Protein AF-0000000077424013 (afdb_homodimer)

Sequence (1216 aa):
MANDSNNHSKIPQSEYENTKRIRLAESENFCLRTKDLLSDVSKIRDLSDSYKSSGPYNHCVLENLFEDRILRNARSEIKSSLSFSLKETDIYKVFQTGDLANLDGLSVRESESLINLKRVRDNLYSQEFRDFLNAVTSCGPLSGKQTDMSINNYRVGCHLLNHDDVIGTRRVSYILYLPDPDSPWTPNDGGSLELYPVDPESNHPLTKPSKKITPKWNQIVFFVVQPGRSFHSVEEVFNPKKSRLSISGWFHLPHVDEDGYEEGQRIKLESEKKLKSLGASLDQLVRKGNQDYFFKPIEDSDQLSSTEEISKEDLAHLKKFIDPSFLAPKNISKLREQFVNESQISLTEFLDHEYSCRLKQSIILQEARDLINLKEMSLKDDEEQLYSKGFLGPRFEFGLYDGNKSWEVVGPPHKQRYLTPNLWFENQDHRQSSVTLLLELQRFFSSRAFLNWLRIVTTVEATGHDIKPRRFRPGLDYTLACSNKDRLLELNLSLTPSSGWSDGEIGGWDCYMVSGEEDQSDPAVYKSSSSKKQNGSGDIDVENGDEEEEEDSTLLTIYPSFNTMEIVLRDCEVLNFTKYVSFRNNYSSKWDIKGVYQIKESDEEGGLMANDSNNHSKIPQSEYENTKRIRLAESENFCLRTKDLLSDVSKIRDLSDSYKSSGPYNHCVLENLFEDRILRNARSEIKSSLSFSLKETDIYKVFQTGDLANLDGLSVRESESLINLKRVRDNLYSQEFRDFLNAVTSCGPLSGKQTDMSINNYRVGCHLLNHDDVIGTRRVSYILYLPDPDSPWTPNDGGSLELYPVDPESNHPLTKPSKKITPKWNQIVFFVVQPGRSFHSVEEVFNPKKSRLSISGWFHLPHVDEDGYEEGQRIKLESEKKLKSLGASLDQLVRKGNQDYFFKPIEDSDQLSSTEEISKEDLAHLKKFIDPSFLAPKNISKLREQFVNESQISLTEFLDHEYSCRLKQSIILQEARDLINLKEMSLKDDEEQLYSKGFLGPRFEFGLYDGNKSWEVVGPPHKQRYLTPNLWFENQDHRQSSVTLLLELQRFFSSRAFLNWLRIVTTVEATGHDIKPRRFRPGLDYTLACSNKDRLLELNLSLTPSSGWSDGEIGGWDCYMVSGEEDQSDPAVYKSSSSKKQNGSGDIDVENGDEEEEEDSTLLTIYPSFNTMEIVLRDCEVLNFTKYVSFRNNYSSKWDIKGVYQIKESDEEGGL

Nearest PDB structures (foldseek):
  3kt4-assembly1_A  TM=8.031E-01  e=1.708E-54  Saccharomyces cerevisiae
  4nhm-assembly1_A  TM=8.011E-01  e=2.151E-53  Saccharomyces cerevisiae S288C
  3kt1-assembly1_A  TM=7.959E-01  e=1.633E-53  Saccharomyces cerevisiae
  3mgu-assembly1_A-2  TM=8.286E-01  e=7.372E-51  Saccharomyces cerevisiae
  6e0t-assembly1_X  TM=8.980E-01  e=5.529E-20  Schizosaccharomyces pombe 972h-

Foldseek 3Di:
DDDDDDDPPPPDPDDPPPPPQPPPPPPPLQFFPCVVVLRPLVNLVVLLVQQVPDDPHGKGKDARGGDPVLLVLQVVLCVPQFAWDWFDALFWTWTKGPWCPVVVPDDPVSCVSRVSVVSVVCNCLDPSNQVSCCSRAVQFGFASPDKTKMKIKAAAQTKGFKAQPQDAFFWKKKKFWAWPQVDWFDVQQFFWKFWFHADPVPLFTDQHGQATHTGGHGMMMMDTRDQSGRIIMTFGGHDRVIITIIMIITIGHYDPPDPRDDPPVSCCSVVVSVVSVCPGHCCLLPVLPAPDFDWDFAPPLVVLLPDLAQDPVLVVLLVQWFDCCCRDPVNLVVLLVVCVVQLKDKDFQTTDDVLLVLLLVQVVVLLVLLVVVVVVVLVVCCPRNHDDPPHQFDDPCRSQPPVQRQWDWDDDRSFWTWIFGDPVPCDDDDCRHNSNSQVVVQVVCSDSSNQSSVCSNNVWGFGIKGKTKTKAWASRTKGHKHFHPAKKKKKKAFAFADDDFVVCSQFFKKWKFADDPPPCPPSSRNPDLPPPDDPDDDDDCPPPPDPPNPPPRTDDIGTHDRGMMMIHTDGRRIIIMGRHGHCVVPGGITIIMMMITDTDPPPPPPDD/DPPDDDPPDDPPDDPVPPPPQPPPPPPPLQFFPCVVVLRPLVNLVVLLVQQVPDDPHGKGKDARGGDPVLLVLQVVLCVPQFAWDWFDALFWTWTKGPWCPVVVPDPPVSCVSRVSVVSVVCNCLDPSNQVSCCSRAVQFGWASPDKTKMKIKAAAQTKGFKAQPLDAFFWKKKKFWAWPQVDWFDVQQFFWKFWFHADPVPLFTDQHGQATHTGGHGMMMMDTRDQSGRIIMTFGGHDRVTITIIMIITIGHYDPPDPRDDPVVSCCSVVVSVVSVCPGHCCLLPVLPAPDFDWDFAPPLVVLLPDLAQDPVLVVLLVQWFDCCCRDPVNLVVLLVVCVVQLKDKDFQTTDDVLLVLLLVQVVVLLVLLVVVVVVVLVVCCPRNHDDPPHQFDDPCRSQPPVQRQWDWDDDRSFWTWIFGDPVPCDDDDCRHNSNSQVVVQVVCSDSSNQSSVCSNNVWRFGIKGKTKTKAWASRTKGHKHFHPAKKKKKKFFAFADDDFVVCSQFFKKWKFADDPPPCPPSSRDPDLPPPDDDPDDDDCPPPPDPPNPPPRTDDIGTHDRGMMMIHTDGRRIIIMGRHGHCVVPGGITIIMMMITDTDPPPPPDDD

pLDDT: mean 80.52, std 23.28, range [17.98, 98.75]

Secondary structure (DSSP, 8-state):
--------------GGG----------TT--BTTHHHHH-HHHHHHHHHHHHH-SSS--EEEE--B-HHHHHHHHHHHHHH---EEEE-SSEEEEE---GGGGGGS-HHHHHTTHHHHHHHHHHTSHHHHHHHHHHH------SS-EEEEEEEE-BT-EEEEE---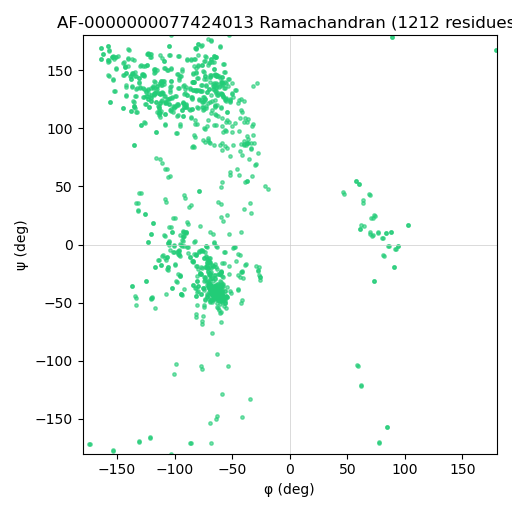-TTEEEEEEEE---TTS---GGGB--EEE--B-TTT-PBPSS-SEEE---TTEEEEEE--TTT--EEEPPB--TT--EEEEEEEEEPPPTTSTT--HHHHHHHHHHHHHHTTTSSHHHHTS--B----PEEPTTHHHHTT-SS--HHHHHHHHTTB-GGGTSHHHHHHHHHHHHHHSEEEEET-B-HHHHHHHHHHHHHHHHHHHHHHHHHHHH-TT-TTS-TT--S--TTTTT-SSS--EEEE--TTTEEEEEE-GGGG-SS-TT-HHHHHHHHHHHHTSHHHHHHHHHHH-PPEEEEEEEEEEE-TTT-EEEEEB-SS-EEEEEEEE--S---TTSTTB--EEEEE---S----TT----S------------------------EEEEE---EEEEEEEEE-TTEEEEEPPBPGGGTTPPEEEEEEEEEE---------/---------------TT----------TT--BTTHHHHH-HHHHHHHHHHHHH-SSS--EEEE--B-HHHHHHHHHHHHHH---EEEE-SSEEEEE---GGGGGGS-HHHHHTTHHHHHHHHHHTSHHHHHHHHHHH------SS-EEEEEEEE-BT-EEEEE----TTEEEEEEEE---TTS---GGGB--EEE--B-TTT-PBPSS-SEEE---TTEEEEEE--TTT--EEEPPB--TT--EEEEEEEEEPPPTTSTT--HHHHHHHHHHHHHHTTTSSHHHHTS--B----PEEPTTHHHHTT-SS--HHHHHHHHTTB-GGGTSHHHHHHHHHHHHHHSEEEEET-B-HHHHHHHHHHHHHHHHHHHHHHHHHHHH-TT-TTS-TT--S--TTTTT-SSS--EEEE--TTTEEEEEE-GGGG-SS-TT-HHHHHHHHHHHHTSHHHHHHHHHHH---EEEEEEEEEEE-TTT-EEEEEB-SS-EEEEEEEE--S---TTSTTB--EEEEE---S---STT----S-TTS--------------------EEEEE---EEEEEEEEE-TTEEEEEPPBPGGGTT--EEEEEEEEEE---------

Organism: Phakopsora pachyrhizi (NCBI:txid170000)

Solvent-accessible surface area (backbone atoms only — not comparable to full-atom values): 65818 Å² total; per-residue (Å²): 135,90,71,89,87,84,84,78,79,74,75,80,88,66,77,81,68,71,66,68,74,76,73,72,73,85,52,91,70,66,57,44,57,32,59,61,48,76,67,29,63,67,56,39,50,52,48,19,52,49,18,72,70,33,68,70,48,52,37,43,80,44,69,56,47,44,34,67,67,53,51,53,50,21,52,51,28,48,71,72,69,54,71,68,44,69,23,48,58,67,54,32,32,38,26,33,40,66,71,52,64,56,54,79,75,44,52,71,67,57,39,64,56,34,52,47,42,49,43,52,52,51,49,62,61,27,71,66,41,44,50,45,50,22,66,36,68,65,74,53,61,56,29,78,79,53,63,47,35,32,41,38,40,33,34,52,67,13,30,32,53,44,42,26,76,53,50,86,54,48,39,33,40,40,39,37,26,51,34,54,80,88,52,76,65,48,73,65,37,36,43,24,42,31,31,22,33,54,36,85,85,76,50,38,47,44,80,56,61,70,35,60,46,66,57,41,58,42,21,37,38,37,33,61,49,31,80,65,44,42,33,30,28,35,39,47,18,61,34,77,89,48,53,51,28,30,43,34,37,39,38,18,53,31,46,86,92,36,76,75,45,50,81,65,56,55,47,48,51,39,48,49,42,50,62,48,20,71,62,50,40,46,28,44,72,66,37,50,45,61,68,86,73,70,65,45,72,48,84,62,49,72,70,55,74,75,57,96,62,83,48,72,68,36,46,57,58,45,56,71,48,33,26,65,70,70,69,36,66,71,47,34,52,52,48,22,54,44,23,70,74,62,42,40,49,76,40,73,62,39,41,18,66,69,57,45,50,52,48,47,52,21,44,56,50,49,47,26,51,28,51,53,42,44,54,56,46,55,68,69,49,78,70,48,86,62,57,61,91,84,61,74,66,74,56,92,60,61,65,44,61,71,89,67,53,49,35,40,78,46,63,43,45,66,51,23,29,34,32,30,67,39,76,84,60,71,64,78,92,53,86,68,35,39,63,52,53,48,52,51,48,48,51,44,70,69,28,69,50,43,47,44,52,48,23,67,33,59,71,50,53,58,50,23,37,33,69,42,54,40,37,31,42,24,54,72,14,33,30,39,59,26,22,38,88,55,57,31,42,33,36,39,35,24,53,13,73,70,58,48,31,83,82,48,81,38,31,47,26,35,39,33,28,51,72,69,85,64,82,78,54,65,80,79,60,34,82,47,68,72,69,68,72,83,70,79,85,82,76,82,81,67,81,70,65,81,73,70,71,64,70,78,46,64,74,44,74,48,58,60,31,59,40,30,35,36,43,35,60,42,52,34,65,38,27,39,28,27,31,48,20,34,45,81,51,51,81,54,49,48,30,34,35,41,32,41,24,39,53,65,78,72,79,70,78,76,78,129,130,89,71,80,76,88,76,78,77,80,76,76,81,80,74,77,71,71,70,69,75,77,76,72,74,85,52,91,71,66,57,45,57,32,58,62,46,77,66,28,64,67,59,39,50,50,48,20,52,48,18,72,70,33,66,69,48,52,36,43,81,45,70,57,47,45,34,67,66,53,50,53,49,20,52,50,28,48,70,74,68,55,69,68,44,73,22,43,53,66,55,31,31,38,27,32,40,66,71,52,62,56,54,80,75,45,52,71,70,57,38,66,56,34,52,46,43,50,44,53,52,51,50,63,60,27,70,67,41,43,51,46,47,22,66,36,69,65,73,52,61,56,28,79,81,53,61,46,35,33,40,38,40,30,34,52,69,14,32,32,52,43,43,26,75,52,51,85,54,48,37,33,41,39,40,37,27,51,35,56,78,91,53,78,65,47,72,64,35,37,43,23,41,32,31,22,32,53,37,85,87,78,49,38,46,44,80,56,60,71,34,60,47,65,59,40,59,42,23,36,38,38,32,62,48,31,82,66,45,40,32,31,30,34,38,47,18,59,34,79,89,48,52,50,28,30,42,34,36,35,37,18,53,31,46,86,92,35,77,75,43,51,78,64,56,53,48,48,50,40,48,49,44,50,60,47,19,73,62,50,41,45,27,46,72,64,36,47,46,60,68,84,72,69,65,46,71,48,83,63,47,73,69,59,73,74,59,95,62,82,48,71,67,35,48,58,61,44,55,70,48,33,27,65,70,72,68,36,68,71,47,34,54,51,48,21,54,44,22,72,73,61,43,40,48,76,39,72,62,38,42,18,65,70,58,45,51,52,49,47,52,19,44,55,50,49,46,28,51,26,52,54,41,44,54,57,46,55,69,68,48,77,72,48,84,60,57,62,90,84,60,73,66,74,59,93,60,60,65,45,62,72,90,68,54,48,36,42,79,47,63,42,46,67,50,22,27,35,32,30,68,38,77,83,59,72,67,74,91,52,85,67,35,39,62,54,51,48,51,50,48,48,50,45,70,68,28,69,50,44,47,45,52,48,23,65,33,60,72,50,54,56,48,22,38,35,67,43,52,38,37,31,42,24,56,72,13,32,30,40,60,25,22,38,86,55,59,32,42,36,36,40,37,25,54,13,74,72,60,47,32,84,82,48,80,37,31,46,26,34,40,32,28,50,70,70,84,64,82,72,56,68,80,77,58,32,84,51,71,71,73,70,78,75,88,72,83,78,77,80,79,66,84,71,64,81,73,69,72,67,71,77,46,64,75,45,76,46,58,60,31,59,41,32,35,35,42,37,61,42,53,35,64,38,28,39,28,27,32,48,20,34,44,81,51,51,79,55,48,46,31,35,35,42,32,40,24,38,52,66,78,70,80,70,79,74,79,126

Radius of gyration: 37.4 Å; Cα contacts (8 Å, |Δi|>4): 2355; chains: 2; bounding box: 92×163×112 Å

Structure (mmCIF, N/CA/C/O backbone):
data_AF-0000000077424013-model_v1
#
loop_
_entity.id
_entity.type
_entity.pdbx_description
1 polymer 'uS12 prolyl 3,4-dihydroxylase'
#
loop_
_atom_site.group_PDB
_atom_site.id
_atom_site.type_symbol
_atom_site.label_atom_id
_atom_site.label_alt_id
_atom_site.label_comp_id
_atom_site.label_asym_id
_atom_site.label_entity_id
_atom_site.label_seq_id
_atom_site.pdbx_PDB_ins_code
_atom_site.Cartn_x
_atom_site.Cartn_y
_atom_site.Cartn_z
_atom_site.occupancy
_atom_site.B_iso_or_equiv
_atom_site.auth_seq_id
_atom_site.auth_comp_id
_atom_site.auth_asym_id
_atom_site.auth_atom_id
_atom_site.pdbx_PDB_model_num
ATOM 1 N N . MET A 1 1 ? -15.312 -98 3.529 1 20.16 1 MET A N 1
ATOM 2 C CA . MET A 1 1 ? -14.656 -98.562 2.377 1 20.16 1 MET A CA 1
ATOM 3 C C . MET A 1 1 ? -14.445 -97.562 1.265 1 20.16 1 MET A C 1
ATOM 5 O O . MET A 1 1 ? -14.195 -97.938 0.117 1 20.16 1 MET A O 1
ATOM 9 N N . ALA A 1 2 ? -14.914 -96.312 1.56 1 19.14 2 ALA A N 1
ATOM 10 C CA . ALA A 1 2 ? -15.5 -95.125 0.939 1 19.14 2 ALA A CA 1
ATOM 11 C C . ALA A 1 2 ? -14.516 -94.438 -0.005 1 19.14 2 ALA A C 1
ATOM 13 O O . ALA A 1 2 ? -13.523 -93.875 0.439 1 19.14 2 ALA A O 1
ATOM 14 N N . ASN A 1 3 ? -14.367 -94.812 -1.278 1 18.53 3 ASN A N 1
ATOM 15 C CA . ASN A 1 3 ? -13.352 -94.938 -2.316 1 18.53 3 ASN A CA 1
ATOM 16 C C . ASN A 1 3 ? -13.062 -93.625 -2.98 1 18.53 3 ASN A C 1
ATOM 18 O O . ASN A 1 3 ? -11.945 -93.375 -3.416 1 18.53 3 ASN A O 1
ATOM 22 N N . ASP A 1 4 ? -14.156 -92.875 -3.5 1 20.55 4 ASP A N 1
ATOM 23 C CA . ASP A 1 4 ? -14.016 -92.562 -4.914 1 20.55 4 ASP A CA 1
ATOM 24 C C . ASP A 1 4 ? -12.898 -91.5 -5.129 1 20.55 4 ASP A C 1
ATOM 26 O O . ASP A 1 4 ? -12.531 -90.75 -4.207 1 20.55 4 ASP A O 1
ATOM 30 N N . SER A 1 5 ? -12.516 -91.062 -6.438 1 22.31 5 SER A N 1
ATOM 31 C CA . SER A 1 5 ? -11.469 -90.875 -7.43 1 22.31 5 SER A CA 1
ATOM 32 C C . SER A 1 5 ? -11.016 -89.438 -7.461 1 22.31 5 SER A C 1
ATOM 34 O O . SER A 1 5 ? -9.828 -89.125 -7.305 1 22.31 5 SER A O 1
ATOM 36 N N . ASN A 1 6 ? -11.305 -88.625 -8.625 1 21.22 6 ASN A N 1
ATOM 37 C CA . ASN A 1 6 ? -10.43 -88.188 -9.695 1 21.22 6 ASN A CA 1
ATOM 38 C C . ASN A 1 6 ? -9.953 -86.75 -9.453 1 21.22 6 ASN A C 1
ATOM 40 O O . ASN A 1 6 ? -8.75 -86.5 -9.438 1 21.22 6 ASN A O 1
ATOM 44 N N . ASN A 1 7 ? -10.523 -85.625 -10.172 1 22.34 7 ASN A N 1
ATOM 45 C CA . ASN A 1 7 ? -10.086 -84.875 -11.32 1 22.34 7 ASN A CA 1
ATOM 46 C C . ASN A 1 7 ? -9.672 -83.438 -10.914 1 22.34 7 ASN A C 1
ATOM 48 O O . ASN A 1 7 ? -10.516 -82.625 -10.562 1 22.34 7 ASN A O 1
ATOM 52 N N . HIS A 1 8 ? -8.586 -83.25 -10.219 1 24.36 8 HIS A N 1
ATOM 53 C CA . HIS A 1 8 ? -8.102 -81.938 -9.766 1 24.36 8 HIS A CA 1
ATOM 54 C C . HIS A 1 8 ? -7.863 -81 -10.953 1 24.36 8 HIS A C 1
ATOM 56 O O . HIS A 1 8 ? -7.023 -81.312 -11.805 1 24.36 8 HIS A O 1
ATOM 62 N N . SER A 1 9 ? -8.898 -80.312 -11.539 1 22.69 9 SER A N 1
ATOM 63 C CA . SER A 1 9 ? -8.828 -79.438 -12.703 1 22.69 9 SER A CA 1
ATOM 64 C C . SER A 1 9 ? -7.73 -78.438 -12.539 1 22.69 9 SER A C 1
ATOM 66 O O . SER A 1 9 ? -7.727 -77.688 -11.57 1 22.69 9 SER A O 1
ATOM 68 N N . LYS A 1 10 ? -6.477 -78.625 -13.094 1 24.72 10 LYS A N 1
ATOM 69 C CA . LYS A 1 10 ? -5.285 -77.812 -13.234 1 24.72 10 LYS A CA 1
ATOM 70 C C . LYS A 1 10 ? -5.637 -76.438 -13.805 1 24.72 10 LYS A C 1
ATOM 72 O O . LYS A 1 10 ? -6.18 -76.312 -14.914 1 24.72 10 LYS A O 1
ATOM 77 N N . ILE A 1 11 ? -6.016 -75.5 -13.008 1 25.09 11 ILE A N 1
ATOM 78 C CA . ILE A 1 11 ? -6.336 -74.188 -13.477 1 25.09 11 ILE A CA 1
ATOM 79 C C . ILE A 1 11 ? -5.215 -73.625 -14.375 1 25.09 11 ILE A C 1
ATOM 81 O O . ILE A 1 11 ? -4.047 -73.625 -13.984 1 25.09 11 ILE A O 1
ATOM 85 N N . PRO A 1 12 ? -5.363 -73.625 -15.797 1 24.95 12 PRO A N 1
ATOM 86 C CA . PRO A 1 12 ? -4.297 -73.312 -16.734 1 24.95 12 PRO A CA 1
ATOM 87 C C . PRO A 1 12 ? -3.621 -71.938 -16.375 1 24.95 12 PRO A C 1
ATOM 89 O O . PRO A 1 12 ? -4.262 -71.062 -15.82 1 24.95 12 PRO A O 1
ATOM 92 N N . GLN A 1 13 ? -2.326 -71.938 -16.141 1 26.5 13 GLN A N 1
ATOM 93 C CA . GLN A 1 13 ? -1.265 -70.938 -15.961 1 26.5 13 GLN A CA 1
ATOM 94 C C . GLN A 1 13 ? -1.231 -69.938 -17.125 1 26.5 13 GLN A C 1
ATOM 96 O O . GLN A 1 13 ? -0.172 -69.688 -17.719 1 26.5 13 GLN A O 1
ATOM 101 N N . SER A 1 14 ? -2.334 -70 -18.078 1 23.36 14 SER A N 1
ATOM 102 C CA . SER A 1 14 ? -2.09 -69.5 -19.438 1 23.36 14 SER A CA 1
ATOM 103 C C . SER A 1 14 ? -1.534 -68.062 -19.422 1 23.36 14 SER A C 1
ATOM 105 O O . SER A 1 14 ? -0.497 -67.812 -20.031 1 23.36 14 SER A O 1
ATOM 107 N N . GLU A 1 15 ? -2.4 -67 -19.766 1 25.91 15 GLU A N 1
ATOM 108 C CA . GLU A 1 15 ? -2.326 -66 -20.828 1 25.91 15 GLU A CA 1
ATOM 109 C C . GLU A 1 15 ? -1.541 -64.75 -20.391 1 25.91 15 GLU A C 1
ATOM 111 O O . GLU A 1 15 ? -1.453 -63.75 -21.109 1 25.91 15 GLU A O 1
ATOM 116 N N . TYR A 1 16 ? -1.146 -64.562 -19.203 1 25.05 16 TYR A N 1
ATOM 117 C CA . TYR A 1 16 ? -0.671 -63.219 -18.828 1 25.05 16 TYR A CA 1
ATOM 118 C C . TYR A 1 16 ? 0.683 -62.938 -19.469 1 25.05 16 TYR A C 1
ATOM 120 O O . TYR A 1 16 ? 1.301 -61.906 -19.188 1 25.05 16 TYR A O 1
ATOM 128 N N . GLU A 1 17 ? 1.289 -64.062 -20.016 1 27.58 17 GLU A N 1
ATOM 129 C CA . GLU A 1 17 ? 2.668 -63.75 -20.406 1 27.58 17 GLU A CA 1
ATOM 130 C C . GLU A 1 17 ? 2.727 -62.812 -21.609 1 27.58 17 GLU A C 1
ATOM 132 O O . GLU A 1 17 ? 3.787 -62.625 -22.203 1 27.58 17 GLU A O 1
ATOM 137 N N . ASN A 1 18 ? 1.617 -62.688 -22.281 1 25.78 18 ASN A N 1
ATOM 138 C CA . ASN A 1 18 ? 1.879 -61.969 -23.531 1 25.78 18 ASN A CA 1
ATOM 139 C C . ASN A 1 18 ? 2.43 -60.594 -23.281 1 25.78 18 ASN A C 1
ATOM 141 O O . ASN A 1 18 ? 1.679 -59.594 -23.266 1 25.78 18 ASN A O 1
ATOM 145 N N . THR A 1 19 ? 3.213 -60.406 -22.281 1 26.09 19 THR A N 1
ATOM 146 C CA . THR A 1 19 ? 3.861 -59.094 -22.266 1 26.09 19 THR A CA 1
ATOM 147 C C . THR A 1 19 ? 4.543 -58.812 -23.594 1 26.09 19 THR A C 1
ATOM 149 O O . THR A 1 19 ? 5.59 -59.406 -23.906 1 26.09 19 THR A O 1
ATOM 152 N N . LYS A 1 20 ? 3.791 -58.75 -24.688 1 30.33 20 LYS A N 1
ATOM 153 C CA . LYS A 1 20 ? 4.352 -58.344 -25.969 1 30.33 20 LYS A CA 1
ATOM 154 C C . LYS A 1 20 ? 5.426 -57.25 -25.781 1 30.33 20 LYS A C 1
ATOM 156 O O . LYS A 1 20 ? 5.199 -56.25 -25.109 1 30.33 20 LYS A O 1
ATOM 161 N N . ARG A 1 21 ? 6.691 -57.656 -25.984 1 30.78 21 ARG A N 1
ATOM 162 C CA . ARG A 1 21 ? 7.789 -56.719 -26.219 1 30.78 21 ARG A CA 1
ATOM 163 C C . ARG A 1 21 ? 7.32 -55.531 -27.062 1 30.78 21 ARG A C 1
ATOM 165 O O . ARG A 1 21 ? 6.82 -55.719 -28.188 1 30.78 21 ARG A O 1
ATOM 172 N N . ILE A 1 22 ? 6.82 -54.562 -26.438 1 32.47 22 ILE A N 1
ATOM 173 C CA . ILE A 1 22 ? 6.594 -53.312 -27.188 1 32.47 22 ILE A CA 1
ATOM 174 C C . ILE A 1 22 ? 7.785 -53.031 -28.109 1 32.47 22 ILE A C 1
ATOM 176 O O . ILE A 1 22 ? 8.914 -52.875 -27.641 1 32.47 22 ILE A O 1
ATOM 180 N N . ARG A 1 23 ? 7.883 -53.75 -29.266 1 31.94 23 ARG A N 1
ATOM 181 C CA . ARG A 1 23 ? 8.844 -53.406 -30.312 1 31.94 23 ARG A CA 1
ATOM 182 C C . ARG A 1 23 ? 8.945 -51.906 -30.5 1 31.94 23 ARG A C 1
ATOM 184 O O . ARG A 1 23 ? 8 -51.281 -30.984 1 31.94 23 ARG A O 1
ATOM 191 N N . LEU A 1 24 ? 9.758 -51.281 -29.734 1 34.44 24 LEU A N 1
ATOM 192 C CA . LEU A 1 24 ? 10.133 -49.906 -30 1 34.44 24 LEU A CA 1
ATOM 193 C C . LEU A 1 24 ? 10.68 -49.719 -31.406 1 34.44 24 LEU A C 1
ATOM 195 O O . LEU A 1 24 ? 11.672 -50.375 -31.766 1 34.44 24 LEU A O 1
ATOM 199 N N . ALA A 1 25 ? 9.891 -49.562 -32.375 1 34.03 25 ALA A N 1
ATOM 200 C CA . ALA A 1 25 ? 10.398 -49.156 -33.688 1 34.03 25 ALA A CA 1
ATOM 201 C C . ALA A 1 25 ? 11.531 -48.156 -33.562 1 34.03 25 ALA A C 1
ATOM 203 O O . ALA A 1 25 ? 11.43 -47.188 -32.781 1 34.03 25 ALA A O 1
ATOM 204 N N . GLU A 1 26 ? 12.828 -48.469 -33.781 1 36.28 26 GLU A N 1
ATOM 205 C CA . GLU A 1 26 ? 14.008 -47.625 -34 1 36.28 26 GLU A CA 1
ATOM 206 C C . GLU A 1 26 ? 13.672 -46.375 -34.75 1 36.28 26 GLU A C 1
ATOM 208 O O . GLU A 1 26 ? 13.898 -46.281 -35.969 1 36.28 26 GLU A O 1
ATOM 213 N N . SER A 1 27 ? 12.492 -45.812 -34.719 1 35.88 27 SER A N 1
ATOM 214 C CA . SER A 1 27 ? 12.32 -44.625 -35.531 1 35.88 27 SER A CA 1
ATOM 215 C C . SER A 1 27 ? 13.211 -43.5 -35.031 1 35.88 27 SER A C 1
ATOM 217 O O . SER A 1 27 ? 13.336 -43.281 -33.812 1 35.88 27 SER A O 1
ATOM 219 N N . GLU A 1 28 ? 14.195 -43.062 -35.719 1 43.12 28 GLU A N 1
ATOM 220 C CA . GLU A 1 28 ? 15.086 -41.906 -35.562 1 43.12 28 GLU A CA 1
ATOM 221 C C . GLU A 1 28 ? 14.391 -40.781 -34.812 1 43.12 28 GLU A C 1
ATOM 223 O O . GLU A 1 28 ? 15.047 -39.906 -34.281 1 43.12 28 GLU A O 1
ATOM 228 N N . ASN A 1 29 ? 13.156 -40.75 -34.812 1 44.38 29 ASN A N 1
ATOM 229 C CA . ASN A 1 29 ? 12.422 -39.594 -34.312 1 44.38 29 ASN A CA 1
ATOM 230 C C . ASN A 1 29 ? 12.078 -39.719 -32.844 1 44.38 29 ASN A C 1
ATOM 232 O O . ASN A 1 29 ? 11.344 -38.906 -32.312 1 44.38 29 ASN A O 1
ATOM 236 N N . PHE A 1 30 ? 12.461 -40.844 -32.25 1 45.12 30 PHE A N 1
ATOM 237 C CA . PHE A 1 30 ? 12.062 -41 -30.859 1 45.12 30 PHE A CA 1
ATOM 238 C C . PHE A 1 30 ? 13.023 -40.281 -29.938 1 45.12 30 PHE A C 1
ATOM 240 O O . PHE A 1 30 ? 14.195 -40.656 -29.844 1 45.12 30 PHE A O 1
ATOM 247 N N . CYS A 1 31 ? 12.828 -39.125 -29.531 1 50.62 31 CYS A N 1
ATOM 248 C CA . CYS A 1 31 ? 13.648 -38.156 -28.797 1 50.62 31 CYS A CA 1
ATOM 249 C C . CYS A 1 31 ? 13.414 -38.281 -27.297 1 50.62 31 CYS A C 1
ATOM 251 O O . CYS A 1 31 ? 13.805 -37.375 -26.531 1 50.62 31 CYS A O 1
ATOM 253 N N . LEU A 1 32 ? 12.695 -39.375 -26.812 1 56.06 32 LEU A N 1
ATOM 254 C CA . LEU A 1 32 ? 12.57 -39.5 -25.359 1 56.06 32 LEU A CA 1
ATOM 255 C C . LEU A 1 32 ? 13.812 -40.156 -24.781 1 56.06 32 LEU A C 1
ATOM 257 O O . LEU A 1 32 ? 14.305 -41.156 -25.312 1 56.06 32 LEU A O 1
ATOM 261 N N . ARG A 1 33 ? 14.656 -39.5 -24.125 1 55.31 33 ARG A N 1
ATOM 262 C CA . ARG A 1 33 ? 15.75 -40.188 -23.438 1 55.31 33 ARG A CA 1
ATOM 263 C C . ARG A 1 33 ? 15.273 -41.5 -22.812 1 55.31 33 ARG A C 1
ATOM 265 O O . ARG A 1 33 ? 16.078 -42.344 -22.469 1 55.31 33 ARG A O 1
ATOM 272 N N . THR A 1 34 ? 14.016 -41.594 -22.672 1 54.06 34 THR A N 1
ATOM 273 C CA . THR A 1 34 ? 13.391 -42.688 -21.922 1 54.06 34 THR A CA 1
ATOM 274 C C . THR A 1 34 ? 13.25 -43.938 -22.781 1 54.06 34 THR A C 1
ATOM 276 O O . THR A 1 34 ? 12.492 -44.844 -22.438 1 54.06 34 THR A O 1
ATOM 279 N N . LYS A 1 35 ? 13.719 -43.906 -23.969 1 52.72 35 LYS A N 1
ATOM 280 C CA . LYS A 1 35 ? 13.641 -45.219 -24.641 1 52.72 35 LYS A CA 1
ATOM 281 C C . LYS A 1 35 ? 14.094 -46.344 -23.719 1 52.72 35 LYS A C 1
ATOM 283 O O . LYS A 1 35 ? 13.469 -47.406 -23.656 1 52.72 35 LYS A O 1
ATOM 288 N N . ASP A 1 36 ? 15.141 -45.906 -23 1 61.75 36 ASP A N 1
ATOM 289 C CA . ASP A 1 36 ? 15.602 -46.875 -22.016 1 61.75 36 ASP A CA 1
ATOM 290 C C . ASP A 1 36 ? 14.578 -47.031 -20.891 1 61.75 36 ASP A C 1
ATOM 292 O O . ASP A 1 36 ? 14.375 -48.156 -20.391 1 61.75 36 ASP A O 1
ATOM 296 N N . LEU A 1 37 ? 13.844 -46 -20.703 1 66.75 37 LEU A N 1
ATOM 297 C CA . LEU A 1 37 ? 12.859 -46.062 -19.609 1 66.75 37 LEU A CA 1
ATOM 298 C C . LEU A 1 37 ? 11.625 -46.844 -20.047 1 66.75 37 LEU A C 1
ATOM 300 O O . LEU A 1 37 ? 11.109 -47.688 -19.297 1 66.75 37 LEU A O 1
ATOM 304 N N . LEU A 1 38 ? 11.273 -46.688 -21.312 1 67.88 38 LEU A N 1
ATOM 305 C CA . LEU A 1 38 ? 10.039 -47.312 -21.781 1 67.88 38 LEU A CA 1
ATOM 306 C C . LEU A 1 38 ? 10.234 -48.812 -22 1 67.88 38 LEU A C 1
ATOM 308 O O . LEU A 1 38 ? 9.258 -49.562 -21.984 1 67.88 38 LEU A O 1
ATOM 312 N N . SER A 1 39 ? 11.523 -49 -22.109 1 69.44 39 SER A N 1
ATOM 313 C CA . SER A 1 39 ? 11.812 -50.406 -22.391 1 69.44 39 SER A CA 1
ATOM 314 C C . SER A 1 39 ? 12.266 -51.156 -21.141 1 69.44 39 SER A C 1
ATOM 316 O O . SER A 1 39 ? 12.312 -52.375 -21.109 1 69.44 39 SER A O 1
ATOM 318 N N . ASP A 1 40 ? 12.438 -50.344 -20.109 1 80.88 40 ASP A N 1
ATOM 319 C CA . ASP A 1 40 ? 12.922 -50.969 -18.875 1 80.88 40 ASP A CA 1
ATOM 320 C C . ASP A 1 40 ? 11.766 -51.312 -17.938 1 80.88 40 ASP A C 1
ATOM 322 O O . ASP A 1 40 ? 11.297 -50.469 -17.188 1 80.88 40 ASP A O 1
ATOM 326 N N . VAL A 1 41 ? 11.414 -52.5 -17.875 1 82.19 41 VAL A N 1
ATOM 327 C CA . VAL A 1 41 ? 10.258 -53 -17.141 1 82.19 41 VAL A CA 1
ATOM 328 C C . VAL A 1 41 ? 10.461 -52.75 -15.648 1 82.19 41 VAL A C 1
ATOM 330 O O . VAL A 1 41 ? 9.508 -52.438 -14.93 1 82.19 41 VAL A O 1
ATOM 333 N N . SER A 1 42 ? 11.664 -52.875 -15.258 1 86.69 42 SER A N 1
ATOM 334 C CA . SER A 1 42 ? 11.945 -52.656 -13.844 1 86.69 42 SER A CA 1
ATOM 335 C C . SER A 1 42 ? 11.711 -51.188 -13.438 1 86.69 42 SER A C 1
ATOM 337 O O . SER A 1 42 ? 11.148 -50.938 -12.375 1 86.69 42 SER A O 1
ATOM 339 N N . LYS A 1 43 ? 12.117 -50.375 -14.242 1 87.5 43 LYS A N 1
ATOM 340 C CA . LYS A 1 43 ? 11.93 -48.938 -13.953 1 87.5 43 LYS A CA 1
ATOM 341 C C . LYS A 1 43 ? 10.453 -48.562 -13.977 1 87.5 43 LYS A C 1
ATOM 343 O O . LYS A 1 43 ? 10 -47.75 -13.164 1 87.5 43 LYS A O 1
ATOM 348 N N . ILE A 1 44 ? 9.766 -49.156 -14.836 1 91.44 44 ILE A N 1
ATOM 349 C CA . ILE A 1 44 ? 8.328 -48.906 -14.938 1 91.44 44 ILE A CA 1
ATOM 350 C C . ILE A 1 44 ? 7.621 -49.406 -13.688 1 91.44 44 ILE A C 1
ATOM 352 O O . ILE A 1 44 ? 6.719 -48.719 -13.164 1 91.44 44 ILE A O 1
ATOM 356 N N . ARG A 1 45 ? 8.016 -50.531 -13.281 1 91.12 45 ARG A N 1
ATOM 357 C CA . ARG A 1 45 ? 7.434 -51.094 -12.055 1 91.12 45 ARG A CA 1
ATOM 358 C C . ARG A 1 45 ? 7.715 -50.188 -10.859 1 91.12 45 ARG A C 1
ATOM 360 O O . ARG A 1 45 ? 6.836 -49.969 -10.031 1 91.12 45 ARG A O 1
ATOM 367 N N . ASP A 1 46 ? 8.906 -49.75 -10.828 1 92.38 46 ASP A N 1
ATOM 368 C CA . ASP A 1 46 ? 9.266 -48.812 -9.75 1 92.38 46 ASP A CA 1
ATOM 369 C C . ASP A 1 46 ? 8.422 -47.562 -9.805 1 92.38 46 ASP A C 1
ATOM 371 O O . ASP A 1 46 ? 7.988 -47.031 -8.766 1 92.38 46 ASP A O 1
ATOM 375 N N . LEU A 1 47 ? 8.281 -47.062 -10.969 1 93.94 47 LEU A N 1
ATOM 376 C CA . LEU A 1 47 ? 7.473 -45.875 -11.156 1 93.94 47 LEU A CA 1
ATOM 377 C C . LEU A 1 47 ? 6.016 -46.125 -10.781 1 93.94 47 LEU A C 1
ATOM 379 O O . LEU A 1 47 ? 5.355 -45.281 -10.188 1 93.94 47 LEU A O 1
ATOM 383 N N . SER A 1 48 ? 5.539 -47.25 -11.18 1 95 48 SER A N 1
ATOM 384 C CA . SER A 1 48 ? 4.172 -47.625 -10.844 1 95 48 SER A CA 1
ATOM 385 C C . SER A 1 48 ? 3.982 -47.719 -9.328 1 95 48 SER A C 1
ATOM 387 O O . SER A 1 48 ? 2.965 -47.25 -8.805 1 95 48 SER A O 1
ATOM 389 N N . ASP A 1 49 ? 4.957 -48.312 -8.664 1 95.25 49 ASP A N 1
ATOM 390 C CA . ASP A 1 49 ? 4.902 -48.406 -7.211 1 95.25 49 ASP A CA 1
ATOM 391 C C . ASP A 1 49 ? 4.938 -47 -6.57 1 95.25 49 ASP A C 1
ATOM 393 O O . ASP A 1 49 ? 4.199 -46.75 -5.617 1 95.25 49 ASP A O 1
ATOM 397 N N . SER A 1 50 ? 5.781 -46.219 -7.117 1 95.31 50 SER A N 1
ATOM 398 C CA . SER A 1 50 ? 5.859 -44.844 -6.625 1 95.31 50 SER A CA 1
ATOM 399 C C . SER A 1 50 ? 4.551 -44.094 -6.859 1 95.31 50 SER A C 1
ATOM 401 O O . SER A 1 50 ? 4.105 -43.344 -6.004 1 95.31 50 SER A O 1
ATOM 403 N N . TYR A 1 51 ? 4.016 -44.281 -7.988 1 96.75 51 TYR A N 1
ATOM 404 C CA . TYR A 1 51 ? 2.734 -43.656 -8.328 1 96.75 51 TYR A CA 1
ATOM 405 C C . TYR A 1 51 ? 1.651 -44.094 -7.344 1 96.75 51 TYR A C 1
ATOM 407 O O . TYR A 1 51 ? 0.914 -43.25 -6.828 1 96.75 51 TYR A O 1
ATOM 415 N N . LYS A 1 52 ? 1.566 -45.344 -7.035 1 95.75 52 LYS A N 1
ATOM 416 C CA . LYS A 1 52 ? 0.527 -45.906 -6.176 1 95.75 52 LYS A CA 1
ATOM 417 C C . LYS A 1 52 ? 0.71 -45.438 -4.73 1 95.75 52 LYS A C 1
ATOM 419 O O . LYS A 1 52 ? -0.256 -45.375 -3.967 1 95.75 52 LYS A O 1
ATOM 424 N N . SER A 1 53 ? 1.922 -45.094 -4.398 1 96.19 53 SER A N 1
ATOM 425 C CA . SER A 1 53 ? 2.203 -44.688 -3.021 1 96.19 53 SER A CA 1
ATOM 426 C C . SER A 1 53 ? 2.164 -43.188 -2.859 1 96.19 53 SER A C 1
ATOM 428 O O . SER A 1 53 ? 2.277 -42.656 -1.745 1 96.19 53 SER A O 1
ATOM 430 N N . SER A 1 54 ? 1.993 -42.5 -3.916 1 96.12 54 SER A N 1
ATOM 431 C CA . SER A 1 54 ? 2.025 -41.062 -3.865 1 96.12 54 SER A CA 1
ATOM 432 C C . SER A 1 54 ? 0.7 -40.5 -3.365 1 96.12 54 SER A C 1
ATOM 434 O O . SER A 1 54 ? -0.334 -41.156 -3.445 1 96.12 54 SER A O 1
ATOM 436 N N . GLY A 1 55 ? 0.782 -39.219 -2.738 1 94.88 55 GLY A N 1
ATOM 437 C CA . GLY A 1 55 ? -0.378 -38.5 -2.264 1 94.88 55 GLY A CA 1
ATOM 438 C C . GLY A 1 55 ? -0.286 -37 -2.529 1 94.88 55 GLY A C 1
ATOM 439 O O . GLY A 1 55 ? 0.782 -36.5 -2.879 1 94.88 55 GLY A O 1
ATOM 440 N N . PRO A 1 56 ? -1.438 -36.375 -2.326 1 96.62 56 PRO A N 1
ATOM 441 C CA . PRO A 1 56 ? -2.727 -36.719 -1.71 1 96.62 56 PRO A CA 1
ATOM 442 C C . PRO A 1 56 ? -3.602 -37.594 -2.604 1 96.62 56 PRO A C 1
ATOM 444 O O . PRO A 1 56 ? -4.559 -38.188 -2.125 1 96.62 56 PRO A O 1
ATOM 447 N N . TYR A 1 57 ? -3.498 -37.594 -3.865 1 96.19 57 TYR A N 1
ATOM 448 C CA . TYR A 1 57 ? -3.945 -38.562 -4.836 1 96.19 57 TYR A CA 1
ATOM 449 C C . TYR A 1 57 ? -2.787 -39.062 -5.703 1 96.19 57 TYR A C 1
ATOM 451 O O . TYR A 1 57 ? -1.712 -38.438 -5.703 1 96.19 57 TYR A O 1
ATOM 459 N N . ASN A 1 58 ? -2.98 -40.125 -6.375 1 97.56 58 ASN A N 1
ATOM 460 C CA . ASN A 1 58 ? -1.868 -40.719 -7.094 1 97.56 58 ASN A CA 1
ATOM 461 C C . ASN A 1 58 ? -1.34 -39.812 -8.195 1 97.56 58 ASN A C 1
ATOM 463 O O . ASN A 1 58 ? -2.115 -39.281 -8.984 1 97.56 58 ASN A O 1
ATOM 467 N N . HIS A 1 59 ? -0.023 -39.625 -8.195 1 98.12 59 HIS A N 1
ATOM 468 C CA . HIS A 1 59 ? 0.645 -38.812 -9.203 1 98.12 59 HIS A CA 1
ATOM 469 C C . HIS A 1 59 ? 2.086 -39.281 -9.414 1 98.12 59 HIS A C 1
ATOM 471 O O . HIS A 1 59 ? 2.641 -40 -8.578 1 98.12 59 HIS A O 1
ATOM 477 N N . CYS A 1 60 ? 2.631 -38.906 -10.508 1 97.5 60 CYS A N 1
ATOM 478 C CA . CYS A 1 60 ? 4.012 -39.25 -10.836 1 97.5 60 CYS A CA 1
ATOM 479 C C . CYS A 1 60 ? 4.805 -38 -11.211 1 97.5 60 CYS A C 1
ATOM 481 O O . CYS A 1 60 ? 4.297 -37.125 -11.914 1 97.5 60 CYS A O 1
ATOM 483 N N . VAL A 1 61 ? 5.988 -37.906 -10.664 1 96.81 61 VAL A N 1
ATOM 484 C CA . VAL A 1 61 ? 6.953 -36.875 -11.023 1 96.81 61 VAL A CA 1
ATOM 485 C C . VAL A 1 61 ? 8.188 -37.5 -11.656 1 96.81 61 VAL A C 1
ATOM 487 O O . VAL A 1 61 ? 8.922 -38.25 -11 1 96.81 61 VAL A O 1
ATOM 490 N N . LEU A 1 62 ? 8.398 -37.219 -12.891 1 94.94 62 LEU A N 1
ATOM 491 C CA . LEU A 1 62 ? 9.5 -37.812 -13.633 1 94.94 62 LEU A CA 1
ATOM 492 C C . LEU A 1 62 ? 10.445 -36.75 -14.164 1 94.94 62 LEU A C 1
ATOM 494 O O . LEU A 1 62 ? 9.992 -35.781 -14.773 1 94.94 62 LEU A O 1
ATOM 498 N N . GLU A 1 63 ? 11.727 -36.938 -14.016 1 93.38 63 GLU A N 1
ATOM 499 C CA . GLU A 1 63 ? 12.719 -35.969 -14.477 1 93.38 63 GLU A CA 1
ATOM 500 C C . GLU A 1 63 ? 13.43 -36.469 -15.734 1 93.38 63 GLU A C 1
ATOM 502 O O . GLU A 1 63 ? 13.516 -37.688 -15.961 1 93.38 63 GLU A O 1
ATOM 507 N N . ASN A 1 64 ? 13.836 -35.594 -16.531 1 92.38 64 ASN A N 1
ATOM 508 C CA . ASN A 1 64 ? 14.656 -35.875 -17.703 1 92.38 64 ASN A CA 1
ATOM 509 C C . ASN A 1 64 ? 13.953 -36.812 -18.672 1 92.38 64 ASN A C 1
ATOM 511 O O . ASN A 1 64 ? 14.516 -37.844 -19.078 1 92.38 64 ASN A O 1
ATOM 515 N N . LEU A 1 65 ? 12.797 -36.438 -18.984 1 92.38 65 LEU A N 1
ATOM 516 C CA . LEU A 1 65 ? 11.992 -37.25 -19.906 1 92.38 65 LEU A CA 1
ATOM 517 C C . LEU A 1 65 ? 12.562 -37.219 -21.312 1 92.38 65 LEU A C 1
ATOM 519 O O . LEU A 1 65 ? 12.609 -38.219 -22 1 92.38 65 LEU A O 1
ATOM 523 N N . PHE A 1 66 ? 13.031 -36.031 -21.766 1 93.75 66 PHE A N 1
ATOM 524 C CA . PHE A 1 66 ? 13.492 -35.844 -23.141 1 93.75 66 PHE A CA 1
ATOM 525 C C . PHE A 1 66 ? 15 -35.625 -23.188 1 93.75 66 PHE A C 1
ATOM 527 O O . PHE A 1 66 ? 15.609 -35.281 -22.172 1 93.75 66 PHE A O 1
ATOM 534 N N . GLU A 1 67 ? 15.539 -35.844 -24.359 1 92.31 67 GLU A N 1
ATOM 535 C CA . GLU A 1 67 ? 16.906 -35.406 -24.594 1 92.31 67 GLU A CA 1
ATOM 536 C C . GLU A 1 67 ? 17.047 -33.906 -24.5 1 92.31 67 GLU A C 1
ATOM 538 O O . GLU A 1 67 ? 16.234 -33.156 -25.062 1 92.31 67 GLU A O 1
ATOM 543 N N . ASP A 1 68 ? 18.125 -33.562 -23.859 1 93.94 68 ASP A N 1
ATOM 544 C CA . ASP A 1 68 ? 18.297 -32.156 -23.484 1 93.94 68 ASP A CA 1
ATOM 545 C C . ASP A 1 68 ? 18.312 -31.266 -24.719 1 93.94 68 ASP A C 1
ATOM 547 O O . ASP A 1 68 ? 17.672 -30.219 -24.734 1 93.94 68 ASP A O 1
ATOM 551 N N . ARG A 1 69 ? 18.984 -31.625 -25.734 1 93.75 69 ARG A N 1
ATOM 552 C CA . ARG A 1 69 ? 19.156 -30.797 -26.922 1 93.75 69 ARG A CA 1
ATOM 553 C C . ARG A 1 69 ? 17.828 -30.578 -27.625 1 93.75 69 ARG A C 1
ATOM 555 O O . ARG A 1 69 ? 17.516 -29.453 -28.062 1 93.75 69 ARG A O 1
ATOM 562 N N . ILE A 1 70 ? 17.062 -31.609 -27.734 1 93.06 70 ILE A N 1
ATOM 563 C CA . ILE A 1 70 ? 15.773 -31.547 -28.422 1 93.06 70 ILE A CA 1
ATOM 564 C C . ILE A 1 70 ? 14.836 -30.594 -27.672 1 93.06 70 ILE A C 1
ATOM 566 O O . ILE A 1 70 ? 14.164 -29.766 -28.281 1 93.06 70 ILE A O 1
ATOM 570 N N . LEU A 1 71 ? 14.852 -30.766 -26.406 1 95.94 71 LEU A N 1
ATOM 571 C CA . LEU A 1 71 ? 13.945 -29.953 -25.609 1 95.94 71 LEU A CA 1
ATOM 572 C C . LEU A 1 71 ? 14.383 -28.5 -25.594 1 95.94 71 LEU A C 1
ATOM 574 O O . LEU A 1 71 ? 13.547 -27.594 -25.594 1 95.94 71 LEU A O 1
ATOM 578 N N . ARG A 1 72 ? 15.664 -28.188 -25.547 1 96.69 72 ARG A N 1
ATOM 579 C CA . ARG A 1 72 ? 16.188 -26.828 -25.641 1 96.69 72 ARG A CA 1
ATOM 580 C C . ARG A 1 72 ? 15.766 -26.172 -26.953 1 96.69 72 ARG A C 1
ATOM 582 O O . ARG A 1 72 ? 15.391 -25 -26.984 1 96.69 72 ARG A O 1
ATOM 589 N N . ASN A 1 73 ? 15.891 -26.953 -28 1 96 73 ASN A N 1
ATOM 590 C CA . ASN A 1 73 ? 15.484 -26.438 -29.297 1 96 73 ASN A CA 1
ATOM 591 C C . ASN A 1 73 ? 13.984 -26.156 -29.359 1 96 73 ASN A C 1
ATOM 593 O O . ASN A 1 73 ? 13.555 -25.156 -29.922 1 96 73 ASN A O 1
ATOM 597 N N . ALA A 1 74 ? 13.227 -27.094 -28.812 1 95.5 74 ALA A N 1
ATOM 598 C CA . ALA A 1 74 ? 11.781 -26.875 -28.75 1 95.5 74 ALA A CA 1
ATOM 599 C C . ALA A 1 74 ? 11.453 -25.594 -27.984 1 95.5 74 ALA A C 1
ATOM 601 O O . ALA A 1 74 ? 10.602 -24.812 -28.422 1 95.5 74 ALA A O 1
ATOM 602 N N . ARG A 1 75 ? 12.102 -25.391 -26.844 1 96.5 75 ARG A N 1
ATOM 603 C CA . ARG A 1 75 ? 11.891 -24.172 -26.062 1 96.5 75 ARG A CA 1
ATOM 604 C C . ARG A 1 75 ? 12.219 -22.922 -26.875 1 96.5 75 ARG A C 1
ATOM 606 O O . ARG A 1 75 ? 11.492 -21.938 -26.812 1 96.5 75 ARG A O 1
ATOM 613 N N . SER A 1 76 ? 13.289 -22.953 -27.562 1 95.62 76 SER A N 1
ATOM 614 C CA . SER A 1 76 ? 13.695 -21.812 -28.391 1 95.62 76 SER A CA 1
ATOM 615 C C . SER A 1 76 ? 12.648 -21.516 -29.469 1 95.62 76 SER A C 1
ATOM 617 O O . SER A 1 76 ? 12.352 -20.359 -29.75 1 95.62 76 SER A O 1
ATOM 619 N N . GLU A 1 77 ? 12.125 -22.594 -30.062 1 94.75 77 GLU A N 1
ATOM 620 C CA . GLU A 1 77 ? 11.086 -22.438 -31.078 1 94.75 77 GLU A CA 1
ATOM 621 C C . GLU A 1 77 ? 9.836 -21.797 -30.484 1 94.75 77 GLU A C 1
ATOM 623 O O . GLU A 1 77 ? 9.219 -20.938 -31.109 1 94.75 77 GLU A O 1
ATOM 628 N N . ILE A 1 78 ? 9.5 -22.234 -29.312 1 94.5 78 ILE A N 1
ATOM 629 C CA . ILE A 1 78 ? 8.328 -21.703 -28.641 1 94.5 78 ILE A CA 1
ATOM 630 C C . ILE A 1 78 ? 8.5 -20.203 -28.406 1 94.5 78 ILE A C 1
ATOM 632 O O . ILE A 1 78 ? 7.605 -19.406 -28.719 1 94.5 78 ILE A O 1
ATOM 636 N N . LYS A 1 79 ? 9.617 -19.797 -27.938 1 92.94 79 LYS A N 1
ATOM 637 C CA . LYS A 1 79 ? 9.883 -18.406 -27.562 1 92.94 79 LYS A CA 1
ATOM 638 C C . LYS A 1 79 ? 9.961 -17.516 -28.797 1 92.94 79 LYS A C 1
ATOM 640 O O . LYS A 1 79 ? 9.539 -16.359 -28.766 1 92.94 79 LYS A O 1
ATOM 645 N N . SER A 1 80 ? 10.422 -18.047 -29.859 1 91.44 80 SER A N 1
ATOM 646 C CA . SER A 1 80 ? 10.703 -17.219 -31.031 1 91.44 80 SER A CA 1
ATOM 647 C C . SER A 1 80 ? 9.531 -17.219 -32 1 91.44 80 SER A C 1
ATOM 649 O O . SER A 1 80 ? 9.32 -16.25 -32.75 1 91.44 80 SER A O 1
ATOM 651 N N . SER A 1 81 ? 8.758 -18.281 -31.984 1 88.38 81 SER A N 1
ATOM 652 C CA . SER A 1 81 ? 7.844 -18.438 -33.125 1 88.38 81 SER A CA 1
ATOM 653 C C . SER A 1 81 ? 6.391 -18.391 -32.656 1 88.38 81 SER A C 1
ATOM 655 O O . SER A 1 81 ? 5.48 -18.234 -33.469 1 88.38 81 SER A O 1
ATOM 657 N N . LEU A 1 82 ? 6.148 -18.594 -31.469 1 88.75 82 LEU A N 1
ATOM 658 C CA . LEU A 1 82 ? 4.762 -18.641 -31.016 1 88.75 82 LEU A CA 1
ATOM 659 C C . LEU A 1 82 ? 4.367 -17.359 -30.312 1 88.75 82 LEU A C 1
ATOM 661 O O . LEU A 1 82 ? 5.211 -16.688 -29.703 1 88.75 82 LEU A O 1
ATOM 665 N N . SER A 1 83 ? 3.09 -17.062 -30.406 1 88.38 83 SER A N 1
ATOM 666 C CA . SER A 1 83 ? 2.52 -15.922 -29.703 1 88.38 83 SER A CA 1
ATOM 667 C C . SER A 1 83 ? 1.622 -16.359 -28.547 1 88.38 83 SER A C 1
ATOM 669 O O . SER A 1 83 ? 0.892 -17.344 -28.672 1 88.38 83 SER A O 1
ATOM 671 N N . PHE A 1 84 ? 1.723 -15.617 -27.469 1 92.25 84 PHE A N 1
ATOM 672 C CA . PHE A 1 84 ? 0.932 -15.898 -26.281 1 92.25 84 PHE A CA 1
ATOM 673 C C . PHE A 1 84 ? -0.107 -14.805 -26.047 1 92.25 84 PHE A C 1
ATOM 675 O O . PHE A 1 84 ? 0.176 -13.617 -26.25 1 92.25 84 PHE A O 1
ATOM 682 N N . SER A 1 85 ? -1.267 -15.203 -25.703 1 90.75 85 SER A N 1
ATOM 683 C CA . SER A 1 85 ? -2.316 -14.266 -25.328 1 90.75 85 SER A CA 1
ATOM 684 C C . SER A 1 85 ? -2.658 -14.375 -23.844 1 90.75 85 SER A C 1
ATOM 686 O O . SER A 1 85 ? -2.723 -15.477 -23.297 1 90.75 85 SER A O 1
ATOM 688 N N . LEU A 1 86 ? -2.885 -13.242 -23.266 1 92.06 86 LEU A N 1
ATOM 689 C CA . LEU A 1 86 ? -3.271 -13.219 -21.859 1 92.06 86 LEU A CA 1
ATOM 690 C C . LEU A 1 86 ? -4.723 -13.656 -21.688 1 92.06 86 LEU A C 1
ATOM 692 O O . LEU A 1 86 ? -5.621 -13.094 -22.328 1 92.06 86 LEU A O 1
ATOM 696 N N . LYS A 1 87 ? -4.926 -14.625 -20.938 1 88.94 87 LYS A N 1
ATOM 697 C CA . LYS A 1 87 ? -6.246 -15.07 -20.484 1 88.94 87 LYS A CA 1
ATOM 698 C C . LYS A 1 87 ? -6.422 -14.852 -18.984 1 88.94 87 LYS A C 1
ATOM 700 O O . LYS A 1 87 ? -5.625 -15.344 -18.188 1 88.94 87 LYS A O 1
ATOM 705 N N . GLU A 1 88 ? -7.441 -14.086 -18.641 1 90.12 88 GLU A N 1
ATOM 706 C CA . GLU A 1 88 ? -7.68 -13.773 -17.234 1 90.12 88 GLU A CA 1
ATOM 707 C C . GLU A 1 88 ? -9.164 -13.891 -16.891 1 90.12 88 GLU A C 1
ATOM 709 O O . GLU A 1 88 ? -10.008 -13.305 -17.562 1 90.12 88 GLU A O 1
ATOM 714 N N . THR A 1 89 ? -9.516 -14.703 -15.93 1 88.31 89 THR A N 1
ATOM 715 C CA . THR A 1 89 ? -10.844 -14.867 -15.352 1 88.31 89 THR A CA 1
ATOM 716 C C . THR A 1 89 ? -10.773 -14.812 -13.828 1 88.31 89 THR A C 1
ATOM 718 O O . THR A 1 89 ? -9.781 -14.359 -13.258 1 88.31 89 THR A O 1
ATOM 721 N N . ASP A 1 90 ? -11.852 -15.156 -13.156 1 89.69 90 ASP A N 1
ATOM 722 C CA . ASP A 1 90 ? -11.828 -15.234 -11.703 1 89.69 90 ASP A CA 1
ATOM 723 C C . ASP A 1 90 ? -10.961 -16.391 -11.227 1 89.69 90 ASP A C 1
ATOM 725 O O . ASP A 1 90 ? -10.438 -16.375 -10.117 1 89.69 90 ASP A O 1
ATOM 729 N N . ILE A 1 91 ? -10.711 -17.359 -12.102 1 90.31 91 ILE A N 1
ATOM 730 C CA . ILE A 1 91 ? -10.055 -18.594 -11.688 1 90.31 91 ILE A CA 1
ATOM 731 C C . ILE A 1 91 ? -8.562 -18.516 -12 1 90.31 91 ILE A C 1
ATOM 733 O O . ILE A 1 91 ? -7.75 -19.156 -11.32 1 90.31 91 ILE A O 1
ATOM 737 N N . TYR A 1 92 ? -8.227 -17.781 -13.109 1 92.06 92 TYR A N 1
ATOM 738 C CA . TYR A 1 92 ? -6.812 -17.844 -13.477 1 92.06 92 TYR A CA 1
ATOM 739 C C . TYR A 1 92 ? -6.355 -16.562 -14.141 1 92.06 92 TYR A C 1
ATOM 741 O O . TYR A 1 92 ? -7.18 -15.719 -14.516 1 92.06 92 TYR A O 1
ATOM 749 N N . LYS A 1 93 ? -5.109 -16.359 -14.188 1 94.69 93 LYS A N 1
ATOM 750 C CA . LYS A 1 93 ? -4.332 -15.414 -14.992 1 94.69 93 LYS A CA 1
ATOM 751 C C . LYS A 1 93 ? -3.133 -16.094 -15.633 1 94.69 93 LYS A C 1
ATOM 753 O O . LYS A 1 93 ? -2.246 -16.594 -14.938 1 94.69 93 LYS A O 1
ATOM 758 N N . VAL A 1 94 ? -3.105 -16.203 -17 1 95 94 VAL A N 1
ATOM 759 C CA . VAL A 1 94 ? -2.055 -16.969 -17.672 1 95 94 VAL A CA 1
ATOM 760 C C . VAL A 1 94 ? -1.906 -16.5 -19.109 1 95 94 VAL A C 1
ATOM 762 O O . VAL A 1 94 ? -2.871 -16.047 -19.719 1 95 94 VAL A O 1
ATOM 765 N N . PHE A 1 95 ? -0.68 -16.516 -19.594 1 93.75 95 PHE A N 1
ATOM 766 C CA . PHE A 1 95 ? -0.419 -16.375 -21.031 1 93.75 95 PHE A CA 1
ATOM 767 C C . PHE A 1 95 ? -0.406 -17.734 -21.719 1 93.75 95 PHE A C 1
ATOM 769 O O . PHE A 1 95 ? 0.369 -18.609 -21.344 1 93.75 95 PHE A O 1
ATOM 776 N N . GLN A 1 96 ? -1.243 -17.938 -22.672 1 90.31 96 GLN A N 1
ATOM 777 C CA . GLN A 1 96 ? -1.403 -19.266 -23.266 1 90.31 96 GLN A CA 1
ATOM 778 C C . GLN A 1 96 ? -1.438 -19.188 -24.781 1 90.31 96 GLN A C 1
ATOM 780 O O . GLN A 1 96 ? -1.856 -18.172 -25.359 1 90.31 96 GLN A O 1
ATOM 785 N N . THR A 1 97 ? -0.883 -20.203 -25.406 1 86.06 97 THR A N 1
ATOM 786 C CA . THR A 1 97 ? -1.061 -20.359 -26.844 1 86.06 97 THR A CA 1
ATOM 787 C C . THR A 1 97 ? -2.402 -21.031 -27.156 1 86.06 97 THR A C 1
ATOM 789 O O . THR A 1 97 ? -3.105 -21.469 -26.25 1 86.06 97 THR A O 1
ATOM 792 N N . GLY A 1 98 ? -2.756 -21.016 -28.453 1 76 98 GLY A N 1
ATOM 793 C CA . GLY A 1 98 ? -3.865 -21.859 -28.844 1 76 98 GLY A CA 1
ATOM 794 C C . GLY A 1 98 ? -3.541 -23.344 -28.75 1 76 98 GLY A C 1
ATOM 795 O O . GLY A 1 98 ? -2.441 -23.719 -28.344 1 76 98 GLY A O 1
ATOM 796 N N . ASP A 1 99 ? -4.547 -24.203 -29.016 1 74.38 99 ASP A N 1
ATOM 797 C CA . ASP A 1 99 ? -4.336 -25.656 -29.016 1 74.38 99 ASP A CA 1
ATOM 798 C C . ASP A 1 99 ? -3.379 -26.078 -30.125 1 74.38 99 ASP A C 1
ATOM 800 O O . ASP A 1 99 ? -3.57 -25.703 -31.297 1 74.38 99 ASP A O 1
ATOM 804 N N . LEU A 1 100 ? -2.393 -26.625 -29.688 1 75 100 LEU A N 1
ATOM 805 C CA . LEU A 1 100 ? -1.349 -27 -30.641 1 75 100 LEU A CA 1
ATOM 806 C C . LEU A 1 100 ? -1.55 -28.422 -31.141 1 75 100 LEU A C 1
ATOM 808 O O . LEU A 1 100 ? -0.687 -28.953 -31.844 1 75 100 LEU A O 1
ATOM 812 N N . ALA A 1 101 ? -2.641 -28.906 -30.75 1 65.19 101 ALA A N 1
ATOM 813 C CA . ALA A 1 101 ? -2.928 -30.234 -31.25 1 65.19 101 ALA A CA 1
ATOM 814 C C . ALA A 1 101 ? -2.982 -30.25 -32.781 1 65.19 101 ALA A C 1
ATOM 816 O O . ALA A 1 101 ? -2.666 -31.25 -33.406 1 65.19 101 ALA A O 1
ATOM 817 N N . ASN A 1 102 ? -3.258 -29.031 -33.312 1 66.12 102 ASN A N 1
ATOM 818 C CA . ASN A 1 102 ? -3.381 -29.016 -34.781 1 66.12 102 ASN A CA 1
ATOM 819 C C . ASN A 1 102 ? -2.186 -28.344 -35.438 1 66.12 102 ASN A C 1
ATOM 821 O O . ASN A 1 102 ? -2.357 -27.484 -36.312 1 66.12 102 ASN A O 1
ATOM 825 N N . LEU A 1 103 ? -1.127 -28.531 -34.938 1 67.06 103 LEU A N 1
ATOM 826 C CA . LEU A 1 103 ? 0.082 -28 -35.562 1 67.06 103 LEU A CA 1
ATOM 827 C C . LEU A 1 103 ? 0.23 -28.5 -37 1 67.06 103 LEU A C 1
ATOM 829 O O . LEU A 1 103 ? 0.956 -27.906 -37.812 1 67.06 103 LEU A O 1
ATOM 833 N N . ASP A 1 104 ? -0.494 -29.5 -37.312 1 60.81 104 ASP A N 1
ATOM 834 C CA . ASP A 1 104 ? -0.405 -30.125 -38.625 1 60.81 104 ASP A CA 1
ATOM 835 C C . ASP A 1 104 ? -1.048 -29.234 -39.719 1 60.81 104 ASP A C 1
ATOM 837 O O . ASP A 1 104 ? -0.757 -29.375 -40.906 1 60.81 104 ASP A O 1
ATOM 841 N N . GLY A 1 105 ? -1.835 -28.391 -39.156 1 61.91 105 GLY A N 1
ATOM 842 C CA . GLY A 1 105 ? -2.502 -27.547 -40.125 1 61.91 105 GLY A CA 1
ATOM 843 C C . GLY A 1 105 ? -1.738 -26.266 -40.438 1 61.91 105 GLY A C 1
ATOM 844 O O . GLY A 1 105 ? -2.232 -25.391 -41.156 1 61.91 105 GLY A O 1
ATOM 845 N N . LEU A 1 106 ? -0.548 -26.25 -39.938 1 68.06 106 LEU A N 1
ATOM 846 C CA . LEU A 1 106 ? 0.233 -25.047 -40.156 1 68.06 106 LEU A CA 1
ATOM 847 C C . LEU A 1 106 ? 0.875 -25.047 -41.531 1 68.06 106 LEU A C 1
ATOM 849 O O . LEU A 1 106 ? 1.029 -26.094 -42.156 1 68.06 106 LEU A O 1
ATOM 853 N N . SER A 1 107 ? 1.094 -23.844 -42.031 1 69.06 107 SER A N 1
ATOM 854 C CA . SER A 1 107 ? 1.821 -23.734 -43.281 1 69.06 107 SER A CA 1
ATOM 855 C C . SER A 1 107 ? 3.191 -24.391 -43.188 1 69.06 107 SER A C 1
ATOM 857 O O . SER A 1 107 ? 3.689 -24.656 -42.094 1 69.06 107 SER A O 1
ATOM 859 N N . VAL A 1 108 ? 3.668 -24.766 -44.281 1 66.81 108 VAL A N 1
ATOM 860 C CA . VAL A 1 108 ? 4.973 -25.422 -44.375 1 66.81 108 VAL A CA 1
ATOM 861 C C . VAL A 1 108 ? 6.02 -24.578 -43.656 1 66.81 108 VAL A C 1
ATOM 863 O O . VAL A 1 108 ? 6.848 -25.109 -42.906 1 66.81 108 VAL A O 1
ATOM 866 N N . ARG A 1 109 ? 5.93 -23.312 -43.812 1 69.19 109 ARG A N 1
ATOM 867 C CA . ARG A 1 109 ? 6.906 -22.422 -43.219 1 69.19 109 ARG A CA 1
ATOM 868 C C . ARG A 1 109 ? 6.773 -22.438 -41.688 1 69.19 109 ARG A C 1
ATOM 870 O O . ARG A 1 109 ? 7.777 -22.5 -40.969 1 69.19 109 ARG A O 1
ATOM 877 N N . GLU A 1 110 ? 5.586 -22.438 -41.25 1 72.75 110 GLU A N 1
ATOM 878 C CA . GLU A 1 110 ? 5.344 -22.453 -39.812 1 72.75 110 GLU A CA 1
ATOM 879 C C . GLU A 1 110 ? 5.73 -23.781 -39.188 1 72.75 110 GLU A C 1
ATOM 881 O O . GLU A 1 110 ? 6.277 -23.828 -38.094 1 72.75 110 GLU A O 1
ATOM 886 N N . SER A 1 111 ? 5.496 -24.719 -40.031 1 75.94 111 SER A N 1
ATOM 887 C CA . SER A 1 111 ? 5.816 -26.062 -39.562 1 75.94 111 SER A CA 1
ATOM 888 C C . SER A 1 111 ? 7.324 -26.266 -39.438 1 75.94 111 SER A C 1
ATOM 890 O O . SER A 1 111 ? 7.793 -26.953 -38.531 1 75.94 111 SER A O 1
ATOM 892 N N . GLU A 1 112 ? 8 -25.625 -40.344 1 78.56 112 GLU A N 1
ATOM 893 C CA . GLU A 1 112 ? 9.453 -25.75 -40.312 1 78.56 112 GLU A CA 1
ATOM 894 C C . GLU A 1 112 ? 10.062 -25 -39.125 1 78.56 112 GLU A C 1
ATOM 896 O O . GLU A 1 112 ? 11.148 -25.344 -38.656 1 78.56 112 GLU A O 1
ATOM 901 N N . SER A 1 113 ? 9.312 -24.156 -38.688 1 84.69 113 SER A N 1
ATOM 902 C CA . SER A 1 113 ? 9.82 -23.359 -37.562 1 84.69 113 SER A CA 1
ATOM 903 C C . SER A 1 113 ? 9.516 -24.031 -36.219 1 84.69 113 SER A C 1
ATOM 905 O O . SER A 1 113 ? 9.969 -23.562 -35.188 1 84.69 113 SER A O 1
ATOM 907 N N . LEU A 1 114 ? 8.812 -25.172 -36.281 1 90.94 114 LEU A N 1
ATOM 908 C CA . LEU A 1 114 ? 8.406 -25.828 -35.062 1 90.94 114 LEU A CA 1
ATOM 909 C C . LEU A 1 114 ? 8.719 -27.328 -35.094 1 90.94 114 LEU A C 1
ATOM 911 O O . LEU A 1 114 ? 7.941 -28.141 -34.594 1 90.94 114 LEU A O 1
ATOM 915 N N . ILE A 1 115 ? 9.781 -27.641 -35.688 1 90.12 115 ILE A N 1
ATOM 916 C CA . ILE A 1 115 ? 10.133 -29.031 -35.969 1 90.12 115 ILE A CA 1
ATOM 917 C C . ILE A 1 115 ? 10.359 -29.766 -34.625 1 90.12 115 ILE A C 1
ATOM 919 O O . ILE A 1 115 ? 9.875 -30.891 -34.469 1 90.12 115 ILE A O 1
ATOM 923 N N . ASN A 1 116 ? 11.109 -29.156 -33.75 1 92.62 116 ASN A N 1
ATOM 924 C CA . ASN A 1 116 ? 11.414 -29.812 -32.5 1 92.62 116 ASN A CA 1
ATOM 925 C C . ASN A 1 116 ? 10.188 -29.875 -31.578 1 92.62 116 ASN A C 1
ATOM 927 O O . ASN A 1 116 ? 10 -30.844 -30.844 1 92.62 116 ASN A O 1
ATOM 931 N N . LEU A 1 117 ? 9.391 -28.922 -31.609 1 93.12 117 LEU A N 1
ATOM 932 C CA . LEU A 1 117 ? 8.148 -28.938 -30.844 1 93.12 117 LEU A CA 1
ATOM 933 C C . LEU A 1 117 ? 7.215 -30.031 -31.328 1 93.12 117 LEU A C 1
ATOM 935 O O . LEU A 1 117 ? 6.57 -30.719 -30.531 1 93.12 117 LEU A O 1
ATOM 939 N N . LYS A 1 118 ? 7.113 -30.141 -32.594 1 91 118 LYS A N 1
ATOM 940 C CA . LYS A 1 118 ? 6.301 -31.203 -33.188 1 91 118 LYS A CA 1
ATOM 941 C C . LYS A 1 118 ? 6.809 -32.562 -32.75 1 91 118 LYS A C 1
ATOM 943 O O . LYS A 1 118 ? 6.016 -33.469 -32.5 1 91 118 LYS A O 1
ATOM 948 N N . ARG A 1 119 ? 8.094 -32.656 -32.719 1 90.69 119 ARG A N 1
ATOM 949 C CA . ARG A 1 119 ? 8.688 -33.938 -32.25 1 90.69 119 ARG A CA 1
ATOM 950 C C . ARG A 1 119 ? 8.297 -34.219 -30.828 1 90.69 119 ARG A C 1
ATOM 952 O O . ARG A 1 119 ? 8 -35.375 -30.484 1 90.69 119 ARG A O 1
ATOM 959 N N . VAL A 1 120 ? 8.367 -33.25 -30 1 93.31 120 VAL A N 1
ATOM 960 C CA . VAL A 1 120 ? 7.988 -33.438 -28.594 1 93.31 120 VAL A CA 1
ATOM 961 C C . VAL A 1 120 ? 6.527 -33.875 -28.516 1 93.31 120 VAL A C 1
ATOM 963 O O . VAL A 1 120 ? 6.199 -34.812 -27.812 1 93.31 120 VAL A O 1
ATOM 966 N N . ARG A 1 121 ? 5.625 -33.188 -29.219 1 92.38 121 ARG A N 1
ATOM 967 C CA . ARG A 1 121 ? 4.203 -33.531 -29.234 1 92.38 121 ARG A CA 1
ATOM 968 C C . ARG A 1 121 ? 3.979 -34.969 -29.672 1 92.38 121 ARG A C 1
ATOM 970 O O . ARG A 1 121 ? 3.254 -35.719 -29.031 1 92.38 121 ARG A O 1
ATOM 977 N N . ASP A 1 122 ? 4.645 -35.281 -30.766 1 90.31 122 ASP A N 1
ATOM 978 C CA . ASP A 1 122 ? 4.438 -36.594 -31.359 1 90.31 122 ASP A CA 1
ATOM 979 C C . ASP A 1 122 ? 4.926 -37.719 -30.422 1 90.31 122 ASP A C 1
ATOM 981 O O . ASP A 1 122 ? 4.355 -38.812 -30.391 1 90.31 122 ASP A O 1
ATOM 985 N N . ASN A 1 123 ? 5.98 -37.438 -29.75 1 91.44 123 ASN A N 1
ATOM 986 C CA . ASN A 1 123 ? 6.477 -38.406 -28.797 1 91.44 123 ASN A CA 1
ATOM 987 C C . ASN A 1 123 ? 5.539 -38.562 -27.609 1 91.44 123 ASN A C 1
ATOM 989 O O . ASN A 1 123 ? 5.289 -39.656 -27.125 1 91.44 123 ASN A O 1
ATOM 993 N N . LEU A 1 124 ? 5.02 -37.5 -27.094 1 93 124 LEU A N 1
ATOM 994 C CA . LEU A 1 124 ? 4.113 -37.531 -25.953 1 93 124 LEU A CA 1
ATOM 995 C C . LEU A 1 124 ? 2.838 -38.281 -26.297 1 93 124 LEU A C 1
ATOM 997 O O . LEU A 1 124 ? 2.307 -39.031 -25.453 1 93 124 LEU A O 1
ATOM 1001 N N . TYR A 1 125 ? 2.381 -38.125 -27.5 1 92.5 125 TYR A N 1
ATOM 1002 C CA . TYR A 1 125 ? 1.098 -38.719 -27.844 1 92.5 125 TYR A CA 1
ATOM 1003 C C . TYR A 1 125 ? 1.294 -40 -28.656 1 92.5 125 TYR A C 1
ATOM 1005 O O . TYR A 1 125 ? 0.343 -40.531 -29.25 1 92.5 125 TYR A O 1
ATOM 1013 N N . SER A 1 126 ? 2.496 -40.469 -28.734 1 91.56 126 SER A N 1
ATOM 1014 C CA . SER A 1 126 ? 2.791 -41.719 -29.422 1 91.56 126 SER A CA 1
ATOM 1015 C C . SER A 1 126 ? 2.129 -42.906 -28.719 1 91.56 126 SER A C 1
ATOM 1017 O O . SER A 1 126 ? 1.757 -42.812 -27.547 1 91.56 126 SER A O 1
ATOM 1019 N N . GLN A 1 127 ? 1.996 -43.969 -29.406 1 91.31 127 GLN A N 1
ATOM 1020 C CA . GLN A 1 127 ? 1.462 -45.188 -28.812 1 91.31 127 GLN A CA 1
ATOM 1021 C C . GLN A 1 127 ? 2.348 -45.688 -27.672 1 91.31 127 GLN A C 1
ATOM 1023 O O . GLN A 1 127 ? 1.845 -46.156 -26.656 1 91.31 127 GLN A O 1
ATOM 1028 N N . GLU A 1 128 ? 3.574 -45.531 -27.844 1 89.25 128 GLU A N 1
ATOM 1029 C CA . GLU A 1 128 ? 4.531 -45.969 -26.828 1 89.25 128 GLU A CA 1
ATOM 1030 C C . GLU A 1 128 ? 4.32 -45.219 -25.516 1 89.25 128 GLU A C 1
ATOM 1032 O O . GLU A 1 128 ? 4.336 -45.844 -24.438 1 89.25 128 GLU A O 1
ATOM 1037 N N . PHE A 1 129 ? 4.199 -44 -25.578 1 93.56 129 PHE A N 1
ATOM 1038 C CA . PHE A 1 129 ? 4.031 -43.219 -24.359 1 93.56 129 PHE A CA 1
ATOM 1039 C C . PHE A 1 129 ? 2.672 -43.469 -23.734 1 93.56 129 PHE A C 1
ATOM 1041 O O . PHE A 1 129 ? 2.551 -43.531 -22.5 1 93.56 129 PHE A O 1
ATOM 1048 N N . ARG A 1 130 ? 1.65 -43.625 -24.516 1 94.44 130 ARG A N 1
ATOM 1049 C CA . ARG A 1 130 ? 0.337 -44 -24 1 94.44 130 ARG A CA 1
ATOM 1050 C C . ARG A 1 130 ? 0.394 -45.344 -23.266 1 94.44 130 ARG A C 1
ATOM 1052 O O . ARG A 1 130 ? -0.206 -45.5 -22.203 1 94.44 130 ARG A O 1
ATOM 1059 N N . ASP A 1 131 ? 1.087 -46.219 -23.859 1 92.12 131 ASP A N 1
ATOM 1060 C CA . ASP A 1 131 ? 1.272 -47.531 -23.203 1 92.12 131 ASP A CA 1
ATOM 1061 C C . ASP A 1 131 ? 2.053 -47.375 -21.906 1 92.12 131 ASP A C 1
ATOM 1063 O O . ASP A 1 131 ? 1.757 -48.031 -20.922 1 92.12 131 ASP A O 1
ATOM 1067 N N . PHE A 1 132 ? 2.996 -46.562 -21.969 1 92.69 132 PHE A N 1
ATOM 1068 C CA . PHE A 1 132 ? 3.793 -46.281 -20.781 1 92.69 132 PHE A CA 1
ATOM 1069 C C . PHE A 1 132 ? 2.922 -45.719 -19.672 1 92.69 132 PHE A C 1
ATOM 1071 O O . PHE A 1 132 ? 3.006 -46.156 -18.531 1 92.69 132 PHE A O 1
ATOM 1078 N N . LEU A 1 133 ? 2.107 -44.75 -19.984 1 95.69 133 LEU A N 1
ATOM 1079 C CA . LEU A 1 133 ? 1.21 -44.156 -19 1 95.69 133 LEU A CA 1
ATOM 1080 C C . LEU A 1 133 ? 0.289 -45.188 -18.391 1 95.69 133 LEU A C 1
ATOM 1082 O O . LEU A 1 133 ? 0.074 -45.219 -17.172 1 95.69 133 LEU A O 1
ATOM 1086 N N . ASN A 1 134 ? -0.228 -46 -19.219 1 94.06 134 ASN A N 1
ATOM 1087 C CA . ASN A 1 134 ? -1.094 -47.062 -18.734 1 94.06 134 ASN A CA 1
ATOM 1088 C C . ASN A 1 134 ? -0.346 -48 -17.812 1 94.06 134 ASN A C 1
ATOM 1090 O O . ASN A 1 134 ? -0.893 -48.469 -16.797 1 94.06 134 ASN A O 1
ATOM 1094 N N . ALA A 1 135 ? 0.82 -48.312 -18.188 1 93.62 135 ALA A N 1
ATOM 1095 C CA . ALA A 1 135 ? 1.621 -49.219 -17.359 1 93.62 135 ALA A CA 1
ATOM 1096 C C . ALA A 1 135 ? 1.895 -48.625 -15.984 1 93.62 135 ALA A C 1
ATOM 1098 O O . ALA A 1 135 ? 1.891 -49.344 -14.984 1 93.62 135 ALA A O 1
ATOM 1099 N N . VAL A 1 136 ? 2.127 -47.375 -15.945 1 95.06 136 VAL A N 1
ATOM 1100 C CA . VAL A 1 136 ? 2.492 -46.719 -14.695 1 95.06 136 VAL A CA 1
ATOM 1101 C C . VAL A 1 136 ? 1.238 -46.469 -13.859 1 95.06 136 VAL A C 1
ATOM 1103 O O . VAL A 1 136 ? 1.235 -46.688 -12.648 1 95.06 136 VAL A O 1
ATOM 1106 N N . THR A 1 137 ? 0.133 -46.062 -14.477 1 96.44 137 THR A N 1
ATOM 1107 C CA . THR A 1 137 ? -1.006 -45.531 -13.734 1 96.44 137 THR A CA 1
ATOM 1108 C C . THR A 1 137 ? -2.146 -46.562 -13.695 1 96.44 137 THR A C 1
ATOM 1110 O O . THR A 1 137 ? -3.088 -46.406 -12.914 1 96.44 137 THR A O 1
ATOM 1113 N N . SER A 1 138 ? -2.123 -47.469 -14.625 1 94.12 138 SER A N 1
ATOM 1114 C CA . SER A 1 138 ? -3.219 -48.406 -14.82 1 94.12 138 SER A CA 1
ATOM 1115 C C . SER A 1 138 ? -4.504 -47.688 -15.211 1 94.12 138 SER A C 1
ATOM 1117 O O . SER A 1 138 ? -5.594 -48.094 -14.781 1 94.12 138 SER A O 1
ATOM 1119 N N . CYS A 1 139 ? -4.391 -46.688 -16 1 92.81 139 CYS A N 1
ATOM 1120 C CA . CYS A 1 139 ? -5.523 -45.812 -16.344 1 92.81 139 CYS A CA 1
ATOM 1121 C C . CYS A 1 139 ? -6.332 -46.438 -17.484 1 92.81 139 CYS A C 1
ATOM 1123 O O . CYS A 1 139 ? -7.43 -45.969 -17.797 1 92.81 139 CYS A O 1
ATOM 1125 N N . GLY A 1 140 ? -5.879 -47.469 -18.078 1 91.19 140 GLY A N 1
ATOM 1126 C CA . GLY A 1 140 ? -6.527 -48.031 -19.25 1 91.19 140 GLY A CA 1
ATOM 1127 C C . GLY A 1 140 ? -6.047 -47.438 -20.562 1 91.19 140 GLY A C 1
ATOM 1128 O O . GLY A 1 140 ? -5.203 -46.531 -20.562 1 91.19 140 GLY A O 1
ATOM 1129 N N . PRO A 1 141 ? -6.574 -47.938 -21.656 1 92.31 141 PRO A N 1
ATOM 1130 C CA . PRO A 1 141 ? -6.148 -47.406 -22.953 1 92.31 141 PRO A CA 1
ATOM 1131 C C . PRO A 1 141 ? -6.535 -45.969 -23.172 1 92.31 141 PRO A C 1
ATOM 1133 O O . PRO A 1 141 ? -7.598 -45.531 -22.719 1 92.31 141 PRO A O 1
ATOM 1136 N N . LEU A 1 142 ? -5.703 -45.281 -23.859 1 94.25 142 LEU A N 1
ATOM 1137 C CA . LEU A 1 142 ? -5.887 -43.844 -24.125 1 94.25 142 LEU A CA 1
ATOM 1138 C C . LEU A 1 142 ? -6.043 -43.594 -25.625 1 94.25 142 LEU A C 1
ATOM 1140 O O . LEU A 1 142 ? -5.453 -44.281 -26.438 1 94.25 142 LEU A O 1
ATOM 1144 N N . SER A 1 143 ? -6.824 -42.562 -25.953 1 93.06 143 SER A N 1
ATOM 1145 C CA . SER A 1 143 ? -7.098 -42.25 -27.344 1 93.06 143 SER A CA 1
ATOM 1146 C C . SER A 1 143 ? -5.848 -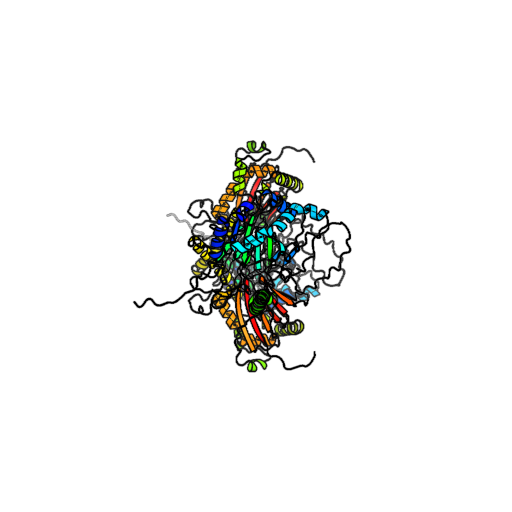41.719 -28.047 1 93.06 143 SER A C 1
ATOM 1148 O O . SER A 1 143 ? -5.078 -40.969 -27.469 1 93.06 143 SER A O 1
ATOM 1150 N N . GLY A 1 144 ? -5.648 -42.125 -29.234 1 89.56 144 GLY A N 1
ATOM 1151 C CA . GLY A 1 144 ? -4.609 -41.562 -30.078 1 89.56 144 GLY A CA 1
ATOM 1152 C C . GLY A 1 144 ? -5.125 -40.469 -31 1 89.56 144 GLY A C 1
ATOM 1153 O O . GLY A 1 144 ? -4.34 -39.719 -31.578 1 89.56 144 GLY A O 1
ATOM 1154 N N . LYS A 1 145 ? -6.441 -40.344 -31.031 1 87.38 145 LYS A N 1
ATOM 1155 C CA . LYS A 1 145 ? -7.078 -39.406 -31.938 1 87.38 145 LYS A CA 1
ATOM 1156 C C . LYS A 1 145 ? -7.352 -38.062 -31.25 1 87.38 145 LYS A C 1
ATOM 1158 O O . LYS A 1 145 ? -7.176 -37 -31.844 1 87.38 145 LYS A O 1
ATOM 1163 N N . GLN A 1 146 ? -7.805 -38.188 -30.094 1 87.75 146 GLN A N 1
ATOM 1164 C CA . GLN A 1 146 ? -8.117 -36.969 -29.344 1 87.75 146 GLN A CA 1
ATOM 1165 C C . GLN A 1 146 ? -6.98 -36.594 -28.406 1 87.75 146 GLN A C 1
ATOM 1167 O O . GLN A 1 146 ? -6.68 -37.312 -27.469 1 87.75 146 GLN A O 1
ATOM 1172 N N . THR A 1 147 ? -6.355 -35.5 -28.75 1 84.25 147 THR A N 1
ATOM 1173 C CA . THR A 1 147 ? -5.23 -35.031 -27.953 1 84.25 147 THR A CA 1
ATOM 1174 C C . THR A 1 147 ? -5.359 -33.531 -27.688 1 84.25 147 THR A C 1
ATOM 1176 O O . THR A 1 147 ? -5.82 -32.781 -28.547 1 84.25 147 THR A O 1
ATOM 1179 N N . ASP A 1 148 ? -5.152 -33.125 -26.484 1 88.38 148 ASP A N 1
ATOM 1180 C CA . ASP A 1 148 ? -5.137 -31.719 -26.109 1 88.38 148 ASP A CA 1
ATOM 1181 C C . ASP A 1 148 ? -3.754 -31.297 -25.609 1 88.38 148 ASP A C 1
ATOM 1183 O O . ASP A 1 148 ? -3.168 -31.953 -24.75 1 88.38 148 ASP A O 1
ATOM 1187 N N . MET A 1 149 ? -3.217 -30.328 -26.234 1 91.19 149 MET A N 1
ATOM 1188 C CA . MET A 1 149 ? -1.912 -29.812 -25.844 1 91.19 149 MET A CA 1
ATOM 1189 C C . MET A 1 149 ? -1.859 -28.297 -25.984 1 91.19 149 MET A C 1
ATOM 1191 O O . MET A 1 149 ? -2.256 -27.75 -27.016 1 91.19 149 MET A O 1
ATOM 1195 N N . SER A 1 150 ? -1.486 -27.562 -25.016 1 91.75 150 SER A N 1
ATOM 1196 C CA . SER A 1 150 ? -1.266 -26.125 -25.047 1 91.75 150 SER A CA 1
ATOM 1197 C C . SER A 1 150 ? 0.028 -25.75 -24.328 1 91.75 150 SER A C 1
ATOM 1199 O O . SER A 1 150 ? 0.601 -26.562 -23.609 1 91.75 150 SER A O 1
ATOM 1201 N N . ILE A 1 151 ? 0.5 -24.609 -24.672 1 95.38 151 ILE A N 1
ATOM 1202 C CA . ILE A 1 151 ? 1.67 -24.078 -23.984 1 95.38 151 ILE A CA 1
ATOM 1203 C C . ILE A 1 151 ? 1.254 -22.906 -23.078 1 95.38 151 ILE A C 1
ATOM 1205 O O . ILE A 1 151 ? 0.54 -22.016 -23.531 1 95.38 151 ILE A O 1
ATOM 1209 N N . ASN A 1 152 ? 1.659 -23.031 -21.844 1 96.06 152 ASN A N 1
ATOM 1210 C CA . ASN A 1 152 ? 1.334 -22 -20.859 1 96.06 152 ASN A CA 1
ATOM 1211 C C . ASN A 1 152 ? 2.584 -21.281 -20.375 1 96.06 152 ASN A C 1
ATOM 1213 O O . ASN A 1 152 ? 3.6 -21.906 -20.078 1 96.06 152 ASN A O 1
ATOM 1217 N N . ASN A 1 153 ? 2.484 -20 -20.422 1 97.25 153 ASN A N 1
ATOM 1218 C CA . ASN A 1 153 ? 3.547 -19.141 -19.906 1 97.25 153 ASN A CA 1
ATOM 1219 C C . ASN A 1 153 ? 3.07 -18.312 -18.719 1 97.25 153 ASN A C 1
ATOM 1221 O O . ASN A 1 153 ? 2.5 -17.234 -18.891 1 97.25 153 ASN A O 1
ATOM 1225 N N . TYR A 1 154 ? 3.365 -18.828 -17.484 1 98.12 154 TYR A N 1
ATOM 1226 C CA . TYR A 1 154 ? 3.02 -18.094 -16.266 1 98.12 154 TYR A CA 1
ATOM 1227 C C . TYR A 1 154 ? 4.094 -17.078 -15.914 1 98.12 154 TYR A C 1
ATOM 1229 O O . TYR A 1 154 ? 5.234 -17.438 -15.609 1 98.12 154 TYR A O 1
ATOM 1237 N N . ARG A 1 155 ? 3.688 -15.828 -15.953 1 97.06 155 ARG A N 1
ATOM 1238 C CA . ARG A 1 155 ? 4.555 -14.727 -15.555 1 97.06 155 ARG A CA 1
ATOM 1239 C C . ARG A 1 155 ? 4.184 -14.219 -14.164 1 97.06 155 ARG A C 1
ATOM 1241 O O . ARG A 1 155 ? 3.336 -14.805 -13.492 1 97.06 155 ARG A O 1
ATOM 1248 N N . VAL A 1 156 ? 4.918 -13.227 -13.734 1 96.19 156 VAL A N 1
ATOM 1249 C CA . VAL A 1 156 ? 4.668 -12.688 -12.398 1 96.19 156 VAL A CA 1
ATOM 1250 C C . VAL A 1 156 ? 3.178 -12.398 -12.227 1 96.19 156 VAL A C 1
ATOM 1252 O O . VAL A 1 156 ? 2.549 -11.805 -13.109 1 96.19 156 VAL A O 1
ATOM 1255 N N . GLY A 1 157 ? 2.654 -12.883 -11.133 1 96.44 157 GLY A N 1
ATOM 1256 C CA . GLY A 1 157 ? 1.249 -12.641 -10.852 1 96.44 157 GLY A CA 1
ATOM 1257 C C . GLY A 1 157 ? 0.33 -13.703 -11.406 1 96.44 157 GLY A C 1
ATOM 1258 O O . GLY A 1 157 ? -0.828 -13.812 -11 1 96.44 157 GLY A O 1
ATOM 1259 N N . CYS A 1 158 ? 0.777 -14.5 -12.398 1 97.81 158 CYS A N 1
ATOM 1260 C CA . CYS A 1 158 ? -0.034 -15.547 -13.008 1 97.81 158 CYS A CA 1
ATOM 1261 C C . CYS A 1 158 ? -0.276 -16.688 -12.023 1 97.81 158 CYS A C 1
ATOM 1263 O O . CYS A 1 158 ? 0.574 -16.969 -11.18 1 97.81 158 CYS A O 1
ATOM 1265 N N . HIS A 1 159 ? -1.413 -17.297 -12.094 1 98.12 159 HIS A N 1
ATOM 1266 C CA . HIS A 1 159 ? -1.838 -18.359 -11.211 1 98.12 159 HIS A CA 1
ATOM 1267 C C . HIS A 1 159 ? -3.012 -19.141 -11.805 1 98.12 159 HIS A C 1
ATOM 1269 O O . HIS A 1 159 ? -3.617 -18.703 -12.781 1 98.12 159 HIS A O 1
ATOM 1275 N N . LEU A 1 160 ? -3.287 -20.281 -11.305 1 97.75 160 LEU A N 1
ATOM 1276 C CA . LEU A 1 160 ? -4.469 -21.094 -11.586 1 97.75 160 LEU A CA 1
ATOM 1277 C C . LEU A 1 160 ? -5.059 -21.656 -10.297 1 97.75 160 LEU A C 1
ATOM 1279 O O . LEU A 1 160 ? -4.406 -22.438 -9.602 1 97.75 160 LEU A O 1
ATOM 1283 N N . LEU A 1 161 ? -6.273 -21.281 -10.062 1 97.62 161 LEU A N 1
ATOM 1284 C CA . LEU A 1 161 ? -6.887 -21.609 -8.781 1 97.62 161 LEU A CA 1
ATOM 1285 C C . LEU A 1 161 ? -7.383 -23.062 -8.789 1 97.62 161 LEU A C 1
ATOM 1287 O O . LEU A 1 161 ? -7.297 -23.75 -9.812 1 97.62 161 LEU A O 1
ATOM 1291 N N . ASN A 1 162 ? -7.805 -23.516 -7.664 1 97.06 162 ASN A N 1
ATOM 1292 C CA . ASN A 1 162 ? -8.078 -24.922 -7.379 1 97.06 162 ASN A CA 1
ATOM 1293 C C . ASN A 1 162 ? -9.141 -25.484 -8.32 1 97.06 162 ASN A C 1
ATOM 1295 O O . ASN A 1 162 ? -10.18 -24.875 -8.531 1 97.06 162 ASN A O 1
ATOM 1299 N N . HIS A 1 163 ? -8.891 -26.578 -8.914 1 93.31 163 HIS A N 1
ATOM 1300 C CA . HIS A 1 163 ? -9.789 -27.312 -9.805 1 93.31 163 HIS A CA 1
ATOM 1301 C C . HIS A 1 163 ? -9.398 -28.781 -9.906 1 93.31 163 HIS A C 1
ATOM 1303 O O . HIS A 1 163 ? -8.336 -29.172 -9.406 1 93.31 163 HIS A O 1
ATOM 1309 N N . ASP A 1 164 ? -10.164 -29.641 -10.508 1 91.62 164 ASP A N 1
ATOM 1310 C CA . ASP A 1 164 ? -9.859 -31.062 -10.5 1 91.62 164 ASP A CA 1
ATOM 1311 C C . ASP A 1 164 ? -9.734 -31.609 -11.922 1 91.62 164 ASP A C 1
ATOM 1313 O O . ASP A 1 164 ? -9.562 -32.812 -12.117 1 91.62 164 ASP A O 1
ATOM 1317 N N . ASP A 1 165 ? -9.867 -30.781 -13.016 1 87.94 165 ASP A N 1
ATOM 1318 C CA . ASP A 1 165 ? -9.633 -31.062 -14.43 1 87.94 165 ASP A CA 1
ATOM 1319 C C . ASP A 1 165 ? -10.727 -31.969 -14.992 1 87.94 165 ASP A C 1
ATOM 1321 O O . ASP A 1 165 ? -10.602 -32.5 -16.094 1 87.94 165 ASP A O 1
ATOM 1325 N N . VAL A 1 166 ? -11.727 -32.219 -14.258 1 84 166 VAL A N 1
ATOM 1326 C CA . VAL A 1 166 ? -12.766 -33.125 -14.734 1 84 166 VAL A CA 1
ATOM 1327 C C . VAL A 1 166 ? -13.625 -32.438 -15.789 1 84 166 VAL A C 1
ATOM 1329 O O . VAL A 1 166 ? -14.57 -31.719 -15.461 1 84 166 VAL A O 1
ATOM 1332 N N . ILE A 1 167 ? -13.297 -32.781 -17 1 75.19 167 ILE A N 1
ATOM 1333 C CA . ILE A 1 167 ? -14 -32.25 -18.156 1 75.19 167 ILE A CA 1
ATOM 1334 C C . ILE A 1 167 ? -14.094 -33.281 -19.25 1 75.19 167 ILE A C 1
ATOM 1336 O O . ILE A 1 167 ? -13.07 -33.781 -19.734 1 75.19 167 ILE A O 1
ATOM 1340 N N . GLY A 1 168 ? -15.195 -33.656 -19.594 1 80.62 168 GLY A N 1
ATOM 1341 C CA . GLY A 1 168 ? -15.414 -34.531 -20.719 1 80.62 168 GLY A CA 1
ATOM 1342 C C . GLY A 1 168 ? -14.758 -35.875 -20.562 1 80.62 168 GLY A C 1
ATOM 1343 O O . GLY A 1 168 ? -15.016 -36.594 -19.594 1 80.62 168 GLY A O 1
ATOM 1344 N N . THR A 1 169 ? -13.844 -36.094 -21.609 1 84.75 169 THR A N 1
ATOM 1345 C CA . THR A 1 169 ? -13.242 -37.438 -21.672 1 84.75 169 THR A CA 1
ATOM 1346 C C . THR A 1 169 ? -11.805 -37.406 -21.172 1 84.75 169 THR A C 1
ATOM 1348 O O . THR A 1 169 ? -11.039 -38.344 -21.406 1 84.75 169 THR A O 1
ATOM 1351 N N . ARG A 1 170 ? -11.492 -36.375 -20.547 1 89.81 170 ARG A N 1
ATOM 1352 C CA . ARG A 1 170 ? -10.133 -36.281 -20.016 1 89.81 170 ARG A CA 1
ATOM 1353 C C . ARG A 1 170 ? -9.828 -37.406 -19.062 1 89.81 170 ARG A C 1
ATOM 1355 O O . ARG A 1 170 ? -10.609 -37.688 -18.141 1 89.81 170 ARG A O 1
ATOM 1362 N N . ARG A 1 171 ? -8.711 -38.062 -19.281 1 93.06 171 ARG A N 1
ATOM 1363 C CA . ARG A 1 171 ? -8.391 -39.25 -18.484 1 93.06 171 ARG A CA 1
ATOM 1364 C C . ARG A 1 171 ? -7.074 -39.062 -17.734 1 93.06 171 ARG A C 1
ATOM 1366 O O . ARG A 1 171 ? -6.949 -39.469 -16.578 1 93.06 171 ARG A O 1
ATOM 1373 N N . VAL A 1 172 ? -6.102 -38.594 -18.359 1 96.5 172 VAL A N 1
ATOM 1374 C CA . VAL A 1 172 ? -4.812 -38.312 -17.734 1 96.5 172 VAL A CA 1
ATOM 1375 C C . VAL A 1 172 ? -4.391 -36.875 -18.031 1 96.5 172 VAL A C 1
ATOM 1377 O O . VAL A 1 172 ? -4.426 -36.438 -19.188 1 96.5 172 VAL A O 1
ATOM 1380 N N . SER A 1 173 ? -4.074 -36.125 -16.953 1 96.94 173 SER A N 1
ATOM 1381 C CA . SER A 1 173 ? -3.506 -34.812 -17.078 1 96.94 173 SER A CA 1
ATOM 1382 C C . SER A 1 173 ? -1.984 -34.844 -16.969 1 96.94 173 SER A C 1
ATOM 1384 O O . SER A 1 173 ? -1.429 -35.656 -16.234 1 96.94 173 SER A O 1
ATOM 1386 N N . TYR A 1 174 ? -1.327 -34 -17.734 1 97.56 174 TYR A N 1
ATOM 1387 C CA . TYR A 1 174 ? 0.124 -33.938 -17.609 1 97.56 174 TYR A CA 1
ATOM 1388 C C . TYR A 1 174 ? 0.61 -32.5 -17.766 1 97.56 174 TYR A C 1
ATOM 1390 O O . TYR A 1 174 ? -0.064 -31.672 -18.375 1 97.56 174 TYR A O 1
ATOM 1398 N N . ILE A 1 175 ? 1.74 -32.188 -17.188 1 98.38 175 ILE A N 1
ATOM 1399 C CA . ILE A 1 175 ? 2.465 -30.922 -17.312 1 98.38 175 ILE A CA 1
ATOM 1400 C C . ILE A 1 175 ? 3.951 -31.203 -17.531 1 98.38 175 ILE A C 1
ATOM 1402 O O . ILE A 1 175 ? 4.594 -31.844 -16.703 1 98.38 175 ILE A O 1
ATOM 1406 N N . LEU A 1 176 ? 4.492 -30.797 -18.609 1 98.19 176 LEU A N 1
ATOM 1407 C CA . LEU A 1 176 ? 5.926 -30.828 -18.891 1 98.19 176 LEU A CA 1
ATOM 1408 C C . LEU A 1 176 ? 6.535 -29.438 -18.703 1 98.19 176 LEU A C 1
ATOM 1410 O O . LEU A 1 176 ? 6.223 -28.516 -19.453 1 98.19 176 LEU A O 1
ATOM 1414 N N . TYR A 1 177 ? 7.477 -29.344 -17.781 1 98.5 177 TYR A N 1
ATOM 1415 C CA . TYR A 1 177 ? 8 -28.047 -17.406 1 98.5 177 TYR A CA 1
ATOM 1416 C C . TYR A 1 177 ? 9.203 -27.672 -18.266 1 98.5 177 TYR A C 1
ATOM 1418 O O . TYR A 1 177 ? 10.094 -28.484 -18.484 1 98.5 177 TYR A O 1
ATOM 1426 N N . LEU A 1 178 ? 9.195 -26.391 -18.719 1 98.19 178 LEU A N 1
ATOM 1427 C CA . LEU A 1 178 ? 10.258 -25.875 -19.578 1 98.19 178 LEU A CA 1
ATOM 1428 C C . LEU A 1 178 ? 10.773 -24.547 -19.047 1 98.19 178 LEU A C 1
ATOM 1430 O O . LEU A 1 178 ? 10.898 -23.578 -19.812 1 98.19 178 LEU A O 1
ATOM 1434 N N . PRO A 1 179 ? 11 -24.438 -17.703 1 97.31 179 PRO A N 1
ATOM 1435 C CA . PRO A 1 179 ? 11.664 -23.203 -17.281 1 97.31 179 PRO A CA 1
ATOM 1436 C C . PRO A 1 179 ? 13.039 -23.031 -17.906 1 97.31 179 PRO A C 1
ATOM 1438 O O . PRO A 1 179 ? 13.516 -23.906 -18.625 1 97.31 179 PRO A O 1
ATOM 1441 N N . ASP A 1 180 ? 13.633 -21.875 -17.734 1 95.31 180 ASP A N 1
ATOM 1442 C CA . ASP A 1 180 ? 14.969 -21.641 -18.297 1 95.31 180 ASP A CA 1
ATOM 1443 C C . ASP A 1 180 ? 15.969 -22.641 -17.734 1 95.31 180 ASP A C 1
ATOM 1445 O O . ASP A 1 180 ? 16.203 -22.688 -16.531 1 95.31 180 ASP A O 1
ATOM 1449 N N . PRO A 1 181 ? 16.547 -23.469 -18.625 1 95 181 PRO A N 1
ATOM 1450 C CA . PRO A 1 181 ? 17.484 -24.5 -18.156 1 95 181 PRO A CA 1
ATOM 1451 C C . PRO A 1 181 ? 18.734 -23.922 -17.531 1 95 181 PRO A C 1
ATOM 1453 O O . PRO A 1 181 ? 19.422 -24.594 -16.734 1 95 181 PRO A O 1
ATOM 1456 N N . ASP A 1 182 ? 19.062 -22.703 -17.781 1 90.56 182 ASP A N 1
ATOM 1457 C CA . ASP A 1 182 ? 20.297 -22.094 -17.297 1 90.56 182 ASP A CA 1
ATOM 1458 C C . ASP A 1 182 ? 20.031 -21.219 -16.062 1 90.56 182 ASP A C 1
ATOM 1460 O O . ASP A 1 182 ? 20.969 -20.609 -15.539 1 90.56 182 ASP A O 1
ATOM 1464 N N . SER A 1 183 ? 18.906 -21.141 -15.68 1 91 183 SER A N 1
ATOM 1465 C CA . SER A 1 183 ? 18.484 -20.453 -14.461 1 91 183 SER A CA 1
ATOM 1466 C C . SER A 1 183 ? 17.484 -21.297 -13.672 1 91 183 SER A C 1
ATOM 1468 O O . SER A 1 183 ? 16.266 -21.078 -13.773 1 91 183 SER A O 1
ATOM 1470 N N . PRO A 1 184 ? 17.984 -22.125 -12.898 1 93.06 184 PRO A N 1
ATOM 1471 C CA . PRO A 1 184 ? 17.109 -23.094 -12.234 1 93.06 184 PRO A CA 1
ATOM 1472 C C . PRO A 1 184 ? 15.984 -22.422 -11.445 1 93.06 184 PRO A C 1
ATOM 1474 O O . PRO A 1 184 ? 16.203 -21.391 -10.812 1 93.06 184 PRO A O 1
ATOM 1477 N N . TRP A 1 185 ? 14.836 -23.031 -11.555 1 96.19 185 TRP A N 1
ATOM 1478 C CA . TRP A 1 185 ? 13.648 -22.562 -10.844 1 96.19 185 TRP A CA 1
ATOM 1479 C C . TRP A 1 185 ? 13.703 -22.938 -9.375 1 96.19 185 TRP A C 1
ATOM 1481 O O . TRP A 1 185 ? 14.125 -24.047 -9.023 1 96.19 185 TRP A O 1
ATOM 1491 N N . THR A 1 186 ? 13.344 -22.047 -8.484 1 94.75 186 THR A N 1
ATOM 1492 C CA . THR A 1 186 ? 13.344 -22.312 -7.047 1 94.75 186 THR A CA 1
ATOM 1493 C C . THR A 1 186 ? 11.961 -22.062 -6.449 1 94.75 186 THR A C 1
ATOM 1495 O O . THR A 1 186 ? 11.125 -21.406 -7.07 1 94.75 186 THR A O 1
ATOM 1498 N N . PRO A 1 187 ? 11.758 -22.578 -5.23 1 94.94 187 PRO A N 1
ATOM 1499 C CA . PRO A 1 187 ? 10.469 -22.328 -4.586 1 94.94 187 PRO A CA 1
ATOM 1500 C C . PRO A 1 187 ? 10.156 -20.844 -4.43 1 94.94 187 PRO A C 1
ATOM 1502 O O . PRO A 1 187 ? 8.992 -20.453 -4.465 1 94.94 187 PRO A O 1
ATOM 1505 N N . ASN A 1 188 ? 11.125 -20 -4.332 1 94.69 188 ASN A N 1
ATOM 1506 C CA . ASN A 1 188 ? 10.922 -18.578 -4.125 1 94.69 188 ASN A CA 1
ATOM 1507 C C . ASN A 1 188 ? 10.531 -17.875 -5.418 1 94.69 188 ASN A C 1
ATOM 1509 O O . ASN A 1 188 ? 10.18 -16.688 -5.406 1 94.69 188 ASN A O 1
ATOM 1513 N N . ASP A 1 189 ? 10.57 -18.641 -6.555 1 96.69 189 ASP A N 1
ATOM 1514 C CA . ASP A 1 189 ? 10.07 -18.109 -7.82 1 96.69 189 ASP A CA 1
ATOM 1515 C C . ASP A 1 189 ? 8.555 -18.281 -7.926 1 96.69 189 ASP A C 1
ATOM 1517 O O . ASP A 1 189 ? 7.914 -17.672 -8.789 1 96.69 189 ASP A O 1
ATOM 1521 N N . GLY A 1 190 ? 7.977 -19.078 -7.094 1 97.25 190 GLY A N 1
ATOM 1522 C CA . GLY A 1 190 ? 6.555 -19.375 -7.148 1 97.25 190 GLY A CA 1
ATOM 1523 C C . GLY A 1 190 ? 6.195 -20.359 -8.242 1 97.25 190 GLY A C 1
ATOM 1524 O O . GLY A 1 190 ? 7.047 -21.125 -8.711 1 97.25 190 GLY A O 1
ATOM 1525 N N . GLY A 1 191 ? 4.926 -20.531 -8.492 1 98.19 191 GLY A N 1
ATOM 1526 C CA . GLY A 1 191 ? 4.457 -21.328 -9.617 1 98.19 191 GLY A CA 1
ATOM 1527 C C . GLY A 1 191 ? 4.414 -22.812 -9.328 1 98.19 191 GLY A C 1
ATOM 1528 O O . GLY A 1 191 ? 4.195 -23.625 -10.234 1 98.19 191 GLY A O 1
ATOM 1529 N N . SER A 1 192 ? 4.586 -23.234 -8.172 1 98.31 192 SER A N 1
ATOM 1530 C CA . SER A 1 192 ? 4.551 -24.656 -7.844 1 98.31 192 SER A CA 1
ATOM 1531 C C . SER A 1 192 ? 3.168 -25.25 -8.094 1 98.31 192 SER A C 1
ATOM 1533 O O . SER A 1 192 ? 2.156 -24.547 -7.977 1 98.31 192 SER A O 1
ATOM 1535 N N . LEU A 1 193 ? 3.164 -26.516 -8.523 1 98.5 193 LEU A N 1
ATOM 1536 C CA . LEU A 1 193 ? 1.919 -27.281 -8.539 1 98.5 193 LEU A CA 1
ATOM 1537 C C . LEU A 1 193 ? 1.504 -27.672 -7.125 1 98.5 193 LEU A C 1
ATOM 1539 O O . LEU A 1 193 ? 2.301 -28.234 -6.375 1 98.5 193 LEU A O 1
ATOM 1543 N N . GLU A 1 194 ? 0.344 -27.328 -6.777 1 98.31 194 GLU A N 1
ATOM 1544 C CA . GLU A 1 194 ? -0.176 -27.625 -5.449 1 98.31 194 GLU A CA 1
ATOM 1545 C C . GLU A 1 194 ? -1.241 -28.719 -5.508 1 98.31 194 GLU A C 1
ATOM 1547 O O . GLU A 1 194 ? -2.244 -28.578 -6.211 1 98.31 194 GLU A O 1
ATOM 1552 N N . LEU A 1 195 ? -1.02 -29.797 -4.801 1 98.25 195 LEU A N 1
ATOM 1553 C CA . LEU A 1 195 ? -1.981 -30.891 -4.746 1 98.25 195 LEU A CA 1
ATOM 1554 C C . LEU A 1 195 ? -2.744 -30.875 -3.428 1 98.25 195 LEU A C 1
ATOM 1556 O O . LEU A 1 195 ? -2.141 -30.75 -2.357 1 98.25 195 LEU A O 1
ATOM 1560 N N . TYR A 1 196 ? -4.043 -31 -3.514 1 97.81 196 TYR A N 1
ATOM 1561 C CA . TYR A 1 196 ? -4.898 -30.828 -2.344 1 97.81 196 TYR A CA 1
ATOM 1562 C C . TYR A 1 196 ? -5.539 -32.156 -1.943 1 97.81 196 TYR A C 1
ATOM 1564 O O . TYR A 1 196 ? -6.09 -32.875 -2.787 1 97.81 196 TYR A O 1
ATOM 1572 N N . PRO A 1 197 ? -5.43 -32.469 -0.64 1 97.25 197 PRO A N 1
ATOM 1573 C CA . PRO A 1 197 ? -6.234 -33.594 -0.155 1 97.25 197 PRO A CA 1
ATOM 1574 C C . PRO A 1 197 ? -7.719 -33.25 -0.055 1 97.25 197 PRO A C 1
ATOM 1576 O O . PRO A 1 197 ? -8.094 -32.062 -0.102 1 97.25 197 PRO A O 1
ATOM 1579 N N . VAL A 1 198 ? -8.508 -34.281 -0.001 1 95.06 198 VAL A N 1
ATOM 1580 C CA . VAL A 1 198 ? -9.961 -34.125 0.076 1 95.06 198 VAL A CA 1
ATOM 1581 C C . VAL A 1 198 ? -10.453 -34.531 1.456 1 95.06 198 VAL A C 1
ATOM 1583 O O . VAL A 1 198 ? -9.938 -35.5 2.041 1 95.06 198 VAL A O 1
ATOM 1586 N N . ASP A 1 199 ? -11.359 -33.75 1.955 1 92.31 199 ASP A N 1
ATOM 1587 C CA . ASP A 1 199 ? -12.055 -34.156 3.176 1 92.31 199 ASP A CA 1
ATOM 1588 C C . ASP A 1 199 ? -12.945 -35.375 2.932 1 92.31 199 ASP A C 1
ATOM 1590 O O . ASP A 1 199 ? -13.875 -35.312 2.127 1 92.31 199 ASP A O 1
ATOM 1594 N N . PRO A 1 200 ? -12.727 -36.406 3.666 1 87.5 200 PRO A N 1
ATOM 1595 C CA . PRO A 1 200 ? -13.484 -37.625 3.408 1 87.5 200 PRO A CA 1
ATOM 1596 C C . PRO A 1 200 ? -14.977 -37.469 3.684 1 87.5 200 PRO A C 1
ATOM 1598 O O . PRO A 1 200 ? -15.797 -38.188 3.078 1 87.5 200 PRO A O 1
ATOM 1601 N N . GLU A 1 201 ? -15.312 -36.594 4.52 1 85.94 201 GLU A N 1
ATOM 1602 C CA . GLU A 1 201 ? -16.703 -36.406 4.883 1 85.94 201 GLU A CA 1
ATOM 1603 C C . GLU A 1 201 ? -17.438 -35.562 3.848 1 85.94 201 GLU A C 1
ATOM 1605 O O . GLU A 1 201 ? -18.516 -35.938 3.377 1 85.94 201 GLU A O 1
ATOM 1610 N N . SER A 1 202 ? -16.891 -34.5 3.379 1 83.12 202 SER A N 1
ATOM 1611 C CA . SER A 1 202 ? -17.562 -33.562 2.496 1 83.12 202 SER A CA 1
ATOM 1612 C C . SER A 1 202 ? -17.172 -33.781 1.04 1 83.12 202 SER A C 1
ATOM 1614 O O . SER A 1 202 ? -17.844 -33.281 0.129 1 83.12 202 SER A O 1
ATOM 1616 N N . ASN A 1 203 ? -16.109 -34.469 0.774 1 85.19 203 ASN A N 1
ATOM 1617 C CA . ASN A 1 203 ? -15.555 -34.719 -0.552 1 85.19 203 ASN A CA 1
ATOM 1618 C C . ASN A 1 203 ? -15.094 -33.406 -1.197 1 85.19 203 ASN A C 1
ATOM 1620 O O . ASN A 1 203 ? -15.008 -33.312 -2.422 1 85.19 203 ASN A O 1
ATOM 1624 N N . HIS A 1 204 ? -14.969 -32.406 -0.367 1 90.75 204 HIS A N 1
ATOM 1625 C CA . HIS A 1 204 ? -14.383 -31.125 -0.814 1 90.75 204 HIS A CA 1
ATOM 1626 C C . HIS A 1 204 ? -12.891 -31.078 -0.506 1 90.75 204 HIS A C 1
ATOM 1628 O O . HIS A 1 204 ? -12.43 -31.672 0.464 1 90.75 204 HIS A O 1
ATOM 1634 N N . PRO A 1 205 ? -12.18 -30.438 -1.421 1 95.56 205 PRO A N 1
ATOM 1635 C CA . PRO A 1 205 ? -10.766 -30.266 -1.085 1 95.56 205 PRO A CA 1
ATOM 1636 C C . PRO A 1 205 ? -10.547 -29.469 0.197 1 95.56 205 PRO A C 1
ATOM 1638 O O . PRO A 1 205 ? -11.297 -28.531 0.472 1 95.56 205 PRO A O 1
ATOM 1641 N N . LEU A 1 206 ? -9.523 -29.875 0.947 1 96.19 206 LEU A N 1
ATOM 1642 C CA . LEU A 1 206 ? -9.117 -29.062 2.088 1 96.19 206 LEU A CA 1
ATOM 1643 C C . LEU A 1 206 ? -8.57 -27.703 1.63 1 96.19 206 LEU A C 1
ATOM 1645 O O . LEU A 1 206 ? -8.219 -27.547 0.46 1 96.19 206 LEU A O 1
ATOM 1649 N N . THR A 1 207 ? -8.516 -26.797 2.533 1 96.06 207 THR A N 1
ATOM 1650 C CA . THR A 1 207 ? -8.164 -25.422 2.184 1 96.06 207 THR A CA 1
ATOM 1651 C C . THR A 1 207 ? -6.648 -25.266 2.068 1 96.06 207 THR A C 1
ATOM 1653 O O . THR A 1 207 ? -6.16 -24.234 1.611 1 96.06 207 THR A O 1
ATOM 1656 N N . LYS A 1 208 ? -5.91 -26.25 2.457 1 95.56 208 LYS A N 1
ATOM 1657 C CA . LYS A 1 208 ? -4.449 -26.25 2.396 1 95.56 208 LYS A CA 1
ATOM 1658 C C . LYS A 1 208 ? -3.939 -27.469 1.623 1 95.56 208 LYS A C 1
ATOM 1660 O O . LYS A 1 208 ? -4.367 -28.594 1.872 1 95.56 208 LYS A O 1
ATOM 1665 N N . PRO A 1 209 ? -3.088 -27.219 0.626 1 97.25 209 PRO A N 1
ATOM 1666 C CA . PRO A 1 209 ? -2.48 -28.375 -0.044 1 97.25 209 PRO A CA 1
ATOM 1667 C C . PRO A 1 209 ? -1.55 -29.172 0.871 1 97.25 209 PRO A C 1
ATOM 1669 O O . PRO A 1 209 ? -1.042 -28.625 1.858 1 97.25 209 PRO A O 1
ATOM 1672 N N . SER A 1 210 ? -1.329 -30.422 0.564 1 96.12 210 SER A N 1
ATOM 1673 C CA . SER A 1 210 ? -0.413 -31.25 1.347 1 96.12 210 SER A CA 1
ATOM 1674 C C . SER A 1 210 ? 0.881 -31.5 0.585 1 96.12 210 SER A C 1
ATOM 1676 O O . SER A 1 210 ? 1.844 -32.031 1.148 1 96.12 210 SER A O 1
ATOM 1678 N N . LYS A 1 211 ? 0.89 -31.141 -0.708 1 96.25 211 LYS A N 1
ATOM 1679 C CA . LYS A 1 211 ? 2.098 -31.328 -1.507 1 96.25 211 LYS A CA 1
ATOM 1680 C C . LYS A 1 211 ? 2.295 -30.172 -2.486 1 96.25 211 LYS A C 1
ATOM 1682 O O . LYS A 1 211 ? 1.335 -29.703 -3.1 1 96.25 211 LYS A O 1
ATOM 1687 N N . LYS A 1 212 ? 3.535 -29.719 -2.594 1 96.81 212 LYS A N 1
ATOM 1688 C CA . LYS A 1 212 ? 3.957 -28.734 -3.588 1 96.81 212 LYS A CA 1
ATOM 1689 C C . LYS A 1 212 ? 5.086 -29.281 -4.457 1 96.81 212 LYS A C 1
ATOM 1691 O O . LYS A 1 212 ? 6.043 -29.859 -3.945 1 96.81 212 LYS A O 1
ATOM 1696 N N . ILE A 1 213 ? 4.941 -29.188 -5.723 1 97.56 213 ILE A N 1
ATOM 1697 C CA . ILE A 1 213 ? 5.965 -29.641 -6.66 1 97.56 213 ILE A CA 1
ATOM 1698 C C . ILE A 1 213 ? 6.539 -28.422 -7.402 1 97.56 213 ILE A C 1
ATOM 1700 O O . ILE A 1 213 ? 5.859 -27.812 -8.227 1 97.56 213 ILE A O 1
ATOM 1704 N N . THR A 1 214 ? 7.785 -28.141 -7.148 1 97.19 214 THR A N 1
ATOM 1705 C CA . THR A 1 214 ? 8.469 -27.016 -7.785 1 97.19 214 THR A CA 1
ATOM 1706 C C . THR A 1 214 ? 8.844 -27.344 -9.227 1 97.19 214 THR A C 1
ATOM 1708 O O . THR A 1 214 ? 9.398 -28.422 -9.492 1 97.19 214 THR A O 1
ATOM 1711 N N . PRO A 1 215 ? 8.547 -26.453 -10.18 1 97.94 215 PRO A N 1
ATOM 1712 C CA . PRO A 1 215 ? 8.914 -26.719 -11.57 1 97.94 215 PRO A CA 1
ATOM 1713 C C . PRO A 1 215 ? 10.422 -26.922 -11.75 1 97.94 215 PRO A C 1
ATOM 1715 O O . PRO A 1 215 ? 11.219 -26.219 -11.125 1 97.94 215 PRO A O 1
ATOM 1718 N N . LYS A 1 216 ? 10.773 -27.891 -12.586 1 97.62 216 LYS A N 1
ATOM 1719 C CA . LYS A 1 216 ? 12.156 -28.125 -13 1 97.62 216 LYS A CA 1
ATOM 1720 C C . LYS A 1 216 ? 12.25 -28.391 -14.5 1 97.62 216 LYS A C 1
ATOM 1722 O O . LYS A 1 216 ? 11.344 -28.969 -15.094 1 97.62 216 LYS A O 1
ATOM 1727 N N . TRP A 1 217 ? 13.367 -27.969 -15.07 1 97.62 217 TRP A N 1
ATOM 1728 C CA . TRP A 1 217 ? 13.609 -28.203 -16.484 1 97.62 217 TRP A CA 1
ATOM 1729 C C . TRP A 1 217 ? 13.492 -29.688 -16.812 1 97.62 217 TRP A C 1
ATOM 1731 O O . TRP A 1 217 ? 14.094 -30.531 -16.141 1 97.62 217 TRP A O 1
ATOM 1741 N N . ASN A 1 218 ? 12.617 -30.047 -17.844 1 97.38 218 ASN A N 1
ATOM 1742 C CA . ASN A 1 218 ? 12.508 -31.391 -18.391 1 97.38 218 ASN A CA 1
ATOM 1743 C C . ASN A 1 218 ? 11.852 -32.344 -17.406 1 97.38 218 ASN A C 1
ATOM 1745 O O . ASN A 1 218 ? 12.117 -33.562 -17.453 1 97.38 218 ASN A O 1
ATOM 1749 N N . GLN A 1 219 ? 11.117 -31.781 -16.516 1 97.25 219 GLN A N 1
ATOM 1750 C CA . GLN A 1 219 ? 10.312 -32.531 -15.562 1 97.25 219 GLN A CA 1
ATOM 1751 C C . GLN A 1 219 ? 8.867 -32.656 -16.047 1 97.25 219 GLN A C 1
ATOM 1753 O O . GLN A 1 219 ? 8.289 -31.703 -16.547 1 97.25 219 GLN A O 1
ATOM 1758 N N . ILE A 1 220 ? 8.297 -33.875 -15.953 1 97.62 220 ILE A N 1
ATOM 1759 C CA . ILE A 1 220 ? 6.891 -34.062 -16.297 1 97.62 220 ILE A CA 1
ATOM 1760 C C . ILE A 1 220 ? 6.133 -34.562 -15.07 1 97.62 220 ILE A C 1
ATOM 1762 O O . ILE A 1 220 ? 6.652 -35.406 -14.32 1 97.62 220 ILE A O 1
ATOM 1766 N N . VAL A 1 221 ? 5.016 -34.031 -14.812 1 98.38 221 VAL A N 1
ATOM 1767 C CA . VAL A 1 221 ? 4.09 -34.5 -13.789 1 98.38 221 VAL A CA 1
ATOM 1768 C C . VAL A 1 221 ? 2.793 -35 -14.445 1 98.38 221 VAL A C 1
ATOM 1770 O O . VAL A 1 221 ? 2.27 -34.312 -15.352 1 98.38 221 VAL A O 1
ATOM 1773 N N . PHE A 1 222 ? 2.287 -36.125 -14.078 1 98.12 222 PHE A N 1
ATOM 1774 C CA . PHE A 1 222 ? 1.005 -36.594 -14.602 1 98.12 222 PHE A CA 1
ATOM 1775 C C . PHE A 1 222 ? 0.219 -37.344 -13.547 1 98.12 222 PHE A C 1
ATOM 1777 O O . PHE A 1 222 ? 0.796 -37.844 -12.578 1 98.12 222 PHE A O 1
ATOM 1784 N N . PHE A 1 223 ? -1.013 -37.406 -13.711 1 98 223 PHE A N 1
ATOM 1785 C CA . PHE A 1 223 ? -1.941 -38.094 -12.828 1 98 223 PHE A CA 1
ATOM 1786 C C . PHE A 1 223 ? -3.238 -38.438 -13.562 1 98 223 PHE A C 1
ATOM 1788 O O . PHE A 1 223 ? -3.584 -37.75 -14.539 1 98 223 PHE A O 1
ATOM 1795 N N . VAL A 1 224 ? -3.918 -39.406 -13.062 1 96.81 224 VAL A N 1
ATOM 1796 C CA . VAL A 1 224 ? -5.234 -39.719 -13.594 1 96.81 224 VAL A CA 1
ATOM 1797 C C . VAL A 1 224 ? -6.273 -38.75 -13.062 1 96.81 224 VAL A C 1
ATOM 1799 O O . VAL A 1 224 ? -6.297 -38.438 -11.867 1 96.81 224 VAL A O 1
ATOM 1802 N N . VAL A 1 225 ? -7.078 -38.25 -14 1 94.5 225 VAL A N 1
ATOM 1803 C CA . VAL A 1 225 ? -8.133 -37.281 -13.641 1 94.5 225 VAL A CA 1
ATOM 1804 C C . VAL A 1 225 ? -9.25 -38.031 -12.898 1 94.5 225 VAL A C 1
ATOM 1806 O O . VAL A 1 225 ? -9.844 -38.969 -13.43 1 94.5 225 VAL A O 1
ATOM 1809 N N . GLN A 1 226 ? -9.453 -37.594 -11.68 1 89.81 226 GLN A N 1
ATOM 1810 C CA . GLN A 1 226 ? -10.484 -38.219 -10.852 1 89.81 226 GLN A CA 1
ATOM 1811 C C . GLN A 1 226 ? -11.453 -37.188 -10.32 1 89.81 226 GLN A C 1
ATOM 1813 O O . GLN A 1 226 ? -11.062 -36.281 -9.586 1 89.81 226 GLN A O 1
ATOM 1818 N N . PRO A 1 227 ? -12.703 -37.344 -10.633 1 86.38 227 PRO A N 1
ATOM 1819 C CA . PRO A 1 227 ? -13.688 -36.406 -10.133 1 86.38 227 PRO A CA 1
ATOM 1820 C C . PRO A 1 227 ? -13.695 -36.281 -8.609 1 86.38 227 PRO A C 1
ATOM 1822 O O . PRO A 1 227 ? -13.789 -37.312 -7.918 1 86.38 227 PRO A O 1
ATOM 1825 N N . GLY A 1 228 ? -13.555 -35.062 -8.164 1 87.06 228 GLY A N 1
ATOM 1826 C CA . GLY A 1 228 ? -13.641 -34.812 -6.734 1 87.06 228 GLY A CA 1
ATOM 1827 C C . GLY A 1 228 ? -12.398 -35.219 -5.977 1 87.06 228 GLY A C 1
ATOM 1828 O O . GLY A 1 228 ? -12.414 -35.312 -4.746 1 87.06 228 GLY A O 1
ATOM 1829 N N . ARG A 1 229 ? -11.391 -35.531 -6.648 1 91.38 229 ARG A N 1
ATOM 1830 C CA . ARG A 1 229 ? -10.211 -36 -5.949 1 91.38 229 ARG A CA 1
ATOM 1831 C C . ARG A 1 229 ? -8.945 -35.344 -6.465 1 91.38 229 ARG A C 1
ATOM 1833 O O . ARG A 1 229 ? -8.102 -34.906 -5.68 1 91.38 229 ARG A O 1
ATOM 1840 N N . SER A 1 230 ? -8.805 -35.25 -7.707 1 95.69 230 SER A N 1
ATOM 1841 C CA . SER A 1 230 ? -7.559 -34.75 -8.297 1 95.69 230 SER A CA 1
ATOM 1842 C C . SER A 1 230 ? -7.461 -33.25 -8.234 1 95.69 230 SER A C 1
ATOM 1844 O O . SER A 1 230 ? -7.098 -32.594 -9.219 1 95.69 230 SER A O 1
ATOM 1846 N N . PHE A 1 231 ? -7.773 -32.625 -7.07 1 96.5 231 PHE A N 1
ATOM 1847 C CA . PHE A 1 231 ? -7.758 -31.188 -6.906 1 96.5 231 PHE A CA 1
ATOM 1848 C C . PHE A 1 231 ? -6.328 -30.656 -6.883 1 96.5 231 PHE A C 1
ATOM 1850 O O . PHE A 1 231 ? -5.48 -31.172 -6.148 1 96.5 231 PHE A O 1
ATOM 1857 N N . HIS A 1 232 ? -6.082 -29.625 -7.68 1 97.75 232 HIS A N 1
ATOM 1858 C CA . HIS A 1 232 ? -4.762 -29.016 -7.73 1 97.75 232 HIS A CA 1
ATOM 1859 C C . HIS A 1 232 ? -4.855 -27.547 -8.156 1 97.75 232 HIS A C 1
ATOM 1861 O O . HIS A 1 232 ? -5.898 -27.109 -8.641 1 97.75 232 HIS A O 1
ATOM 1867 N N . SER A 1 233 ? -3.869 -26.797 -7.914 1 98.12 233 SER A N 1
ATOM 1868 C CA . SER A 1 233 ? -3.723 -25.406 -8.328 1 98.12 233 SER A CA 1
ATOM 1869 C C . SER A 1 233 ? -2.293 -25.109 -8.758 1 98.12 233 SER A C 1
ATOM 1871 O O . SER A 1 233 ? -1.393 -25.922 -8.555 1 98.12 233 SER A O 1
ATOM 1873 N N . VAL A 1 234 ? -2.145 -24.047 -9.508 1 98.5 234 VAL A N 1
ATOM 1874 C CA . VAL A 1 234 ? -0.823 -23.5 -9.797 1 98.5 234 VAL A CA 1
ATOM 1875 C C . VAL A 1 234 ? -0.584 -22.25 -8.953 1 98.5 234 VAL A C 1
ATOM 1877 O O . VAL A 1 234 ? -1.294 -21.25 -9.094 1 98.5 234 VAL A O 1
ATOM 1880 N N . GLU A 1 235 ? 0.377 -22.359 -8.102 1 98.25 235 GLU A N 1
ATOM 1881 C CA . GLU A 1 235 ? 0.792 -21.25 -7.254 1 98.25 235 GLU A CA 1
ATOM 1882 C C . GLU A 1 235 ? 1.164 -20.031 -8.086 1 98.25 235 GLU A C 1
ATOM 1884 O O . GLU A 1 235 ? 1.692 -20.156 -9.195 1 98.25 235 GLU A O 1
ATOM 1889 N N . GLU A 1 236 ? 0.926 -18.859 -7.539 1 98.38 236 GLU A N 1
ATOM 1890 C CA . GLU A 1 236 ? 1.318 -17.625 -8.203 1 98.38 236 GLU A CA 1
ATOM 1891 C C . GLU A 1 236 ? 2.824 -17.578 -8.445 1 98.38 236 GLU A C 1
ATOM 1893 O O . GLU A 1 236 ? 3.609 -18 -7.59 1 98.38 236 GLU A O 1
ATOM 1898 N N . VAL A 1 237 ? 3.178 -17.078 -9.625 1 98.19 237 VAL A N 1
ATOM 1899 C CA . VAL A 1 237 ? 4.59 -16.812 -9.891 1 98.19 237 VAL A CA 1
ATOM 1900 C C . VAL A 1 237 ? 4.992 -15.477 -9.266 1 98.19 237 VAL A C 1
ATOM 1902 O O . VAL A 1 237 ? 4.305 -14.469 -9.445 1 98.19 237 VAL A O 1
ATOM 1905 N N . PHE A 1 238 ? 6.137 -15.492 -8.555 1 96.06 238 PHE A N 1
ATOM 1906 C CA . PHE A 1 238 ? 6.539 -14.328 -7.77 1 96.06 238 PHE A CA 1
ATOM 1907 C C . PHE A 1 238 ? 7.621 -13.539 -8.5 1 96.06 238 PHE A C 1
ATOM 1909 O O . PHE A 1 238 ? 7.656 -12.305 -8.414 1 96.06 238 PHE A O 1
ATOM 1916 N N . ASN A 1 239 ? 8.5 -14.203 -9.148 1 94.81 239 ASN A N 1
ATOM 1917 C CA . ASN A 1 239 ? 9.695 -13.594 -9.727 1 94.81 239 ASN A CA 1
ATOM 1918 C C . ASN A 1 239 ? 9.383 -12.898 -11.047 1 94.81 239 ASN A C 1
ATOM 1920 O O . ASN A 1 239 ? 9.008 -13.555 -12.023 1 94.81 239 ASN A O 1
ATOM 1924 N N . PRO A 1 240 ? 9.57 -11.586 -11.141 1 92.81 240 PRO A N 1
ATOM 1925 C CA . PRO A 1 240 ? 9.234 -10.875 -12.367 1 92.81 240 PRO A CA 1
ATOM 1926 C C . PRO A 1 240 ? 10.242 -11.125 -13.492 1 92.81 240 PRO A C 1
ATOM 1928 O O . PRO A 1 240 ? 9.977 -10.781 -14.648 1 92.81 240 PRO A O 1
ATOM 1931 N N . LYS A 1 241 ? 11.344 -11.711 -13.188 1 92.12 241 LYS A N 1
ATOM 1932 C CA . LYS A 1 241 ? 12.391 -11.898 -14.195 1 92.12 241 LYS A CA 1
ATOM 1933 C C . LYS A 1 241 ? 12.328 -13.297 -14.805 1 92.12 241 LYS A C 1
ATOM 1935 O O . LYS A 1 241 ? 13.078 -13.609 -15.734 1 92.12 241 LYS A O 1
ATOM 1940 N N . LYS A 1 242 ? 11.461 -14.102 -14.258 1 94.5 242 LYS A N 1
ATOM 1941 C CA . LYS A 1 242 ? 11.352 -15.477 -14.742 1 94.5 242 LYS A CA 1
ATOM 1942 C C . LYS A 1 242 ? 9.93 -15.797 -15.172 1 94.5 242 LYS A C 1
ATOM 1944 O O . LYS A 1 242 ? 8.984 -15.125 -14.75 1 94.5 242 LYS A O 1
ATOM 1949 N N . SER A 1 243 ? 9.844 -16.766 -16.078 1 95.31 243 SER A N 1
ATOM 1950 C CA . SER A 1 243 ? 8.539 -17.234 -16.516 1 95.31 243 SER A CA 1
ATOM 1951 C C . SER A 1 243 ? 8.445 -18.766 -16.453 1 95.31 243 SER A C 1
ATOM 1953 O O . SER A 1 243 ? 9.406 -19.453 -16.781 1 95.31 243 SER A O 1
ATOM 1955 N N . ARG A 1 244 ? 7.383 -19.219 -15.961 1 97.88 244 ARG A N 1
ATOM 1956 C CA . ARG A 1 244 ? 7.098 -20.641 -15.859 1 97.88 244 ARG A CA 1
ATOM 1957 C C . ARG A 1 244 ? 6.496 -21.172 -17.156 1 97.88 244 ARG A C 1
ATOM 1959 O O . ARG A 1 244 ? 5.281 -21.344 -17.25 1 97.88 244 ARG A O 1
ATOM 1966 N N . LEU A 1 245 ? 7.375 -21.5 -18.078 1 97.88 245 LEU A N 1
ATOM 1967 C CA . LEU A 1 245 ? 6.949 -22.078 -19.344 1 97.88 245 LEU A CA 1
ATOM 1968 C C . LEU A 1 245 ? 6.68 -23.578 -19.219 1 97.88 245 LEU A C 1
ATOM 1970 O O . LEU A 1 245 ? 7.449 -24.281 -18.562 1 97.88 245 LEU A O 1
ATOM 1974 N N . SER A 1 246 ? 5.547 -24.031 -19.734 1 97.94 246 SER A N 1
ATOM 1975 C CA . SER A 1 246 ? 5.227 -25.453 -19.672 1 97.94 246 SER A CA 1
ATOM 1976 C C . SER A 1 246 ? 4.352 -25.891 -20.828 1 97.94 246 SER A C 1
ATOM 1978 O O . SER A 1 246 ? 3.68 -25.062 -21.453 1 97.94 246 SER A O 1
ATOM 1980 N N . ILE A 1 247 ? 4.457 -27.109 -21.219 1 96.5 247 ILE A N 1
ATOM 1981 C CA . ILE A 1 247 ? 3.504 -27.797 -22.094 1 96.5 247 ILE A CA 1
ATOM 1982 C C . ILE A 1 247 ? 2.533 -28.625 -21.266 1 96.5 247 ILE A C 1
ATOM 1984 O O . ILE A 1 247 ? 2.953 -29.453 -20.453 1 96.5 247 ILE A O 1
ATOM 1988 N N . SER A 1 248 ? 1.335 -28.359 -21.359 1 95.5 248 SER A N 1
ATOM 1989 C CA . SER A 1 248 ? 0.333 -29.109 -20.609 1 95.5 248 SER A CA 1
ATOM 1990 C C . SER A 1 248 ? -0.765 -29.625 -21.531 1 95.5 248 SER A C 1
ATOM 1992 O O . SER A 1 248 ? -1.01 -29.078 -22.594 1 95.5 248 SER A O 1
ATOM 1994 N N . GLY A 1 249 ? -1.377 -30.734 -21.078 1 94.38 249 GLY A N 1
ATOM 1995 C CA . GLY A 1 249 ? -2.445 -31.328 -21.875 1 94.38 249 GLY A CA 1
ATOM 1996 C C . GLY A 1 249 ? -3.127 -32.5 -21.172 1 94.38 249 GLY A C 1
ATOM 1997 O O . GLY A 1 249 ? -2.938 -32.688 -19.969 1 94.38 249 GLY A O 1
ATOM 1998 N N . TRP A 1 250 ? -3.98 -33.125 -22.047 1 94.69 250 TRP A N 1
ATOM 1999 C CA . TRP A 1 250 ? -4.754 -34.25 -21.516 1 94.69 250 TRP A CA 1
ATOM 2000 C C . TRP A 1 250 ? -4.793 -35.406 -22.516 1 94.69 250 TRP A C 1
ATOM 2002 O O . TRP A 1 250 ? -4.777 -35.156 -23.734 1 94.69 250 TRP A O 1
ATOM 2012 N N . PHE A 1 251 ? -4.727 -36.562 -21.953 1 95.38 251 PHE A N 1
ATOM 2013 C CA . PHE A 1 251 ? -5.102 -37.75 -22.703 1 95.38 251 PHE A CA 1
ATOM 2014 C C . PHE A 1 251 ? -6.566 -38.094 -22.453 1 95.38 251 PHE A C 1
ATOM 2016 O O . PHE A 1 251 ? -7.102 -37.844 -21.375 1 95.38 251 PHE A O 1
ATOM 2023 N N . HIS A 1 252 ? -7.156 -38.688 -23.422 1 92.75 252 HIS A N 1
ATOM 2024 C CA . HIS A 1 252 ? -8.594 -38.906 -23.359 1 92.75 252 HIS A CA 1
ATOM 2025 C C . HIS A 1 252 ? -8.898 -40.406 -23.453 1 92.75 252 HIS A C 1
ATOM 2027 O O . HIS A 1 252 ? -8.078 -41.188 -23.922 1 92.75 252 HIS A O 1
ATOM 2033 N N . LEU A 1 253 ? -10.078 -40.688 -23.078 1 90.69 253 LEU A N 1
ATOM 2034 C CA . LEU A 1 253 ? -10.602 -42.031 -23.281 1 90.69 253 LEU A CA 1
ATOM 2035 C C . LEU A 1 253 ? -10.742 -42.344 -24.781 1 90.69 253 LEU A C 1
ATOM 2037 O O . LEU A 1 253 ? -11 -41.438 -25.578 1 90.69 253 LEU A O 1
ATOM 2041 N N . PRO A 1 254 ? -10.602 -43.656 -25.031 1 90.56 254 PRO A N 1
ATOM 2042 C CA . PRO A 1 254 ? -10.703 -44.031 -26.438 1 90.56 254 PRO A CA 1
ATOM 2043 C C . PRO A 1 254 ? -12.078 -43.75 -27.031 1 90.56 254 PRO A C 1
ATOM 2045 O O . PRO A 1 254 ? -13.094 -43.906 -26.359 1 90.56 254 PRO A O 1
ATOM 2048 N N . HIS A 1 255 ? -12.008 -43.375 -28.281 1 87.06 255 HIS A N 1
ATOM 2049 C CA . HIS A 1 255 ? -13.242 -43.219 -29.047 1 87.06 255 HIS A CA 1
ATOM 2050 C C . HIS A 1 255 ? -13.812 -44.594 -29.453 1 87.06 255 HIS A C 1
ATOM 2052 O O . HIS A 1 255 ? -13.148 -45.594 -29.328 1 87.06 255 HIS A O 1
ATOM 2058 N N . VAL A 1 256 ? -15.023 -44.562 -30 1 82.88 256 VAL A N 1
ATOM 2059 C CA . VAL A 1 256 ? -15.781 -45.75 -30.328 1 82.88 256 VAL A CA 1
ATOM 2060 C C . VAL A 1 256 ? -14.992 -46.594 -31.328 1 82.88 256 VAL A C 1
ATOM 2062 O O . VAL A 1 256 ? -15.016 -47.844 -31.25 1 82.88 256 VAL A O 1
ATOM 2065 N N . ASP A 1 257 ? -14.281 -46.062 -32.188 1 87.06 257 ASP A N 1
ATOM 2066 C CA . ASP A 1 257 ? -13.57 -46.75 -33.25 1 87.06 257 ASP A CA 1
ATOM 2067 C C . ASP A 1 257 ? -12.133 -47.094 -32.844 1 87.06 257 ASP A C 1
ATOM 2069 O O . ASP A 1 257 ? -11.336 -47.531 -33.656 1 87.06 257 ASP A O 1
ATOM 2073 N N . GLU A 1 258 ? -11.812 -46.844 -31.594 1 89.31 258 GLU A N 1
ATOM 2074 C CA . GLU A 1 258 ? -10.453 -47.062 -31.125 1 89.31 258 GLU A CA 1
ATOM 2075 C C . GLU A 1 258 ? -10.383 -48.281 -30.203 1 89.31 258 GLU A C 1
ATOM 2077 O O . GLU A 1 258 ? -11.375 -48.656 -29.578 1 89.31 258 GLU A O 1
ATOM 2082 N N . ASP A 1 259 ? -9.258 -48.844 -30.219 1 82.62 259 ASP A N 1
ATOM 2083 C CA . ASP A 1 259 ? -9.047 -50 -29.344 1 82.62 259 ASP A CA 1
ATOM 2084 C C . ASP A 1 259 ? -9.211 -49.625 -27.875 1 82.62 259 ASP A C 1
ATOM 2086 O O . ASP A 1 259 ? -8.734 -48.562 -27.453 1 82.62 259 ASP A O 1
ATOM 2090 N N . GLY A 1 260 ? -9.898 -50.469 -27.203 1 79.94 260 GLY A N 1
ATOM 2091 C CA . GLY A 1 260 ? -10.055 -50.281 -25.766 1 79.94 260 GLY A CA 1
ATOM 2092 C C . GLY A 1 260 ? -11.328 -49.531 -25.406 1 79.94 260 GLY A C 1
ATOM 2093 O O . GLY A 1 260 ? -11.602 -49.281 -24.234 1 79.94 260 GLY A O 1
ATOM 2094 N N . TYR A 1 261 ? -12.07 -49.156 -26.516 1 82.06 261 TYR A N 1
ATOM 2095 C CA . TYR A 1 261 ? -13.336 -48.469 -26.234 1 82.06 261 TYR A CA 1
ATOM 2096 C C . TYR A 1 261 ? -14.305 -49.406 -25.5 1 82.06 261 TYR A C 1
ATOM 2098 O O . TYR A 1 261 ? -14.492 -50.562 -25.906 1 82.06 261 TYR A O 1
ATOM 2106 N N . GLU A 1 262 ? -14.703 -49.094 -24.375 1 69.5 262 GLU A N 1
ATOM 2107 C CA . GLU A 1 262 ? -15.773 -49.781 -23.672 1 69.5 262 GLU A CA 1
ATOM 2108 C C . GLU A 1 262 ? -17 -48.906 -23.516 1 69.5 262 GLU A C 1
ATOM 2110 O O . GLU A 1 262 ? -16.922 -47.812 -22.938 1 69.5 262 GLU A O 1
ATOM 2115 N N . GLU A 1 263 ? -18.094 -49.188 -24.203 1 59.03 263 GLU A N 1
ATOM 2116 C CA . GLU A 1 263 ? -19.312 -48.406 -24.172 1 59.03 263 GLU A CA 1
ATOM 2117 C C . GLU A 1 263 ? -19.656 -47.938 -22.75 1 59.03 263 GLU A C 1
ATOM 2119 O O . GLU A 1 263 ? -20.078 -46.812 -22.531 1 59.03 263 GLU A O 1
ATOM 2124 N N . GLY A 1 264 ? -19.656 -48.688 -21.75 1 50.5 264 GLY A N 1
ATOM 2125 C CA . GLY A 1 264 ? -20.047 -48.438 -20.375 1 50.5 264 GLY A CA 1
ATOM 2126 C C . GLY A 1 264 ? -19.094 -47.5 -19.656 1 50.5 264 GLY A C 1
ATOM 2127 O O . GLY A 1 264 ? -19.469 -46.812 -18.688 1 50.5 264 GLY A O 1
ATOM 2128 N N . GLN A 1 265 ? -18 -47.469 -19.953 1 54.72 265 GLN A N 1
ATOM 2129 C CA . GLN A 1 265 ? -17.016 -46.688 -19.203 1 54.72 265 GLN A CA 1
ATOM 2130 C C . GLN A 1 265 ? -17.156 -45.219 -19.484 1 54.72 265 GLN A C 1
ATOM 2132 O O . GLN A 1 265 ? -17.031 -44.375 -18.594 1 54.72 265 GLN A O 1
ATOM 2137 N N . ARG A 1 266 ? -17.422 -44.875 -20.703 1 52.16 266 ARG A N 1
ATOM 2138 C CA . ARG A 1 266 ? -17.625 -43.469 -21.016 1 52.16 266 ARG A CA 1
ATOM 2139 C C . ARG A 1 266 ? -18.859 -42.906 -20.312 1 52.16 266 ARG A C 1
ATOM 2141 O O . ARG A 1 266 ? -18.859 -41.781 -19.828 1 52.16 266 ARG A O 1
ATOM 2148 N N . ILE A 1 267 ? -19.891 -43.75 -20.375 1 46.81 267 ILE A N 1
ATOM 2149 C CA . ILE A 1 267 ? -21.141 -43.312 -19.766 1 46.81 267 ILE A CA 1
ATOM 2150 C C . ILE A 1 267 ? -20.938 -43.125 -18.266 1 46.81 267 ILE A C 1
ATOM 2152 O O . ILE A 1 267 ? -21.406 -42.125 -17.703 1 46.81 267 ILE A O 1
ATOM 2156 N N . LYS A 1 268 ? -20.422 -44.031 -17.625 1 48.88 268 LYS A N 1
ATOM 2157 C CA . LYS A 1 268 ? -20.25 -43.938 -16.172 1 48.88 268 LYS A CA 1
ATOM 2158 C C . LYS A 1 268 ? -19.375 -42.781 -15.789 1 48.88 268 LYS A C 1
ATOM 2160 O O . LYS A 1 268 ? -19.672 -42.031 -14.836 1 48.88 268 LYS A O 1
ATOM 2165 N N . LEU A 1 269 ? -18.359 -42.688 -16.547 1 52.25 269 LEU A N 1
ATOM 2166 C CA . LEU A 1 269 ? -17.453 -41.594 -16.25 1 52.25 269 LEU A CA 1
ATOM 2167 C C . LEU A 1 269 ? -18.125 -40.25 -16.547 1 52.25 269 LEU A C 1
ATOM 2169 O O . LEU A 1 269 ? -17.969 -39.281 -15.781 1 52.25 269 LEU A O 1
ATOM 2173 N N . GLU A 1 270 ? -18.906 -40.344 -17.688 1 50.84 270 GLU A N 1
ATOM 2174 C CA . GLU A 1 270 ? -19.641 -39.125 -18.016 1 50.84 270 GLU A CA 1
ATOM 2175 C C . GLU A 1 270 ? -20.75 -38.875 -17 1 50.84 270 GLU A C 1
ATOM 2177 O O . GLU A 1 270 ? -21 -37.719 -16.641 1 50.84 270 GLU A O 1
ATOM 2182 N N . SER A 1 271 ? -21.5 -39.938 -16.703 1 47.62 271 SER A N 1
ATOM 2183 C CA . SER A 1 271 ? -22.562 -39.812 -15.711 1 47.62 271 SER A CA 1
ATOM 2184 C C . SER A 1 271 ? -21.984 -39.438 -14.344 1 47.62 271 SER A C 1
ATOM 2186 O O . SER A 1 271 ? -22.578 -38.625 -13.617 1 47.62 271 SER A O 1
ATOM 2188 N N . GLU A 1 272 ? -20.984 -40.094 -13.977 1 50.41 272 GLU A N 1
ATOM 2189 C CA . GLU A 1 272 ? -20.297 -39.719 -12.734 1 50.41 272 GLU A CA 1
ATOM 2190 C C . GLU A 1 272 ? -19.734 -38.312 -12.781 1 50.41 272 GLU A C 1
ATOM 2192 O O . GLU A 1 272 ? -19.797 -37.594 -11.797 1 50.41 272 GLU A O 1
ATOM 2197 N N . LYS A 1 273 ? -19.203 -38.062 -13.898 1 50.56 273 LYS A N 1
ATOM 2198 C CA . LYS A 1 273 ? -18.797 -36.656 -14.164 1 50.56 273 LYS A CA 1
ATOM 2199 C C . LYS A 1 273 ? -19.984 -35.719 -14.086 1 50.56 273 LYS A C 1
ATOM 2201 O O . LYS A 1 273 ? -19.875 -34.625 -13.57 1 50.56 273 LYS A O 1
ATOM 2206 N N . LYS A 1 274 ? -21.156 -36.188 -14.766 1 46.38 274 LYS A N 1
ATOM 2207 C CA . LYS A 1 274 ? -22.359 -35.406 -14.703 1 46.38 274 LYS A CA 1
ATOM 2208 C C . LYS A 1 274 ? -22.859 -35.219 -13.266 1 46.38 274 LYS A C 1
ATOM 2210 O O . LYS A 1 274 ? -23.297 -34.156 -12.875 1 46.38 274 LYS A O 1
ATOM 2215 N N . LEU A 1 275 ? -23.109 -36.281 -12.609 1 42.94 275 LEU A N 1
ATOM 2216 C CA . LEU A 1 275 ? -23.594 -36.219 -11.242 1 42.94 275 LEU A CA 1
ATOM 2217 C C . LEU A 1 275 ? -22.656 -35.406 -10.367 1 42.94 275 LEU A C 1
ATOM 2219 O O . LEU A 1 275 ? -23.094 -34.594 -9.555 1 42.94 275 LEU A O 1
ATOM 2223 N N . LYS A 1 276 ? -21.406 -35.781 -10.352 1 44.56 276 LYS A N 1
ATOM 2224 C CA . LYS A 1 276 ? -20.375 -35.188 -9.523 1 44.56 276 LYS A CA 1
ATOM 2225 C C . LYS A 1 276 ? -20.031 -33.781 -10.008 1 44.56 276 LYS A C 1
ATOM 2227 O O . LYS A 1 276 ? -19.469 -32.969 -9.258 1 44.56 276 LYS A O 1
ATOM 2232 N N . SER A 1 277 ? -20.062 -33.594 -11.297 1 39.75 277 SER A N 1
ATOM 2233 C CA . SER A 1 277 ? -19.922 -32.219 -11.766 1 39.75 277 SER A CA 1
ATOM 2234 C C . SER A 1 277 ? -21 -31.312 -11.188 1 39.75 277 SER A C 1
ATOM 2236 O O . SER A 1 277 ? -21 -30.094 -11.414 1 39.75 277 SER A O 1
ATOM 2238 N N . LEU A 1 278 ? -22.156 -31.812 -11.023 1 35.66 278 LEU A N 1
ATOM 2239 C CA . LEU A 1 278 ? -23.234 -31.078 -10.375 1 35.66 278 LEU A CA 1
ATOM 2240 C C . LEU A 1 278 ? -22.75 -30.422 -9.078 1 35.66 278 LEU A C 1
ATOM 2242 O O . LEU A 1 278 ? -23.359 -29.484 -8.586 1 35.66 278 LEU A O 1
ATOM 2246 N N . GLY A 1 279 ? -21.531 -30.859 -8.57 1 35.88 279 GLY A N 1
ATOM 2247 C CA . GLY A 1 279 ? -20.859 -30.094 -7.531 1 35.88 279 GLY A CA 1
ATOM 2248 C C . GLY A 1 279 ? -19.516 -29.547 -7.965 1 35.88 279 GLY A C 1
ATOM 2249 O O . GLY A 1 279 ? -19.078 -28.531 -7.445 1 35.88 279 GLY A O 1
ATOM 2250 N N . ALA A 1 280 ? -18.531 -30.344 -8.461 1 36.56 280 ALA A N 1
ATOM 2251 C CA . ALA A 1 280 ? -17.125 -29.953 -8.609 1 36.56 280 ALA A CA 1
ATOM 2252 C C . ALA A 1 280 ? -16.938 -29.031 -9.812 1 36.56 280 ALA A C 1
ATOM 2254 O O . ALA A 1 280 ? -16.797 -27.812 -9.656 1 36.56 280 ALA A O 1
ATOM 2255 N N . SER A 1 281 ? -16.281 -29.531 -11.07 1 38.06 281 SER A N 1
ATOM 2256 C CA . SER A 1 281 ? -15.531 -28.672 -11.977 1 38.06 281 SER A CA 1
ATOM 2257 C C . SER A 1 281 ? -16.469 -27.812 -12.82 1 38.06 281 SER A C 1
ATOM 2259 O O . SER A 1 281 ? -16.266 -26.594 -12.938 1 38.06 281 SER A O 1
ATOM 2261 N N . LEU A 1 282 ? -17.266 -28.5 -13.797 1 33.81 282 LEU A N 1
ATOM 2262 C CA . LEU A 1 282 ? -17.969 -27.719 -14.812 1 33.81 282 LEU A CA 1
ATOM 2263 C C . LEU A 1 282 ? -19.078 -26.891 -14.188 1 33.81 282 LEU A C 1
ATOM 2265 O O . LEU A 1 282 ? -19.266 -25.719 -14.555 1 33.81 282 LEU A O 1
ATOM 2269 N N . ASP A 1 283 ? -19.875 -27.453 -13.422 1 34.41 283 ASP A N 1
ATOM 2270 C CA . ASP A 1 283 ? -20.891 -26.656 -12.734 1 34.41 283 ASP A CA 1
ATOM 2271 C C . ASP A 1 283 ? -20.234 -25.594 -11.836 1 34.41 283 ASP A C 1
ATOM 2273 O O . ASP A 1 283 ? -20.797 -24.531 -11.633 1 34.41 283 ASP A O 1
ATOM 2277 N N . GLN A 1 284 ? -19.188 -25.891 -11.25 1 37.19 284 GLN A N 1
ATOM 2278 C CA . GLN A 1 284 ? -18.359 -24.953 -10.492 1 37.19 284 GLN A CA 1
ATOM 2279 C C . GLN A 1 284 ? -17.766 -23.875 -11.398 1 37.19 284 GLN A C 1
ATOM 2281 O O . GLN A 1 284 ? -17.594 -22.734 -10.977 1 37.19 284 GLN A O 1
ATOM 2286 N N . LEU A 1 285 ? -17.266 -24.312 -12.609 1 37.19 285 LEU A N 1
ATOM 2287 C CA . LEU A 1 285 ? -16.828 -23.375 -13.648 1 37.19 285 LEU A CA 1
ATOM 2288 C C . LEU A 1 285 ? -18.016 -22.734 -14.336 1 37.19 285 LEU A C 1
ATOM 2290 O O . LEU A 1 285 ? -17.953 -21.562 -14.742 1 37.19 285 LEU A O 1
ATOM 2294 N N . VAL A 1 286 ? -18.984 -23.688 -14.828 1 35.28 286 VAL A N 1
ATOM 2295 C CA . VAL A 1 286 ? -20.172 -23.156 -15.477 1 35.28 286 VAL A CA 1
ATOM 2296 C C . VAL A 1 286 ? -21.188 -22.734 -14.414 1 35.28 286 VAL A C 1
ATOM 2298 O O . VAL A 1 286 ? -21.875 -21.703 -14.57 1 35.28 286 VAL A O 1
ATOM 2301 N N . ARG A 1 287 ? -21.656 -23.797 -13.602 1 36.94 287 ARG A N 1
ATOM 2302 C CA . ARG A 1 287 ? -22.844 -23.469 -12.82 1 36.94 287 ARG A CA 1
ATOM 2303 C C . ARG A 1 287 ? -22.5 -22.484 -11.695 1 36.94 287 ARG A C 1
ATOM 2305 O O . ARG A 1 287 ? -21.609 -22.734 -10.891 1 36.94 287 ARG A O 1
ATOM 2312 N N . LYS A 1 288 ? -22.875 -21.297 -11.812 1 44.91 288 LYS A N 1
ATOM 2313 C CA . LYS A 1 288 ? -23.281 -20.234 -10.914 1 44.91 288 LYS A CA 1
ATOM 2314 C C . LYS A 1 288 ? -23.75 -20.781 -9.57 1 44.91 288 LYS A C 1
ATOM 2316 O O . LYS A 1 288 ? -24.891 -21.188 -9.422 1 44.91 288 LYS A O 1
ATOM 2321 N N . GLY A 1 289 ? -22.828 -21.656 -9.047 1 45.03 289 GLY A N 1
ATOM 2322 C CA . GLY A 1 289 ? -23.312 -22.188 -7.777 1 45.03 289 GLY A CA 1
ATOM 2323 C C . GLY A 1 289 ? -23.953 -21.125 -6.898 1 45.03 289 GLY A C 1
ATOM 2324 O O . GLY A 1 289 ? -23.641 -19.938 -7.027 1 45.03 289 GLY A O 1
ATOM 2325 N N . ASN A 1 290 ? -25.109 -21.406 -6.531 1 47.31 290 ASN A N 1
ATOM 2326 C CA . ASN A 1 290 ? -25.797 -20.547 -5.578 1 47.31 290 ASN A CA 1
ATOM 2327 C C . ASN A 1 290 ? -24.984 -20.344 -4.309 1 47.31 290 ASN A C 1
ATOM 2329 O O . ASN A 1 290 ? -24.375 -21.281 -3.799 1 47.31 290 ASN A O 1
ATOM 2333 N N . GLN A 1 291 ? -24.453 -19.234 -4.148 1 57.72 291 GLN A N 1
ATOM 2334 C CA . GLN A 1 291 ? -23.828 -18.906 -2.879 1 57.72 291 GLN A CA 1
ATOM 2335 C C . GLN A 1 291 ? -24.672 -19.375 -1.7 1 57.72 291 GLN A C 1
ATOM 2337 O O . GLN A 1 291 ? -25.891 -19.172 -1.684 1 57.72 291 GLN A O 1
ATOM 2342 N N . ASP A 1 292 ? -24.109 -20.328 -0.918 1 66.81 292 ASP A N 1
ATOM 2343 C CA . ASP A 1 292 ? -24.844 -20.797 0.264 1 66.81 292 ASP A CA 1
ATOM 2344 C C . ASP A 1 292 ? -24.781 -19.766 1.388 1 66.81 292 ASP A C 1
ATOM 2346 O O . ASP A 1 292 ? -23.734 -19.609 2.047 1 66.81 292 ASP A O 1
ATOM 2350 N N . TYR A 1 293 ? -25.781 -18.906 1.317 1 72.88 293 TYR A N 1
ATOM 2351 C CA . TYR A 1 293 ? -25.875 -17.984 2.443 1 72.88 293 TYR A CA 1
ATOM 2352 C C . TYR A 1 293 ? -26.641 -18.609 3.6 1 72.88 293 TYR A C 1
ATOM 2354 O O . TYR A 1 293 ? -27.562 -19.391 3.383 1 72.88 293 TYR A O 1
ATOM 2362 N N . PHE A 1 294 ? -26.141 -18.344 4.746 1 79 294 PHE A N 1
ATOM 2363 C CA . PHE A 1 294 ? -26.906 -18.672 5.945 1 79 294 PHE A CA 1
ATOM 2364 C C . PHE A 1 294 ? -27.641 -17.453 6.484 1 79 294 PHE A C 1
ATOM 2366 O O . PHE A 1 294 ? -27.094 -16.703 7.293 1 79 294 PHE A O 1
ATOM 2373 N N . PHE A 1 295 ? -28.891 -17.344 6.094 1 86.81 295 PHE A N 1
ATOM 2374 C CA . PHE A 1 295 ? -29.656 -16.156 6.441 1 86.81 295 PHE A CA 1
ATOM 2375 C C . PHE A 1 295 ? -30.281 -16.281 7.828 1 86.81 295 PHE A C 1
ATOM 2377 O O . PHE A 1 295 ? -30.953 -17.281 8.117 1 86.81 295 PHE A O 1
ATOM 2384 N N . LYS A 1 296 ? -30.016 -15.359 8.633 1 89.31 296 LYS A N 1
ATOM 2385 C CA . LYS A 1 296 ? -30.734 -15.195 9.883 1 89.31 296 LYS A CA 1
ATOM 2386 C C . LYS A 1 296 ? -31.969 -14.312 9.695 1 89.31 296 LYS A C 1
ATOM 2388 O O . LYS A 1 296 ? -31.859 -13.203 9.164 1 89.31 296 LYS A O 1
ATOM 2393 N N . PRO A 1 297 ? -33.062 -14.781 10.125 1 90.31 297 PRO A N 1
ATOM 2394 C CA . PRO A 1 297 ? -34.281 -13.992 9.914 1 90.31 297 PRO A CA 1
ATOM 2395 C C . PRO A 1 297 ? -34.312 -12.719 10.758 1 90.31 297 PRO A C 1
ATOM 2397 O O . PRO A 1 297 ? -33.781 -12.695 11.867 1 90.31 297 PRO A O 1
ATOM 2400 N N . ILE A 1 298 ? -34.844 -11.703 10.234 1 87.44 298 ILE A N 1
ATOM 2401 C CA . ILE A 1 298 ? -35.062 -10.453 10.953 1 87.44 298 ILE A CA 1
ATOM 2402 C C . ILE A 1 298 ? -36.469 -10.453 11.586 1 87.44 298 ILE A C 1
ATOM 2404 O O . ILE A 1 298 ? -37.469 -10.57 10.883 1 87.44 298 ILE A O 1
ATOM 2408 N N . GLU A 1 299 ? -36.344 -10.359 12.961 1 74.94 299 GLU A N 1
ATOM 2409 C CA . GLU A 1 299 ? -37.594 -10.359 13.688 1 74.94 299 GLU A CA 1
ATOM 2410 C C . GLU A 1 299 ? -38.344 -9.031 13.508 1 74.94 299 GLU A C 1
ATOM 2412 O O . GLU A 1 299 ? -37.719 -7.973 13.43 1 74.94 299 GLU A O 1
ATOM 2417 N N . ASP A 1 300 ? -39.625 -9.047 13.297 1 65.5 300 ASP A N 1
ATOM 2418 C CA . ASP A 1 300 ? -40.531 -7.898 13.305 1 65.5 300 ASP A CA 1
ATOM 2419 C C . ASP A 1 300 ? -40.344 -7.039 12.055 1 65.5 300 ASP A C 1
ATOM 2421 O O . ASP A 1 300 ? -40.438 -5.812 12.117 1 65.5 300 ASP A O 1
ATOM 2425 N N . SER A 1 301 ? -39.906 -7.531 11.047 1 59 301 SER A N 1
ATOM 2426 C CA . SER A 1 301 ? -39.719 -6.82 9.789 1 59 301 SER A CA 1
ATOM 2427 C C . SER A 1 301 ? -40.938 -5.957 9.453 1 59 301 SER A C 1
ATOM 2429 O O . SER A 1 301 ? -40.781 -4.859 8.906 1 59 301 SER A O 1
ATOM 2431 N N . ASP A 1 302 ? -42 -6.344 9.93 1 56.31 302 ASP A N 1
ATOM 2432 C CA . ASP A 1 302 ? -43.25 -5.629 9.648 1 56.31 302 ASP A CA 1
ATOM 2433 C C . ASP A 1 302 ? -43.312 -4.324 10.438 1 56.31 302 ASP A C 1
ATOM 2435 O O . ASP A 1 302 ? -43.938 -3.352 9.977 1 56.31 302 ASP A O 1
ATOM 2439 N N . GLN A 1 303 ? -42.781 -4.254 11.523 1 54.53 303 GLN A N 1
ATOM 2440 C CA . GLN A 1 303 ? -42.844 -3.055 12.344 1 54.53 303 GLN A CA 1
ATOM 2441 C C . GLN A 1 303 ? -41.875 -1.977 11.828 1 54.53 303 GLN A C 1
ATOM 2443 O O . GLN A 1 303 ? -42.125 -0.784 12.031 1 54.53 303 GLN A O 1
ATOM 2448 N N . LEU A 1 304 ? -40.812 -2.318 11.148 1 57.72 304 LEU A N 1
ATOM 2449 C CA . LEU A 1 304 ? -39.875 -1.369 10.594 1 57.72 304 LEU A CA 1
ATOM 2450 C C . LEU A 1 304 ? -40.469 -0.592 9.43 1 57.72 304 LEU A C 1
ATOM 2452 O O . LEU A 1 304 ? -40.094 0.554 9.18 1 57.72 304 LEU A O 1
ATOM 2456 N N . SER A 1 305 ? -41.531 -1.159 8.672 1 55.59 305 SER A N 1
ATOM 2457 C CA . SER A 1 305 ? -42.062 -0.687 7.395 1 55.59 305 SER A CA 1
ATOM 2458 C C . SER A 1 305 ? -42.844 0.617 7.562 1 55.59 305 SER A C 1
ATOM 2460 O O . SER A 1 305 ? -42.969 1.393 6.613 1 55.59 305 SER A O 1
ATOM 2462 N N . SER A 1 306 ? -43.188 1.013 8.82 1 57.38 306 SER A N 1
ATOM 2463 C CA . SER A 1 306 ? -44.188 2.078 8.867 1 57.38 306 SER A CA 1
ATOM 2464 C C . SER A 1 306 ? -43.562 3.422 9.195 1 57.38 306 SER A C 1
ATOM 2466 O O . SER A 1 306 ? -44.188 4.469 9.047 1 57.38 306 SER A O 1
ATOM 2468 N N . THR A 1 307 ? -42.25 3.451 9.484 1 62.06 307 THR A N 1
ATOM 2469 C CA . THR A 1 307 ? -41.75 4.73 9.992 1 62.06 307 THR A CA 1
ATOM 2470 C C . THR A 1 307 ? -40.812 5.395 8.992 1 62.06 307 THR A C 1
ATOM 2472 O O . THR A 1 307 ? -39.875 4.766 8.516 1 62.06 307 THR A O 1
ATOM 2475 N N . GLU A 1 308 ? -41.156 6.555 8.422 1 69.81 308 GLU A N 1
ATOM 2476 C CA . GLU A 1 308 ? -40.375 7.324 7.461 1 69.81 308 GLU A CA 1
ATOM 2477 C C . GLU A 1 308 ? -39.25 8.094 8.156 1 69.81 308 GLU A C 1
ATOM 2479 O O . GLU A 1 308 ? -38.375 8.648 7.492 1 69.81 308 GLU A O 1
ATOM 2484 N N . GLU A 1 309 ? -39.281 7.988 9.461 1 79.69 309 GLU A N 1
ATOM 2485 C CA . GLU A 1 309 ? -38.281 8.797 10.172 1 79.69 309 GLU A CA 1
ATOM 2486 C C . GLU A 1 309 ? -37.469 7.941 11.141 1 79.69 309 GLU A C 1
ATOM 2488 O O . GLU A 1 309 ? -37.938 6.91 11.617 1 79.69 309 GLU A O 1
ATOM 2493 N N . ILE A 1 310 ? -36.25 8.273 11.305 1 88.38 310 ILE A N 1
ATOM 2494 C CA . ILE A 1 310 ? -35.344 7.609 12.25 1 88.38 310 ILE A CA 1
ATOM 2495 C C . ILE A 1 310 ? -35.656 8.078 13.672 1 88.38 310 ILE A C 1
ATOM 2497 O O . ILE A 1 310 ? -35.688 9.273 13.945 1 88.38 310 ILE A O 1
ATOM 2501 N N . SER A 1 311 ? -35.969 7.172 14.57 1 89.31 311 SER A N 1
ATOM 2502 C CA . SER A 1 311 ? -36.25 7.52 15.961 1 89.31 311 SER A CA 1
ATOM 2503 C C . SER A 1 311 ? -35.031 8.102 16.641 1 89.31 311 SER A C 1
ATOM 2505 O O . SER A 1 311 ? -33.906 7.926 16.172 1 89.31 311 SER A O 1
ATOM 2507 N N . LYS A 1 312 ? -35.25 8.789 17.75 1 90.81 312 LYS A N 1
ATOM 2508 C CA . LYS A 1 312 ? -34.156 9.375 18.531 1 90.81 312 LYS A CA 1
ATOM 2509 C C . LYS A 1 312 ? -33.219 8.297 19.062 1 90.81 312 LYS A C 1
ATOM 2511 O O . LYS A 1 312 ? -32 8.477 19.109 1 90.81 312 LYS A O 1
ATOM 2516 N N . GLU A 1 313 ? -33.844 7.258 19.438 1 91.5 313 GLU A N 1
ATOM 2517 C CA . GLU A 1 313 ? -33.062 6.141 19.953 1 91.5 313 GLU A CA 1
ATOM 2518 C C . GLU A 1 313 ? -32.188 5.516 18.875 1 91.5 313 GLU A C 1
ATOM 2520 O O . GLU A 1 313 ? -31.031 5.207 19.094 1 91.5 313 GLU A O 1
ATOM 2525 N N . ASP A 1 314 ? -32.812 5.328 17.734 1 92.75 314 ASP A N 1
ATOM 2526 C CA . ASP A 1 314 ? -32.062 4.777 16.594 1 92.75 314 ASP A CA 1
ATOM 2527 C C . ASP A 1 314 ? -30.938 5.711 16.172 1 92.75 314 ASP A C 1
ATOM 2529 O O . ASP A 1 314 ? -29.844 5.254 15.828 1 92.75 314 ASP A O 1
ATOM 2533 N N . LEU A 1 315 ? -31.234 6.949 16.234 1 94.5 315 LEU A N 1
ATOM 2534 C CA . LEU A 1 315 ? -30.25 7.941 15.828 1 94.5 315 LEU A CA 1
ATOM 2535 C C . LEU A 1 315 ? -29.047 7.91 16.75 1 94.5 315 LEU A C 1
ATOM 2537 O O . LEU A 1 315 ? -27.906 8.023 16.297 1 94.5 315 LEU A O 1
ATOM 2541 N N . ALA A 1 316 ? -29.297 7.773 18 1 94.56 316 ALA A N 1
ATOM 2542 C CA . ALA A 1 316 ? -28.219 7.699 18.984 1 94.56 316 ALA A CA 1
ATOM 2543 C C . ALA A 1 316 ? -27.344 6.469 18.75 1 94.56 316 ALA A C 1
ATOM 2545 O O . ALA A 1 316 ? -26.125 6.535 18.875 1 94.56 316 ALA A O 1
ATOM 2546 N N . HIS A 1 317 ? -27.984 5.395 18.438 1 95.62 317 HIS A N 1
ATOM 2547 C CA . HIS A 1 317 ? -27.266 4.16 18.156 1 95.62 317 HIS A CA 1
ATOM 2548 C C . HIS A 1 317 ? -26.453 4.273 16.875 1 95.62 317 HIS A C 1
ATOM 2550 O O . HIS A 1 317 ? -25.312 3.824 16.812 1 95.62 317 HIS A O 1
ATOM 2556 N N . LEU A 1 318 ? -27.047 4.848 15.852 1 97.38 318 LEU A N 1
ATOM 2557 C CA . LEU A 1 318 ? -26.391 5.004 14.555 1 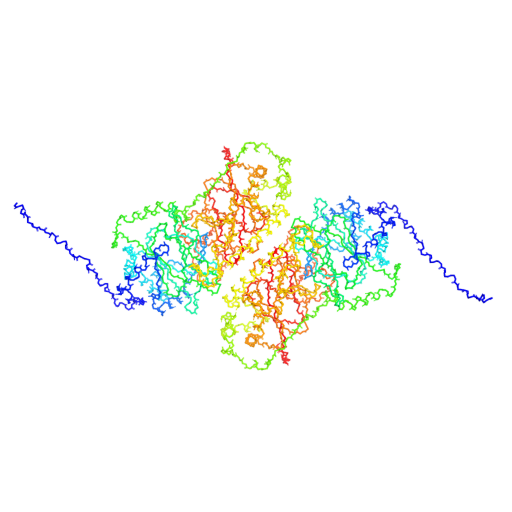97.38 318 LEU A CA 1
ATOM 2558 C C . LEU A 1 318 ? -25.188 5.926 14.664 1 97.38 318 LEU A C 1
ATOM 2560 O O . LEU A 1 318 ? -24.156 5.676 14.039 1 97.38 318 LEU A O 1
ATOM 2564 N N . LYS A 1 319 ? -25.25 6.938 15.469 1 95.19 319 LYS A N 1
ATOM 2565 C CA . LYS A 1 319 ? -24.219 7.957 15.602 1 95.19 319 LYS A CA 1
ATOM 2566 C C . LYS A 1 319 ? -22.938 7.367 16.203 1 95.19 319 LYS A C 1
ATOM 2568 O O . LYS A 1 319 ? -21.859 7.934 16.062 1 95.19 319 LYS A O 1
ATOM 2573 N N . LYS A 1 320 ? -23.078 6.258 16.812 1 95.19 320 LYS A N 1
ATOM 2574 C CA . LYS A 1 320 ? -21.906 5.598 17.406 1 95.19 320 LYS A CA 1
ATOM 2575 C C . LYS A 1 320 ? -20.984 5.043 16.328 1 95.19 320 LYS A C 1
ATOM 2577 O O . LYS A 1 320 ? -19.781 4.863 16.562 1 95.19 320 LYS A O 1
ATOM 2582 N N . PHE A 1 321 ? -21.578 4.797 15.133 1 97.44 321 PHE A N 1
ATOM 2583 C CA . PHE A 1 321 ? -20.797 4.074 14.141 1 97.44 321 PHE A CA 1
ATOM 2584 C C . PHE A 1 321 ? -20.719 4.855 12.836 1 97.44 321 PHE A C 1
ATOM 2586 O O . PHE A 1 321 ? -19.719 4.793 12.125 1 97.44 321 PHE A O 1
ATOM 2593 N N . ILE A 1 322 ? -21.75 5.59 12.547 1 97.44 322 ILE A N 1
ATOM 2594 C CA . ILE A 1 322 ? -21.875 6.199 11.227 1 97.44 322 ILE A CA 1
ATOM 2595 C C . ILE A 1 322 ? -21.531 7.684 11.312 1 97.44 322 ILE A C 1
ATOM 2597 O O . ILE A 1 322 ? -21.875 8.359 12.281 1 97.44 322 ILE A O 1
ATOM 2601 N N . ASP A 1 323 ? -20.844 8.117 10.281 1 95.25 323 ASP A N 1
ATOM 2602 C CA . ASP A 1 323 ? -20.594 9.555 10.18 1 95.25 323 ASP A CA 1
ATOM 2603 C C . ASP A 1 323 ? -21.906 10.336 10.141 1 95.25 323 ASP A C 1
ATOM 2605 O O . ASP A 1 323 ? -22.828 9.984 9.406 1 95.25 323 ASP A O 1
ATOM 2609 N N . PRO A 1 324 ? -22.016 11.414 10.828 1 92.12 324 PRO A N 1
ATOM 2610 C CA . PRO A 1 324 ? -23.266 12.164 10.953 1 92.12 324 PRO A CA 1
ATOM 2611 C C . PRO A 1 324 ? -23.766 12.688 9.609 1 92.12 324 PRO A C 1
ATOM 2613 O O . PRO A 1 324 ? -24.969 12.922 9.445 1 92.12 324 PRO A O 1
ATOM 2616 N N . SER A 1 325 ? -22.922 12.875 8.68 1 92.38 325 SER A N 1
ATOM 2617 C CA . SER A 1 325 ? -23.328 13.383 7.379 1 92.38 325 SER A CA 1
ATOM 2618 C C . SER A 1 325 ? -24.328 12.445 6.703 1 92.38 325 SER A C 1
ATOM 2620 O O . SER A 1 325 ? -25.172 12.883 5.914 1 92.38 325 SER A O 1
ATOM 2622 N N . PHE A 1 326 ? -24.312 11.18 7.035 1 96.25 326 PHE A N 1
ATOM 2623 C CA . PHE A 1 326 ? -25.188 10.203 6.398 1 96.25 326 PHE A CA 1
ATOM 2624 C C . PHE A 1 326 ? -26.469 10.023 7.191 1 96.25 326 PHE A C 1
ATOM 2626 O O . PHE A 1 326 ? -27.312 9.203 6.836 1 96.25 326 PHE A O 1
ATOM 2633 N N . LEU A 1 327 ? -26.609 10.805 8.242 1 95.12 327 LEU A N 1
ATOM 2634 C CA . LEU A 1 327 ? -27.797 10.727 9.094 1 95.12 327 LEU A CA 1
ATOM 2635 C C . LEU A 1 327 ? -28.656 11.977 8.938 1 95.12 327 LEU A C 1
ATOM 2637 O O . LEU A 1 327 ? -29.781 12.023 9.445 1 95.12 327 LEU A O 1
ATOM 2641 N N . ALA A 1 328 ? -28.109 12.961 8.258 1 92.5 328 ALA A N 1
ATOM 2642 C CA . ALA A 1 328 ? -28.859 14.188 7.984 1 92.5 328 ALA A CA 1
ATOM 2643 C C . ALA A 1 328 ? -29.984 13.93 6.984 1 92.5 328 ALA A C 1
ATOM 2645 O O . ALA A 1 328 ? -29.75 13.32 5.938 1 92.5 328 ALA A O 1
ATOM 2646 N N . PRO A 1 329 ? -31.156 14.414 7.246 1 93 329 PRO A N 1
ATOM 2647 C CA . PRO A 1 329 ? -32.312 14.148 6.383 1 93 329 PRO A CA 1
ATOM 2648 C C . PRO A 1 329 ? -32.062 14.555 4.934 1 93 329 PRO A C 1
ATOM 2650 O O . PRO A 1 329 ? -32.438 13.828 4.012 1 93 329 PRO A O 1
ATOM 2653 N N . LYS A 1 330 ? -31.422 15.664 4.758 1 93.56 330 LYS A N 1
ATOM 2654 C CA . LYS A 1 330 ? -31.172 16.141 3.404 1 93.56 330 LYS A CA 1
ATOM 2655 C C . LYS A 1 330 ? -30.297 15.164 2.631 1 93.56 330 LYS A C 1
ATOM 2657 O O . LYS A 1 330 ? -30.562 14.867 1.465 1 93.56 330 LYS A O 1
ATOM 2662 N N . ASN A 1 331 ? -29.312 14.695 3.246 1 94.75 331 ASN A N 1
ATOM 2663 C CA . ASN A 1 331 ? -28.391 13.758 2.605 1 94.75 331 ASN A CA 1
ATOM 2664 C C . ASN A 1 331 ? -29.047 12.398 2.379 1 94.75 331 ASN A C 1
ATOM 2666 O O . ASN A 1 331 ? -28.797 11.75 1.362 1 94.75 331 ASN A O 1
ATOM 2670 N N . ILE A 1 332 ? -29.891 11.977 3.256 1 95.31 332 ILE A N 1
ATOM 2671 C CA . ILE A 1 332 ? -30.594 10.711 3.139 1 95.31 332 ILE A CA 1
ATOM 2672 C C . ILE A 1 332 ? -31.5 10.734 1.91 1 95.31 332 ILE A C 1
ATOM 2674 O O . ILE A 1 332 ? -31.562 9.758 1.153 1 95.31 332 ILE A O 1
ATOM 2678 N N . SER A 1 333 ? -32.156 11.844 1.76 1 95 333 SER A N 1
ATOM 2679 C CA . SER A 1 333 ? -33.031 11.984 0.607 1 95 333 SER A CA 1
ATOM 2680 C C . SER A 1 333 ? -32.25 11.891 -0.701 1 95 333 SER A C 1
ATOM 2682 O O . SER A 1 333 ? -32.719 11.266 -1.657 1 95 333 SER A O 1
ATOM 2684 N N . LYS A 1 334 ? -31.172 12.516 -0.706 1 96.69 334 LYS A N 1
ATOM 2685 C CA . LYS A 1 334 ? -30.328 12.469 -1.897 1 96.69 334 LYS A CA 1
ATOM 2686 C C . LYS A 1 334 ? -29.844 11.055 -2.18 1 96.69 334 LYS A C 1
ATOM 2688 O O . LYS A 1 334 ? -29.828 10.617 -3.33 1 96.69 334 LYS A O 1
ATOM 2693 N N . LEU A 1 335 ? -29.438 10.375 -1.195 1 96.88 335 LEU A N 1
ATOM 2694 C CA . LEU A 1 335 ? -28.969 9 -1.323 1 96.88 335 LEU A CA 1
ATOM 2695 C C . LEU A 1 335 ? -30.078 8.094 -1.83 1 96.88 335 LEU A C 1
ATOM 2697 O O . LEU A 1 335 ? -29.844 7.238 -2.688 1 96.88 335 LEU A O 1
ATOM 2701 N N . ARG A 1 336 ? -31.219 8.281 -1.272 1 95.94 336 ARG A N 1
ATOM 2702 C CA . ARG A 1 336 ? -32.375 7.496 -1.688 1 95.94 336 ARG A CA 1
ATOM 2703 C C . ARG A 1 336 ? -32.656 7.68 -3.174 1 95.94 336 ARG A C 1
ATOM 2705 O O . ARG A 1 336 ? -32.875 6.707 -3.895 1 95.94 336 ARG A O 1
ATOM 2712 N N . GLU A 1 337 ? -32.656 8.914 -3.555 1 96.81 337 GLU A N 1
ATOM 2713 C CA . GLU A 1 337 ? -32.875 9.219 -4.961 1 96.81 337 GLU A CA 1
ATOM 2714 C C . GLU A 1 337 ? -31.844 8.555 -5.859 1 96.81 337 GLU A C 1
ATOM 2716 O O . GLU A 1 337 ? -32.188 7.984 -6.895 1 96.81 337 GLU A O 1
ATOM 2721 N N . GLN A 1 338 ? -30.688 8.656 -5.438 1 97 338 GLN A N 1
ATOM 2722 C CA . GLN A 1 338 ? -29.609 8.047 -6.207 1 97 338 GLN A CA 1
ATOM 2723 C C . GLN A 1 338 ? -29.766 6.531 -6.27 1 97 338 GLN A C 1
ATOM 2725 O O . GLN A 1 338 ? -29.578 5.926 -7.332 1 97 338 GLN A O 1
ATOM 2730 N N . PHE A 1 339 ? -30.109 5.926 -5.203 1 96.88 339 PHE A N 1
ATOM 2731 C CA . PHE A 1 339 ? -30.219 4.473 -5.152 1 96.88 339 PHE A CA 1
ATOM 2732 C C . PHE A 1 339 ? -31.375 3.99 -6.016 1 96.88 339 PHE A C 1
ATOM 2734 O O . PHE A 1 339 ? -31.266 2.979 -6.711 1 96.88 339 PHE A O 1
ATOM 2741 N N . VAL A 1 340 ? -32.438 4.668 -5.949 1 95 340 VAL A N 1
ATOM 2742 C CA . VAL A 1 340 ? -33.625 4.289 -6.727 1 95 340 VAL A CA 1
ATOM 2743 C C . VAL A 1 340 ? -33.281 4.359 -8.219 1 95 340 VAL A C 1
ATOM 2745 O O . VAL A 1 340 ? -33.719 3.512 -9 1 95 340 VAL A O 1
ATOM 2748 N N . ASN A 1 341 ? -32.438 5.301 -8.547 1 95.44 341 ASN A N 1
ATOM 2749 C CA . ASN A 1 341 ? -32.125 5.512 -9.953 1 95.44 341 ASN A CA 1
ATOM 2750 C C . ASN A 1 341 ? -31.031 4.562 -10.43 1 95.44 341 ASN A C 1
ATOM 2752 O O . ASN A 1 341 ? -31.062 4.086 -11.562 1 95.44 341 ASN A O 1
ATOM 2756 N N . GLU A 1 342 ? -30.062 4.254 -9.547 1 95.06 342 GLU A N 1
ATOM 2757 C CA . GLU A 1 342 ? -28.859 3.578 -10.008 1 95.06 342 GLU A CA 1
ATOM 2758 C C . GLU A 1 342 ? -28.766 2.17 -9.43 1 95.06 342 GLU A C 1
ATOM 2760 O O . GLU A 1 342 ? -27.953 1.361 -9.883 1 95.06 342 GLU A O 1
ATOM 2765 N N . SER A 1 343 ? -29.547 1.846 -8.453 1 94.69 343 SER A N 1
ATOM 2766 C CA . SER A 1 343 ? -29.531 0.56 -7.762 1 94.69 343 SER A CA 1
ATOM 2767 C C . SER A 1 343 ? -28.188 0.294 -7.098 1 94.69 343 SER A C 1
ATOM 2769 O O . SER A 1 343 ? -27.828 -0.859 -6.844 1 94.69 343 SER A O 1
ATOM 2771 N N . GLN A 1 344 ? -27.406 1.298 -7.016 1 96.38 344 GLN A N 1
ATOM 2772 C CA . GLN A 1 344 ? -26.109 1.233 -6.371 1 96.38 344 GLN A CA 1
ATOM 2773 C C . GLN A 1 344 ? -25.688 2.6 -5.836 1 96.38 344 GLN A C 1
ATOM 2775 O O . GLN A 1 344 ? -25.938 3.625 -6.473 1 96.38 344 GLN A O 1
ATOM 2780 N N . ILE A 1 345 ? -25.062 2.623 -4.707 1 97.44 345 ILE A N 1
ATOM 2781 C CA . ILE A 1 345 ? -24.5 3.859 -4.16 1 97.44 345 ILE A CA 1
ATOM 2782 C C . ILE A 1 345 ? -23.203 3.561 -3.43 1 97.44 345 ILE A C 1
ATOM 2784 O O . ILE A 1 345 ? -23 2.455 -2.916 1 97.44 345 ILE A O 1
ATOM 2788 N N . SER A 1 346 ? -22.281 4.445 -3.475 1 97.56 346 SER A N 1
ATOM 2789 C CA . SER A 1 346 ? -21 4.395 -2.791 1 97.56 346 SER A CA 1
ATOM 2790 C C . SER A 1 346 ? -20.891 5.48 -1.728 1 97.56 346 SER A C 1
ATOM 2792 O O . SER A 1 346 ? -21.031 6.668 -2.031 1 97.56 346 SER A O 1
ATOM 2794 N N . LEU A 1 347 ? -20.719 5.098 -0.53 1 98 347 LEU A N 1
ATOM 2795 C CA . LEU A 1 347 ? -20.609 6.031 0.583 1 98 347 LEU A CA 1
ATOM 2796 C C . LEU A 1 347 ? -19.172 6.074 1.109 1 98 347 LEU A C 1
ATOM 2798 O O . LEU A 1 347 ? -18.766 5.207 1.892 1 98 347 LEU A O 1
ATOM 2802 N N . THR A 1 348 ? -18.406 7.094 0.804 1 96.94 348 THR A N 1
ATOM 2803 C CA . THR A 1 348 ? -17.031 7.254 1.263 1 96.94 348 THR A CA 1
ATOM 2804 C C . THR A 1 348 ? -16.984 7.879 2.656 1 96.94 348 THR A C 1
ATOM 2806 O O . THR A 1 348 ? -17.766 8.781 2.957 1 96.94 348 THR A O 1
ATOM 2809 N N . GLU A 1 349 ? -16.109 7.391 3.463 1 96.25 349 GLU A N 1
ATOM 2810 C CA . GLU A 1 349 ? -16 7.836 4.852 1 96.25 349 GLU A CA 1
ATOM 2811 C C . GLU A 1 349 ? -17.328 7.629 5.594 1 96.25 349 GLU A C 1
ATOM 2813 O O . GLU A 1 349 ? -17.859 8.57 6.184 1 96.25 349 GLU A O 1
ATOM 2818 N N . PHE A 1 350 ? -17.766 6.453 5.547 1 98.06 350 PHE A N 1
ATOM 2819 C CA . PHE A 1 350 ? -19.062 6.082 6.078 1 98.06 350 PHE A CA 1
ATOM 2820 C C . PHE A 1 350 ? -19.047 6.062 7.602 1 98.06 350 PHE A C 1
ATOM 2822 O O . PHE A 1 350 ? -19.969 6.566 8.25 1 98.06 350 PHE A O 1
ATOM 2829 N N . LEU A 1 351 ? -18.047 5.438 8.156 1 98.12 351 LEU A N 1
ATOM 2830 C CA . LEU A 1 351 ? -17.953 5.297 9.602 1 98.12 351 LEU A CA 1
ATOM 2831 C C . LEU A 1 351 ? -17.516 6.605 10.25 1 98.12 351 LEU A C 1
ATOM 2833 O O . LEU A 1 351 ? -16.844 7.422 9.609 1 98.12 351 LEU A O 1
ATOM 2837 N N . ASP A 1 352 ? -17.906 6.676 11.445 1 95.56 352 ASP A N 1
ATOM 2838 C CA . ASP A 1 352 ? -17.391 7.766 12.273 1 95.56 352 ASP A CA 1
ATOM 2839 C C . ASP A 1 352 ? -15.867 7.809 12.25 1 95.56 352 ASP A C 1
ATOM 2841 O O . ASP A 1 352 ? -15.219 6.766 12.273 1 95.56 352 ASP A O 1
ATOM 2845 N N . HIS A 1 353 ? -15.344 9.016 12.242 1 93 353 HIS A N 1
ATOM 2846 C CA . HIS A 1 353 ? -13.914 9.188 12.023 1 93 353 HIS A CA 1
ATOM 2847 C C . HIS A 1 353 ? -13.102 8.523 13.141 1 93 353 HIS A C 1
ATOM 2849 O O . HIS A 1 353 ? -12.172 7.766 12.867 1 93 353 HIS A O 1
ATOM 2855 N N . GLU A 1 354 ? -13.359 8.859 14.344 1 91.81 354 GLU A N 1
ATOM 2856 C CA . GLU A 1 354 ? -12.594 8.297 15.445 1 91.81 354 GLU A CA 1
ATOM 2857 C C . GLU A 1 354 ? -12.727 6.781 15.508 1 91.81 354 GLU A C 1
ATOM 2859 O O . GLU A 1 354 ? -11.742 6.074 15.742 1 91.81 354 GLU A O 1
ATOM 2864 N N . TYR A 1 355 ? -14 6.297 15.336 1 94.69 355 TYR A N 1
ATOM 2865 C CA . TYR A 1 355 ? -14.227 4.855 15.289 1 94.69 355 TYR A CA 1
ATOM 2866 C C . TYR A 1 355 ? -13.406 4.207 14.18 1 94.69 355 TYR A C 1
ATOM 2868 O O . TYR A 1 355 ? -12.781 3.168 14.391 1 94.69 355 TYR A O 1
ATOM 2876 N N . SER A 1 356 ? -13.438 4.852 13.008 1 96.06 356 SER A N 1
ATOM 2877 C CA . SER A 1 356 ? -12.711 4.312 11.867 1 96.06 356 SER A CA 1
ATOM 2878 C C . SER A 1 356 ? -11.211 4.289 12.125 1 96.06 356 SER A C 1
ATOM 2880 O O . SER A 1 356 ? -10.516 3.371 11.68 1 96.06 356 SER A O 1
ATOM 2882 N N . CYS A 1 357 ? -10.633 5.273 12.82 1 93.75 357 CYS A N 1
ATOM 2883 C CA . CYS A 1 357 ? -9.211 5.312 13.148 1 93.75 357 CYS A CA 1
ATOM 2884 C C . CYS A 1 357 ? -8.836 4.156 14.07 1 93.75 357 CYS A C 1
ATOM 2886 O O . CYS A 1 357 ? -7.809 3.512 13.875 1 93.75 357 CYS A O 1
ATOM 2888 N N . ARG A 1 358 ? -9.656 3.93 15.039 1 94.06 358 ARG A N 1
ATOM 2889 C CA . ARG A 1 358 ? -9.422 2.828 15.969 1 94.06 358 ARG A CA 1
ATOM 2890 C C . ARG A 1 358 ? -9.453 1.486 15.242 1 94.06 358 ARG A C 1
ATOM 2892 O O . ARG A 1 358 ? -8.594 0.63 15.469 1 94.06 358 ARG A O 1
ATOM 2899 N N . LEU A 1 359 ? -10.453 1.332 14.43 1 96.56 359 LEU A N 1
ATOM 2900 C CA . LEU A 1 359 ? -10.586 0.105 13.648 1 96.56 359 LEU A CA 1
ATOM 2901 C C . LEU A 1 359 ? -9.383 -0.092 12.734 1 96.56 359 LEU A C 1
ATOM 2903 O O . LEU A 1 359 ? -8.812 -1.185 12.68 1 96.56 359 LEU A O 1
ATOM 2907 N N . LYS A 1 360 ? -9 0.922 12.031 1 96.56 360 LYS A N 1
ATOM 2908 C CA . LYS A 1 360 ? -7.859 0.878 11.117 1 96.56 360 LYS A CA 1
ATOM 2909 C C . LYS A 1 360 ? -6.59 0.448 11.844 1 96.56 360 LYS A C 1
ATOM 2911 O O . LYS A 1 360 ? -5.875 -0.443 11.383 1 96.56 360 LYS A O 1
ATOM 2916 N N . GLN A 1 361 ? -6.305 1.085 12.953 1 94.12 361 GLN A N 1
ATOM 2917 C CA . GLN A 1 361 ? -5.105 0.766 13.719 1 94.12 361 GLN A CA 1
ATOM 2918 C C . GLN A 1 361 ? -5.145 -0.674 14.227 1 94.12 361 GLN A C 1
ATOM 2920 O O . GLN A 1 361 ? -4.125 -1.365 14.219 1 94.12 361 GLN A O 1
ATOM 2925 N N . SER A 1 362 ? -6.309 -1.122 14.664 1 94.69 362 SER A N 1
ATOM 2926 C CA . SER A 1 362 ? -6.434 -2.482 15.172 1 94.69 362 SER A CA 1
ATOM 2927 C C . SER A 1 362 ? -6.145 -3.512 14.086 1 94.69 362 SER A C 1
ATOM 2929 O O . SER A 1 362 ? -5.559 -4.562 14.352 1 94.69 362 SER A O 1
ATOM 2931 N N . ILE A 1 363 ? -6.559 -3.221 12.875 1 96.44 363 ILE A N 1
ATOM 2932 C CA . ILE A 1 363 ? -6.328 -4.121 11.75 1 96.44 363 ILE A CA 1
ATOM 2933 C C . ILE A 1 363 ? -4.836 -4.172 11.43 1 96.44 363 ILE A C 1
ATOM 2935 O O . ILE A 1 363 ? -4.266 -5.254 11.266 1 96.44 363 ILE A O 1
ATOM 2939 N N . ILE A 1 364 ? -4.207 -3.023 11.344 1 96.19 364 ILE A N 1
ATOM 2940 C CA . ILE A 1 364 ? -2.783 -2.945 11.031 1 96.19 364 ILE A CA 1
ATOM 2941 C C . ILE A 1 364 ? -1.977 -3.676 12.102 1 96.19 364 ILE A C 1
ATOM 2943 O O . ILE A 1 364 ? -1.029 -4.402 11.789 1 96.19 364 ILE A O 1
ATOM 2947 N N . LEU A 1 365 ? -2.381 -3.527 13.344 1 93.94 365 LEU A N 1
ATOM 2948 C CA . LEU A 1 365 ? -1.704 -4.195 14.453 1 93.94 365 LEU A CA 1
ATOM 2949 C C . LEU A 1 365 ? -1.883 -5.707 14.359 1 93.94 365 LEU A C 1
ATOM 2951 O O . LEU A 1 365 ? -0.95 -6.465 14.641 1 93.94 365 LEU A O 1
ATOM 2955 N N . GLN A 1 366 ? -3.059 -6.105 14.023 1 93.75 366 GLN A N 1
ATOM 2956 C CA . GLN A 1 366 ? -3.312 -7.531 13.859 1 93.75 366 GLN A CA 1
ATOM 2957 C C . GLN A 1 366 ? -2.42 -8.125 12.773 1 93.75 366 GLN A C 1
ATOM 2959 O O . GLN A 1 366 ? -1.86 -9.211 12.945 1 93.75 366 GLN A O 1
ATOM 2964 N N . GLU A 1 367 ? -2.295 -7.484 11.672 1 95 367 GLU A N 1
ATOM 2965 C CA . GLU A 1 367 ? -1.436 -7.953 10.586 1 95 367 GLU A CA 1
ATOM 2966 C C . GLU A 1 367 ? 0.02 -8.047 11.039 1 95 367 GLU A C 1
ATOM 2968 O O . GLU A 1 367 ? 0.721 -9 10.695 1 95 367 GLU A O 1
ATOM 2973 N N . ALA A 1 368 ? 0.459 -7.039 11.789 1 94.38 368 ALA A N 1
ATOM 2974 C CA . ALA A 1 368 ? 1.821 -7.047 12.312 1 94.38 368 ALA A CA 1
ATOM 2975 C C . ALA A 1 368 ? 2.049 -8.25 13.227 1 94.38 368 ALA A C 1
ATOM 2977 O O . ALA A 1 368 ? 3.061 -8.945 13.109 1 94.38 368 ALA A O 1
ATOM 2978 N N . ARG A 1 369 ? 1.134 -8.5 14.102 1 93.5 369 ARG A N 1
ATOM 2979 C CA . ARG A 1 369 ? 1.248 -9.625 15.023 1 93.5 369 ARG A CA 1
ATOM 2980 C C . ARG A 1 369 ? 1.258 -10.953 14.266 1 93.5 369 ARG A C 1
ATOM 2982 O O . ARG A 1 369 ? 2.035 -11.852 14.586 1 93.5 369 ARG A O 1
ATOM 2989 N N . ASP A 1 370 ? 0.395 -11.031 13.328 1 94.06 370 ASP A N 1
ATOM 2990 C CA . ASP A 1 370 ? 0.315 -12.258 12.531 1 94.06 370 ASP A CA 1
ATOM 2991 C C . ASP A 1 370 ? 1.629 -12.523 11.797 1 94.06 370 ASP A C 1
ATOM 2993 O O . ASP A 1 370 ? 2.055 -13.672 11.68 1 94.06 370 ASP A O 1
ATOM 2997 N N . LEU A 1 371 ? 2.223 -11.508 11.258 1 93.69 371 LEU A N 1
ATOM 2998 C CA . LEU A 1 371 ? 3.484 -11.656 10.539 1 93.69 371 LEU A CA 1
ATOM 2999 C C . LEU A 1 371 ? 4.59 -12.133 11.477 1 93.69 371 LEU A C 1
ATOM 3001 O O . LEU A 1 371 ? 5.367 -13.023 11.125 1 93.69 371 LEU A O 1
ATOM 3005 N N . ILE A 1 372 ? 4.664 -11.555 12.641 1 91.94 372 ILE A N 1
ATOM 3006 C CA . ILE A 1 372 ? 5.68 -11.938 13.617 1 91.94 372 ILE A CA 1
ATOM 3007 C C . ILE A 1 372 ? 5.453 -13.383 14.055 1 91.94 372 ILE A C 1
ATOM 3009 O O . ILE A 1 372 ? 6.402 -14.164 14.141 1 91.94 372 ILE A O 1
ATOM 3013 N N . ASN A 1 373 ? 4.188 -13.68 14.281 1 90.44 373 ASN A N 1
ATOM 3014 C CA . ASN A 1 373 ? 3.852 -15.055 14.656 1 90.44 373 ASN A CA 1
ATOM 3015 C C . ASN A 1 373 ? 4.246 -16.047 13.562 1 90.44 373 ASN A C 1
ATOM 3017 O O . ASN A 1 373 ? 4.75 -17.125 13.852 1 90.44 373 ASN A O 1
ATOM 3021 N N . LEU A 1 374 ? 3.988 -15.664 12.367 1 89.81 374 LEU A N 1
ATOM 3022 C CA . LEU A 1 374 ? 4.328 -16.516 11.234 1 89.81 374 LEU A CA 1
ATOM 3023 C C . LEU A 1 374 ? 5.832 -16.766 11.18 1 89.81 374 LEU A C 1
ATOM 3025 O O . LEU A 1 374 ? 6.27 -17.891 10.945 1 89.81 374 LEU A O 1
ATOM 3029 N N . LYS A 1 375 ? 6.598 -15.742 11.336 1 87.31 375 LYS A N 1
ATOM 3030 C CA . LYS A 1 375 ? 8.055 -15.859 11.289 1 87.31 375 LYS A CA 1
ATOM 3031 C C . LYS A 1 375 ? 8.57 -16.734 12.43 1 87.31 375 LYS A C 1
ATOM 3033 O O . LYS A 1 375 ? 9.492 -17.531 12.234 1 87.31 375 LYS A O 1
ATOM 3038 N N . GLU A 1 376 ? 8.016 -16.594 13.539 1 84.38 376 GLU A N 1
ATOM 3039 C CA . GLU A 1 376 ? 8.422 -17.391 14.695 1 84.38 376 GLU A CA 1
ATOM 3040 C C . GLU A 1 376 ? 8.07 -18.859 14.5 1 84.38 376 GLU A C 1
ATOM 3042 O O . GLU A 1 376 ? 8.836 -19.734 14.898 1 84.38 376 GLU A O 1
ATOM 3047 N N . MET A 1 377 ? 7.008 -19.094 13.891 1 79.62 377 MET A N 1
ATOM 3048 C CA . MET A 1 377 ? 6.59 -20.453 13.617 1 79.62 377 MET A CA 1
ATOM 3049 C C . MET A 1 377 ? 7.469 -21.094 12.555 1 79.62 377 MET A C 1
ATOM 3051 O O . MET A 1 377 ? 7.809 -22.281 12.648 1 79.62 377 MET A O 1
ATOM 3055 N N . SER A 1 378 ? 7.723 -20.344 11.57 1 74.19 378 SER A N 1
ATOM 3056 C CA . SER A 1 378 ? 8.539 -20.844 10.469 1 74.19 378 SER A CA 1
ATOM 3057 C C . SER A 1 378 ? 9.922 -21.266 10.953 1 74.19 378 SER A C 1
ATOM 3059 O O . SER A 1 378 ? 10.539 -22.172 10.383 1 74.19 378 SER A O 1
ATOM 3061 N N . LEU A 1 379 ? 10.422 -20.625 11.914 1 63.97 379 LEU A N 1
ATOM 3062 C CA . LEU A 1 379 ? 11.727 -20.969 12.469 1 63.97 379 LEU A CA 1
ATOM 3063 C C . LEU A 1 379 ? 11.664 -22.266 13.258 1 63.97 379 LEU A C 1
ATOM 3065 O O . LEU A 1 379 ? 12.664 -22.984 13.352 1 63.97 379 LEU A O 1
ATOM 3069 N N . LYS A 1 380 ? 10.516 -22.469 13.844 1 63.5 380 LYS A N 1
ATOM 3070 C CA . LYS A 1 380 ? 10.375 -23.672 14.656 1 63.5 380 LYS A CA 1
ATOM 3071 C C . LYS A 1 380 ? 10.078 -24.891 13.789 1 63.5 380 LYS A C 1
ATOM 3073 O O . LYS A 1 380 ? 10.492 -26.016 14.109 1 63.5 380 LYS A O 1
ATOM 3078 N N . ASP A 1 381 ? 9.305 -24.703 12.789 1 57.5 381 ASP A N 1
ATOM 3079 C CA . ASP A 1 381 ? 8.789 -25.844 12.047 1 57.5 381 ASP A CA 1
ATOM 3080 C C . ASP A 1 381 ? 9.695 -26.203 10.875 1 57.5 381 ASP A C 1
ATOM 3082 O O . ASP A 1 381 ? 9.484 -25.734 9.75 1 57.5 381 ASP A O 1
ATOM 3086 N N . ASP A 1 382 ? 11.086 -26.188 11.086 1 51.97 382 ASP A N 1
ATOM 3087 C CA . ASP A 1 382 ? 12.016 -26.734 10.102 1 51.97 382 ASP A CA 1
ATOM 3088 C C . ASP A 1 382 ? 11.352 -27.812 9.25 1 51.97 382 ASP A C 1
ATOM 3090 O O . ASP A 1 382 ? 11.742 -28.031 8.102 1 51.97 382 ASP A O 1
ATOM 3094 N N . GLU A 1 383 ? 10.328 -28.516 9.797 1 49.12 383 GLU A N 1
ATOM 3095 C CA . GLU A 1 383 ? 9.984 -29.828 9.266 1 49.12 383 GLU A CA 1
ATOM 3096 C C . GLU A 1 383 ? 8.719 -29.766 8.422 1 49.12 383 GLU A C 1
ATOM 3098 O O . GLU A 1 383 ? 8.188 -30.812 8.023 1 49.12 383 GLU A O 1
ATOM 3103 N N . GLU A 1 384 ? 8.148 -28.484 8.258 1 57.47 384 GLU A N 1
ATOM 3104 C CA . GLU A 1 384 ? 6.895 -28.734 7.555 1 57.47 384 GLU A CA 1
ATOM 3105 C C . GLU A 1 384 ? 7.148 -29.047 6.078 1 57.47 384 GLU A C 1
ATOM 3107 O O . GLU A 1 384 ? 7.867 -28.297 5.402 1 57.47 384 GLU A O 1
ATOM 3112 N N . GLN A 1 385 ? 6.789 -30.203 5.656 1 72.06 385 GLN A N 1
ATOM 3113 C CA . GLN A 1 385 ? 6.98 -30.938 4.406 1 72.06 385 GLN A CA 1
ATOM 3114 C C . GLN A 1 385 ? 6.438 -30.141 3.221 1 72.06 385 GLN A C 1
ATOM 3116 O O . GLN A 1 385 ? 6.816 -30.391 2.074 1 72.06 385 GLN A O 1
ATOM 3121 N N . LEU A 1 386 ? 5.719 -28.922 3.545 1 88.88 386 LEU A N 1
ATOM 3122 C CA . LEU A 1 386 ? 5.086 -28.266 2.406 1 88.88 386 LEU A CA 1
ATOM 3123 C C . LEU A 1 386 ? 5.988 -27.172 1.837 1 88.88 386 LEU A C 1
ATOM 3125 O O . LEU A 1 386 ? 5.973 -26.906 0.631 1 88.88 386 LEU A O 1
ATOM 3129 N N . TYR A 1 387 ? 6.855 -26.609 2.703 1 90.69 387 TYR A N 1
ATOM 3130 C CA . TYR A 1 387 ? 7.699 -25.5 2.281 1 90.69 387 TYR A CA 1
ATOM 3131 C C . TYR A 1 387 ? 9.172 -25.906 2.305 1 90.69 387 TYR A C 1
ATOM 3133 O O . TYR A 1 387 ? 9.625 -26.578 3.232 1 90.69 387 TYR A O 1
ATOM 3141 N N . SER A 1 388 ? 9.875 -25.5 1.244 1 87.5 388 SER A N 1
ATOM 3142 C CA . SER A 1 388 ? 11.32 -25.688 1.243 1 87.5 388 SER A CA 1
ATOM 3143 C C . SER A 1 388 ? 12.008 -24.766 2.244 1 87.5 388 SER A C 1
ATOM 3145 O O . SER A 1 388 ? 11.438 -23.75 2.645 1 87.5 388 SER A O 1
ATOM 3147 N N . LYS A 1 389 ? 13.203 -25.188 2.662 1 83.81 389 LYS A N 1
ATOM 3148 C CA . LYS A 1 389 ? 13.992 -24.328 3.543 1 83.81 389 LYS A CA 1
ATOM 3149 C C . LYS A 1 389 ? 14.266 -22.969 2.893 1 83.81 389 LYS A C 1
ATOM 3151 O O . LYS A 1 389 ? 14.648 -22.906 1.723 1 83.81 389 LYS A O 1
ATOM 3156 N N . GLY A 1 390 ? 13.945 -21.953 3.635 1 84.06 390 GLY A N 1
ATOM 3157 C CA . GLY A 1 390 ? 14.227 -20.625 3.125 1 84.06 390 GLY A CA 1
ATOM 3158 C C . GLY A 1 390 ? 13.102 -20.062 2.271 1 84.06 390 GLY A C 1
ATOM 3159 O O . GLY A 1 390 ? 13.266 -19.031 1.618 1 84.06 390 GLY A O 1
ATOM 3160 N N . PHE A 1 391 ? 11.977 -20.75 2.305 1 91.62 391 PHE A N 1
ATOM 3161 C CA . PHE A 1 391 ? 10.844 -20.297 1.518 1 91.62 391 PHE A CA 1
ATOM 3162 C C . PHE A 1 391 ? 10.352 -18.938 2.02 1 91.62 391 PHE A C 1
ATOM 3164 O O . PHE A 1 391 ? 10.141 -18.75 3.219 1 91.62 391 PHE A O 1
ATOM 3171 N N . LEU A 1 392 ? 10.156 -18.031 1.087 1 90.88 392 LEU A N 1
ATOM 3172 C CA . LEU A 1 392 ? 9.812 -16.672 1.456 1 90.88 392 LEU A CA 1
ATOM 3173 C C . LEU A 1 392 ? 8.469 -16.266 0.854 1 90.88 392 LEU A C 1
ATOM 3175 O O . LEU A 1 392 ? 8.094 -15.086 0.888 1 90.88 392 LEU A O 1
ATOM 3179 N N . GLY A 1 393 ? 7.746 -17.188 0.271 1 93 393 GLY A N 1
ATOM 3180 C CA . GLY A 1 393 ? 6.449 -16.922 -0.332 1 93 393 GLY A CA 1
ATOM 3181 C C . GLY A 1 393 ? 5.305 -17 0.657 1 93 393 GLY A C 1
ATOM 3182 O O . GLY A 1 393 ? 5.523 -17.016 1.87 1 93 393 GLY A O 1
ATOM 3183 N N . PRO A 1 394 ? 4.066 -16.969 0.2 1 95.31 394 PRO A N 1
ATOM 3184 C CA . PRO A 1 394 ? 2.887 -17.016 1.068 1 95.31 394 PRO A CA 1
ATOM 3185 C C . PRO A 1 394 ? 2.754 -18.359 1.795 1 95.31 394 PRO A C 1
ATOM 3187 O O . PRO A 1 394 ? 2.979 -19.406 1.198 1 95.31 394 PRO A O 1
ATOM 3190 N N . ARG A 1 395 ? 2.441 -18.266 3.006 1 93.56 395 ARG A N 1
ATOM 3191 C CA . ARG A 1 395 ? 2.215 -19.453 3.811 1 93.56 395 ARG A CA 1
ATOM 3192 C C . ARG A 1 395 ? 0.751 -19.562 4.227 1 93.56 395 ARG A C 1
ATOM 3194 O O . ARG A 1 395 ? 0.133 -18.562 4.613 1 93.56 395 ARG A O 1
ATOM 3201 N N . PHE A 1 396 ? 0.234 -20.75 4.18 1 94.75 396 PHE A N 1
ATOM 3202 C CA . PHE A 1 396 ? -1.188 -20.969 4.414 1 94.75 396 PHE A CA 1
ATOM 3203 C C . PHE A 1 396 ? -1.542 -20.734 5.875 1 94.75 396 PHE A C 1
ATOM 3205 O O . PHE A 1 396 ? -2.713 -20.547 6.215 1 94.75 396 PHE A O 1
ATOM 3212 N N . GLU A 1 397 ? -0.563 -20.656 6.773 1 91.69 397 GLU A N 1
ATOM 3213 C CA . GLU A 1 397 ? -0.757 -20.484 8.211 1 91.69 397 GLU A CA 1
ATOM 3214 C C . GLU A 1 397 ? -0.927 -19.016 8.57 1 91.69 397 GLU A C 1
ATOM 3216 O O . GLU A 1 397 ? -1.335 -18.688 9.688 1 91.69 397 GLU A O 1
ATOM 3221 N N . PHE A 1 398 ? -0.605 -18.141 7.648 1 93.88 398 PHE A N 1
ATOM 3222 C CA . PHE A 1 398 ? -0.65 -16.719 7.91 1 93.88 398 PHE A CA 1
ATOM 3223 C C . PHE A 1 398 ? -2.037 -16.297 8.375 1 93.88 398 PHE A C 1
ATOM 3225 O O . PHE A 1 398 ? -3.037 -16.578 7.711 1 93.88 398 PHE A O 1
ATOM 3232 N N . GLY A 1 399 ? -2.143 -15.672 9.508 1 93.06 399 GLY A N 1
ATOM 3233 C CA . GLY A 1 399 ? -3.385 -15.141 10.047 1 93.06 399 GLY A CA 1
ATOM 3234 C C . GLY A 1 399 ? -4.121 -16.125 10.938 1 93.06 399 GLY A C 1
ATOM 3235 O O . GLY A 1 399 ? -5.16 -15.805 11.508 1 93.06 399 GLY A O 1
ATOM 3236 N N . LEU A 1 400 ? -3.637 -17.344 11.086 1 90.88 400 LEU A N 1
ATOM 3237 C CA . LEU A 1 400 ? -4.383 -18.375 11.797 1 90.88 400 LEU A CA 1
ATOM 3238 C C . LEU A 1 400 ? -3.74 -18.688 13.141 1 90.88 400 LEU A C 1
ATOM 3240 O O . LEU A 1 400 ? -4.332 -19.375 13.977 1 90.88 400 LEU A O 1
ATOM 3244 N N . TYR A 1 401 ? -2.535 -18.219 13.414 1 74.75 401 TYR A N 1
ATOM 3245 C CA . TYR A 1 401 ? -1.851 -18.641 14.633 1 74.75 401 TYR A CA 1
ATOM 3246 C C . TYR A 1 401 ? -1.812 -17.5 15.641 1 74.75 401 TYR A C 1
ATOM 3248 O O . TYR A 1 401 ? -0.806 -16.797 15.758 1 74.75 401 TYR A O 1
ATOM 3256 N N . ASP A 1 402 ? -2.881 -17.078 16.125 1 64.31 402 ASP A N 1
ATOM 3257 C CA . ASP A 1 402 ? -2.838 -16.031 17.141 1 64.31 402 ASP A CA 1
ATOM 3258 C C . ASP A 1 402 ? -2.996 -16.609 18.547 1 64.31 402 ASP A C 1
ATOM 3260 O O . ASP A 1 402 ? -3.217 -15.867 19.5 1 64.31 402 ASP A O 1
ATOM 3264 N N . GLY A 1 403 ? -2.662 -17.922 18.656 1 59.75 403 GLY A N 1
ATOM 3265 C CA . GLY A 1 403 ? -2.793 -18.547 19.953 1 59.75 403 GLY A CA 1
ATOM 3266 C C . GLY A 1 403 ? -4.234 -18.812 20.359 1 59.75 403 GLY A C 1
ATOM 3267 O O . GLY A 1 403 ? -4.523 -19.766 21.078 1 59.75 403 GLY A O 1
ATOM 3268 N N . ASN A 1 404 ? -5.137 -17.984 19.922 1 65.31 404 ASN A N 1
ATOM 3269 C CA . ASN A 1 404 ? -6.527 -18.031 20.375 1 65.31 404 ASN A CA 1
ATOM 3270 C C . ASN A 1 404 ? -7.453 -18.547 19.266 1 65.31 404 ASN A C 1
ATOM 3272 O O . ASN A 1 404 ? -8.664 -18.656 19.469 1 65.31 404 ASN A O 1
ATOM 3276 N N . LYS A 1 405 ? -7 -19.016 18.188 1 76.94 405 LYS A N 1
ATOM 3277 C CA . LYS A 1 405 ? -7.82 -19.469 17.062 1 76.94 405 LYS A CA 1
ATOM 3278 C C . LYS A 1 405 ? -8.906 -18.453 16.75 1 76.94 405 LYS A C 1
ATOM 3280 O O . LYS A 1 405 ? -10.078 -18.812 16.609 1 76.94 405 LYS A O 1
ATOM 3285 N N . SER A 1 406 ? -8.586 -17.266 16.719 1 86.69 406 SER A N 1
ATOM 3286 C CA . SER A 1 406 ? -9.523 -16.156 16.531 1 86.69 406 SER A CA 1
ATOM 3287 C C . SER A 1 406 ? -10.039 -16.109 15.086 1 86.69 406 SER A C 1
ATOM 3289 O O . SER A 1 406 ? -11.062 -15.484 14.812 1 86.69 406 SER A O 1
ATOM 3291 N N . TRP A 1 407 ? -9.375 -16.797 14.211 1 92.38 407 TRP A N 1
ATOM 3292 C CA . TRP A 1 407 ? -9.75 -16.766 12.797 1 92.38 407 TRP A CA 1
ATOM 3293 C C . TRP A 1 407 ? -9.906 -18.188 12.25 1 92.38 407 TRP A C 1
ATOM 3295 O O . TRP A 1 407 ? -9.234 -19.109 12.703 1 92.38 407 TRP A O 1
ATOM 3305 N N . GLU A 1 408 ? -10.758 -18.344 11.391 1 92.69 408 GLU A N 1
ATOM 3306 C CA . GLU A 1 408 ? -10.938 -19.625 10.695 1 92.69 408 GLU A CA 1
ATOM 3307 C C . GLU A 1 408 ? -10.969 -19.422 9.18 1 92.69 408 GLU A C 1
ATOM 3309 O O . GLU A 1 408 ? -11.305 -18.344 8.703 1 92.69 408 GLU A O 1
ATOM 3314 N N . VAL A 1 409 ? -10.594 -20.453 8.469 1 95.12 409 VAL A N 1
ATOM 3315 C CA . VAL A 1 409 ? -10.586 -20.406 7.012 1 95.12 409 VAL A CA 1
ATOM 3316 C C . VAL A 1 409 ? -11.93 -20.891 6.473 1 95.12 409 VAL A C 1
ATOM 3318 O O . VAL A 1 409 ? -12.43 -21.938 6.891 1 95.12 409 VAL A O 1
ATOM 3321 N N . VAL A 1 410 ? -12.461 -20.109 5.613 1 94.88 410 VAL A N 1
ATOM 3322 C CA . VAL A 1 410 ? -13.688 -20.5 4.926 1 94.88 410 VAL A CA 1
ATOM 3323 C C . VAL A 1 410 ? -13.352 -21.078 3.555 1 94.88 410 VAL A C 1
ATOM 3325 O O . VAL A 1 410 ? -12.633 -20.453 2.77 1 94.88 410 VAL A O 1
ATOM 3328 N N . GLY A 1 411 ? -13.711 -22.297 3.238 1 93.56 411 GLY A N 1
ATOM 3329 C CA . GLY A 1 411 ? -13.586 -22.984 1.96 1 93.56 411 GLY A CA 1
ATOM 3330 C C . GLY A 1 411 ? -14.922 -23.453 1.403 1 93.56 411 GLY A C 1
ATOM 3331 O O . GLY A 1 411 ? -15.977 -22.984 1.832 1 93.56 411 GLY A O 1
ATOM 3332 N N . PRO A 1 412 ? -14.93 -24.297 0.439 1 93.88 412 PRO A N 1
ATOM 3333 C CA . PRO A 1 412 ? -13.781 -25 -0.146 1 93.88 412 PRO A CA 1
ATOM 3334 C C . PRO A 1 412 ? -13.039 -24.141 -1.175 1 93.88 412 PRO A C 1
ATOM 3336 O O . PRO A 1 412 ? -13.609 -23.203 -1.729 1 93.88 412 PRO A O 1
ATOM 3339 N N . PRO A 1 413 ? -11.797 -24.469 -1.465 1 96.06 413 PRO A N 1
ATOM 3340 C CA . PRO A 1 413 ? -10.969 -23.609 -2.299 1 96.06 413 PRO A CA 1
ATOM 3341 C C . PRO A 1 413 ? -11.383 -23.625 -3.77 1 96.06 413 PRO A C 1
ATOM 3343 O O . PRO A 1 413 ? -10.992 -22.734 -4.539 1 96.06 413 PRO A O 1
ATOM 3346 N N . HIS A 1 414 ? -12.125 -24.578 -4.25 1 92.94 414 HIS A N 1
ATOM 3347 C CA . HIS A 1 414 ? -12.586 -24.547 -5.637 1 92.94 414 HIS A CA 1
ATOM 3348 C C . HIS A 1 414 ? -13.742 -23.562 -5.805 1 92.94 414 HIS A C 1
ATOM 3350 O O . HIS A 1 414 ? -14.18 -23.312 -6.93 1 92.94 414 HIS A O 1
ATOM 3356 N N . LYS A 1 415 ? -14.227 -22.984 -4.684 1 92.44 415 LYS A N 1
ATOM 3357 C CA . LYS A 1 415 ? -15.258 -21.938 -4.723 1 92.44 415 LYS A CA 1
ATOM 3358 C C . LYS A 1 415 ? -14.75 -20.641 -4.109 1 92.44 415 LYS A C 1
ATOM 3360 O O . LYS A 1 415 ? -15.047 -19.562 -4.617 1 92.44 415 LYS A O 1
ATOM 3365 N N . GLN A 1 416 ? -14.133 -20.828 -3.008 1 95.44 416 GLN A N 1
ATOM 3366 C CA . GLN A 1 416 ? -13.703 -19.656 -2.252 1 95.44 416 GLN A CA 1
ATOM 3367 C C . GLN A 1 416 ? -12.664 -20.031 -1.196 1 95.44 416 GLN A C 1
ATOM 3369 O O . GLN A 1 416 ? -12.57 -21.203 -0.805 1 95.44 416 GLN A O 1
ATOM 3374 N N . ARG A 1 417 ? -11.945 -19.078 -0.765 1 97.81 417 ARG A N 1
ATOM 3375 C CA . ARG A 1 417 ? -11.047 -19.172 0.379 1 97.81 417 ARG A CA 1
ATOM 3376 C C . ARG A 1 417 ? -10.797 -17.797 0.992 1 97.81 417 ARG A C 1
ATOM 3378 O O . ARG A 1 417 ? -10.383 -16.875 0.296 1 97.81 417 ARG A O 1
ATOM 3385 N N . TYR A 1 418 ? -11.07 -17.594 2.203 1 98.06 418 TYR A N 1
ATOM 3386 C CA . TYR A 1 418 ? -10.781 -16.375 2.959 1 98.06 418 TYR A CA 1
ATOM 3387 C C . TYR A 1 418 ? -10.891 -16.625 4.457 1 98.06 418 TYR A C 1
ATOM 3389 O O . TYR A 1 418 ? -11.312 -17.703 4.883 1 98.06 418 TYR A O 1
ATOM 3397 N N . LEU A 1 419 ? -10.477 -15.758 5.281 1 97.12 419 LEU A N 1
ATOM 3398 C CA . LEU A 1 419 ? -10.586 -15.875 6.73 1 97.12 419 LEU A CA 1
ATOM 3399 C C . LEU A 1 419 ? -11.805 -15.117 7.25 1 97.12 419 LEU A C 1
ATOM 3401 O O . LEU A 1 419 ? -12.188 -14.086 6.684 1 97.12 419 LEU A O 1
ATOM 3405 N N . THR A 1 420 ? -12.422 -15.594 8.266 1 95.94 420 THR A N 1
ATOM 3406 C CA . THR A 1 420 ? -13.461 -14.922 9.031 1 95.94 420 THR A CA 1
ATOM 3407 C C . THR A 1 420 ? -13.266 -15.156 10.531 1 95.94 420 THR A C 1
ATOM 3409 O O . THR A 1 420 ? -12.68 -16.156 10.938 1 95.94 420 THR A O 1
ATOM 3412 N N . PRO A 1 421 ? -13.602 -14.125 11.367 1 92.12 421 PRO A N 1
ATOM 3413 C CA . PRO A 1 421 ? -13.461 -14.352 12.805 1 92.12 421 PRO A CA 1
ATOM 3414 C C . PRO A 1 421 ? -14.297 -15.523 13.305 1 92.12 421 PRO A C 1
ATOM 3416 O O . PRO A 1 421 ? -15.414 -15.734 12.828 1 92.12 421 PRO A O 1
ATOM 3419 N N . ASN A 1 422 ? -13.633 -16.188 14.289 1 86 422 ASN A N 1
ATOM 3420 C CA . ASN A 1 422 ? -14.391 -17.234 14.969 1 86 422 ASN A CA 1
ATOM 3421 C C . ASN A 1 422 ? -15.344 -16.641 16 1 86 422 ASN A C 1
ATOM 3423 O O . ASN A 1 422 ? -14.938 -15.828 16.844 1 86 422 ASN A O 1
ATOM 3427 N N . LEU A 1 423 ? -16.609 -16.891 16 1 71.38 423 LEU A N 1
ATOM 3428 C CA . LEU A 1 423 ? -17.656 -16.297 16.828 1 71.38 423 LEU A CA 1
ATOM 3429 C C . LEU A 1 423 ? -17.453 -16.641 18.297 1 71.38 423 LEU A C 1
ATOM 3431 O O . LEU A 1 423 ? -17.922 -15.898 19.172 1 71.38 423 LEU A O 1
ATOM 3435 N N . TRP A 1 424 ? -16.891 -17.719 18.547 1 61.72 424 TRP A N 1
ATOM 3436 C CA . TRP A 1 424 ? -16.766 -18.156 19.938 1 61.72 424 TRP A CA 1
ATOM 3437 C C . TRP A 1 424 ? -15.781 -17.266 20.688 1 61.72 424 TRP A C 1
ATOM 3439 O O . TRP A 1 424 ? -15.703 -17.312 21.922 1 61.72 424 TRP A O 1
ATOM 3449 N N . PHE A 1 425 ? -15.094 -16.5 20 1 57.84 425 PHE A N 1
ATOM 3450 C CA . PHE A 1 425 ? -14.023 -15.734 20.625 1 57.84 425 PHE A CA 1
ATOM 3451 C C . PHE A 1 425 ? -14.547 -14.406 21.172 1 57.84 425 PHE A C 1
ATOM 3453 O O . PHE A 1 425 ? -13.773 -13.5 21.469 1 57.84 425 PHE A O 1
ATOM 3460 N N . GLU A 1 426 ? -15.875 -14.312 21.344 1 52.47 426 GLU A N 1
ATOM 3461 C CA . GLU A 1 426 ? -16.328 -13.047 21.922 1 52.47 426 GLU A CA 1
ATOM 3462 C C . GLU A 1 426 ? -15.578 -12.75 23.219 1 52.47 426 GLU A C 1
ATOM 3464 O O . GLU A 1 426 ? -15.758 -11.68 23.812 1 52.47 426 GLU A O 1
ATOM 3469 N N . ASN A 1 427 ? -14.992 -13.742 23.766 1 47.44 427 ASN A N 1
ATOM 3470 C CA . ASN A 1 427 ? -14.773 -13.547 25.188 1 47.44 427 ASN A CA 1
ATOM 3471 C C . ASN A 1 427 ? -13.844 -12.375 25.469 1 47.44 427 ASN A C 1
ATOM 3473 O O . ASN A 1 427 ? -14.141 -11.523 26.297 1 47.44 427 ASN A O 1
ATOM 3477 N N . GLN A 1 428 ? -12.445 -12.773 25.625 1 46.88 428 GLN A N 1
ATOM 3478 C CA . GLN A 1 428 ? -11.688 -12.18 26.719 1 46.88 428 GLN A CA 1
ATOM 3479 C C . GLN A 1 428 ? -11.438 -10.695 26.469 1 46.88 428 GLN A C 1
ATOM 3481 O O . GLN A 1 428 ? -11.812 -10.164 25.422 1 46.88 428 GLN A O 1
ATOM 3486 N N . ASP A 1 429 ? -10.242 -10.164 27.125 1 46.94 429 ASP A N 1
ATOM 3487 C CA . ASP A 1 429 ? -9.711 -8.93 27.688 1 46.94 429 ASP A CA 1
ATOM 3488 C C . ASP A 1 429 ? -9.375 -7.918 26.594 1 46.94 429 ASP A C 1
ATOM 3490 O O . ASP A 1 429 ? -8.844 -6.84 26.875 1 46.94 429 ASP A O 1
ATOM 3494 N N . HIS A 1 430 ? -9.547 -8.25 25.203 1 58.78 430 HIS A N 1
ATOM 3495 C CA . HIS A 1 430 ? -8.852 -7.176 24.5 1 58.78 430 HIS A CA 1
ATOM 3496 C C . HIS A 1 430 ? -9.82 -6.344 23.656 1 58.78 430 HIS A C 1
ATOM 3498 O O . HIS A 1 430 ? -9.883 -6.492 22.438 1 58.78 430 HIS A O 1
ATOM 3504 N N . ARG A 1 431 ? -10.609 -5.52 24.359 1 58.28 431 ARG A N 1
ATOM 3505 C CA . ARG A 1 431 ? -11.664 -4.625 23.891 1 58.28 431 ARG A CA 1
ATOM 3506 C C . ARG A 1 431 ? -11.227 -3.846 22.656 1 58.28 431 ARG A C 1
ATOM 3508 O O . ARG A 1 431 ? -12.062 -3.299 21.938 1 58.28 431 ARG A O 1
ATOM 3515 N N . GLN A 1 432 ? -10.016 -3.947 22.312 1 69.06 432 GLN A N 1
ATOM 3516 C CA . GLN A 1 432 ? -9.617 -3.074 21.203 1 69.06 432 GLN A CA 1
ATOM 3517 C C . GLN A 1 432 ? -8.969 -3.871 20.078 1 69.06 432 GLN A C 1
ATOM 3519 O O . GLN A 1 432 ? -8.297 -3.303 19.219 1 69.06 432 GLN A O 1
ATOM 3524 N N . SER A 1 433 ? -9.391 -5.168 20.062 1 85.56 433 SER A N 1
ATOM 3525 C CA . SER A 1 433 ? -8.82 -5.969 18.984 1 85.56 433 SER A CA 1
ATOM 3526 C C . SER A 1 433 ? -9.633 -5.816 17.703 1 85.56 433 SER A C 1
ATOM 3528 O O . SER A 1 433 ? -10.781 -5.375 17.734 1 85.56 433 SER A O 1
ATOM 3530 N N . SER A 1 434 ? -8.969 -6.141 16.547 1 91.44 434 SER A N 1
ATOM 3531 C CA . SER A 1 434 ? -9.641 -6.074 15.25 1 91.44 434 SER A CA 1
ATOM 3532 C C . SER A 1 434 ? -10.844 -7.004 15.203 1 91.44 434 SER A C 1
ATOM 3534 O O . SER A 1 434 ? -11.906 -6.637 14.688 1 91.44 434 SER A O 1
ATOM 3536 N N . VAL A 1 435 ? -10.742 -8.203 15.789 1 91.69 435 VAL A N 1
ATOM 3537 C CA . VAL A 1 435 ? -11.828 -9.18 15.805 1 91.69 435 VAL A CA 1
ATOM 3538 C C . VAL A 1 435 ? -13.023 -8.609 16.562 1 91.69 435 VAL A C 1
ATOM 3540 O O . VAL A 1 435 ? -14.156 -8.68 16.078 1 91.69 435 VAL A O 1
ATOM 3543 N N . THR A 1 436 ? -12.75 -8.031 17.703 1 91.44 436 THR A N 1
ATOM 3544 C CA . THR A 1 436 ? -13.82 -7.465 18.516 1 91.44 436 THR A CA 1
ATOM 3545 C C . THR A 1 436 ? -14.547 -6.355 17.766 1 91.44 436 THR A C 1
ATOM 3547 O O . THR A 1 436 ? -15.781 -6.309 17.75 1 91.44 436 THR A O 1
ATOM 3550 N N . LEU A 1 437 ? -13.812 -5.488 17.203 1 94.56 437 LEU A N 1
ATOM 3551 C CA . LEU A 1 437 ? -14.406 -4.367 16.484 1 94.56 437 LEU A CA 1
ATOM 3552 C C . LEU A 1 437 ? -15.172 -4.848 15.25 1 94.56 437 LEU A C 1
ATOM 3554 O O . LEU A 1 437 ? -16.234 -4.316 14.93 1 94.56 437 LEU A O 1
ATOM 3558 N N . LEU A 1 438 ? -14.672 -5.859 14.539 1 95.94 438 LEU A N 1
ATOM 3559 C CA . LEU A 1 438 ? -15.352 -6.418 13.375 1 95.94 438 LEU A CA 1
ATOM 3560 C C . LEU A 1 438 ? -16.672 -7.078 13.773 1 95.94 438 LEU A C 1
ATOM 3562 O O . LEU A 1 438 ? -17.672 -6.926 13.086 1 95.94 438 LEU A O 1
ATOM 3566 N N . LEU A 1 439 ? -16.641 -7.781 14.859 1 93.62 439 LEU A N 1
ATOM 3567 C CA . LEU A 1 439 ? -17.859 -8.43 15.336 1 93.62 439 LEU A CA 1
ATOM 3568 C C . LEU A 1 439 ? -18.875 -7.391 15.82 1 93.62 439 LEU A C 1
ATOM 3570 O O . LEU A 1 439 ? -20.078 -7.586 15.688 1 93.62 439 LEU A O 1
ATOM 3574 N N . GLU A 1 440 ? -18.328 -6.324 16.422 1 94.25 440 GLU A N 1
ATOM 3575 C CA . GLU A 1 440 ? -19.203 -5.219 16.797 1 94.25 440 GLU A CA 1
ATOM 3576 C C . GLU A 1 440 ? -19.922 -4.641 15.578 1 94.25 440 GLU A C 1
ATOM 3578 O O . GLU A 1 440 ? -21.125 -4.363 15.617 1 94.25 440 GLU A O 1
ATOM 3583 N N . LEU A 1 441 ? -19.234 -4.477 14.508 1 96.81 441 LEU A N 1
ATOM 3584 C CA . LEU A 1 441 ? -19.828 -3.969 13.273 1 96.81 441 LEU A CA 1
ATOM 3585 C C . LEU A 1 441 ? -20.812 -4.977 12.688 1 96.81 441 LEU A C 1
ATOM 3587 O O . LEU A 1 441 ? -21.859 -4.594 12.156 1 96.81 441 LEU A O 1
ATOM 3591 N N . GLN A 1 442 ? -20.438 -6.215 12.742 1 95.69 442 GLN A N 1
ATOM 3592 C CA . GLN A 1 442 ? -21.359 -7.258 12.289 1 95.69 442 GLN A CA 1
ATOM 3593 C C . GLN A 1 442 ? -22.703 -7.156 13 1 95.69 442 GLN A C 1
ATOM 3595 O O . GLN A 1 442 ? -23.75 -7.219 12.367 1 95.69 442 GLN A O 1
ATOM 3600 N N . ARG A 1 443 ? -22.656 -6.973 14.312 1 94.44 443 ARG A N 1
ATOM 3601 C CA . ARG A 1 443 ? -23.875 -6.805 15.102 1 94.44 443 ARG A CA 1
ATOM 3602 C C . ARG A 1 443 ? -24.594 -5.512 14.734 1 94.44 443 ARG A C 1
ATOM 3604 O O . ARG A 1 443 ? -25.828 -5.48 14.648 1 94.44 443 ARG A O 1
ATOM 3611 N N . PHE A 1 444 ? -23.859 -4.586 14.539 1 97.12 444 PHE A N 1
ATOM 3612 C CA . PHE A 1 444 ? -24.438 -3.293 14.18 1 97.12 444 PHE A CA 1
ATOM 3613 C C . PHE A 1 444 ? -25.219 -3.395 12.875 1 97.12 444 PHE A C 1
ATOM 3615 O O . PHE A 1 444 ? -26.344 -2.885 12.781 1 97.12 444 PHE A O 1
ATOM 3622 N N . PHE A 1 445 ? -24.688 -4.078 11.844 1 97.31 445 PHE A N 1
ATOM 3623 C CA . PHE A 1 445 ? -25.297 -4.152 10.523 1 97.31 445 PHE A CA 1
ATOM 3624 C C . PHE A 1 445 ? -26.531 -5.059 10.547 1 97.31 445 PHE A C 1
ATOM 3626 O O . PHE A 1 445 ? -27.312 -5.082 9.594 1 97.31 445 PHE A O 1
ATOM 3633 N N . SER A 1 446 ? -26.672 -5.754 11.648 1 94.38 446 SER A N 1
ATOM 3634 C CA . SER A 1 446 ? -27.875 -6.562 11.812 1 94.38 446 SER A CA 1
ATOM 3635 C C . SER A 1 446 ? -28.844 -5.922 12.812 1 94.38 446 SER A C 1
ATOM 3637 O O . SER A 1 446 ? -29.906 -6.477 13.109 1 94.38 446 SER A O 1
ATOM 3639 N N . SER A 1 447 ? -28.516 -4.812 13.328 1 94.69 447 SER A N 1
ATOM 3640 C CA . SER A 1 447 ? -29.328 -4.148 14.344 1 94.69 447 SER A CA 1
ATOM 3641 C C . SER A 1 447 ? -30.578 -3.529 13.734 1 94.69 447 SER A C 1
ATOM 3643 O O . SER A 1 447 ? -30.609 -3.223 12.539 1 94.69 447 SER A O 1
ATOM 3645 N N . ARG A 1 448 ? -31.547 -3.322 14.57 1 92.25 448 ARG A N 1
ATOM 3646 C CA . ARG A 1 448 ? -32.812 -2.717 14.141 1 92.25 448 ARG A CA 1
ATOM 3647 C C . ARG A 1 448 ? -32.594 -1.301 13.617 1 92.25 448 ARG A C 1
ATOM 3649 O O . ARG A 1 448 ? -33.156 -0.916 12.586 1 92.25 448 ARG A O 1
ATOM 3656 N N . ALA A 1 449 ? -31.766 -0.573 14.336 1 94.62 449 ALA A N 1
ATOM 3657 C CA . ALA A 1 449 ? -31.516 0.815 13.961 1 94.62 449 ALA A CA 1
ATOM 3658 C C . ALA A 1 449 ? -30.906 0.901 12.562 1 94.62 449 ALA A C 1
ATOM 3660 O O . ALA A 1 449 ? -31.328 1.715 11.742 1 94.62 449 ALA A O 1
ATOM 3661 N N . PHE A 1 450 ? -30 0.073 12.258 1 96.88 450 PHE A N 1
ATOM 3662 C CA . PHE A 1 450 ? -29.344 0.109 10.953 1 96.88 450 PHE A CA 1
ATOM 3663 C C . PHE A 1 450 ? -30.297 -0.368 9.852 1 96.88 450 PHE A C 1
ATOM 3665 O O . PHE A 1 450 ? -30.328 0.206 8.766 1 96.88 450 PHE A O 1
ATOM 3672 N N . LEU A 1 451 ? -30.969 -1.41 10.109 1 94.75 451 LEU A N 1
ATOM 3673 C CA . LEU A 1 451 ? -31.906 -1.949 9.125 1 94.75 451 LEU A CA 1
ATOM 3674 C C . LEU A 1 451 ? -32.969 -0.917 8.758 1 94.75 451 LEU A C 1
ATOM 3676 O O . LEU A 1 451 ? -33.375 -0.837 7.605 1 94.75 451 LEU A O 1
ATOM 3680 N N . ASN A 1 452 ? -33.344 -0.185 9.734 1 93.5 452 ASN A N 1
ATOM 3681 C CA . ASN A 1 452 ? -34.281 0.897 9.453 1 93.5 452 ASN A CA 1
ATOM 3682 C C . ASN A 1 452 ? -33.656 1.974 8.578 1 93.5 452 ASN A C 1
ATOM 3684 O O . ASN A 1 452 ? -34.281 2.443 7.617 1 93.5 452 ASN A O 1
ATOM 3688 N N . TRP A 1 453 ? -32.469 2.367 8.953 1 95.94 453 TRP A N 1
ATOM 3689 C CA . TRP A 1 453 ? -31.734 3.328 8.133 1 95.94 453 TRP A CA 1
ATOM 3690 C C . TRP A 1 453 ? -31.594 2.82 6.703 1 95.94 453 TRP A C 1
ATOM 3692 O O . TRP A 1 453 ? -31.812 3.564 5.746 1 95.94 453 TRP A O 1
ATOM 3702 N N . LEU A 1 454 ? -31.25 1.533 6.551 1 95.94 454 LEU A N 1
ATOM 3703 C CA . LEU A 1 454 ? -31.062 0.898 5.254 1 95.94 454 LEU A CA 1
ATOM 3704 C C . LEU A 1 454 ? -32.344 0.917 4.441 1 95.94 454 LEU A C 1
ATOM 3706 O O . LEU A 1 454 ? -32.344 1.213 3.246 1 95.94 454 LEU A O 1
ATOM 3710 N N . ARG A 1 455 ? -33.406 0.674 5.055 1 93.94 455 ARG A N 1
ATOM 3711 C CA . ARG A 1 455 ? -34.719 0.693 4.402 1 93.94 455 ARG A CA 1
ATOM 3712 C C . ARG A 1 455 ? -35.031 2.09 3.891 1 93.94 455 ARG A C 1
ATOM 3714 O O . ARG A 1 455 ? -35.562 2.244 2.777 1 93.94 455 ARG A O 1
ATOM 3721 N N . ILE A 1 456 ? -34.781 3.021 4.719 1 94.06 456 ILE A N 1
ATOM 3722 C CA . ILE A 1 456 ? -35.094 4.402 4.367 1 94.06 456 ILE A CA 1
ATOM 3723 C C . ILE A 1 456 ? -34.25 4.844 3.176 1 94.06 456 ILE A C 1
ATOM 3725 O O . ILE A 1 456 ? -34.75 5.492 2.256 1 94.06 456 ILE A O 1
ATOM 3729 N N . VAL A 1 457 ? -33.031 4.473 3.148 1 95.56 457 VAL A N 1
ATOM 3730 C CA . VAL A 1 457 ? -32.062 4.902 2.119 1 95.56 457 VAL A CA 1
ATOM 3731 C C . VAL A 1 457 ? -32.344 4.145 0.821 1 95.56 457 VAL A C 1
ATOM 3733 O O . VAL A 1 457 ? -32.281 4.719 -0.268 1 95.56 457 VAL A O 1
ATOM 3736 N N . THR A 1 458 ? -32.719 2.848 0.896 1 95.44 458 THR A N 1
ATOM 3737 C CA . THR A 1 458 ? -32.781 2.02 -0.301 1 95.44 458 THR A CA 1
ATOM 3738 C C . THR A 1 458 ? -34.25 1.785 -0.701 1 95.44 458 THR A C 1
ATOM 3740 O O . THR A 1 458 ? -34.531 1.342 -1.816 1 95.44 458 THR A O 1
ATOM 3743 N N . THR A 1 459 ? -35.188 1.968 0.201 1 91.94 459 THR A N 1
ATOM 3744 C CA . THR A 1 459 ? -36.594 1.696 0.036 1 91.94 459 THR A CA 1
ATOM 3745 C C . THR A 1 459 ? -36.875 0.194 -0.034 1 91.94 459 THR A C 1
ATOM 3747 O O . THR A 1 459 ? -37.969 -0.236 -0.373 1 91.94 459 THR A O 1
ATOM 3750 N N . VAL A 1 460 ? -35.875 -0.605 0.251 1 91.88 460 VAL A N 1
ATOM 3751 C CA . VAL A 1 460 ? -35.969 -2.061 0.199 1 91.88 460 VAL A CA 1
ATOM 3752 C C . VAL A 1 460 ? -36.094 -2.621 1.613 1 91.88 460 VAL A C 1
ATOM 3754 O O . VAL A 1 460 ? -35.375 -2.205 2.523 1 91.88 460 VAL A O 1
ATOM 3757 N N . GLU A 1 461 ? -36.969 -3.541 1.74 1 90.25 461 GLU A N 1
ATOM 3758 C CA . GLU A 1 461 ? -37.156 -4.164 3.045 1 90.25 461 GLU A CA 1
ATOM 3759 C C . GLU A 1 461 ? -36.438 -5.5 3.135 1 90.25 461 GLU A C 1
ATOM 3761 O O . GLU A 1 461 ? -36.688 -6.414 2.35 1 90.25 461 GLU A O 1
ATOM 3766 N N . ALA A 1 462 ? -35.656 -5.629 4.168 1 92.12 462 ALA A N 1
ATOM 3767 C CA . ALA A 1 462 ? -34.875 -6.844 4.383 1 92.12 462 ALA A CA 1
ATOM 3768 C C . ALA A 1 462 ? -35.625 -7.836 5.258 1 92.12 462 ALA A C 1
ATOM 3770 O O . ALA A 1 462 ? -36.25 -7.449 6.25 1 92.12 462 ALA A O 1
ATOM 3771 N N . THR A 1 463 ? -35.594 -9.125 4.883 1 92.12 463 THR A N 1
ATOM 3772 C CA . THR A 1 463 ? -36.312 -10.164 5.637 1 92.12 463 THR A CA 1
ATOM 3773 C C . THR A 1 463 ? -35.312 -11.102 6.312 1 92.12 463 THR A C 1
ATOM 3775 O O . THR A 1 463 ? -35.656 -11.844 7.227 1 92.12 463 THR A O 1
ATOM 3778 N N . GLY A 1 464 ? -34.125 -11.109 5.895 1 93.62 464 GLY A N 1
ATOM 3779 C CA . GLY A 1 464 ? -33.031 -11.906 6.438 1 93.62 464 GLY A CA 1
ATOM 3780 C C . GLY A 1 464 ? -31.672 -11.336 6.113 1 93.62 464 GLY A C 1
ATOM 3781 O O . GLY A 1 464 ? -31.531 -10.484 5.238 1 93.62 464 GLY A O 1
ATOM 3782 N N . HIS A 1 465 ? -30.703 -11.742 6.922 1 94.56 465 HIS A N 1
ATOM 3783 C CA . HIS A 1 465 ? -29.375 -11.195 6.66 1 94.56 465 HIS A CA 1
ATOM 3784 C C . HIS A 1 465 ? -28.297 -12.242 6.887 1 94.56 465 HIS A C 1
ATOM 3786 O O . HIS A 1 465 ? -28.5 -13.203 7.633 1 94.56 465 HIS A O 1
ATOM 3792 N N . ASP A 1 466 ? -27.25 -12.219 6.184 1 95 466 ASP A N 1
ATOM 3793 C CA . ASP A 1 466 ? -25.969 -12.922 6.359 1 95 466 ASP A CA 1
ATOM 3794 C C . ASP A 1 466 ? -24.797 -11.953 6.262 1 95 466 ASP A C 1
ATOM 3796 O O . ASP A 1 466 ? -24.453 -11.5 5.168 1 95 466 ASP A O 1
ATOM 3800 N N . ILE A 1 467 ? -24.25 -11.617 7.422 1 96.06 467 ILE A N 1
ATOM 3801 C CA . ILE A 1 467 ? -23.172 -10.633 7.48 1 96.06 467 ILE A CA 1
ATOM 3802 C C . ILE A 1 467 ? -21.875 -11.305 7.906 1 96.06 467 ILE A C 1
ATOM 3804 O O . ILE A 1 467 ? -21.812 -11.969 8.945 1 96.06 467 ILE A O 1
ATOM 3808 N N . LYS A 1 468 ? -20.781 -11.07 7.121 1 95 468 LYS A N 1
ATOM 3809 C CA . LYS A 1 468 ? -19.531 -11.766 7.383 1 95 468 LYS A CA 1
ATOM 3810 C C . LYS A 1 468 ? -18.328 -10.828 7.25 1 95 468 LYS A C 1
ATOM 3812 O O . LYS A 1 468 ? -18.109 -10.25 6.184 1 95 468 LYS A O 1
ATOM 3817 N N . PRO A 1 469 ? -17.609 -10.586 8.383 1 97.12 469 PRO A N 1
ATOM 3818 C CA . PRO A 1 469 ? -16.281 -10.008 8.195 1 97.12 469 PRO A CA 1
ATOM 3819 C C . PRO A 1 469 ? -15.328 -10.945 7.449 1 97.12 469 PRO A C 1
ATOM 3821 O O . PRO A 1 469 ? -15.305 -12.148 7.715 1 97.12 469 PRO A O 1
ATOM 3824 N N . ARG A 1 470 ? -14.594 -10.391 6.492 1 98.19 470 ARG A N 1
ATOM 3825 C CA . ARG A 1 470 ? -13.711 -11.234 5.688 1 98.19 470 ARG A CA 1
ATOM 3826 C C . ARG A 1 470 ? -12.305 -10.641 5.617 1 98.19 470 ARG A C 1
ATOM 3828 O O . ARG A 1 470 ? -12.141 -9.422 5.547 1 98.19 470 ARG A O 1
ATOM 3835 N N . ARG A 1 471 ? -11.336 -11.492 5.703 1 98.38 471 ARG A N 1
ATOM 3836 C CA . ARG A 1 471 ? -9.93 -11.164 5.465 1 98.38 471 ARG A CA 1
ATOM 3837 C C . ARG A 1 471 ? -9.352 -12.031 4.352 1 98.38 471 ARG A C 1
ATOM 3839 O O . ARG A 1 471 ? -9.375 -13.258 4.434 1 98.38 471 ARG A O 1
ATOM 3846 N N . PHE A 1 472 ? -8.891 -11.414 3.238 1 98.69 472 PHE A N 1
ATOM 3847 C CA . PHE A 1 472 ? -8.289 -12.125 2.115 1 98.69 472 PHE A CA 1
ATOM 3848 C C . PHE A 1 472 ? -6.77 -11.977 2.145 1 98.69 472 PHE A C 1
ATOM 3850 O O . PHE A 1 472 ? -6.238 -10.883 1.94 1 98.69 472 PHE A O 1
ATOM 3857 N N . ARG A 1 473 ? -6.102 -13.047 2.342 1 98 473 ARG A N 1
ATOM 3858 C CA . ARG A 1 473 ? -4.648 -13.047 2.479 1 98 473 ARG A CA 1
ATOM 3859 C C . ARG A 1 473 ? -3.971 -12.984 1.115 1 98 473 ARG A C 1
ATOM 3861 O O . ARG A 1 473 ? -4.422 -13.617 0.16 1 98 473 ARG A O 1
ATOM 3868 N N . PRO A 1 474 ? -2.83 -12.242 1.035 1 97.75 474 PRO A N 1
ATOM 3869 C CA . PRO A 1 474 ? -2.105 -12.156 -0.235 1 97.75 474 PRO A CA 1
ATOM 3870 C C . PRO A 1 474 ? -1.501 -13.5 -0.657 1 97.75 474 PRO A C 1
ATOM 3872 O O . PRO A 1 474 ? -0.858 -14.172 0.152 1 97.75 474 PRO A O 1
ATOM 3875 N N . GLY A 1 475 ? -1.699 -13.82 -1.942 1 97.88 475 GLY A N 1
ATOM 3876 C CA . GLY A 1 475 ? -1.132 -15.047 -2.49 1 97.88 475 GLY A CA 1
ATOM 3877 C C . GLY A 1 475 ? -1.948 -16.281 -2.164 1 97.88 475 GLY A C 1
ATOM 3878 O O . GLY A 1 475 ? -1.516 -17.406 -2.428 1 97.88 475 GLY A O 1
ATOM 3879 N N . LEU A 1 476 ? -3.154 -16.125 -1.516 1 98.19 476 LEU A N 1
ATOM 3880 C CA . LEU A 1 476 ? -3.838 -17.312 -1.024 1 98.19 476 LEU A CA 1
ATOM 3881 C C . LEU A 1 476 ? -5.332 -17.234 -1.314 1 98.19 476 LEU A C 1
ATOM 3883 O O . LEU A 1 476 ? -5.961 -18.25 -1.611 1 98.19 476 LEU A O 1
ATOM 3887 N N . ASP A 1 477 ? -5.934 -16.031 -1.253 1 98.56 477 ASP A N 1
ATOM 3888 C CA . ASP A 1 477 ? -7.375 -16.047 -1.008 1 98.56 477 ASP A CA 1
ATOM 3889 C C . ASP A 1 477 ? -8.133 -15.359 -2.143 1 98.56 477 ASP A C 1
ATOM 3891 O O . ASP A 1 477 ? -7.551 -14.586 -2.904 1 98.56 477 ASP A O 1
ATOM 3895 N N . TYR A 1 478 ? -9.5 -15.633 -2.256 1 98.19 478 TYR A N 1
ATOM 3896 C CA . TYR A 1 478 ? -10.383 -15.234 -3.352 1 98.19 478 TYR A CA 1
ATOM 3897 C C . TYR A 1 478 ? -11.797 -15.742 -3.127 1 98.19 478 TYR A C 1
ATOM 3899 O O . TYR A 1 478 ? -12.055 -16.5 -2.186 1 98.19 478 TYR A O 1
ATOM 3907 N N . THR A 1 479 ? -12.719 -15.281 -3.84 1 96.62 479 THR A N 1
ATOM 3908 C CA . THR A 1 479 ? -13.984 -15.945 -4.109 1 96.62 479 THR A CA 1
ATOM 3909 C C . THR A 1 479 ? -14.234 -16.047 -5.609 1 96.62 479 THR A C 1
ATOM 3911 O O . THR A 1 479 ? -13.867 -15.148 -6.371 1 96.62 479 THR A O 1
ATOM 3914 N N . LEU A 1 480 ? -14.836 -17.078 -5.977 1 94 480 LEU A N 1
ATOM 3915 C CA . LEU A 1 480 ? -15.117 -17.266 -7.395 1 94 480 LEU A CA 1
ATOM 3916 C C . LEU A 1 480 ? -16.531 -16.828 -7.73 1 94 480 LEU A C 1
ATOM 3918 O O . LEU A 1 480 ? -17.359 -16.625 -6.832 1 94 480 LEU A O 1
ATOM 3922 N N . ALA A 1 481 ? -16.734 -16.625 -8.984 1 89.56 481 ALA A N 1
ATOM 3923 C CA . ALA A 1 481 ? -18 -16.062 -9.461 1 89.56 481 ALA A CA 1
ATOM 3924 C C . ALA A 1 481 ? -19.156 -16.984 -9.133 1 89.56 481 ALA A C 1
ATOM 3926 O O . ALA A 1 481 ? -19.094 -18.188 -9.406 1 89.56 481 ALA A O 1
ATOM 3927 N N . CYS A 1 482 ? -20.125 -16.391 -8.531 1 85.69 482 CYS A N 1
ATOM 3928 C CA . CYS A 1 482 ? -21.344 -17.109 -8.195 1 85.69 482 CYS A CA 1
ATOM 3929 C C . CYS A 1 482 ? -22.578 -16.266 -8.5 1 85.69 482 CYS A C 1
ATOM 3931 O O . CYS A 1 482 ? -22.516 -15.039 -8.438 1 85.69 482 CYS A O 1
ATOM 3933 N N . SER A 1 483 ? -23.609 -16.953 -8.883 1 82.31 483 SER A N 1
ATOM 3934 C CA . SER A 1 483 ? -24.891 -16.297 -9.094 1 82.31 483 SER A CA 1
ATOM 3935 C C . SER A 1 483 ? -25.859 -16.578 -7.945 1 82.31 483 SER A C 1
ATOM 3937 O O . SER A 1 483 ? -25.531 -17.312 -7.016 1 82.31 483 SER A O 1
ATOM 3939 N N . ASN A 1 484 ? -26.875 -15.75 -7.906 1 81.81 484 ASN A N 1
ATOM 3940 C CA . ASN A 1 484 ? -27.922 -15.93 -6.902 1 81.81 484 ASN A CA 1
ATOM 3941 C C . ASN A 1 484 ? -29.281 -16.203 -7.543 1 81.81 484 ASN A C 1
ATOM 3943 O O . ASN A 1 484 ? -29.562 -15.719 -8.641 1 81.81 484 ASN A O 1
ATOM 3947 N N . LYS A 1 485 ? -30.094 -16.922 -6.855 1 80 485 LYS A N 1
ATOM 3948 C CA . LYS A 1 485 ? -31.422 -17.266 -7.359 1 80 485 LYS A CA 1
ATOM 3949 C C . LYS A 1 485 ? -32.375 -16.078 -7.223 1 80 485 LYS A C 1
ATOM 3951 O O . LYS A 1 485 ? -33.188 -15.805 -8.133 1 80 485 LYS A O 1
ATOM 3956 N N . ASP A 1 486 ? -32.281 -15.43 -6.07 1 86.69 486 ASP A N 1
ATOM 3957 C CA . ASP A 1 486 ? -33.156 -14.305 -5.785 1 86.69 486 ASP A CA 1
ATOM 3958 C C . ASP A 1 486 ? -32.406 -12.984 -5.797 1 86.69 486 ASP A C 1
ATOM 3960 O O . ASP A 1 486 ? -31.172 -12.977 -5.707 1 86.69 486 ASP A O 1
ATOM 3964 N N . ARG A 1 487 ? -33.25 -11.992 -6.012 1 91.75 487 ARG A N 1
ATOM 3965 C CA . ARG A 1 487 ? -32.656 -10.664 -5.887 1 91.75 487 ARG A CA 1
ATOM 3966 C C . ARG A 1 487 ? -32.219 -10.406 -4.457 1 91.75 487 ARG A C 1
ATOM 3968 O O . ARG A 1 487 ? -32.906 -10.758 -3.502 1 91.75 487 ARG A O 1
ATOM 3975 N N . LEU A 1 488 ? -31.031 -9.781 -4.344 1 94.38 488 LEU A N 1
ATOM 3976 C CA . LEU A 1 488 ? -30.438 -9.562 -3.029 1 94.38 488 LEU A CA 1
ATOM 3977 C C . LEU A 1 488 ? -29.984 -8.117 -2.875 1 94.38 488 LEU A C 1
ATOM 3979 O O . LEU A 1 488 ? -29.609 -7.473 -3.857 1 94.38 488 LEU A O 1
ATOM 3983 N N . LEU A 1 489 ? -30.141 -7.586 -1.681 1 96.38 489 LEU A N 1
ATOM 3984 C CA . LEU A 1 489 ? -29.469 -6.344 -1.309 1 96.38 489 LEU A CA 1
ATOM 3985 C C . LEU A 1 489 ? -28.125 -6.625 -0.639 1 96.38 489 LEU A C 1
ATOM 3987 O O . LEU A 1 489 ? -28.078 -7.328 0.374 1 96.38 489 LEU A O 1
ATOM 3991 N N . GLU A 1 490 ? -27.094 -6.113 -1.221 1 96.75 490 GLU A N 1
ATOM 3992 C CA . GLU A 1 490 ? -25.75 -6.438 -0.723 1 96.75 490 GLU A CA 1
ATOM 3993 C C . GLU A 1 490 ? -25.047 -5.188 -0.214 1 96.75 490 GLU A C 1
ATOM 3995 O O . GLU A 1 490 ? -25.188 -4.105 -0.79 1 96.75 490 GLU A O 1
ATOM 4000 N N . LEU A 1 491 ? -24.344 -5.398 0.903 1 97.25 491 LEU A N 1
ATOM 4001 C CA . LEU A 1 491 ? -23.484 -4.383 1.511 1 97.25 491 LEU A CA 1
ATOM 4002 C C . LEU A 1 491 ? -22.031 -4.836 1.525 1 97.25 491 LEU A C 1
ATOM 4004 O O . LEU A 1 491 ? -21.734 -5.992 1.827 1 97.25 491 LEU A O 1
ATOM 4008 N N . ASN A 1 492 ? -21.156 -3.988 1.065 1 98.06 492 ASN A N 1
ATOM 4009 C CA . ASN A 1 492 ? -19.719 -4.215 1.163 1 98.06 492 ASN A CA 1
ATOM 4010 C C . ASN A 1 492 ? -19 -3.035 1.818 1 98.06 492 ASN A C 1
ATOM 4012 O O . ASN A 1 492 ? -18.844 -1.981 1.201 1 98.06 492 ASN A O 1
ATOM 4016 N N . LEU A 1 493 ? -18.609 -3.201 3.039 1 98.75 493 LEU A N 1
ATOM 4017 C CA . LEU A 1 493 ? -17.797 -2.189 3.697 1 98.75 493 LEU A CA 1
ATOM 4018 C C . LEU A 1 493 ? -16.312 -2.498 3.535 1 98.75 493 LEU A C 1
ATOM 4020 O O . LEU A 1 493 ? -15.805 -3.457 4.121 1 98.75 493 LEU A O 1
ATOM 4024 N N . SER A 1 494 ? -15.617 -1.671 2.744 1 98.62 494 SER A N 1
ATOM 4025 C CA . SER A 1 494 ? -14.18 -1.831 2.539 1 98.62 494 SER A CA 1
ATOM 4026 C C . SER A 1 494 ? -13.391 -1.375 3.764 1 98.62 494 SER A C 1
ATOM 4028 O O . SER A 1 494 ? -13.57 -0.251 4.238 1 98.62 494 SER A O 1
ATOM 4030 N N . LEU A 1 495 ? -12.539 -2.221 4.254 1 98.62 495 LEU A N 1
ATOM 4031 C CA . LEU A 1 495 ? -11.797 -1.929 5.477 1 98.62 495 LEU A CA 1
ATOM 4032 C C . LEU A 1 495 ? -10.312 -2.213 5.289 1 98.62 495 LEU A C 1
ATOM 4034 O O . LEU A 1 495 ? -9.625 -2.613 6.234 1 98.62 495 LEU A O 1
ATOM 4038 N N . THR A 1 496 ? -9.805 -2.104 4.109 1 98.06 496 THR A N 1
ATOM 4039 C CA . THR A 1 496 ? -8.406 -2.383 3.799 1 98.06 496 THR A CA 1
ATOM 4040 C C . THR A 1 496 ? -7.547 -1.145 4.027 1 98.06 496 THR A C 1
ATOM 4042 O O . THR A 1 496 ? -7.641 -0.169 3.279 1 98.06 496 THR A O 1
ATOM 4045 N N . PRO A 1 497 ? -6.629 -1.201 4.957 1 96.12 497 PRO A N 1
ATOM 4046 C CA . PRO A 1 497 ? -5.871 0.01 5.281 1 96.12 497 PRO A CA 1
ATOM 4047 C C . PRO A 1 497 ? -4.742 0.284 4.293 1 96.12 497 PRO A C 1
ATOM 4049 O O . PRO A 1 497 ? -4.34 1.437 4.113 1 96.12 497 PRO A O 1
ATOM 4052 N N . SER A 1 498 ? -4.156 -0.738 3.732 1 94.44 498 SER A N 1
ATOM 4053 C CA . SER A 1 498 ? -3.006 -0.583 2.848 1 94.44 498 SER A CA 1
ATOM 4054 C C . SER A 1 498 ? -3.4 0.095 1.54 1 94.44 498 SER A C 1
ATOM 4056 O O . SER A 1 498 ? -4.566 0.054 1.141 1 94.44 498 SER A O 1
ATOM 4058 N N . SER A 1 499 ? -2.416 0.668 0.855 1 91.5 499 SER A N 1
ATOM 4059 C CA . SER A 1 499 ? -2.65 1.378 -0.398 1 91.5 499 SER A CA 1
ATOM 4060 C C . SER A 1 499 ? -2.184 0.556 -1.595 1 91.5 499 SER A C 1
ATOM 4062 O O . SER A 1 499 ? -1.646 -0.542 -1.429 1 91.5 499 SER A O 1
ATOM 4064 N N . GLY A 1 500 ? -2.521 1.026 -2.809 1 90.31 500 GLY A N 1
ATOM 4065 C CA . GLY A 1 500 ? -1.992 0.427 -4.023 1 90.31 500 GLY A CA 1
ATOM 4066 C C . GLY A 1 500 ? -2.988 -0.475 -4.727 1 90.31 500 GLY A C 1
ATOM 4067 O O . GLY A 1 500 ? -2.623 -1.221 -5.637 1 90.31 500 GLY A O 1
ATOM 4068 N N . TRP A 1 501 ? -4.203 -0.378 -4.43 1 93.88 501 TRP A N 1
ATOM 4069 C CA . TRP A 1 501 ? -5.199 -1.321 -4.93 1 93.88 501 TRP A CA 1
ATOM 4070 C C . TRP A 1 501 ? -5.895 -0.77 -6.168 1 93.88 501 TRP A C 1
ATOM 4072 O O . TRP A 1 501 ? -6.559 -1.513 -6.898 1 93.88 501 TRP A O 1
ATOM 4082 N N . SER A 1 502 ? -5.676 0.454 -6.531 1 88.31 502 SER A N 1
ATOM 4083 C CA . SER A 1 502 ? -6.559 1.172 -7.449 1 88.31 502 SER A CA 1
ATOM 4084 C C . SER A 1 502 ? -6.32 0.749 -8.891 1 88.31 502 SER A C 1
ATOM 4086 O O . SER A 1 502 ? -7.203 0.883 -9.742 1 88.31 502 SER A O 1
ATOM 4088 N N . ASP A 1 503 ? -5.188 0.261 -9.227 1 88.06 503 ASP A N 1
ATOM 4089 C CA . ASP A 1 503 ? -4.926 -0.12 -10.609 1 88.06 503 ASP A CA 1
ATOM 4090 C C . ASP A 1 503 ? -5.383 -1.552 -10.875 1 88.06 503 ASP A C 1
ATOM 4092 O O . ASP A 1 503 ? -5.328 -2.021 -12.016 1 88.06 503 ASP A O 1
ATOM 4096 N N . GLY A 1 504 ? -5.707 -2.246 -9.836 1 91.56 504 GLY A N 1
ATOM 4097 C CA . GLY A 1 504 ? -6.301 -3.564 -9.992 1 91.56 504 GLY A CA 1
ATOM 4098 C C . GLY A 1 504 ? -5.273 -4.668 -10.141 1 91.56 504 GLY A C 1
ATOM 4099 O O . GLY A 1 504 ? -5.621 -5.852 -10.164 1 91.56 504 GLY A O 1
ATOM 4100 N N . GLU A 1 505 ? -4.008 -4.387 -10.141 1 90 505 GLU A N 1
ATOM 4101 C CA . GLU A 1 505 ? -2.969 -5.367 -10.43 1 90 505 GLU A CA 1
ATOM 4102 C C . GLU A 1 505 ? -2.773 -6.328 -9.258 1 90 505 GLU A C 1
ATOM 4104 O O . GLU A 1 505 ? -2.422 -7.492 -9.461 1 90 505 GLU A O 1
ATOM 4109 N N . ILE A 1 506 ? -3.068 -5.84 -8.109 1 94.88 506 ILE A N 1
ATOM 4110 C CA . ILE A 1 506 ? -2.902 -6.648 -6.91 1 94.88 506 ILE A CA 1
ATOM 4111 C C . ILE A 1 506 ? -4.094 -7.586 -6.75 1 94.88 506 ILE A C 1
ATOM 4113 O O . ILE A 1 506 ? -4.02 -8.578 -6.016 1 94.88 506 ILE A O 1
ATOM 4117 N N . GLY A 1 507 ? -5.152 -7.289 -7.406 1 96.5 507 GLY A N 1
ATOM 4118 C CA . GLY A 1 507 ? -6.371 -8.07 -7.234 1 96.5 507 GLY A CA 1
ATOM 4119 C C . GLY A 1 507 ? -7.203 -7.621 -6.051 1 96.5 507 GLY A C 1
ATOM 4120 O O . GLY A 1 507 ? -7.254 -6.43 -5.734 1 96.5 507 GLY A O 1
ATOM 4121 N N . GLY A 1 508 ? -8.023 -8.477 -5.527 1 97.44 508 GLY A N 1
ATOM 4122 C CA . GLY A 1 508 ? -8.828 -8.211 -4.348 1 97.44 508 GLY A CA 1
ATOM 4123 C C . GLY A 1 508 ? -10.094 -7.434 -4.648 1 97.44 508 GLY A C 1
ATOM 4124 O O . GLY A 1 508 ? -10.93 -7.23 -3.768 1 97.44 508 GLY A O 1
ATOM 4125 N N . TRP A 1 509 ? -10.234 -6.934 -5.82 1 97.06 509 TRP A N 1
ATOM 4126 C CA . TRP A 1 509 ? -11.422 -6.152 -6.133 1 97.06 509 TRP A CA 1
ATOM 4127 C C . TRP A 1 509 ? -12.641 -7.059 -6.289 1 97.06 509 TRP A C 1
ATOM 4129 O O . TRP A 1 509 ? -12.516 -8.211 -6.703 1 97.06 509 TRP A O 1
ATOM 4139 N N . ASP A 1 510 ? -13.766 -6.559 -5.871 1 96.56 510 ASP A N 1
ATOM 4140 C CA . ASP A 1 510 ? -15.055 -7.215 -6.074 1 96.56 510 ASP A CA 1
ATOM 4141 C C . ASP A 1 510 ? -15.656 -6.84 -7.426 1 96.56 510 ASP A C 1
ATOM 4143 O O . ASP A 1 510 ? -15.703 -5.66 -7.781 1 96.56 510 ASP A O 1
ATOM 4147 N N . CYS A 1 511 ? -16.125 -7.852 -8.086 1 94.31 511 CYS A N 1
ATOM 4148 C CA . CYS A 1 511 ? -16.641 -7.617 -9.422 1 94.31 511 CYS A CA 1
ATOM 4149 C C . CYS A 1 511 ? -18.078 -8.125 -9.547 1 94.31 511 CYS A C 1
ATOM 4151 O O . CYS A 1 511 ? -18.406 -9.188 -9.023 1 94.31 511 CYS A O 1
ATOM 4153 N N . TYR A 1 512 ? -18.938 -7.23 -10.117 1 93.25 512 TYR A N 1
ATOM 4154 C CA . TYR A 1 512 ? -20.281 -7.602 -10.547 1 93.25 512 TYR A CA 1
ATOM 4155 C C . TYR A 1 512 ? -20.375 -7.648 -12.07 1 93.25 512 TYR A C 1
ATOM 4157 O O . TYR A 1 512 ? -20.109 -6.652 -12.742 1 93.25 512 TYR A O 1
ATOM 4165 N N . MET A 1 513 ? -20.75 -8.758 -12.578 1 89.88 513 MET A N 1
ATOM 4166 C CA . MET A 1 513 ? -20.766 -8.875 -14.031 1 89.88 513 MET A CA 1
ATOM 4167 C C . MET A 1 513 ? -21.938 -9.711 -14.508 1 89.88 513 MET A C 1
ATOM 4169 O O . MET A 1 513 ? -22.469 -10.531 -13.75 1 89.88 513 MET A O 1
ATOM 4173 N N . VAL A 1 514 ? -22.391 -9.398 -15.797 1 85.44 514 VAL A N 1
ATOM 4174 C CA . VAL A 1 514 ? -23.469 -10.18 -16.406 1 85.44 514 VAL A CA 1
ATOM 4175 C C . VAL A 1 514 ? -22.891 -11.438 -17.062 1 85.44 514 VAL A C 1
ATOM 4177 O O . VAL A 1 514 ? -21.797 -11.398 -17.641 1 85.44 514 VAL A O 1
ATOM 4180 N N . SER A 1 515 ? -23.641 -12.453 -16.859 1 69.88 515 SER A N 1
ATOM 4181 C CA . SER A 1 515 ? -23.188 -13.703 -17.469 1 69.88 515 SER A CA 1
ATOM 4182 C C . SER A 1 515 ? -23.297 -13.648 -18.984 1 69.88 515 SER A C 1
ATOM 4184 O O . SER A 1 515 ? -24.312 -13.219 -19.531 1 69.88 515 SER A O 1
ATOM 4186 N N . GLY A 1 516 ? -22.453 -13.211 -19.859 1 54.66 516 GLY A N 1
ATOM 4187 C CA . GLY A 1 516 ? -22.594 -13.266 -21.312 1 54.66 516 GLY A CA 1
ATOM 4188 C C . GLY A 1 516 ? -22.922 -14.648 -21.828 1 54.66 516 GLY A C 1
ATOM 4189 O O . GLY A 1 516 ? -22.625 -15.648 -21.172 1 54.66 516 GLY A O 1
ATOM 4190 N N . GLU A 1 517 ? -24.109 -14.758 -22.656 1 45.12 517 GLU A N 1
ATOM 4191 C CA . GLU A 1 517 ? -24.469 -15.969 -23.375 1 45.12 517 GLU A CA 1
ATOM 4192 C C . GLU A 1 517 ? -23.234 -16.609 -24.016 1 45.12 517 GLU A C 1
ATOM 4194 O O . GLU A 1 517 ? -23.359 -17.562 -24.797 1 45.12 517 GLU A O 1
ATOM 4199 N N . GLU A 1 518 ? -22.188 -15.883 -24.266 1 41.47 518 GLU A N 1
ATOM 4200 C CA . GLU A 1 518 ? -21.203 -16.469 -25.188 1 41.47 518 GLU A CA 1
ATOM 4201 C C . GLU A 1 518 ? -20.844 -17.891 -24.766 1 41.47 518 GLU A C 1
ATOM 4203 O O . GLU A 1 518 ? -20.906 -18.234 -23.594 1 41.47 518 GLU A O 1
ATOM 4208 N N . ASP A 1 519 ? -20.734 -18.75 -25.891 1 36.88 519 ASP A N 1
ATOM 4209 C CA . ASP A 1 519 ? -20.266 -20.125 -25.953 1 36.88 519 ASP A CA 1
ATOM 4210 C C . ASP A 1 519 ? -19.141 -20.359 -24.953 1 36.88 519 ASP A C 1
ATOM 4212 O O . ASP A 1 519 ? -18.062 -19.781 -25.062 1 36.88 519 ASP A O 1
ATOM 4216 N N . GLN A 1 520 ? -19.469 -20.422 -23.797 1 39.69 520 GLN A N 1
ATOM 4217 C CA . GLN A 1 520 ? -18.625 -20.859 -22.703 1 39.69 520 GLN A CA 1
ATOM 4218 C C . GLN A 1 520 ? -17.656 -21.953 -23.125 1 39.69 520 GLN A C 1
ATOM 4220 O O . GLN A 1 520 ? -17.859 -23.125 -22.828 1 39.69 520 GLN A O 1
ATOM 4225 N N . SER A 1 521 ? -17.125 -21.859 -24.438 1 35.31 521 SER A N 1
ATOM 4226 C CA . SER A 1 521 ? -16.078 -22.844 -24.688 1 35.31 521 SER A CA 1
ATOM 4227 C C . SER A 1 521 ? -15.156 -22.984 -23.5 1 35.31 521 SER A C 1
ATOM 4229 O O . SER A 1 521 ? -15.375 -22.375 -22.453 1 35.31 521 SER A O 1
ATOM 4231 N N . ASP A 1 522 ? -13.797 -23.312 -23.781 1 35.94 522 ASP A N 1
ATOM 4232 C CA . ASP A 1 522 ? -12.805 -23.766 -22.812 1 35.94 522 ASP A CA 1
ATOM 4233 C C . ASP A 1 522 ? -12.617 -22.75 -21.703 1 35.94 522 ASP A C 1
ATOM 4235 O O . ASP A 1 522 ? -12.195 -21.609 -21.953 1 35.94 522 ASP A O 1
ATOM 4239 N N . PRO A 1 523 ? -13.453 -22.844 -20.641 1 36.22 523 PRO A N 1
ATOM 4240 C CA . PRO A 1 523 ? -13.359 -22 -19.453 1 36.22 523 PRO A CA 1
ATOM 4241 C C . PRO A 1 523 ? -11.945 -21.469 -19.219 1 36.22 523 PRO A C 1
ATOM 4243 O O . PRO A 1 523 ? -11.734 -20.641 -18.328 1 36.22 523 PRO A O 1
ATOM 4246 N N . ALA A 1 524 ? -10.961 -22.219 -19.625 1 32.62 524 ALA A N 1
ATOM 4247 C CA . ALA A 1 524 ? -9.594 -21.719 -19.531 1 32.62 524 ALA A CA 1
ATOM 4248 C C . ALA A 1 524 ? -9.414 -20.484 -20.422 1 32.62 524 ALA A C 1
ATOM 4250 O O . ALA A 1 524 ? -8.367 -19.828 -20.359 1 32.62 524 ALA A O 1
ATOM 4251 N N . VAL A 1 525 ? -10.25 -20.281 -21.422 1 30.95 525 VAL A N 1
ATOM 4252 C CA . VAL A 1 525 ? -9.984 -19.188 -22.359 1 30.95 525 VAL A CA 1
ATOM 4253 C C . VAL A 1 525 ? -10.922 -18.016 -22.062 1 30.95 525 VAL A C 1
ATOM 4255 O O . VAL A 1 525 ? -12.117 -18.094 -22.359 1 30.95 525 VAL A O 1
ATOM 4258 N N . TYR A 1 526 ? -10.953 -17.422 -20.906 1 30.05 526 TYR A N 1
ATOM 4259 C CA . TYR A 1 526 ? -11.719 -16.172 -20.812 1 30.05 526 TYR A CA 1
ATOM 4260 C C . TYR A 1 526 ? -11.188 -15.133 -21.781 1 30.05 526 TYR A C 1
ATOM 4262 O O . TYR A 1 526 ? -9.977 -14.93 -21.891 1 30.05 526 TYR A O 1
ATOM 4270 N N . LYS A 1 527 ? -11.883 -14.766 -22.875 1 30.38 527 LYS A N 1
ATOM 4271 C CA . LYS A 1 527 ? -11.484 -13.688 -23.766 1 30.38 527 LYS A CA 1
ATOM 4272 C C . LYS A 1 527 ? -11.305 -12.375 -23 1 30.38 527 LYS A C 1
ATOM 4274 O O . LYS A 1 527 ? -12.219 -11.922 -22.312 1 30.38 527 LYS A O 1
ATOM 4279 N N . SER A 1 528 ? -10.07 -12.07 -22.672 1 28.55 528 SER A N 1
ATOM 4280 C CA . SER A 1 528 ? -9.68 -10.781 -22.109 1 28.55 528 SER A CA 1
ATOM 4281 C C . SER A 1 528 ? -10.102 -9.625 -23 1 28.55 528 SER A C 1
ATOM 4283 O O . SER A 1 528 ? -9.852 -9.648 -24.219 1 28.55 528 SER A O 1
ATOM 4285 N N . SER A 1 529 ? -11.156 -8.977 -22.766 1 26.97 529 SER A N 1
ATOM 4286 C CA . SER A 1 529 ? -11.562 -7.781 -23.484 1 26.97 529 SER A CA 1
ATOM 4287 C C . SER A 1 529 ? -10.414 -6.777 -23.578 1 26.97 529 SER A C 1
ATOM 4289 O O . SER A 1 529 ? -10.578 -5.684 -24.125 1 26.97 529 SER A O 1
ATOM 4291 N N . SER A 1 530 ? -9.312 -7.066 -23.016 1 27.86 530 SER A N 1
ATOM 4292 C CA . SER A 1 530 ? -8.469 -5.879 -23.016 1 27.86 530 SER A CA 1
ATOM 4293 C C . SER A 1 530 ? -7.691 -5.754 -24.328 1 27.86 530 SER A C 1
ATOM 4295 O O . SER A 1 530 ? -6.465 -5.598 -24.312 1 27.86 530 SER A O 1
ATOM 4297 N N . SER A 1 531 ? -8.219 -6.152 -25.516 1 27.22 531 SER A N 1
ATOM 4298 C CA . SER A 1 531 ? -7.309 -6.039 -26.656 1 27.22 531 SER A CA 1
ATOM 4299 C C . SER A 1 531 ? -6.977 -4.582 -26.969 1 27.22 531 SER A C 1
ATOM 4301 O O . SER A 1 531 ? -6.582 -4.25 -28.078 1 27.22 531 SER A O 1
ATOM 4303 N N . LYS A 1 532 ? -7.285 -3.559 -26.25 1 27.42 532 LYS A N 1
ATOM 4304 C CA . LYS A 1 532 ? -7.062 -2.357 -27.062 1 27.42 532 LYS A CA 1
ATOM 4305 C C . LYS A 1 532 ? -5.609 -2.252 -27.5 1 27.42 532 LYS A C 1
ATOM 4307 O O . LYS A 1 532 ? -5.32 -1.739 -28.578 1 27.42 532 LYS A O 1
ATOM 4312 N N . LYS A 1 533 ? -4.66 -2.053 -26.703 1 25.34 533 LYS A N 1
ATOM 4313 C CA . LYS A 1 533 ? -3.82 -0.935 -27.109 1 25.34 533 LYS A CA 1
ATOM 4314 C C . LYS A 1 533 ? -2.85 -1.357 -28.219 1 25.34 533 LYS A C 1
ATOM 4316 O O . LYS A 1 533 ? -1.984 -0.578 -28.625 1 25.34 533 LYS A O 1
ATOM 4321 N N . GLN A 1 534 ? -2.412 -2.682 -28.547 1 21.81 534 GLN A N 1
ATOM 4322 C CA . GLN A 1 534 ? -1.091 -2.512 -29.141 1 21.81 534 GLN A CA 1
ATOM 4323 C C . GLN A 1 534 ? -1.198 -2.154 -30.625 1 21.81 534 GLN A C 1
ATOM 4325 O O . GLN A 1 534 ? -1.639 -2.971 -31.438 1 21.81 534 GLN A O 1
ATOM 4330 N N . ASN A 1 535 ? -1.385 -0.88 -31.016 1 24.61 535 ASN A N 1
ATOM 4331 C CA . ASN A 1 535 ? -1.381 -0.393 -32.406 1 24.61 535 ASN A CA 1
ATOM 4332 C C . ASN A 1 535 ? -0.063 -0.709 -33.094 1 24.61 535 ASN A C 1
ATOM 4334 O O . ASN A 1 535 ? 0.301 -0.045 -34.062 1 24.61 535 ASN A O 1
ATOM 4338 N N . GLY A 1 536 ? 0.887 -1.656 -32.75 1 21.39 536 GLY A N 1
ATOM 4339 C CA . GLY A 1 536 ? 2.025 -1.32 -33.594 1 21.39 536 GLY A CA 1
ATOM 4340 C C . GLY A 1 536 ? 1.704 -1.354 -35.094 1 21.39 536 GLY A C 1
ATOM 4341 O O . GLY A 1 536 ? 1.398 -0.32 -35.688 1 21.39 536 GLY A O 1
ATOM 4342 N N . SER A 1 537 ? 2.543 -2.107 -35.938 1 22.56 537 SER A N 1
ATOM 4343 C CA . SER A 1 537 ? 3.146 -1.959 -37.25 1 22.56 537 SER A CA 1
ATOM 4344 C C . SER A 1 537 ? 2.146 -2.279 -38.375 1 22.56 537 SER A C 1
ATOM 4346 O O . SER A 1 537 ? 1.146 -2.959 -38.125 1 22.56 537 SER A O 1
ATOM 4348 N N . GLY A 1 538 ? 2.391 -1.879 -39.688 1 23.92 538 GLY A N 1
ATOM 4349 C CA . GLY A 1 538 ? 1.878 -1.684 -41.031 1 23.92 538 GLY A CA 1
ATOM 4350 C C . GLY A 1 538 ? 1.271 -2.939 -41.625 1 23.92 538 GLY 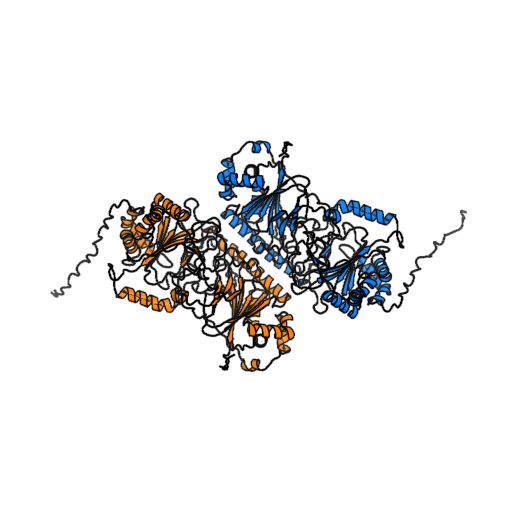A C 1
ATOM 4351 O O . GLY A 1 538 ? 0.707 -2.904 -42.719 1 23.92 538 GLY A O 1
ATOM 4352 N N . ASP A 1 539 ? 1.896 -4.133 -41.562 1 23.25 539 ASP A N 1
ATOM 4353 C CA . ASP A 1 539 ? 1.795 -4.93 -42.781 1 23.25 539 ASP A CA 1
ATOM 4354 C C . ASP A 1 539 ? 0.342 -5.293 -43.062 1 23.25 539 ASP A C 1
ATOM 4356 O O . ASP A 1 539 ? -0.534 -5.121 -42.219 1 23.25 539 ASP A O 1
ATOM 4360 N N . ILE A 1 540 ? 0.162 -6.531 -43.688 1 27.52 540 ILE A N 1
ATOM 4361 C CA . ILE A 1 540 ? -0.833 -7.043 -44.625 1 27.52 540 ILE A CA 1
ATOM 4362 C C . ILE A 1 540 ? -2.205 -7.07 -43.938 1 27.52 540 ILE A C 1
ATOM 4364 O O . ILE A 1 540 ? -2.332 -7.484 -42.781 1 27.52 540 ILE A O 1
ATOM 4368 N N . ASP A 1 541 ? -3.154 -6.395 -44.594 1 26.33 541 ASP A N 1
ATOM 4369 C CA . ASP A 1 541 ? -4.559 -6.074 -44.375 1 26.33 541 ASP A CA 1
ATOM 4370 C C . ASP A 1 541 ? -5.379 -7.34 -44.125 1 26.33 541 ASP A C 1
ATOM 4372 O O . ASP A 1 541 ? -5.867 -7.957 -45.094 1 26.33 541 ASP A O 1
ATOM 4376 N N . VAL A 1 542 ? -4.797 -8.469 -43.625 1 25.77 542 VAL A N 1
ATOM 4377 C CA . VAL A 1 542 ? -5.832 -9.492 -43.562 1 25.77 542 VAL A CA 1
ATOM 4378 C C . VAL A 1 542 ? -7.105 -8.898 -42.969 1 25.77 542 VAL A C 1
ATOM 4380 O O . VAL A 1 542 ? -7.047 -8.023 -42.094 1 25.77 542 VAL A O 1
ATOM 4383 N N . GLU A 1 543 ? -8.141 -9.023 -43.812 1 27.03 543 GLU A N 1
ATOM 4384 C CA . GLU A 1 543 ? -9.539 -8.711 -43.531 1 27.03 543 GLU A CA 1
ATOM 4385 C C . GLU A 1 543 ? -9.875 -8.961 -42.062 1 27.03 543 GLU A C 1
ATOM 4387 O O . GLU A 1 543 ? -9.641 -10.055 -41.562 1 27.03 543 GLU A O 1
ATOM 4392 N N . ASN A 1 544 ? -9.766 -7.902 -41.312 1 30.12 544 ASN A N 1
ATOM 4393 C CA . ASN A 1 544 ? -10.031 -7.582 -39.938 1 30.12 544 ASN A CA 1
ATOM 4394 C C . ASN A 1 544 ? -11.375 -8.141 -39.469 1 30.12 544 ASN A C 1
ATOM 4396 O O . ASN A 1 544 ? -12.43 -7.688 -39.906 1 30.12 544 ASN A O 1
ATOM 4400 N N . GLY A 1 545 ? -11.469 -9.562 -39.562 1 27.5 545 GLY A N 1
ATOM 4401 C CA . GLY A 1 545 ? -12.719 -10.031 -39 1 27.5 545 GLY A CA 1
ATOM 4402 C C . GLY A 1 545 ? -13.203 -9.164 -37.844 1 27.5 545 GLY A C 1
ATOM 4403 O O . GLY A 1 545 ? -12.422 -8.406 -37.25 1 27.5 545 GLY A O 1
ATOM 4404 N N . ASP A 1 546 ? -14.539 -8.93 -37.938 1 29.41 546 ASP A N 1
ATOM 4405 C CA . ASP A 1 546 ? -15.312 -8.133 -37 1 29.41 546 ASP A CA 1
ATOM 4406 C C . ASP A 1 546 ? -14.812 -8.328 -35.562 1 29.41 546 ASP A C 1
ATOM 4408 O O . ASP A 1 546 ? -14.727 -9.453 -35.094 1 29.41 546 ASP A O 1
ATOM 4412 N N . GLU A 1 547 ? -13.859 -7.574 -35.188 1 33.78 547 GLU A N 1
ATOM 4413 C CA . GLU A 1 547 ? -13.508 -7.316 -33.781 1 33.78 547 GLU A CA 1
ATOM 4414 C C . GLU A 1 547 ? -14.75 -7.234 -32.906 1 33.78 547 GLU A C 1
ATOM 4416 O O . GLU A 1 547 ? -15.453 -6.215 -32.906 1 33.78 547 GLU A O 1
ATOM 4421 N N . GLU A 1 548 ? -15.539 -8.273 -32.969 1 33.03 548 GLU A N 1
ATOM 4422 C CA . GLU A 1 548 ? -16.625 -8.211 -32 1 33.03 548 GLU A CA 1
ATOM 4423 C C . GLU A 1 548 ? -16.172 -7.57 -30.688 1 33.03 548 GLU A C 1
ATOM 4425 O O . GLU A 1 548 ? -15.188 -8.016 -30.078 1 33.03 548 GLU A O 1
ATOM 4430 N N . GLU A 1 549 ? -16.297 -6.312 -30.562 1 36.66 549 GLU A N 1
ATOM 4431 C CA . GLU A 1 549 ? -16.266 -5.555 -29.312 1 36.66 549 GLU A CA 1
ATOM 4432 C C . GLU A 1 549 ? -16.766 -6.395 -28.141 1 36.66 549 GLU A C 1
ATOM 4434 O O . GLU A 1 549 ? -17.953 -6.758 -28.094 1 36.66 549 GLU A O 1
ATOM 4439 N N . GLU A 1 550 ? -16.062 -7.375 -27.719 1 40.38 550 GLU A N 1
ATOM 4440 C CA . GLU A 1 550 ? -16.453 -8.023 -26.469 1 40.38 550 GLU A CA 1
ATOM 4441 C C . GLU A 1 550 ? -17.047 -7.023 -25.484 1 40.38 550 GLU A C 1
ATOM 4443 O O . GLU A 1 550 ? -16.406 -6.043 -25.125 1 40.38 550 GLU A O 1
ATOM 4448 N N . GLU A 1 551 ? -18.281 -6.656 -25.562 1 46.81 551 GLU A N 1
ATOM 4449 C CA . GLU A 1 551 ? -19.062 -5.848 -24.641 1 46.81 551 GLU A CA 1
ATOM 4450 C C . GLU A 1 551 ? -18.609 -6.055 -23.188 1 46.81 551 GLU A C 1
ATOM 4452 O O . GLU A 1 551 ? -18.5 -7.191 -22.734 1 46.81 551 GLU A O 1
ATOM 4457 N N . ASP A 1 552 ? -17.891 -5.195 -22.578 1 61 552 ASP A N 1
ATOM 4458 C CA . ASP A 1 552 ? -17.5 -5.109 -21.172 1 61 552 ASP A CA 1
ATOM 4459 C C . ASP A 1 552 ? -18.641 -5.5 -20.25 1 61 552 ASP A C 1
ATOM 4461 O O . ASP A 1 552 ? -19.641 -4.777 -20.156 1 61 552 ASP A O 1
ATOM 4465 N N . SER A 1 553 ? -18.812 -6.816 -19.953 1 79.38 553 SER A N 1
ATOM 4466 C CA . SER A 1 553 ? -19.859 -7.43 -19.141 1 79.38 553 SER A CA 1
ATOM 4467 C C . SER A 1 553 ? -19.75 -7 -17.672 1 79.38 553 SER A C 1
ATOM 4469 O O . SER A 1 553 ? -20.609 -7.324 -16.859 1 79.38 553 SER A O 1
ATOM 4471 N N . THR A 1 554 ? -18.812 -6.184 -17.438 1 85.31 554 THR A N 1
ATOM 4472 C CA . THR A 1 554 ? -18.641 -5.77 -16.047 1 85.31 554 THR A CA 1
ATOM 4473 C C . THR A 1 554 ? -19.562 -4.605 -15.711 1 85.31 554 THR A C 1
ATOM 4475 O O . THR A 1 554 ? -19.594 -3.604 -16.422 1 85.31 554 THR A O 1
ATOM 4478 N N . LEU A 1 555 ? -20.266 -4.805 -14.711 1 89.75 555 LEU A N 1
ATOM 4479 C CA . LEU A 1 555 ? -21.234 -3.793 -14.281 1 89.75 555 LEU A CA 1
ATOM 4480 C C . LEU A 1 555 ? -20.625 -2.877 -13.227 1 89.75 555 LEU A C 1
ATOM 4482 O O . LEU A 1 555 ? -20.859 -1.665 -13.242 1 89.75 555 LEU A O 1
ATOM 4486 N N . LEU A 1 556 ? -19.938 -3.516 -12.336 1 94.12 556 LEU A N 1
ATOM 4487 C CA . LEU A 1 556 ? -19.391 -2.77 -11.203 1 94.12 556 LEU A CA 1
ATOM 4488 C C . LEU A 1 556 ? -18.125 -3.432 -10.672 1 94.12 556 LEU A C 1
ATOM 4490 O O . LEU A 1 556 ? -18.062 -4.66 -10.562 1 94.12 556 LEU A O 1
ATOM 4494 N N . THR A 1 557 ? -17.094 -2.664 -10.469 1 95.31 557 THR A N 1
ATOM 4495 C CA . THR A 1 557 ? -15.883 -3.117 -9.812 1 95.31 557 THR A CA 1
ATOM 4496 C C . THR A 1 557 ? -15.602 -2.287 -8.562 1 95.31 557 THR A C 1
ATOM 4498 O O . THR A 1 557 ? -15.586 -1.056 -8.617 1 95.31 557 THR A O 1
ATOM 4501 N N . ILE A 1 558 ? -15.484 -2.912 -7.488 1 97 558 ILE A N 1
ATOM 4502 C CA . ILE A 1 558 ? -15.18 -2.264 -6.219 1 97 558 ILE A CA 1
ATOM 4503 C C . ILE A 1 558 ? -13.75 -2.604 -5.805 1 97 558 ILE A C 1
ATOM 4505 O O . ILE A 1 558 ? -13.453 -3.744 -5.441 1 97 558 ILE A O 1
ATOM 4509 N N . TYR A 1 559 ? -12.883 -1.613 -5.809 1 97.25 559 TYR A N 1
ATOM 4510 C CA . TYR A 1 559 ? -11.492 -1.824 -5.402 1 97.25 559 TYR A CA 1
ATOM 4511 C C . TYR A 1 559 ? -11.352 -1.731 -3.891 1 97.25 559 TYR A C 1
ATOM 4513 O O . TYR A 1 559 ? -12.062 -0.967 -3.236 1 97.25 559 TYR A O 1
ATOM 4521 N N . PRO A 1 560 ? -10.406 -2.52 -3.307 1 97.5 560 PRO A N 1
ATOM 4522 C CA . PRO A 1 560 ? -10.172 -2.408 -1.866 1 97.5 560 PRO A CA 1
ATOM 4523 C C . PRO A 1 560 ? -9.805 -0.989 -1.437 1 97.5 560 PRO A C 1
ATOM 4525 O O . PRO A 1 560 ? -9.078 -0.292 -2.152 1 97.5 560 PRO A O 1
ATOM 4528 N N . SER A 1 561 ? -10.367 -0.564 -0.453 1 96.75 561 SER A N 1
ATOM 4529 C CA . SER A 1 561 ? -10.148 0.738 0.172 1 96.75 561 SER A CA 1
ATOM 4530 C C . SER A 1 561 ? -10.477 0.698 1.66 1 96.75 561 SER A C 1
ATOM 4532 O O . SER A 1 561 ? -10.711 -0.375 2.223 1 96.75 561 SER A O 1
ATOM 4534 N N . PHE A 1 562 ? -10.367 1.812 2.246 1 97.06 562 PHE A N 1
ATOM 4535 C CA . PHE A 1 562 ? -10.719 1.856 3.662 1 97.06 562 PHE A CA 1
ATOM 4536 C C . PHE A 1 562 ? -11.891 2.795 3.902 1 97.06 562 PHE A C 1
ATOM 4538 O O . PHE A 1 562 ? -11.906 3.924 3.406 1 97.06 562 PHE A O 1
ATOM 4545 N N . ASN A 1 563 ? -12.883 2.307 4.598 1 97.81 563 ASN A N 1
ATOM 4546 C CA . ASN A 1 563 ? -14.023 3.064 5.109 1 97.81 563 ASN A CA 1
ATOM 4547 C C . ASN A 1 563 ? -14.93 3.547 3.982 1 97.81 563 ASN A C 1
ATOM 4549 O O . ASN A 1 563 ? -15.312 4.715 3.947 1 97.81 563 ASN A O 1
ATOM 4553 N N . THR A 1 564 ? -15.164 2.744 3.104 1 98 564 THR A N 1
ATOM 4554 C CA . THR A 1 564 ? -16.109 2.982 2.02 1 98 564 THR A CA 1
ATOM 4555 C C . THR A 1 564 ? -17.188 1.893 1.984 1 98 564 THR A C 1
ATOM 4557 O O . THR A 1 564 ? -16.859 0.703 1.947 1 98 564 THR A O 1
ATOM 4560 N N . MET A 1 565 ? -18.406 2.314 2.029 1 98.19 565 MET A N 1
ATOM 4561 C CA . MET A 1 565 ? -19.531 1.377 1.99 1 98.19 565 MET A CA 1
ATOM 4562 C C . MET A 1 565 ? -20.203 1.379 0.618 1 98.19 565 MET A C 1
ATOM 4564 O O . MET A 1 565 ? -20.562 2.438 0.1 1 98.19 565 MET A O 1
ATOM 4568 N N . GLU A 1 566 ? -20.328 0.221 0.027 1 98.19 566 GLU A N 1
ATOM 4569 C CA . GLU A 1 566 ? -21.078 0.025 -1.205 1 98.19 566 GLU A CA 1
ATOM 4570 C C . GLU A 1 566 ? -22.391 -0.703 -0.933 1 98.19 566 GLU A C 1
ATOM 4572 O O . GLU A 1 566 ? -22.406 -1.729 -0.25 1 98.19 566 GLU A O 1
ATOM 4577 N N . ILE A 1 567 ? -23.453 -0.134 -1.339 1 98.19 567 ILE A N 1
ATOM 4578 C CA . ILE A 1 567 ? -24.766 -0.783 -1.292 1 98.19 567 ILE A CA 1
ATOM 4579 C C . ILE A 1 567 ? -25.234 -1.082 -2.711 1 98.19 567 ILE A C 1
ATOM 4581 O O . ILE A 1 567 ? -25.312 -0.181 -3.549 1 98.19 567 ILE A O 1
ATOM 4585 N N . VAL A 1 568 ? -25.547 -2.344 -2.98 1 97.38 568 VAL A N 1
ATOM 4586 C CA . VAL A 1 568 ? -25.859 -2.773 -4.34 1 97.38 568 VAL A CA 1
ATOM 4587 C C . VAL A 1 568 ? -27.109 -3.658 -4.324 1 97.38 568 VAL A C 1
ATOM 4589 O O . VAL A 1 568 ? -27.203 -4.582 -3.512 1 97.38 568 VAL A O 1
ATOM 4592 N N . LEU A 1 569 ? -28.031 -3.311 -5.125 1 96.19 569 LEU A N 1
ATOM 4593 C CA . LEU A 1 569 ? -29.125 -4.227 -5.414 1 96.19 569 LEU A CA 1
ATOM 4594 C C . LEU A 1 569 ? -28.766 -5.18 -6.543 1 96.19 569 LEU A C 1
ATOM 4596 O O . LEU A 1 569 ? -28.703 -4.777 -7.707 1 96.19 569 LEU A O 1
ATOM 4600 N N . ARG A 1 570 ? -28.562 -6.445 -6.223 1 93.75 570 ARG A N 1
ATOM 4601 C CA . ARG A 1 570 ? -28.031 -7.406 -7.188 1 93.75 570 ARG A CA 1
ATOM 4602 C C . ARG A 1 570 ? -29.156 -8.289 -7.738 1 93.75 570 ARG A C 1
ATOM 4604 O O . ARG A 1 570 ? -29.812 -9 -6.988 1 93.75 570 ARG A O 1
ATOM 4611 N N . ASP A 1 571 ? -29.219 -8.297 -9.008 1 90.56 571 ASP A N 1
ATOM 4612 C CA . ASP A 1 571 ? -30.203 -9.141 -9.68 1 90.56 571 ASP A CA 1
ATOM 4613 C C . ASP A 1 571 ? -29.703 -10.586 -9.781 1 90.56 571 ASP A C 1
ATOM 4615 O O . ASP A 1 571 ? -28.516 -10.859 -9.562 1 90.56 571 ASP A O 1
ATOM 4619 N N . CYS A 1 572 ? -30.531 -11.547 -10.156 1 85.25 572 CYS A N 1
ATOM 4620 C CA . CYS A 1 572 ? -30.266 -12.984 -10.156 1 85.25 572 CYS A CA 1
ATOM 4621 C C . CYS A 1 572 ? -29.219 -13.336 -11.203 1 85.25 572 CYS A C 1
ATOM 4623 O O . CYS A 1 572 ? -28.438 -14.273 -11.016 1 85.25 572 CYS A O 1
ATOM 4625 N N . GLU A 1 573 ? -29.094 -12.656 -12.211 1 82.38 573 GLU A N 1
ATOM 4626 C CA . GLU A 1 573 ? -28.203 -13.039 -13.305 1 82.38 573 GLU A CA 1
ATOM 4627 C C . GLU A 1 573 ? -26.828 -12.375 -13.156 1 82.38 573 GLU A C 1
ATOM 4629 O O . GLU A 1 573 ? -25.922 -12.648 -13.938 1 82.38 573 GLU A O 1
ATOM 4634 N N . VAL A 1 574 ? -26.734 -11.633 -12.141 1 88.81 574 VAL A N 1
ATOM 4635 C CA . VAL A 1 574 ? -25.484 -10.898 -11.984 1 88.81 574 VAL A CA 1
ATOM 4636 C C . VAL A 1 574 ? -24.516 -11.711 -11.125 1 88.81 574 VAL A C 1
ATOM 4638 O O . VAL A 1 574 ? -24.844 -12.094 -10 1 88.81 574 VAL A O 1
ATOM 4641 N N . LEU A 1 575 ? -23.344 -12.016 -11.641 1 89.75 575 LEU A N 1
ATOM 4642 C CA . LEU A 1 575 ? -22.297 -12.75 -10.93 1 89.75 575 LEU A CA 1
ATOM 4643 C C . LEU A 1 575 ? -21.5 -11.82 -10.023 1 89.75 575 LEU A C 1
ATOM 4645 O O . LEU A 1 575 ? -21.359 -10.625 -10.312 1 89.75 575 LEU A O 1
ATOM 4649 N N . ASN A 1 576 ? -21.078 -12.391 -8.969 1 92.75 576 ASN A N 1
ATOM 4650 C CA . ASN A 1 576 ? -20.219 -11.648 -8.055 1 92.75 576 ASN A CA 1
ATOM 4651 C C . ASN A 1 576 ? -19.047 -12.492 -7.562 1 92.75 576 ASN A C 1
ATOM 4653 O O . ASN A 1 576 ? -19.203 -13.68 -7.285 1 92.75 576 ASN A O 1
ATOM 4657 N N . PHE A 1 577 ? -17.859 -11.938 -7.539 1 94.25 577 PHE A N 1
ATOM 4658 C CA . PHE A 1 577 ? -16.703 -12.609 -6.969 1 94.25 577 PHE A CA 1
ATOM 4659 C C . PHE A 1 577 ? -15.672 -11.602 -6.492 1 94.25 577 PHE A C 1
ATOM 4661 O O . PHE A 1 577 ? -15.773 -10.406 -6.789 1 94.25 577 PHE A O 1
ATOM 4668 N N . THR A 1 578 ? -14.789 -12.031 -5.652 1 97.56 578 THR A N 1
ATOM 4669 C CA . THR A 1 578 ? -13.594 -11.289 -5.246 1 97.56 578 THR A CA 1
ATOM 4670 C C . THR A 1 578 ? -12.352 -11.859 -5.918 1 97.56 578 THR A C 1
ATOM 4672 O O . THR A 1 578 ? -12.023 -13.031 -5.73 1 97.56 578 THR A O 1
ATOM 4675 N N . LYS A 1 579 ? -11.711 -11.031 -6.645 1 97.69 579 LYS A N 1
ATOM 4676 C CA . LYS A 1 579 ? -10.531 -11.469 -7.395 1 97.69 579 LYS A CA 1
ATOM 4677 C C . LYS A 1 579 ? -9.422 -11.922 -6.453 1 97.69 579 LYS A C 1
ATOM 4679 O O . LYS A 1 579 ? -9.258 -11.367 -5.363 1 97.69 579 LYS A O 1
ATOM 4684 N N . TYR A 1 580 ? -8.703 -12.898 -6.891 1 98.06 580 TYR A N 1
ATOM 4685 C CA . TYR A 1 580 ? -7.52 -13.398 -6.203 1 98.06 580 TYR A CA 1
ATOM 4686 C C . TYR A 1 580 ? -6.602 -12.258 -5.785 1 98.06 580 TYR A C 1
ATOM 4688 O O . TYR A 1 580 ? -6.328 -11.352 -6.578 1 98.06 580 TYR A O 1
ATOM 4696 N N . VAL A 1 581 ? -6.145 -12.305 -4.488 1 98.25 581 VAL A N 1
ATOM 4697 C CA . VAL A 1 581 ? -5.227 -11.297 -3.979 1 98.25 581 VAL A CA 1
ATOM 4698 C C . VAL A 1 581 ? -3.785 -11.734 -4.219 1 98.25 581 VAL A C 1
ATOM 4700 O O . VAL A 1 581 ? -3.311 -12.688 -3.604 1 98.25 581 VAL A O 1
ATOM 4703 N N . SER A 1 582 ? -3.084 -10.977 -4.977 1 97.44 582 SER A N 1
ATOM 4704 C CA . SER A 1 582 ? -1.724 -11.328 -5.371 1 97.44 582 SER A CA 1
ATOM 4705 C C . SER A 1 582 ? -0.745 -11.117 -4.219 1 97.44 582 SER A C 1
ATOM 4707 O O . SER A 1 582 ? -0.917 -10.211 -3.406 1 97.44 582 SER A O 1
ATOM 4709 N N . PHE A 1 583 ? 0.294 -11.906 -4.176 1 96.75 583 PHE A N 1
ATOM 4710 C CA . PHE A 1 583 ? 1.348 -11.789 -3.174 1 96.75 583 PHE A CA 1
ATOM 4711 C C . PHE A 1 583 ? 2.221 -10.57 -3.443 1 96.75 583 PHE A C 1
ATOM 4713 O O . PHE A 1 583 ? 3.082 -10.227 -2.633 1 96.75 583 PHE A O 1
ATOM 4720 N N . ARG A 1 584 ? 1.961 -9.852 -4.473 1 90.88 584 ARG A N 1
ATOM 4721 C CA . ARG A 1 584 ? 2.67 -8.617 -4.773 1 90.88 584 ARG A CA 1
ATOM 4722 C C . ARG A 1 584 ? 2.51 -7.602 -3.646 1 90.88 584 ARG A C 1
ATOM 4724 O O . ARG A 1 584 ? 3.33 -6.695 -3.498 1 90.88 584 ARG A O 1
ATOM 4731 N N . ASN A 1 585 ? 1.476 -7.777 -2.924 1 89.62 585 ASN A N 1
ATOM 4732 C CA . ASN A 1 585 ? 1.232 -6.883 -1.799 1 89.62 585 ASN A CA 1
ATOM 4733 C C . ASN A 1 585 ? 1.823 -7.43 -0.504 1 89.62 585 ASN A C 1
ATOM 4735 O O . ASN A 1 585 ? 1.484 -6.965 0.585 1 89.62 585 ASN A O 1
ATOM 4739 N N . ASN A 1 586 ? 2.615 -8.453 -0.654 1 90.56 586 ASN A N 1
ATOM 4740 C CA . ASN A 1 586 ? 3.355 -9.07 0.44 1 90.56 586 ASN A CA 1
ATOM 4741 C C . ASN A 1 586 ? 2.42 -9.586 1.532 1 90.56 586 ASN A C 1
ATOM 4743 O O . ASN A 1 586 ? 1.641 -10.508 1.306 1 90.56 586 ASN A O 1
ATOM 4747 N N . TYR A 1 587 ? 2.34 -8.836 2.689 1 89.88 587 TYR A N 1
ATOM 4748 C CA . TYR A 1 587 ? 1.59 -9.383 3.814 1 89.88 587 TYR A CA 1
ATOM 4749 C C . TYR A 1 587 ? 0.411 -8.484 4.172 1 89.88 587 TYR A C 1
ATOM 4751 O O . TYR A 1 587 ? -0.15 -8.594 5.266 1 89.88 587 TYR A O 1
ATOM 4759 N N . SER A 1 588 ? 0.055 -7.66 3.248 1 94.44 588 SER A N 1
ATOM 4760 C CA . SER A 1 588 ? -1.107 -6.797 3.434 1 94.44 588 SER A CA 1
ATOM 4761 C C . SER A 1 588 ? -2.367 -7.438 2.859 1 94.44 588 SER A C 1
ATOM 4763 O O . SER A 1 588 ? -2.498 -7.578 1.641 1 94.44 588 SER A O 1
ATOM 4765 N N . SER A 1 589 ? -3.266 -7.715 3.676 1 97.94 589 SER A N 1
ATOM 4766 C CA . SER A 1 589 ? -4.488 -8.406 3.287 1 97.94 589 SER A CA 1
ATOM 4767 C C . SER A 1 589 ? -5.574 -7.422 2.865 1 97.94 589 SER A C 1
ATOM 4769 O O . SER A 1 589 ? -5.469 -6.223 3.135 1 97.94 589 SER A O 1
ATOM 4771 N N . LYS A 1 590 ? -6.52 -7.926 2.113 1 98.44 590 LYS A N 1
ATOM 4772 C CA . LYS A 1 590 ? -7.785 -7.223 1.918 1 98.44 590 LYS A CA 1
ATOM 4773 C C . LYS A 1 590 ? -8.758 -7.512 3.059 1 98.44 590 LYS A C 1
ATOM 4775 O O . LYS A 1 590 ? -8.891 -8.656 3.494 1 98.44 590 LYS A O 1
ATOM 4780 N N . TRP A 1 591 ? -9.375 -6.469 3.578 1 98.69 591 TRP A N 1
ATOM 4781 C CA . TRP A 1 591 ? -10.352 -6.582 4.66 1 98.69 591 TRP A CA 1
ATOM 4782 C C . TRP A 1 591 ? -11.688 -5.973 4.258 1 98.69 591 TRP A C 1
ATOM 4784 O O . TRP A 1 591 ? -11.734 -4.875 3.695 1 98.69 591 TRP A O 1
ATOM 4794 N N . ASP A 1 592 ? -12.75 -6.699 4.527 1 98.69 592 ASP A N 1
ATOM 4795 C CA . ASP A 1 592 ? -14.062 -6.102 4.309 1 98.69 592 ASP A CA 1
ATOM 4796 C C . ASP A 1 592 ? -15.133 -6.793 5.156 1 98.69 592 ASP A C 1
ATOM 4798 O O . ASP A 1 592 ? -14.836 -7.75 5.871 1 98.69 592 ASP A O 1
ATOM 4802 N N . ILE A 1 593 ? -16.266 -6.23 5.277 1 98.44 593 ILE A N 1
ATOM 4803 C CA . ILE A 1 593 ? -17.484 -6.863 5.777 1 98.44 593 ILE A CA 1
ATOM 4804 C C . ILE A 1 593 ? -18.516 -6.969 4.656 1 98.44 593 ILE A C 1
ATOM 4806 O O . ILE A 1 593 ? -18.906 -5.957 4.07 1 98.44 593 ILE A O 1
ATOM 4810 N N . LYS A 1 594 ? -18.859 -8.141 4.336 1 97.5 594 LYS A N 1
ATOM 4811 C CA . LYS A 1 594 ? -19.891 -8.398 3.328 1 97.5 594 LYS A CA 1
ATOM 4812 C C . LYS A 1 594 ? -21.234 -8.742 3.98 1 97.5 594 LYS A C 1
ATOM 4814 O O . LYS A 1 594 ? -21.312 -9.664 4.793 1 97.5 594 LYS A O 1
ATOM 4819 N N . GLY A 1 595 ? -22.219 -7.938 3.744 1 96.94 595 GLY A N 1
ATOM 4820 C CA . GLY A 1 595 ? -23.578 -8.211 4.172 1 96.94 595 GLY A CA 1
ATOM 4821 C C . GLY A 1 595 ? -24.516 -8.516 3.018 1 96.94 595 GLY A C 1
ATOM 4822 O O . GLY A 1 595 ? -24.5 -7.832 1.996 1 96.94 595 GLY A O 1
ATOM 4823 N N . VAL A 1 596 ? -25.234 -9.586 3.152 1 95.81 596 VAL A N 1
ATOM 4824 C CA . VAL A 1 596 ? -26.234 -9.961 2.168 1 95.81 596 VAL A CA 1
ATOM 4825 C C . VAL A 1 596 ? -27.609 -10.031 2.834 1 95.81 596 VAL A C 1
ATOM 4827 O O . VAL A 1 596 ? -27.781 -10.688 3.863 1 95.81 596 VAL A O 1
ATOM 4830 N N . TYR A 1 597 ? -28.578 -9.297 2.232 1 95.44 597 TYR A N 1
ATOM 4831 C CA . TYR A 1 597 ? -29.922 -9.234 2.785 1 95.44 597 TYR A CA 1
ATOM 4832 C C . TYR A 1 597 ? -30.953 -9.805 1.805 1 95.44 597 TYR A C 1
ATOM 4834 O O . TYR A 1 597 ? -30.953 -9.445 0.624 1 95.44 597 TYR A O 1
ATOM 4842 N N . GLN A 1 598 ? -31.75 -10.664 2.295 1 93.56 598 GLN A N 1
ATOM 4843 C CA . GLN A 1 598 ? -32.906 -11.078 1.535 1 93.56 598 GLN A CA 1
ATOM 4844 C C . GLN A 1 598 ? -33.969 -9.977 1.506 1 93.56 598 GLN A C 1
ATOM 4846 O O . GLN A 1 598 ? -34.156 -9.266 2.494 1 93.56 598 GLN A O 1
ATOM 4851 N N . ILE A 1 599 ? -34.625 -9.867 0.348 1 92 599 ILE A N 1
ATOM 4852 C CA . ILE A 1 599 ? -35.562 -8.75 0.232 1 92 599 ILE A CA 1
ATOM 4853 C C . ILE A 1 599 ? -36.969 -9.281 0.054 1 92 599 ILE A C 1
ATOM 4855 O O . ILE A 1 599 ? -37.188 -10.367 -0.498 1 92 599 ILE A O 1
ATOM 4859 N N . LYS A 1 600 ? -37.969 -8.477 0.541 1 85.75 600 LYS A N 1
ATOM 4860 C CA . LYS A 1 600 ? -39.375 -8.789 0.367 1 85.75 600 LYS A CA 1
ATOM 4861 C C . LYS A 1 600 ? -39.844 -8.516 -1.065 1 85.75 600 LYS A C 1
ATOM 4863 O O . LYS A 1 600 ? -39.531 -7.453 -1.62 1 85.75 600 LYS A O 1
ATOM 4868 N N . GLU A 1 601 ? -40.25 -9.5 -1.832 1 74.44 601 GLU A N 1
ATOM 4869 C CA . GLU A 1 601 ? -40.719 -9.328 -3.199 1 74.44 601 GLU A CA 1
ATOM 4870 C C . GLU A 1 601 ? -42 -8.492 -3.23 1 74.44 601 GLU A C 1
ATOM 4872 O O . GLU A 1 601 ? -42.906 -8.672 -2.393 1 74.44 601 GLU A O 1
ATOM 4877 N N . SER A 1 602 ? -41.875 -7.242 -3.594 1 59.28 602 SER A N 1
ATOM 4878 C CA . SER A 1 602 ? -43.125 -6.484 -3.752 1 59.28 602 SER A CA 1
ATOM 4879 C C . SER A 1 602 ? -44.094 -7.184 -4.707 1 59.28 602 SER A C 1
ATOM 4881 O O . SER A 1 602 ? -43.656 -7.703 -5.746 1 59.28 602 SER A O 1
ATOM 4883 N N . ASP A 1 603 ? -45.125 -7.621 -4.297 1 48.03 603 ASP A N 1
ATOM 4884 C CA . ASP A 1 603 ? -46.25 -8.094 -5.129 1 48.03 603 ASP A CA 1
ATOM 4885 C C . ASP A 1 603 ? -46.469 -7.16 -6.312 1 48.03 603 ASP A C 1
ATOM 4887 O O . ASP A 1 603 ? -47.469 -7.285 -7.02 1 48.03 603 ASP A O 1
ATOM 4891 N N . GLU A 1 604 ? -46.062 -5.898 -6.281 1 41.28 604 GLU A N 1
ATOM 4892 C CA . GLU A 1 604 ? -46.656 -5.117 -7.363 1 41.28 604 GLU A CA 1
ATOM 4893 C C . GLU A 1 604 ? -46.062 -5.516 -8.711 1 41.28 604 GLU A C 1
ATOM 4895 O O . GLU A 1 604 ? -44.875 -5.355 -8.945 1 41.28 604 GLU A O 1
ATOM 4900 N N . GLU A 1 605 ? -46.531 -6.438 -9.477 1 36.56 605 GLU A N 1
ATOM 4901 C CA . GLU A 1 605 ? -46.625 -6.559 -10.922 1 36.56 605 GLU A CA 1
ATOM 4902 C C . GLU A 1 605 ? -46.75 -5.191 -11.586 1 36.56 605 GLU A C 1
ATOM 4904 O O . GLU A 1 605 ? -47 -5.098 -12.781 1 36.56 605 GLU A O 1
ATOM 4909 N N . GLY A 1 606 ? -47.125 -3.998 -10.977 1 32.03 606 GLY A N 1
ATOM 4910 C CA . GLY A 1 606 ? -47.375 -2.945 -11.953 1 32.03 606 GLY A CA 1
ATOM 4911 C C . GLY A 1 606 ? -46.125 -2.502 -12.688 1 32.03 606 GLY A C 1
ATOM 4912 O O . GLY A 1 606 ? -45.031 -2.418 -12.102 1 32.03 606 GLY A O 1
ATOM 4913 N N . GLY A 1 607 ? -45.969 -2.676 -14 1 27.48 607 GLY A N 1
ATOM 4914 C CA . GLY A 1 607 ? -45.219 -2.217 -15.156 1 27.48 607 GLY A CA 1
ATOM 4915 C C . GLY A 1 607 ? -44.812 -0.76 -15.062 1 27.48 607 GLY A C 1
ATOM 4916 O O . GLY A 1 607 ? -45.656 0.117 -14.883 1 27.48 607 GLY A O 1
ATOM 4917 N N . LEU A 1 608 ? -43.688 -0.225 -14.492 1 22.33 608 LEU A N 1
ATOM 4918 C CA . LEU A 1 608 ? -43.125 0.713 -15.469 1 22.33 608 LEU A CA 1
ATOM 4919 C C . LEU A 1 608 ? -42.531 -0.027 -16.672 1 22.33 608 LEU A C 1
ATOM 4921 O O . LEU A 1 608 ? -41.906 -1.076 -16.5 1 22.33 608 LEU A O 1
ATOM 4925 N N . MET B 1 1 ? 32.219 61.625 67.938 1 17.98 1 MET B N 1
ATOM 4926 C CA . MET B 1 1 ? 31.656 62.844 67.312 1 17.98 1 MET B CA 1
ATOM 4927 C C . MET B 1 1 ? 31.609 62.75 65.812 1 17.98 1 MET B C 1
ATOM 4929 O O . MET B 1 1 ? 31.422 63.75 65.125 1 17.98 1 MET B O 1
ATOM 4933 N N . ALA B 1 2 ? 32.156 61.625 65.375 1 18.45 2 ALA B N 1
ATOM 4934 C CA . ALA B 1 2 ? 32.625 61.25 64.062 1 18.45 2 ALA B CA 1
ATOM 4935 C C . ALA B 1 2 ? 31.484 61.312 63.031 1 18.45 2 ALA B C 1
ATOM 4937 O O . ALA B 1 2 ? 30.75 60.312 62.844 1 18.45 2 ALA B O 1
ATOM 4938 N N . ASN B 1 3 ? 30.703 62.438 62.969 1 20.72 3 ASN B N 1
ATOM 4939 C CA . ASN B 1 3 ? 29.375 62.781 62.469 1 20.72 3 ASN B CA 1
ATOM 4940 C C . ASN B 1 3 ? 29.375 62.938 60.938 1 20.72 3 ASN B C 1
ATOM 4942 O O . ASN B 1 3 ? 28.5 63.625 60.375 1 20.72 3 ASN B O 1
ATOM 4946 N N . ASP B 1 4 ? 30.516 62.375 60.344 1 22.05 4 ASP B N 1
ATOM 4947 C CA . ASP B 1 4 ? 30.734 62.938 59 1 22.05 4 ASP B CA 1
ATOM 4948 C C . ASP B 1 4 ? 29.453 62.812 58.156 1 22.05 4 ASP B C 1
ATOM 4950 O O . ASP B 1 4 ? 28.562 62.031 58.469 1 22.05 4 ASP B O 1
ATOM 4954 N N . SER B 1 5 ? 29.422 63.281 56.844 1 23.03 5 SER B N 1
ATOM 4955 C CA . SER B 1 5 ? 28.906 64.188 55.812 1 23.03 5 SER B CA 1
ATOM 4956 C C . SER B 1 5 ? 28 63.469 54.844 1 23.03 5 SER B C 1
ATOM 4958 O O . SER B 1 5 ? 27.156 64.062 54.188 1 23.03 5 SER B O 1
ATOM 4960 N N . ASN B 1 6 ? 28.312 62.188 54.344 1 24.12 6 ASN B N 1
ATOM 4961 C CA . ASN B 1 6 ? 28.234 62.125 52.906 1 24.12 6 ASN B CA 1
ATOM 4962 C C . ASN B 1 6 ? 26.781 62.188 52.406 1 24.12 6 ASN B C 1
ATOM 4964 O O . ASN B 1 6 ? 25.906 61.531 53.031 1 24.12 6 ASN B O 1
ATOM 4968 N N . ASN B 1 7 ? 26.312 63.125 51.562 1 24.36 7 ASN B N 1
ATOM 4969 C CA . ASN B 1 7 ? 25.156 63.688 50.875 1 24.36 7 ASN B CA 1
ATOM 4970 C C . ASN B 1 7 ? 24.531 62.656 49.906 1 24.36 7 ASN B C 1
ATOM 4972 O O . ASN B 1 7 ? 24.938 62.562 48.75 1 24.36 7 ASN B O 1
ATOM 4976 N N . HIS B 1 8 ? 24.453 61.375 50.156 1 23.72 8 HIS B N 1
ATOM 4977 C CA . HIS B 1 8 ? 24.062 60.531 49.031 1 23.72 8 HIS B CA 1
ATOM 4978 C C . HIS B 1 8 ? 22.734 61 48.438 1 23.72 8 HIS B C 1
ATOM 4980 O O . HIS B 1 8 ? 21.766 61.188 49.188 1 23.72 8 HIS B O 1
ATOM 4986 N N . SER B 1 9 ? 22.719 61.656 47.281 1 22.81 9 SER B N 1
ATOM 4987 C CA . SER B 1 9 ? 21.656 62.219 46.469 1 22.81 9 SER B CA 1
ATOM 4988 C C . SER B 1 9 ? 20.531 61.219 46.25 1 22.81 9 SER B C 1
ATOM 4990 O O . SER B 1 9 ? 20.766 60 46.156 1 22.81 9 SER B O 1
ATOM 4992 N N . LYS B 1 10 ? 19.297 61.625 46.562 1 24.95 10 LYS B N 1
ATOM 4993 C CA . LYS B 1 10 ? 17.922 61.125 46.5 1 24.95 10 LYS B CA 1
ATOM 4994 C C . LYS B 1 10 ? 17.578 60.625 45.094 1 24.95 10 LYS B C 1
ATOM 4996 O O . LYS B 1 10 ? 17.531 61.438 44.156 1 24.95 10 LYS B O 1
ATOM 5001 N N . ILE B 1 11 ? 18.031 59.469 44.656 1 24.3 11 ILE B N 1
ATOM 5002 C CA . ILE B 1 11 ? 17.656 58.938 43.344 1 24.3 11 ILE B CA 1
ATOM 5003 C C . ILE B 1 11 ? 16.141 59.031 43.156 1 24.3 11 ILE B C 1
ATOM 5005 O O . ILE B 1 11 ? 15.383 58.594 44 1 24.3 11 ILE B O 1
ATOM 5009 N N . PRO B 1 12 ? 15.633 60.031 42.312 1 26.67 12 PRO B N 1
ATOM 5010 C CA . PRO B 1 12 ? 14.195 60.25 42.125 1 26.67 12 PRO B CA 1
ATOM 5011 C C . PRO B 1 12 ? 13.461 58.938 41.75 1 26.67 12 PRO B C 1
ATOM 5013 O O . PRO B 1 12 ? 14.062 58.031 41.188 1 26.67 12 PRO B O 1
ATOM 5016 N N . GLN B 1 13 ? 12.445 58.562 42.5 1 24.3 13 GLN B N 1
ATOM 5017 C CA . GLN B 1 13 ? 11.438 57.531 42.344 1 24.3 13 GLN B CA 1
ATOM 5018 C C . GLN B 1 13 ? 10.906 57.5 40.906 1 24.3 13 GLN B C 1
ATOM 5020 O O . GLN B 1 13 ? 10.594 58.531 40.344 1 24.3 13 GLN B O 1
ATOM 5025 N N . SER B 1 14 ? 11.203 56.5 40.062 1 24.12 14 SER B N 1
ATOM 5026 C CA . SER B 1 14 ? 10.883 56.094 38.688 1 24.12 14 SER B CA 1
ATOM 5027 C C . SER B 1 14 ? 9.398 56.25 38.375 1 24.12 14 SER B C 1
ATOM 5029 O O . SER B 1 14 ? 8.547 55.812 39.156 1 24.12 14 SER B O 1
ATOM 5031 N N . GLU B 1 15 ? 8.906 57.406 37.688 1 27.03 15 GLU B N 1
ATOM 5032 C CA . GLU B 1 15 ? 7.637 57.812 37.094 1 27.03 15 GLU B CA 1
ATOM 5033 C C . GLU B 1 15 ? 7 56.656 36.312 1 27.03 15 GLU B C 1
ATOM 5035 O O . GLU B 1 15 ? 6.07 56.844 35.531 1 27.03 15 GLU B O 1
ATOM 5040 N N . TYR B 1 16 ? 7.414 55.469 36.375 1 24.84 16 TYR B N 1
ATOM 5041 C CA . TYR B 1 16 ? 6.855 54.469 35.5 1 24.84 16 TYR B CA 1
ATOM 5042 C C . TYR B 1 16 ? 5.371 54.25 35.781 1 24.84 16 TYR B C 1
ATOM 5044 O O . TYR B 1 16 ? 4.773 53.281 35.281 1 24.84 16 TYR B O 1
ATOM 5052 N N . GLU B 1 17 ? 4.805 54.969 36.781 1 26.69 17 GLU B N 1
ATOM 5053 C CA . GLU B 1 17 ? 3.434 54.531 37.031 1 26.69 17 GLU B CA 1
ATOM 5054 C C . GLU B 1 17 ? 2.494 55 35.938 1 26.69 17 GLU B C 1
ATOM 5056 O O . GLU B 1 17 ? 1.278 55.062 36.125 1 26.69 17 GLU B O 1
ATOM 5061 N N . ASN B 1 18 ? 2.938 55.812 35 1 25.45 18 ASN B N 1
ATOM 5062 C CA . ASN B 1 18 ? 1.883 56.312 34.125 1 25.45 18 ASN B CA 1
ATOM 5063 C C . ASN B 1 18 ? 1.149 55.156 33.438 1 25.45 18 ASN B C 1
ATOM 5065 O O . ASN B 1 18 ? 1.571 54.688 32.375 1 25.45 18 ASN B O 1
ATOM 5069 N N . THR B 1 19 ? 0.66 54.219 34.125 1 26.61 19 THR B N 1
ATOM 5070 C CA . THR B 1 19 ? -0.286 53.281 33.5 1 26.61 19 THR B CA 1
ATOM 5071 C C . THR B 1 19 ? -1.414 54.031 32.812 1 26.61 19 THR B C 1
ATOM 5073 O O . THR B 1 19 ? -2.33 54.531 33.469 1 26.61 19 THR B O 1
ATOM 5076 N N . LYS B 1 20 ? -1.144 54.875 31.859 1 30.06 20 LYS B N 1
ATOM 5077 C CA . LYS B 1 20 ? -2.225 55.5 31.078 1 30.06 20 LYS B CA 1
ATOM 5078 C C . LYS B 1 20 ? -3.324 54.469 30.781 1 30.06 20 LYS B C 1
ATOM 5080 O O . LYS B 1 20 ? -3.055 53.406 30.25 1 30.06 20 LYS B O 1
ATOM 5085 N N . ARG B 1 21 ? -4.438 54.594 31.484 1 31.34 21 ARG B N 1
ATOM 5086 C CA . ARG B 1 21 ? -5.707 53.969 31.125 1 31.34 21 ARG B CA 1
ATOM 5087 C C . ARG B 1 21 ? -5.949 54.031 29.625 1 31.34 21 ARG B C 1
ATOM 5089 O O . ARG B 1 21 ? -5.965 55.125 29.031 1 31.34 21 ARG B O 1
ATOM 5096 N N . ILE B 1 22 ? -5.512 53.094 28.953 1 32.53 22 ILE B N 1
ATOM 5097 C CA . ILE B 1 22 ? -5.895 52.938 27.547 1 32.53 22 ILE B CA 1
ATOM 5098 C C . ILE B 1 22 ? -7.395 53.188 27.406 1 32.53 22 ILE B C 1
ATOM 5100 O O . ILE B 1 22 ? -8.211 52.469 27.969 1 32.53 22 ILE B O 1
ATOM 5104 N N . ARG B 1 23 ? -7.855 54.438 27.359 1 31.73 23 ARG B N 1
ATOM 5105 C CA . ARG B 1 23 ? -9.219 54.812 26.969 1 31.73 23 ARG B CA 1
ATOM 5106 C C . ARG B 1 23 ? -9.688 54 25.766 1 31.73 23 ARG B C 1
ATOM 5108 O O . ARG B 1 23 ? -9.188 54.188 24.656 1 31.73 23 ARG B O 1
ATOM 5115 N N . LEU B 1 24 ? -10.227 52.844 26.016 1 34.09 24 LEU B N 1
ATOM 5116 C CA . LEU B 1 24 ? -10.93 52.094 24.984 1 34.09 24 LEU B CA 1
ATOM 5117 C C . LEU B 1 24 ? -12.055 52.906 24.375 1 34.09 24 LEU B C 1
ATOM 5119 O O . LEU B 1 24 ? -12.961 53.344 25.078 1 34.09 24 LEU B O 1
ATOM 5123 N N . ALA B 1 25 ? -11.867 53.719 23.422 1 32.94 25 ALA B N 1
ATOM 5124 C CA . ALA B 1 25 ? -12.977 54.312 22.672 1 32.94 25 ALA B CA 1
ATOM 5125 C C . ALA B 1 25 ? -14.094 53.281 22.453 1 32.94 25 ALA B C 1
ATOM 5127 O O . ALA B 1 25 ? -13.836 52.125 22.094 1 32.94 25 ALA B O 1
ATOM 5128 N N . GLU B 1 26 ? -15.266 53.375 23.094 1 35.88 26 GLU B N 1
ATOM 5129 C CA . GLU B 1 26 ? -16.531 52.688 22.875 1 35.88 26 GLU B CA 1
ATOM 5130 C C . GLU B 1 26 ? -16.828 52.531 21.375 1 35.88 26 GLU B C 1
ATOM 5132 O O . GLU B 1 26 ? -17.562 53.344 20.797 1 35.88 26 GLU B O 1
ATOM 5137 N N . SER B 1 27 ? -15.922 52.406 20.5 1 35.72 27 SER B N 1
ATOM 5138 C CA . SER B 1 27 ? -16.359 52.281 19.109 1 35.72 27 SER B CA 1
ATOM 5139 C C . SER B 1 27 ? -17.156 51 18.922 1 35.72 27 SER B C 1
ATOM 5141 O O . SER B 1 27 ? -16.797 49.938 19.438 1 35.72 27 SER B O 1
ATOM 5143 N N . GLU B 1 28 ? -18.422 51.031 18.672 1 42.88 28 GLU B N 1
ATOM 5144 C CA . GLU B 1 28 ? -19.391 50 18.281 1 42.88 28 GLU B CA 1
ATOM 5145 C C . GLU B 1 28 ? -18.703 48.875 17.516 1 42.88 28 GLU B C 1
ATOM 5147 O O . GLU B 1 28 ? -19.219 47.781 17.422 1 42.88 28 GLU B O 1
ATOM 5152 N N . ASN B 1 29 ? -17.625 49.094 16.969 1 44.22 29 ASN B N 1
ATOM 5153 C CA . ASN B 1 29 ? -17.016 48.156 16.031 1 44.22 29 ASN B CA 1
ATOM 5154 C C . ASN B 1 29 ? -16.047 47.219 16.734 1 44.22 29 ASN B C 1
ATOM 5156 O O . ASN B 1 29 ? -15.336 46.469 16.094 1 44.22 29 ASN B O 1
ATOM 5160 N N . PHE B 1 30 ? -15.906 47.438 18.031 1 45.03 30 PHE B N 1
ATOM 5161 C CA . PHE B 1 30 ? -14.914 46.594 18.719 1 45.03 30 PHE B CA 1
ATOM 5162 C C . PHE B 1 30 ? -15.508 45.25 19.078 1 45.03 30 PHE B C 1
ATOM 5164 O O . PHE B 1 30 ? -16.422 45.156 19.891 1 45.03 30 PHE B O 1
ATOM 5171 N N . CYS B 1 31 ? -15.422 44.25 18.328 1 50.44 31 CYS B N 1
ATOM 5172 C CA . CYS B 1 31 ? -16.016 42.906 18.359 1 50.44 31 CYS B CA 1
ATOM 5173 C C . CYS B 1 31 ? -15.141 41.938 19.125 1 50.44 31 CYS B C 1
ATOM 5175 O O . CYS B 1 31 ? -15.336 40.719 19.062 1 50.44 31 CYS B O 1
ATOM 5177 N N . LEU B 1 32 ? -14.086 42.438 19.859 1 56.22 32 LEU B N 1
ATOM 5178 C CA . LEU B 1 32 ? -13.312 41.531 20.688 1 56.22 32 LEU B CA 1
ATOM 5179 C C . LEU B 1 32 ? -14.016 41.25 22.016 1 56.22 32 LEU B C 1
ATOM 5181 O O . LEU B 1 32 ? -14.484 42.188 22.672 1 56.22 32 LEU B O 1
ATOM 5185 N N . ARG B 1 33 ? -14.617 40.156 22.219 1 55.53 33 ARG B N 1
ATOM 5186 C CA . ARG B 1 33 ? -15.133 39.875 23.562 1 55.53 33 ARG B CA 1
ATOM 5187 C C . ARG B 1 33 ? -14.172 40.375 24.625 1 55.53 33 ARG B C 1
ATOM 5189 O O . ARG B 1 33 ? -14.547 40.5 25.797 1 55.53 33 ARG B O 1
ATOM 5196 N N . THR B 1 34 ? -12.992 40.625 24.234 1 54.03 34 THR B N 1
ATOM 5197 C CA . THR B 1 34 ? -11.891 40.938 25.156 1 54.03 34 THR B CA 1
ATOM 5198 C C . THR B 1 34 ? -11.898 42.406 25.562 1 54.03 34 THR B C 1
ATOM 5200 O O . THR B 1 34 ? -10.906 42.906 26.078 1 54.03 34 THR B O 1
ATOM 5203 N N . LYS B 1 35 ? -12.828 43.156 25.125 1 52.53 35 LYS B N 1
ATOM 5204 C CA . LYS B 1 35 ? -12.789 44.5 25.703 1 52.53 35 LYS B CA 1
ATOM 5205 C C . LYS B 1 35 ? -12.562 44.438 27.203 1 52.53 35 LYS B C 1
ATOM 5207 O O . LYS B 1 35 ? -11.781 45.219 27.75 1 52.53 35 LYS B O 1
ATOM 5212 N N . ASP B 1 36 ? -13.25 43.406 27.703 1 61.75 36 ASP B N 1
ATOM 5213 C CA . ASP B 1 36 ? -13.023 43.219 29.141 1 61.75 36 ASP B CA 1
ATOM 5214 C C . ASP B 1 36 ? -11.609 42.719 29.406 1 61.75 36 ASP B C 1
ATOM 5216 O O . ASP B 1 36 ? -10.992 43.125 30.406 1 61.75 36 ASP B O 1
ATOM 5220 N N . LEU B 1 37 ? -11.086 42.062 28.422 1 66.81 37 LEU B N 1
ATOM 5221 C CA . LEU B 1 37 ? -9.742 41.531 28.625 1 66.81 37 LEU B CA 1
ATOM 5222 C C . LEU B 1 37 ? -8.695 42.625 28.438 1 66.81 37 LEU B C 1
ATOM 5224 O O . LEU B 1 37 ? -7.742 42.719 29.219 1 66.81 37 LEU B O 1
ATOM 5228 N N . LEU B 1 38 ? -8.961 43.5 27.516 1 68 38 LEU B N 1
ATOM 5229 C CA . LEU B 1 38 ? -7.965 44.5 27.188 1 68 38 LEU B CA 1
ATOM 5230 C C . LEU B 1 38 ? -7.918 45.594 28.25 1 68 38 LEU B C 1
ATOM 5232 O O . LEU B 1 38 ? -6.906 46.281 28.406 1 68 38 LEU B O 1
ATOM 5236 N N . SER B 1 39 ? -9.055 45.531 28.891 1 69.38 39 SER B N 1
ATOM 5237 C CA . SER B 1 39 ? -9.141 46.594 29.891 1 69.38 39 SER B CA 1
ATOM 5238 C C . SER B 1 39 ? -8.844 46.062 31.281 1 69.38 39 SER B C 1
ATOM 5240 O O . SER B 1 39 ? -8.625 46.844 32.219 1 69.38 39 SER B O 1
ATOM 5242 N N . ASP B 1 40 ? -8.711 44.781 31.312 1 80.94 40 ASP B N 1
ATOM 5243 C CA . ASP B 1 40 ? -8.477 44.156 32.625 1 80.94 40 ASP B CA 1
ATOM 5244 C C . ASP B 1 40 ? -6.984 43.938 32.875 1 80.94 40 ASP B C 1
ATOM 5246 O O . ASP B 1 40 ? -6.418 42.938 32.438 1 80.94 40 ASP B O 1
ATOM 5250 N N . VAL B 1 41 ? -6.41 44.75 33.625 1 82.31 41 VAL B N 1
ATOM 5251 C CA . VAL B 1 41 ? -4.973 44.781 33.875 1 82.31 41 VAL B CA 1
ATOM 5252 C C . VAL B 1 41 ? -4.555 43.5 34.562 1 82.31 41 VAL B C 1
ATOM 5254 O O . VAL B 1 41 ? -3.471 42.969 34.312 1 82.31 41 VAL B O 1
ATOM 5257 N N . SER B 1 42 ? -5.422 43.031 35.375 1 86.69 42 SER B N 1
ATOM 5258 C CA . SER B 1 42 ? -5.102 41.812 36.094 1 86.69 42 SER B CA 1
ATOM 5259 C C . SER B 1 42 ? -5.016 40.625 35.125 1 86.69 42 SER B C 1
ATOM 5261 O O . SER B 1 42 ? -4.117 39.781 35.25 1 86.69 42 SER B O 1
ATOM 5263 N N . LYS B 1 43 ? -5.902 40.562 34.281 1 87.69 43 LYS B N 1
ATOM 5264 C CA . LYS B 1 43 ? -5.902 39.469 33.312 1 87.69 43 LYS B CA 1
ATOM 5265 C C . LYS B 1 43 ? -4.688 39.562 32.375 1 87.69 43 LYS B C 1
ATOM 5267 O O . LYS B 1 43 ? -4.109 38.531 32.031 1 87.69 43 LYS B O 1
ATOM 5272 N N . ILE B 1 44 ? -4.324 40.688 32.062 1 91.56 44 ILE B N 1
ATOM 5273 C CA . ILE B 1 44 ? -3.166 40.906 31.203 1 91.56 44 ILE B CA 1
ATOM 5274 C C . ILE B 1 44 ? -1.896 40.469 31.938 1 91.56 44 ILE B C 1
ATOM 5276 O O . ILE B 1 44 ? -1.014 39.844 31.328 1 91.56 44 ILE B O 1
ATOM 5280 N N . ARG B 1 45 ? -1.827 40.844 33.156 1 91.19 45 ARG B N 1
ATOM 5281 C CA . ARG B 1 45 ? -0.676 40.438 33.938 1 91.19 45 ARG B CA 1
ATOM 5282 C C . ARG B 1 45 ? -0.589 38.906 34.031 1 91.19 45 ARG B C 1
ATOM 5284 O O . ARG B 1 45 ? 0.498 38.344 33.938 1 91.19 45 ARG B O 1
ATOM 5291 N N . ASP B 1 46 ? -1.71 38.344 34.25 1 92.44 46 ASP B N 1
ATOM 5292 C CA . ASP B 1 46 ? -1.748 36.906 34.281 1 92.44 46 ASP B CA 1
ATOM 5293 C C . ASP B 1 46 ? -1.289 36.281 32.969 1 92.44 46 ASP B C 1
ATOM 5295 O O . ASP B 1 46 ? -0.563 35.281 32.969 1 92.44 46 ASP B O 1
ATOM 5299 N N . LEU B 1 47 ? -1.768 36.844 31.938 1 94 47 LEU B N 1
ATOM 5300 C CA . LEU B 1 47 ? -1.378 36.344 30.625 1 94 47 LEU B CA 1
ATOM 5301 C C . LEU B 1 47 ? 0.115 36.562 30.375 1 94 47 LEU B C 1
ATOM 5303 O O . LEU B 1 47 ? 0.774 35.719 29.781 1 94 47 LEU B O 1
ATOM 5307 N N . SER B 1 48 ? 0.585 37.688 30.781 1 95.06 48 SER B N 1
ATOM 5308 C CA . SER B 1 48 ? 2.01 37.969 30.656 1 95.06 48 SER B CA 1
ATOM 5309 C C . SER B 1 48 ? 2.848 36.969 31.438 1 95.06 48 SER B C 1
ATOM 5311 O O . SER B 1 48 ? 3.879 36.5 30.938 1 95.06 48 SER B O 1
ATOM 5313 N N . ASP B 1 49 ? 2.398 36.656 32.625 1 95.25 49 ASP B N 1
ATOM 5314 C CA . ASP B 1 49 ? 3.1 35.656 33.438 1 95.25 49 ASP B CA 1
ATOM 5315 C C . ASP B 1 49 ? 3.064 34.281 32.781 1 95.25 49 ASP B C 1
ATOM 5317 O O . ASP B 1 49 ? 4.07 33.562 32.781 1 95.25 49 ASP B O 1
ATOM 5321 N N . SER B 1 50 ? 1.927 34 32.281 1 95.31 50 SER B N 1
ATOM 5322 C CA . SER B 1 50 ? 1.796 32.719 31.578 1 95.31 50 SER B CA 1
ATOM 5323 C C . SER B 1 50 ? 2.689 32.688 30.344 1 95.31 50 SER B C 1
ATOM 5325 O O . SER B 1 50 ? 3.285 31.641 30.031 1 95.31 50 SER B O 1
ATOM 5327 N N . TYR B 1 51 ? 2.705 33.719 29.656 1 96.75 51 TYR B N 1
ATOM 5328 C CA . TYR B 1 51 ? 3.557 33.844 28.469 1 96.75 51 TYR B CA 1
ATOM 5329 C C . TYR B 1 51 ? 5.02 33.625 28.828 1 96.75 51 TYR B C 1
ATOM 5331 O O . TYR B 1 51 ? 5.723 32.875 28.172 1 96.75 51 TYR B O 1
ATOM 5339 N N . LYS B 1 52 ? 5.484 34.25 29.859 1 95.69 52 LYS B N 1
ATOM 5340 C CA . LYS B 1 52 ? 6.883 34.188 30.281 1 95.69 52 LYS B CA 1
ATOM 5341 C C . LYS B 1 52 ? 7.258 32.812 30.797 1 95.69 52 LYS B C 1
ATOM 5343 O O . LYS B 1 52 ? 8.422 32.406 30.734 1 95.69 52 LYS B O 1
ATOM 5348 N N . SER B 1 53 ? 6.262 32.094 31.234 1 96.19 53 SER B N 1
ATOM 5349 C CA . SER B 1 53 ? 6.531 30.766 31.797 1 96.19 53 SER B CA 1
ATOM 5350 C C . SER B 1 53 ? 6.324 29.672 30.75 1 96.19 53 SER B C 1
ATOM 5352 O O . SER B 1 53 ? 6.613 28.5 31.016 1 96.19 53 SER B O 1
ATOM 5354 N N . SER B 1 54 ? 5.867 30.047 29.625 1 96.12 54 SER B N 1
ATOM 5355 C CA . SER B 1 54 ? 5.566 29.047 28.594 1 96.12 54 SER B CA 1
ATOM 5356 C C . SER B 1 54 ? 6.832 28.594 27.875 1 96.12 54 SER B C 1
ATOM 5358 O O . SER B 1 54 ? 7.84 29.312 27.875 1 96.12 54 SER B O 1
ATOM 5360 N N . GLY B 1 55 ? 6.781 27.312 27.328 1 94.88 55 GLY B N 1
ATOM 5361 C CA . GLY B 1 55 ? 7.852 26.719 26.547 1 94.88 55 GLY B CA 1
ATOM 5362 C C . GLY B 1 55 ? 7.348 25.922 25.359 1 94.88 55 GLY B C 1
ATOM 5363 O O . GLY B 1 55 ? 6.156 25.625 25.266 1 94.88 55 GLY B O 1
ATOM 5364 N N . PRO B 1 56 ? 8.32 25.609 24.5 1 96.69 56 PRO B N 1
ATOM 5365 C CA . PRO B 1 56 ? 9.781 25.641 24.516 1 96.69 56 PRO B CA 1
ATOM 5366 C C . PRO B 1 56 ? 10.352 27.047 24.297 1 96.69 56 PRO B C 1
ATOM 5368 O O . PRO B 1 56 ? 11.523 27.297 24.594 1 96.69 56 PRO B O 1
ATOM 5371 N N . TYR B 1 57 ? 9.703 27.938 23.672 1 96.12 57 TYR B N 1
ATOM 5372 C CA . TYR B 1 57 ? 9.883 29.391 23.688 1 96.12 57 TYR B CA 1
ATOM 5373 C C . TYR B 1 57 ? 8.586 30.094 24.078 1 96.12 57 TYR B C 1
ATOM 5375 O O . TYR B 1 57 ? 7.52 29.469 24.094 1 96.12 57 TYR B O 1
ATOM 5383 N N . ASN B 1 58 ? 8.695 31.312 24.438 1 97.5 58 ASN B N 1
ATOM 5384 C CA . ASN B 1 58 ? 7.531 32 24.984 1 97.5 58 ASN B CA 1
ATOM 5385 C C . ASN B 1 58 ? 6.402 32.094 23.953 1 97.5 58 ASN B C 1
ATOM 5387 O O . ASN B 1 58 ? 6.633 32.469 22.797 1 97.5 58 ASN B O 1
ATOM 5391 N N . HIS B 1 59 ? 5.199 31.703 24.375 1 98.12 59 HIS B N 1
ATOM 5392 C CA . HIS B 1 59 ? 4.008 31.766 23.547 1 98.12 59 HIS B CA 1
ATOM 5393 C C . HIS B 1 59 ? 2.748 31.922 24.391 1 98.12 59 HIS B C 1
ATOM 5395 O O . HIS B 1 59 ? 2.768 31.656 25.594 1 98.12 59 HIS B O 1
ATOM 5401 N N . CYS B 1 60 ? 1.726 32.375 23.797 1 97.56 60 CYS B N 1
ATOM 5402 C CA . CYS B 1 60 ? 0.442 32.562 24.469 1 97.56 60 CYS B CA 1
ATOM 5403 C C . CYS B 1 60 ? -0.669 31.844 23.703 1 97.56 60 CYS B C 1
ATOM 5405 O O . CYS B 1 60 ? -0.707 31.891 22.469 1 97.56 60 CYS B O 1
ATOM 5407 N N . VAL B 1 61 ? -1.505 31.109 24.406 1 96.75 61 VAL B N 1
ATOM 5408 C CA . VAL B 1 61 ? -2.719 30.5 23.891 1 96.75 61 VAL B CA 1
ATOM 5409 C C . VAL B 1 61 ? -3.945 31.125 24.547 1 96.75 61 VAL B C 1
ATOM 5411 O O . VAL B 1 61 ? -4.152 30.969 25.75 1 96.75 61 VAL B O 1
ATOM 5414 N N . LEU B 1 62 ? -4.703 31.812 23.797 1 94.94 62 LEU B N 1
ATOM 5415 C CA . LEU B 1 62 ? -5.871 32.5 24.312 1 94.94 62 LEU B CA 1
ATOM 5416 C C . LEU B 1 62 ? -7.148 32 23.656 1 94.94 62 LEU B C 1
ATOM 5418 O O . LEU B 1 62 ? -7.223 31.922 22.422 1 94.94 62 LEU B O 1
ATOM 5422 N N . GLU B 1 63 ? -8.18 31.75 24.438 1 93.44 63 GLU B N 1
ATOM 5423 C CA . GLU B 1 63 ? -9.453 31.266 23.906 1 93.44 63 GLU B CA 1
ATOM 5424 C C . GLU B 1 63 ? -10.516 32.344 23.922 1 93.44 63 GLU B C 1
ATOM 5426 O O . GLU B 1 63 ? -10.445 33.281 24.734 1 93.44 63 GLU B O 1
ATOM 5431 N N . ASN B 1 64 ? -11.391 32.281 23.031 1 92.38 64 ASN B N 1
ATOM 5432 C CA . ASN B 1 64 ? -12.57 33.156 22.969 1 92.38 64 ASN B CA 1
ATOM 5433 C C . ASN B 1 64 ? -12.18 34.625 22.844 1 92.38 64 ASN B C 1
ATOM 5435 O O . ASN B 1 64 ? -12.633 35.438 23.625 1 92.38 64 ASN B O 1
ATOM 5439 N N . LEU B 1 65 ? -11.375 34.844 21.906 1 92.31 65 LEU B N 1
ATOM 5440 C CA . LEU B 1 65 ? -10.898 36.188 21.656 1 92.31 65 LEU B CA 1
ATOM 5441 C C . LEU B 1 65 ? -12.023 37.094 21.125 1 92.31 65 LEU B C 1
ATOM 5443 O O . LEU B 1 65 ? -12.156 38.25 21.547 1 92.31 65 LEU B O 1
ATOM 5447 N N . PHE B 1 66 ? -12.867 36.531 20.234 1 93.75 66 PHE B N 1
ATOM 5448 C CA . PHE B 1 66 ? -13.906 37.344 19.578 1 93.75 66 PHE B CA 1
ATOM 5449 C C . PHE B 1 66 ? -15.289 36.906 20.047 1 93.75 66 PHE B C 1
ATOM 5451 O O . PHE B 1 66 ? -15.461 35.812 20.578 1 93.75 66 PHE B O 1
ATOM 5458 N N . GLU B 1 67 ? -16.219 37.781 19.797 1 92.25 67 GLU B N 1
ATOM 5459 C CA . GLU B 1 67 ? -17.625 37.406 19.953 1 92.25 67 GLU B CA 1
ATOM 5460 C C . GLU B 1 67 ? -18.016 36.312 18.953 1 92.25 67 GLU B C 1
ATOM 5462 O O . GLU B 1 67 ? -17.672 36.406 17.781 1 92.25 67 GLU B O 1
ATOM 5467 N N . ASP B 1 68 ? -18.75 35.406 19.531 1 93.88 68 ASP B N 1
ATOM 5468 C CA . ASP B 1 68 ? -19.031 34.188 18.781 1 93.88 68 ASP B CA 1
ATOM 5469 C C . ASP B 1 68 ? -19.766 34.5 17.469 1 93.88 68 ASP B C 1
ATOM 5471 O O . ASP B 1 68 ? -19.422 33.938 16.422 1 93.88 68 ASP B O 1
ATOM 5475 N N . ARG B 1 69 ? -20.719 35.344 17.484 1 93.75 69 ARG B N 1
ATOM 5476 C CA . ARG B 1 69 ? -21.547 35.625 16.328 1 93.75 69 ARG B CA 1
ATOM 5477 C C . ARG B 1 69 ? -20.719 36.281 15.219 1 93.75 69 ARG B C 1
ATOM 5479 O O . ARG B 1 69 ? -20.875 35.938 14.047 1 93.75 69 ARG B O 1
ATOM 5486 N N . ILE B 1 70 ? -19.891 37.188 15.602 1 93 70 ILE B N 1
ATOM 5487 C CA . ILE B 1 70 ? -19.078 37.906 14.633 1 93 70 ILE B CA 1
ATOM 5488 C C . ILE B 1 70 ? -18.125 36.938 13.93 1 93 70 ILE B C 1
ATOM 5490 O O . ILE B 1 70 ? -17.969 37 12.711 1 93 70 ILE B O 1
ATOM 5494 N N . LEU B 1 71 ? -17.547 36.125 14.727 1 95.94 71 LEU B N 1
ATOM 5495 C CA . LEU B 1 71 ? -16.578 35.219 14.164 1 95.94 71 LEU B CA 1
ATOM 5496 C C . LEU B 1 71 ? -17.25 34.156 13.289 1 95.94 71 LEU B C 1
ATOM 5498 O O . LEU B 1 71 ? -16.703 33.75 12.273 1 95.94 71 LEU B O 1
ATOM 5502 N N . ARG B 1 72 ? -18.422 33.656 13.648 1 96.69 72 ARG B N 1
ATOM 5503 C CA . ARG B 1 72 ? -19.188 32.719 12.82 1 96.69 72 ARG B CA 1
ATOM 5504 C C . ARG B 1 72 ? -19.531 33.344 11.477 1 96.69 72 ARG B C 1
ATOM 5506 O O . ARG B 1 72 ? -19.453 32.688 10.438 1 96.69 72 ARG B O 1
ATOM 5513 N N . ASN B 1 73 ? -19.922 34.594 11.547 1 95.94 73 ASN B N 1
ATOM 5514 C CA . ASN B 1 73 ? -20.25 35.312 10.305 1 95.94 73 ASN B CA 1
ATOM 5515 C C . ASN B 1 73 ? -19.016 35.469 9.43 1 95.94 73 ASN B C 1
ATOM 5517 O O . ASN B 1 73 ? -19.094 35.344 8.203 1 95.94 73 ASN B O 1
ATOM 5521 N N . ALA B 1 74 ? -17.922 35.844 10.07 1 95.5 74 ALA B N 1
ATOM 5522 C CA . ALA B 1 74 ? -16.672 35.969 9.32 1 95.5 74 ALA B CA 1
ATOM 5523 C C . ALA B 1 74 ? -16.312 34.625 8.648 1 95.5 74 ALA B C 1
ATOM 5525 O O . ALA B 1 74 ? -15.906 34.625 7.477 1 95.5 74 ALA B O 1
ATOM 5526 N N . ARG B 1 75 ? -16.438 33.531 9.367 1 96.5 75 ARG B N 1
ATOM 5527 C CA . ARG B 1 75 ? -16.156 32.219 8.812 1 96.5 75 ARG B CA 1
ATOM 5528 C C . ARG B 1 75 ? -17.047 31.922 7.613 1 96.5 75 ARG B C 1
ATOM 5530 O O . ARG B 1 75 ? -16.594 31.375 6.602 1 96.5 75 ARG B O 1
ATOM 5537 N N . SER B 1 76 ? -18.281 32.219 7.719 1 95.62 76 SER B N 1
ATOM 5538 C CA . SER B 1 76 ? -19.234 32.031 6.629 1 95.62 76 SER B CA 1
ATOM 5539 C C . SER B 1 76 ? -18.844 32.812 5.395 1 95.62 76 SER B C 1
ATOM 5541 O O . SER B 1 76 ? -18.953 32.344 4.27 1 95.62 76 SER B O 1
ATOM 5543 N N . GLU B 1 77 ? -18.422 34.062 5.637 1 94.69 77 GLU B N 1
ATOM 5544 C CA . GLU B 1 77 ? -17.969 34.906 4.543 1 94.69 77 GLU B CA 1
ATOM 5545 C C . GLU B 1 77 ? -16.75 34.312 3.848 1 94.69 77 GLU B C 1
ATOM 5547 O O . GLU B 1 77 ? -16.656 34.344 2.619 1 94.69 77 GLU B O 1
ATOM 5552 N N . ILE B 1 78 ? -15.867 33.812 4.637 1 94.44 78 ILE B N 1
ATOM 5553 C CA . ILE B 1 78 ? -14.648 33.219 4.102 1 94.44 78 ILE B CA 1
ATOM 5554 C C . ILE B 1 78 ? -15.016 32.031 3.203 1 94.44 78 ILE B C 1
ATOM 5556 O O . ILE B 1 78 ? -14.523 31.938 2.076 1 94.44 78 ILE B O 1
ATOM 5560 N N . LYS B 1 79 ? -15.883 31.203 3.631 1 92.81 79 LYS B N 1
ATOM 5561 C CA . LYS B 1 79 ? -16.234 29.969 2.924 1 92.81 79 LYS B CA 1
ATOM 5562 C C . LYS B 1 79 ? -17.031 30.281 1.654 1 92.81 79 LYS B C 1
ATOM 5564 O O . LYS B 1 79 ? -16.875 29.594 0.644 1 92.81 79 LYS B O 1
ATOM 5569 N N . SER B 1 80 ? -17.766 31.312 1.68 1 91.25 80 SER B N 1
ATOM 5570 C CA . SER B 1 80 ? -18.688 31.562 0.573 1 91.25 80 SER B CA 1
ATOM 5571 C C . SER B 1 80 ? -18.078 32.531 -0.443 1 91.25 80 SER B C 1
ATOM 5573 O O . SER B 1 80 ? -18.422 32.469 -1.629 1 91.25 80 SER B O 1
ATOM 5575 N N . SER B 1 81 ? -17.172 33.344 0.006 1 88.25 81 SER B N 1
ATOM 5576 C CA . SER B 1 81 ? -16.812 34.469 -0.866 1 88.25 81 SER B CA 1
ATOM 5577 C C . SER B 1 81 ? -15.359 34.406 -1.287 1 88.25 81 SER B C 1
ATOM 5579 O O . SER B 1 81 ? -14.945 35.094 -2.223 1 88.25 81 SER B O 1
ATOM 5581 N N . LEU B 1 82 ? -14.594 33.719 -0.615 1 88.56 82 LEU B N 1
ATOM 5582 C CA . LEU B 1 82 ? -13.172 33.719 -0.935 1 88.56 82 LEU B CA 1
ATOM 5583 C C . LEU B 1 82 ? -12.781 32.438 -1.678 1 88.56 82 LEU B C 1
ATOM 5585 O O . LEU B 1 82 ? -13.398 31.391 -1.48 1 88.56 82 LEU B O 1
ATOM 5589 N N . SER B 1 83 ? -11.758 32.594 -2.482 1 88.31 83 SER B N 1
ATOM 5590 C CA . SER B 1 83 ? -11.195 31.438 -3.201 1 88.31 83 SER B CA 1
ATOM 5591 C C . SER B 1 83 ? -9.82 31.078 -2.656 1 88.31 83 SER B C 1
ATOM 5593 O O . SER B 1 83 ? -9.023 31.953 -2.314 1 88.31 83 SER B O 1
ATOM 5595 N N . PHE B 1 84 ? -9.594 29.781 -2.58 1 92.06 84 PHE B N 1
ATOM 5596 C CA . PHE B 1 84 ? -8.328 29.25 -2.086 1 92.06 84 PHE B CA 1
ATOM 5597 C C . PHE B 1 84 ? -7.547 28.594 -3.211 1 92.06 84 PHE B C 1
ATOM 5599 O O . PHE B 1 84 ? -8.125 27.891 -4.051 1 92.06 84 PHE B O 1
ATOM 5606 N N . SER B 1 85 ? -6.293 28.844 -3.242 1 90.62 85 SER B N 1
ATOM 5607 C CA . SER B 1 85 ? -5.402 28.172 -4.184 1 90.62 85 SER B CA 1
ATOM 5608 C C . SER B 1 85 ? -4.434 27.234 -3.467 1 90.62 85 SER B C 1
ATOM 5610 O O . SER B 1 85 ? -3.912 27.578 -2.402 1 90.62 85 SER B O 1
ATOM 5612 N N . LEU B 1 86 ? -4.23 26.125 -4.086 1 92.06 86 LEU B N 1
ATOM 5613 C CA . LEU B 1 86 ? -3.285 25.172 -3.525 1 92.06 86 LEU B CA 1
ATOM 5614 C C . LEU B 1 86 ? -1.849 25.625 -3.74 1 92.06 86 LEU B C 1
ATOM 5616 O O . LEU B 1 86 ? -1.444 25.906 -4.871 1 92.06 86 LEU B O 1
ATOM 5620 N N . LYS B 1 87 ? -1.134 25.75 -2.717 1 88.94 87 LYS B N 1
ATOM 5621 C CA . LYS B 1 87 ? 0.307 25.984 -2.727 1 88.94 87 LYS B CA 1
ATOM 5622 C C . LYS B 1 87 ? 1.062 24.781 -2.168 1 88.94 87 LYS B C 1
ATOM 5624 O O . LYS B 1 87 ? 0.815 24.359 -1.036 1 88.94 87 LYS B O 1
ATOM 5629 N N . GLU B 1 88 ? 1.943 24.234 -2.99 1 90.06 88 GLU B N 1
ATOM 5630 C CA . GLU B 1 88 ? 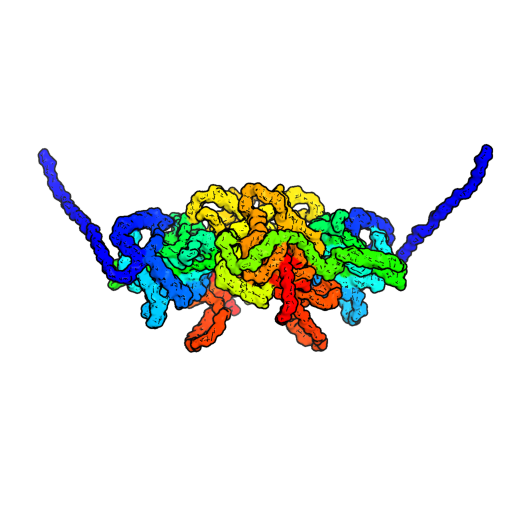2.697 23.047 -2.578 1 90.06 88 GLU B CA 1
ATOM 5631 C C . GLU B 1 88 ? 4.172 23.188 -2.949 1 90.06 88 GLU B C 1
ATOM 5633 O O . GLU B 1 88 ? 4.504 23.469 -4.102 1 90.06 88 GLU B O 1
ATOM 5638 N N . THR B 1 89 ? 5.07 23.094 -1.994 1 88.25 89 THR B N 1
ATOM 5639 C CA . THR B 1 89 ? 6.52 23.062 -2.143 1 88.25 89 THR B CA 1
ATOM 5640 C C . THR B 1 89 ? 7.113 21.891 -1.347 1 88.25 89 THR B C 1
ATOM 5642 O O . THR B 1 89 ? 6.395 20.969 -0.95 1 88.25 89 THR B O 1
ATOM 5645 N N . ASP B 1 90 ? 8.414 21.859 -1.214 1 89.5 90 ASP B N 1
ATOM 5646 C CA . ASP B 1 90 ? 9.039 20.844 -0.375 1 89.5 90 ASP B CA 1
ATOM 5647 C C . ASP B 1 90 ? 8.727 21.078 1.101 1 89.5 90 ASP B C 1
ATOM 5649 O O . ASP B 1 90 ? 8.734 20.141 1.899 1 89.5 90 ASP B O 1
ATOM 5653 N N . ILE B 1 91 ? 8.32 22.281 1.437 1 90.06 91 ILE B N 1
ATOM 5654 C CA . ILE B 1 91 ? 8.18 22.656 2.842 1 90.06 91 ILE B CA 1
ATOM 5655 C C . ILE B 1 91 ? 6.719 22.531 3.266 1 90.06 91 ILE B C 1
ATOM 5657 O O . ILE B 1 91 ? 6.426 22.281 4.438 1 90.06 91 ILE B O 1
ATOM 5661 N N . TYR B 1 92 ? 5.793 22.766 2.283 1 92 92 TYR B N 1
ATOM 5662 C CA . TYR B 1 92 ? 4.41 22.797 2.754 1 92 92 TYR B CA 1
ATOM 5663 C C . TYR B 1 92 ? 3.455 22.344 1.655 1 92 92 TYR B C 1
ATOM 5665 O O . TYR B 1 92 ? 3.84 22.25 0.489 1 92 92 TYR B O 1
ATOM 5673 N N . LYS B 1 93 ? 2.291 21.984 2.027 1 94.69 93 LYS B N 1
ATOM 5674 C CA . LYS B 1 93 ? 1.065 21.797 1.256 1 94.69 93 LYS B CA 1
ATOM 5675 C C . LYS B 1 93 ? -0.123 22.469 1.935 1 94.69 93 LYS B C 1
ATOM 5677 O O . LYS B 1 93 ? -0.49 22.109 3.055 1 94.69 93 LYS B O 1
ATOM 5682 N N . VAL B 1 94 ? -0.707 23.531 1.295 1 94.94 94 VAL B N 1
ATOM 5683 C CA . VAL B 1 94 ? -1.755 24.297 1.959 1 94.94 94 VAL B CA 1
ATOM 5684 C C . VAL B 1 94 ? -2.607 25.016 0.917 1 94.94 94 VAL B C 1
ATOM 5686 O O . VAL B 1 94 ? -2.119 25.359 -0.162 1 94.94 94 VAL B O 1
ATOM 5689 N N . PHE B 1 95 ? -3.896 25.141 1.199 1 93.69 95 PHE B N 1
ATOM 5690 C CA . PHE B 1 95 ? -4.773 26.031 0.448 1 93.69 95 PHE B CA 1
ATOM 5691 C C . PHE B 1 95 ? -4.805 27.422 1.08 1 93.69 95 PHE B C 1
ATOM 5693 O O . PHE B 1 95 ? -5.148 27.562 2.254 1 93.69 95 PHE B O 1
ATOM 5700 N N . GLN B 1 96 ? -4.426 28.422 0.37 1 90.06 96 GLN B N 1
ATOM 5701 C CA . GLN B 1 96 ? -4.27 29.75 0.957 1 90.06 96 GLN B CA 1
ATOM 5702 C C . GLN B 1 96 ? -4.918 30.812 0.08 1 90.06 96 GLN B C 1
ATOM 5704 O O . GLN B 1 96 ? -5.008 30.656 -1.139 1 90.06 96 GLN B O 1
ATOM 5709 N N . THR B 1 97 ? -5.469 31.812 0.731 1 85.81 97 THR B N 1
ATOM 5710 C CA . THR B 1 97 ? -5.898 33 0.014 1 85.81 97 THR B CA 1
ATOM 5711 C C . THR B 1 97 ? -4.719 33.938 -0.244 1 85.81 97 THR B C 1
ATOM 5713 O O . THR B 1 97 ? -3.617 33.719 0.261 1 85.81 97 THR B O 1
ATOM 5716 N N . GLY B 1 98 ? -4.965 34.938 -1.104 1 75.56 98 GLY B N 1
ATOM 5717 C CA . GLY B 1 98 ? -3.99 36 -1.168 1 75.56 98 GLY B CA 1
ATOM 5718 C C . GLY B 1 98 ? -3.936 36.844 0.1 1 75.56 98 GLY B C 1
ATOM 5719 O O . GLY B 1 98 ? -4.648 36.562 1.064 1 75.56 98 GLY B O 1
ATOM 5720 N N . ASP B 1 99 ? -2.99 37.781 0.168 1 74.19 99 ASP B N 1
ATOM 5721 C CA . ASP B 1 99 ? -2.881 38.688 1.315 1 74.19 99 ASP B CA 1
ATOM 5722 C C . ASP B 1 99 ? -4.121 39.562 1.444 1 74.19 99 ASP B C 1
ATOM 5724 O O . ASP B 1 99 ? -4.535 40.219 0.477 1 74.19 99 ASP B O 1
ATOM 5728 N N . LEU B 1 100 ? -4.684 39.406 2.5 1 75.12 100 LEU B N 1
ATOM 5729 C CA . LEU B 1 100 ? -5.938 40.125 2.713 1 75.12 100 LEU B CA 1
ATOM 5730 C C . LEU B 1 100 ? -5.688 41.469 3.412 1 75.12 100 LEU B C 1
ATOM 5732 O O . LEU B 1 100 ? -6.633 42.125 3.83 1 75.12 100 LEU B O 1
ATOM 5736 N N . ALA B 1 101 ? -4.469 41.719 3.504 1 65.06 101 ALA B N 1
ATOM 5737 C CA . ALA B 1 101 ? -4.164 43 4.102 1 65.06 101 ALA B CA 1
ATOM 5738 C C . ALA B 1 101 ? -4.773 44.156 3.285 1 65.06 101 ALA B C 1
ATOM 5740 O O . ALA B 1 101 ? -5.117 45.188 3.834 1 65.06 101 ALA B O 1
ATOM 5741 N N . ASN B 1 102 ? -5.016 43.812 1.999 1 65.94 102 ASN B N 1
ATOM 5742 C CA . ASN B 1 102 ? -5.543 44.906 1.185 1 65.94 102 ASN B CA 1
ATOM 5743 C C . ASN B 1 102 ? -7.02 44.688 0.849 1 65.94 102 ASN B C 1
ATOM 5745 O O . ASN B 1 102 ? -7.418 44.812 -0.311 1 65.94 102 ASN B O 1
ATOM 5749 N N . LEU B 1 103 ? -7.699 44.25 1.691 1 67 103 LEU B N 1
ATOM 5750 C CA . LEU B 1 103 ? -9.141 44.094 1.499 1 67 103 LEU B CA 1
ATOM 5751 C C . LEU B 1 103 ? -9.789 45.438 1.179 1 67 103 LEU B C 1
ATOM 5753 O O . LEU B 1 103 ? -10.898 45.5 0.64 1 67 103 LEU B O 1
ATOM 5757 N N . ASP B 1 104 ? -9.086 46.469 1.434 1 60.25 104 ASP B N 1
ATOM 5758 C CA . ASP B 1 104 ? -9.617 47.812 1.23 1 60.25 104 ASP B CA 1
ATOM 5759 C C . ASP B 1 104 ? -9.688 48.156 -0.256 1 60.25 104 ASP B C 1
ATOM 5761 O O . ASP B 1 104 ? -10.438 49.062 -0.656 1 60.25 104 ASP B O 1
ATOM 5765 N N . GLY B 1 105 ? -8.945 47.406 -0.917 1 61.34 105 GLY B N 1
ATOM 5766 C CA . GLY B 1 105 ? -8.953 47.688 -2.342 1 61.34 105 GLY B CA 1
ATOM 5767 C C . GLY B 1 105 ? -10.016 46.906 -3.104 1 61.34 105 GLY B C 1
ATOM 5768 O O . GLY B 1 105 ? -10.062 46.969 -4.336 1 61.34 105 GLY B O 1
ATOM 5769 N N . LEU B 1 106 ? -10.844 46.312 -2.355 1 67.94 106 LEU B N 1
ATOM 5770 C CA . LEU B 1 106 ? -11.859 45.5 -3.02 1 67.94 106 LEU B CA 1
ATOM 5771 C C . LEU B 1 106 ? -13.023 46.375 -3.479 1 67.94 106 LEU B C 1
ATOM 5773 O O . LEU B 1 106 ? -13.211 47.5 -2.969 1 67.94 106 LEU B O 1
ATOM 5777 N N . SER B 1 107 ? -13.672 45.906 -4.492 1 69 107 SER B N 1
ATOM 5778 C CA . SER B 1 107 ? -14.883 46.594 -4.934 1 69 107 SER B CA 1
ATOM 5779 C C . SER B 1 107 ? -15.914 46.688 -3.816 1 69 107 SER B C 1
ATOM 5781 O O . SER B 1 107 ? -15.82 45.938 -2.828 1 69 107 SER B O 1
ATOM 5783 N N . VAL B 1 108 ? -16.719 47.625 -3.932 1 66.38 108 VAL B N 1
ATOM 5784 C CA . VAL B 1 108 ? -17.781 47.844 -2.941 1 66.38 108 VAL B CA 1
ATOM 5785 C C . VAL B 1 108 ? -18.547 46.531 -2.723 1 66.38 108 VAL B C 1
ATOM 5787 O O . VAL B 1 108 ? -18.844 46.156 -1.585 1 66.38 108 VAL B O 1
ATOM 5790 N N . ARG B 1 109 ? -18.797 45.875 -3.754 1 69 109 ARG B N 1
ATOM 5791 C CA . ARG B 1 109 ? -19.562 44.625 -3.66 1 69 109 ARG B CA 1
ATOM 5792 C C . ARG B 1 109 ? -18.781 43.562 -2.906 1 69 109 ARG B C 1
ATOM 5794 O O . ARG B 1 109 ? -19.328 42.844 -2.055 1 69 109 ARG B O 1
ATOM 5801 N N . GLU B 1 110 ? -17.562 43.5 -3.191 1 72.62 110 GLU B N 1
ATOM 5802 C CA . GLU B 1 110 ? -16.719 42.5 -2.535 1 72.62 110 GLU B CA 1
ATOM 5803 C C . GLU B 1 110 ? -16.516 42.844 -1.061 1 72.62 110 GLU B C 1
ATOM 5805 O O . GLU B 1 110 ? -16.5 41.938 -0.211 1 72.62 110 GLU B O 1
ATOM 5810 N N . SER B 1 111 ? -16.469 44.094 -0.915 1 75.88 111 SER B N 1
ATOM 5811 C CA . SER B 1 111 ? -16.266 44.562 0.456 1 75.88 111 SER B CA 1
ATOM 5812 C C . SER B 1 111 ? -17.5 44.281 1.313 1 75.88 111 SER B C 1
ATOM 5814 O O . SER B 1 111 ? -17.375 43.969 2.5 1 75.88 111 SER B O 1
ATOM 5816 N N . GLU B 1 112 ? -18.609 44.375 0.666 1 78.5 112 GLU B N 1
ATOM 5817 C CA . GLU B 1 112 ? -19.859 44.125 1.388 1 78.5 112 GLU B CA 1
ATOM 5818 C C . GLU B 1 112 ? -20.031 42.656 1.722 1 78.5 112 GLU B C 1
ATOM 5820 O O . GLU B 1 112 ? -20.703 42.312 2.693 1 78.5 112 GLU B O 1
ATOM 5825 N N . SER B 1 113 ? -19.344 41.938 1.029 1 84.5 113 SER B N 1
ATOM 5826 C CA . SER B 1 113 ? -19.469 40.5 1.251 1 84.5 113 SER B CA 1
ATOM 5827 C C . SER B 1 113 ? -18.484 40.031 2.312 1 84.5 113 SER B C 1
ATOM 5829 O O . SER B 1 113 ? -18.531 38.875 2.723 1 84.5 113 SER B O 1
ATOM 5831 N N . LEU B 1 114 ? -17.672 40.969 2.82 1 90.81 114 LEU B N 1
ATOM 5832 C CA . LEU B 1 114 ? -16.641 40.562 3.777 1 90.81 114 LEU B CA 1
ATOM 5833 C C . LEU B 1 114 ? -16.641 41.5 4.98 1 90.81 114 LEU B C 1
ATOM 5835 O O . LEU B 1 114 ? -15.57 41.844 5.504 1 90.81 114 LEU B O 1
ATOM 5839 N N . ILE B 1 115 ? -17.766 41.938 5.348 1 90 115 ILE B N 1
ATOM 5840 C CA . ILE B 1 115 ? -17.891 42.969 6.375 1 90 115 ILE B CA 1
ATOM 5841 C C . ILE B 1 115 ? -17.375 42.438 7.707 1 90 115 ILE B C 1
ATOM 5843 O O . ILE B 1 115 ? -16.641 43.125 8.414 1 90 115 ILE B O 1
ATOM 5847 N N . ASN B 1 116 ? -17.781 41.219 8.055 1 92.69 116 ASN B N 1
ATOM 5848 C CA . ASN B 1 116 ? -17.359 40.656 9.336 1 92.69 116 ASN B CA 1
ATOM 5849 C C . ASN B 1 116 ? -15.875 40.312 9.328 1 92.69 116 ASN B C 1
ATOM 5851 O O . ASN B 1 116 ? -15.195 40.438 10.352 1 92.69 116 ASN B O 1
ATOM 5855 N N . LEU B 1 117 ? -15.383 39.875 8.273 1 93.12 117 LEU B N 1
ATOM 5856 C CA . LEU B 1 117 ? -13.953 39.562 8.148 1 93.12 117 LEU B CA 1
ATOM 5857 C C . LEU B 1 117 ? -13.125 40.844 8.297 1 93.12 117 LEU B C 1
ATOM 5859 O O . LEU B 1 117 ? -12.07 40.844 8.938 1 93.12 117 LEU B O 1
ATOM 5863 N N . LYS B 1 118 ? -13.562 41.875 7.656 1 91.06 118 LYS B N 1
ATOM 5864 C CA . LYS B 1 118 ? -12.891 43.156 7.777 1 91.06 118 LYS B CA 1
ATOM 5865 C C . LYS B 1 118 ? -12.867 43.625 9.227 1 91.06 118 LYS B C 1
ATOM 5867 O O . LYS B 1 118 ? -11.875 44.188 9.688 1 91.06 118 LYS B O 1
ATOM 5872 N N . ARG B 1 119 ? -13.953 43.375 9.875 1 90.75 119 ARG B N 1
ATOM 5873 C CA . ARG B 1 119 ? -14.023 43.75 11.289 1 90.75 119 ARG B CA 1
ATOM 5874 C C . ARG B 1 119 ? -12.992 42.969 12.102 1 90.75 119 ARG B C 1
ATOM 5876 O O . ARG B 1 119 ? -12.352 43.531 12.992 1 90.75 119 ARG B O 1
ATOM 5883 N N . VAL B 1 120 ? -12.906 41.719 11.852 1 93.31 120 VAL B N 1
ATOM 5884 C CA . VAL B 1 120 ? -11.93 40.906 12.547 1 93.31 120 VAL B CA 1
ATOM 5885 C C . VAL B 1 120 ? -10.523 41.406 12.281 1 93.31 120 VAL B C 1
ATOM 5887 O O . VAL B 1 120 ? -9.727 41.594 13.211 1 93.31 120 VAL B O 1
ATOM 5890 N N . ARG B 1 121 ? -10.18 41.688 11.031 1 92.44 121 ARG B N 1
ATOM 5891 C CA . ARG B 1 121 ? -8.867 42.188 10.656 1 92.44 121 ARG B CA 1
ATOM 5892 C C . ARG B 1 121 ? -8.57 43.5 11.375 1 92.44 121 ARG B C 1
ATOM 5894 O O . ARG B 1 121 ? -7.496 43.688 11.961 1 92.44 121 ARG B O 1
ATOM 5901 N N . ASP B 1 122 ? -9.547 44.375 11.328 1 90.38 122 ASP B N 1
ATOM 5902 C CA . ASP B 1 122 ? -9.352 45.719 11.891 1 90.38 122 ASP B CA 1
ATOM 5903 C C . ASP B 1 122 ? -9.156 45.656 13.398 1 90.38 122 ASP B C 1
ATOM 5905 O O . ASP B 1 122 ? -8.414 46.469 13.969 1 90.38 122 ASP B O 1
ATOM 5909 N N . ASN B 1 123 ? -9.852 44.75 14 1 91.44 123 ASN B N 1
ATOM 5910 C CA . ASN B 1 123 ? -9.672 44.594 15.438 1 91.44 123 ASN B CA 1
ATOM 5911 C C . ASN B 1 123 ? -8.297 44 15.766 1 91.44 123 ASN B C 1
ATOM 5913 O O . ASN B 1 123 ? -7.648 44.438 16.719 1 91.44 123 ASN B O 1
ATOM 5917 N N . LEU B 1 124 ? -7.844 43.062 15.031 1 93 124 LEU B N 1
ATOM 5918 C CA . LEU B 1 124 ? -6.547 42.438 15.258 1 93 124 LEU B CA 1
ATOM 5919 C C . LEU B 1 124 ? -5.414 43.438 15.094 1 93 124 LEU B C 1
ATOM 5921 O O . LEU B 1 124 ? -4.43 43.406 15.828 1 93 124 LEU B O 1
ATOM 5925 N N . TYR B 1 125 ? -5.582 44.312 14.141 1 92.5 125 TYR B N 1
ATOM 5926 C CA . TYR B 1 125 ? -4.477 45.219 13.852 1 92.5 125 TYR B CA 1
ATOM 5927 C C . TYR B 1 125 ? -4.738 46.594 14.438 1 92.5 125 TYR B C 1
ATOM 5929 O O . TYR B 1 125 ? -4.055 47.562 14.094 1 92.5 125 TYR B O 1
ATOM 5937 N N . SER B 1 126 ? -5.723 46.719 15.242 1 91.62 126 SER B N 1
ATOM 5938 C CA . SER B 1 126 ? -6.02 47.969 15.93 1 91.62 126 SER B CA 1
ATOM 5939 C C . SER B 1 126 ? -4.891 48.344 16.875 1 91.62 126 SER B C 1
ATOM 5941 O O . SER B 1 126 ? -4.078 47.531 17.266 1 91.62 126 SER B O 1
ATOM 5943 N N . GLN B 1 127 ? -4.867 49.594 17.234 1 91.38 127 GLN B N 1
ATOM 5944 C CA . GLN B 1 127 ? -3.891 50.062 18.219 1 91.38 127 GLN B CA 1
ATOM 5945 C C . GLN B 1 127 ? -4.074 49.375 19.562 1 91.38 127 GLN B C 1
ATOM 5947 O O . GLN B 1 127 ? -3.094 49.031 20.234 1 91.38 127 GLN B O 1
ATOM 5952 N N . GLU B 1 128 ? -5.254 49.125 19.891 1 89.12 128 GLU B N 1
ATOM 5953 C CA . GLU B 1 128 ? -5.566 48.469 21.156 1 89.12 128 GLU B CA 1
ATOM 5954 C C . GLU B 1 128 ? -4.961 47.094 21.219 1 89.12 128 GLU B C 1
ATOM 5956 O O . GLU B 1 128 ? -4.387 46.688 22.234 1 89.12 128 GLU B O 1
ATOM 5961 N N . PHE B 1 129 ? -5.133 46.344 20.219 1 93.5 129 PHE B N 1
ATOM 5962 C CA . PHE B 1 129 ? -4.617 45 20.234 1 93.5 129 PHE B CA 1
ATOM 5963 C C . PHE B 1 129 ? -3.092 45 20.172 1 93.5 129 PHE B C 1
ATOM 5965 O O . PHE B 1 129 ? -2.443 44.156 20.797 1 93.5 129 PHE B O 1
ATOM 5972 N N . ARG B 1 130 ? -2.514 45.875 19.422 1 94.44 130 ARG B N 1
ATOM 5973 C CA . ARG B 1 130 ? -1.062 46 19.391 1 94.44 130 ARG B CA 1
ATOM 5974 C C . ARG B 1 130 ? -0.519 46.344 20.781 1 94.44 130 ARG B C 1
ATOM 5976 O O . ARG B 1 130 ? 0.505 45.781 21.203 1 94.44 130 ARG B O 1
ATOM 5983 N N . ASP B 1 131 ? -1.205 47.188 21.422 1 92.06 131 ASP B N 1
ATOM 5984 C CA . ASP B 1 131 ? -0.818 47.531 22.797 1 92.06 131 ASP B CA 1
ATOM 5985 C C . ASP B 1 131 ? -0.97 46.312 23.703 1 92.06 131 ASP B C 1
ATOM 5987 O O . ASP B 1 131 ? -0.146 46.094 24.594 1 92.06 131 ASP B O 1
ATOM 5991 N N . PHE B 1 132 ? -1.986 45.656 23.484 1 92.69 132 PHE B N 1
ATOM 5992 C CA . PHE B 1 132 ? -2.232 44.438 24.234 1 92.69 132 PHE B CA 1
ATOM 5993 C C . PHE B 1 132 ? -1.103 43.438 24.031 1 92.69 132 PHE B C 1
ATOM 5995 O O . PHE B 1 132 ? -0.59 42.844 25 1 92.69 132 PHE B O 1
ATOM 6002 N N . LEU B 1 133 ? -0.731 43.188 22.828 1 95.69 133 LEU B N 1
ATOM 6003 C CA . LEU B 1 133 ? 0.358 42.281 22.516 1 95.69 133 LEU B CA 1
ATOM 6004 C C . LEU B 1 133 ? 1.646 42.688 23.203 1 95.69 133 LEU B C 1
ATOM 6006 O O . LEU B 1 133 ? 2.367 41.875 23.766 1 95.69 133 LEU B O 1
ATOM 6010 N N . ASN B 1 134 ? 1.9 43.938 23.125 1 94.06 134 ASN B N 1
ATOM 6011 C CA . ASN B 1 134 ? 3.088 44.469 23.797 1 94.06 134 ASN B CA 1
ATOM 6012 C C . ASN B 1 134 ? 3.031 44.25 25.297 1 94.06 134 ASN B C 1
ATOM 6014 O O . ASN B 1 134 ? 4.039 43.906 25.922 1 94.06 134 ASN B O 1
ATOM 6018 N N . ALA B 1 135 ? 1.916 44.469 25.844 1 93.62 135 ALA B N 1
ATOM 6019 C CA . ALA B 1 135 ? 1.755 44.312 27.281 1 93.62 135 ALA B CA 1
ATOM 6020 C C . ALA B 1 135 ? 1.988 42.844 27.688 1 93.62 135 ALA B C 1
ATOM 6022 O O . ALA B 1 135 ? 2.572 42.562 28.734 1 93.62 135 ALA B O 1
ATOM 6023 N N . VAL B 1 136 ? 1.556 41.969 26.891 1 95.06 136 VAL B N 1
ATOM 6024 C CA . VAL B 1 136 ? 1.642 40.531 27.219 1 95.06 136 VAL B CA 1
ATOM 6025 C C . VAL B 1 136 ? 3.051 40.031 26.922 1 95.06 136 VAL B C 1
ATOM 6027 O O . VAL B 1 136 ? 3.625 39.281 27.734 1 95.06 136 VAL B O 1
ATOM 6030 N N . THR B 1 137 ? 3.664 40.438 25.844 1 96.38 137 THR B N 1
ATOM 6031 C CA . THR B 1 137 ? 4.875 39.781 25.359 1 96.38 137 THR B CA 1
ATOM 6032 C C . THR B 1 137 ? 6.102 40.656 25.625 1 96.38 137 THR B C 1
ATOM 6034 O O . THR B 1 137 ? 7.234 40.188 25.516 1 96.38 137 THR B O 1
ATOM 6037 N N . SER B 1 138 ? 5.871 41.938 25.812 1 94 138 SER B N 1
ATOM 6038 C CA . SER B 1 138 ? 6.945 42.906 25.922 1 94 138 SER B CA 1
ATOM 6039 C C . SER B 1 138 ? 7.754 43 24.641 1 94 138 SER B C 1
ATOM 6041 O O . SER B 1 138 ? 8.977 43.156 24.672 1 94 138 SER B O 1
ATOM 6043 N N . CYS B 1 139 ? 7.094 42.875 23.516 1 92.75 139 CYS B N 1
ATOM 6044 C CA . CYS B 1 139 ? 7.754 42.812 22.219 1 92.75 139 CYS B CA 1
ATOM 6045 C C . CYS B 1 139 ? 8.102 44.219 21.719 1 92.75 139 CYS B C 1
ATOM 6047 O O . CYS B 1 139 ? 8.844 44.375 20.75 1 92.75 139 CYS B O 1
ATOM 6049 N N . GLY B 1 140 ? 7.664 45.219 22.359 1 91 140 GLY B N 1
ATOM 6050 C CA . GLY B 1 140 ? 7.848 46.594 21.875 1 91 140 GLY B CA 1
ATOM 6051 C C . GLY B 1 140 ? 6.734 47.062 20.969 1 91 140 GLY B C 1
ATOM 6052 O O . GLY B 1 140 ? 5.812 46.281 20.656 1 91 140 GLY B O 1
ATOM 6053 N N . PRO B 1 141 ? 6.832 48.281 20.531 1 92.12 141 PRO B N 1
ATOM 6054 C CA . PRO B 1 141 ? 5.785 48.812 19.641 1 92.12 141 PRO B CA 1
ATOM 6055 C C . PRO B 1 141 ? 5.73 48.094 18.297 1 92.12 141 PRO B C 1
ATOM 6057 O O . PRO B 1 141 ? 6.77 47.719 17.766 1 92.12 141 PRO B O 1
ATOM 6060 N N . LEU B 1 142 ? 4.559 48 17.797 1 94.19 142 LEU B N 1
ATOM 6061 C CA . LEU B 1 142 ? 4.309 47.281 16.531 1 94.19 142 LEU B CA 1
ATOM 6062 C C . LEU B 1 142 ? 3.744 48.25 15.484 1 94.19 142 LEU B C 1
ATOM 6064 O O . LEU B 1 142 ? 3.014 49.188 15.82 1 94.19 142 LEU B O 1
ATOM 6068 N N . SER B 1 143 ? 4.074 48 14.234 1 93 143 SER B N 1
ATOM 6069 C CA . SER B 1 143 ? 3.643 48.844 13.133 1 93 143 SER B CA 1
ATOM 6070 C C . SER B 1 143 ? 2.135 48.781 12.922 1 93 143 SER B C 1
ATOM 6072 O O . SER B 1 143 ? 1.555 47.688 13.008 1 93 143 SER B O 1
ATOM 6074 N N . GLY B 1 144 ? 1.537 49.844 12.688 1 89.44 144 GLY B N 1
ATOM 6075 C CA . GLY B 1 144 ? 0.145 49.875 12.273 1 89.44 144 GLY B CA 1
ATOM 6076 C C . GLY B 1 144 ? -0.026 49.969 10.766 1 89.44 144 GLY B C 1
ATOM 6077 O O . GLY B 1 144 ? -1.122 49.75 10.25 1 89.44 144 GLY B O 1
ATOM 6078 N N . LYS B 1 145 ? 1.091 50.188 10.086 1 87.31 145 LYS B N 1
ATOM 6079 C CA . LYS B 1 145 ? 1.06 50.375 8.641 1 87.31 145 LYS B CA 1
ATOM 6080 C C . LYS B 1 145 ? 1.325 49.062 7.91 1 87.31 145 LYS B C 1
ATOM 6082 O O . LYS B 1 145 ? 0.693 48.75 6.891 1 87.31 145 LYS B O 1
ATOM 6087 N N . GLN B 1 146 ? 2.246 48.375 8.406 1 87.62 146 GLN B N 1
ATOM 6088 C CA . GLN B 1 146 ? 2.594 47.125 7.777 1 87.62 146 GLN B CA 1
ATOM 6089 C C . GLN B 1 146 ? 1.922 45.938 8.492 1 87.62 146 GLN B C 1
ATOM 6091 O O . GLN B 1 146 ? 2.219 45.656 9.656 1 87.62 146 GLN B O 1
ATOM 6096 N N . THR B 1 147 ? 1.011 45.375 7.789 1 84.38 147 THR B N 1
ATOM 6097 C CA . THR B 1 147 ? 0.269 44.219 8.344 1 84.38 147 THR B CA 1
ATOM 6098 C C . THR B 1 147 ? 0.19 43.094 7.328 1 84.38 147 THR B C 1
ATOM 6100 O O . THR B 1 147 ? 0.066 43.344 6.125 1 84.38 147 THR B O 1
ATOM 6103 N N . ASP B 1 148 ? 0.448 41.906 7.766 1 88.31 148 ASP B N 1
ATOM 6104 C CA . ASP B 1 148 ? 0.312 40.719 6.945 1 88.31 148 ASP B CA 1
ATOM 6105 C C . ASP B 1 148 ? -0.772 39.781 7.496 1 88.31 148 ASP B C 1
ATOM 6107 O O . ASP B 1 148 ? -0.776 39.469 8.688 1 88.31 148 ASP B O 1
ATOM 6111 N N . MET B 1 149 ? -1.712 39.5 6.676 1 91.12 149 MET B N 1
ATOM 6112 C CA . MET B 1 149 ? -2.787 38.594 7.074 1 91.12 149 MET B CA 1
ATOM 6113 C C . MET B 1 149 ? -3.207 37.688 5.91 1 91.12 149 MET B C 1
ATOM 6115 O O . MET B 1 149 ? -3.418 38.188 4.797 1 91.12 149 MET B O 1
ATOM 6119 N N . SER B 1 150 ? -3.27 36.438 6.062 1 91.75 150 SER B N 1
ATOM 6120 C CA . SER B 1 150 ? -3.77 35.5 5.086 1 91.75 150 SER B CA 1
ATOM 6121 C C . SER B 1 150 ? -4.672 34.438 5.746 1 91.75 150 SER B C 1
ATOM 6123 O O . SER B 1 150 ? -4.695 34.312 6.973 1 91.75 150 SER B O 1
ATOM 6125 N N . ILE B 1 151 ? -5.453 33.844 4.941 1 95.31 151 ILE B N 1
ATOM 6126 C CA . ILE B 1 151 ? -6.297 32.75 5.414 1 95.31 151 ILE B CA 1
ATOM 6127 C C . ILE B 1 151 ? -5.785 31.438 4.855 1 95.31 151 ILE B C 1
ATOM 6129 O O . ILE B 1 151 ? -5.539 31.312 3.654 1 95.31 151 ILE B O 1
ATOM 6133 N N . ASN B 1 152 ? -5.582 30.531 5.773 1 96 152 ASN B N 1
ATOM 6134 C CA . ASN B 1 152 ? -5.082 29.203 5.406 1 96 152 ASN B CA 1
ATOM 6135 C C . ASN B 1 152 ? -6.121 28.125 5.672 1 96 152 ASN B C 1
ATOM 6137 O O . ASN B 1 152 ? -6.75 28.094 6.73 1 96 152 ASN B O 1
ATOM 6141 N N . ASN B 1 153 ? -6.312 27.344 4.684 1 97.19 153 ASN B N 1
ATOM 6142 C CA . ASN B 1 153 ? -7.199 26.188 4.785 1 97.19 153 ASN B CA 1
ATOM 6143 C C . ASN B 1 153 ? -6.438 24.875 4.602 1 97.19 153 ASN B C 1
ATOM 6145 O O . ASN B 1 153 ? -6.242 24.422 3.473 1 97.19 153 ASN B O 1
ATOM 6149 N N . TYR B 1 154 ? -6.059 24.234 5.75 1 98.12 154 TYR B N 1
ATOM 6150 C CA . TYR B 1 154 ? -5.379 22.953 5.711 1 98.12 154 TYR B CA 1
ATOM 6151 C C . TYR B 1 154 ? -6.383 21.812 5.613 1 98.12 154 TYR B C 1
ATOM 6153 O O . TYR B 1 154 ? -7.184 21.594 6.527 1 98.12 154 TYR B O 1
ATOM 6161 N N . ARG B 1 155 ? -6.297 21.109 4.512 1 97 155 ARG B N 1
ATOM 6162 C CA . ARG B 1 155 ? -7.109 19.922 4.289 1 97 155 ARG B CA 1
ATOM 6163 C C . ARG B 1 155 ? -6.285 18.656 4.492 1 97 155 ARG B C 1
ATOM 6165 O O . ARG B 1 155 ? -5.133 18.719 4.918 1 97 155 ARG B O 1
ATOM 6172 N N . VAL B 1 156 ? -6.953 17.531 4.309 1 96.19 156 VAL B N 1
ATOM 6173 C CA . VAL B 1 156 ? -6.266 16.266 4.516 1 96.19 156 VAL B CA 1
ATOM 6174 C C . VAL B 1 156 ? -4.945 16.25 3.75 1 96.19 156 VAL B C 1
ATOM 6176 O O . VAL B 1 156 ? -4.895 16.641 2.58 1 96.19 156 VAL B O 1
ATOM 6179 N N . GLY B 1 157 ? -3.904 15.891 4.453 1 96.44 157 GLY B N 1
ATOM 6180 C CA . GLY B 1 157 ? -2.596 15.812 3.82 1 96.44 157 GLY B CA 1
ATOM 6181 C C . GLY B 1 157 ? -1.812 17.109 3.906 1 96.44 157 GLY B C 1
ATOM 6182 O O . GLY B 1 157 ? -0.597 17.125 3.703 1 96.44 157 GLY B O 1
ATOM 6183 N N . CYS B 1 158 ? -2.477 18.266 4.156 1 97.81 158 CYS B N 1
ATOM 6184 C CA . CYS B 1 158 ? -1.812 19.547 4.254 1 97.81 158 CYS B CA 1
ATOM 6185 C C . CYS B 1 158 ? -0.939 19.625 5.5 1 97.81 158 CYS B C 1
ATOM 6187 O O . CYS B 1 158 ? -1.258 19.016 6.523 1 97.81 158 CYS B O 1
ATOM 6189 N N . HIS B 1 159 ? 0.152 20.297 5.41 1 98.12 159 HIS B N 1
ATOM 6190 C CA . HIS B 1 159 ? 1.131 20.438 6.484 1 98.12 159 HIS B CA 1
ATOM 6191 C C . HIS B 1 159 ? 2.062 21.625 6.227 1 98.12 159 HIS B C 1
ATOM 6193 O O . HIS B 1 159 ? 2.074 22.172 5.129 1 98.12 159 HIS B O 1
ATOM 6199 N N . LEU B 1 160 ? 2.752 22.062 7.199 1 97.75 160 LEU B N 1
ATOM 6200 C CA . LEU B 1 160 ? 3.836 23.047 7.133 1 97.75 160 LEU B CA 1
ATOM 6201 C C . LEU B 1 160 ? 5.027 22.594 7.973 1 97.75 160 LEU B C 1
ATOM 6203 O O . LEU B 1 160 ? 4.918 22.453 9.195 1 97.75 160 LEU B O 1
ATOM 6207 N N . LEU B 1 161 ? 6.117 22.422 7.293 1 97.62 161 LEU B N 1
ATOM 6208 C CA . LEU B 1 161 ? 7.277 21.844 7.953 1 97.62 161 LEU B CA 1
ATOM 6209 C C . LEU B 1 161 ? 8.008 22.891 8.789 1 97.62 161 LEU B C 1
ATOM 6211 O O . LEU B 1 161 ? 7.633 24.062 8.789 1 97.62 161 LEU B O 1
ATOM 6215 N N . ASN B 1 162 ? 8.961 22.453 9.539 1 97.12 162 ASN B N 1
ATOM 6216 C CA . ASN B 1 162 ? 9.617 23.219 10.602 1 97.12 162 ASN B CA 1
ATOM 6217 C C . ASN B 1 162 ? 10.258 24.484 10.055 1 97.12 162 ASN B C 1
ATOM 6219 O O . ASN B 1 162 ? 10.953 24.453 9.039 1 97.12 162 ASN B O 1
ATOM 6223 N N . HIS B 1 163 ? 10 25.594 10.648 1 93.25 163 HIS B N 1
ATOM 6224 C CA . HIS B 1 163 ? 10.547 26.906 10.312 1 93.25 163 HIS B CA 1
ATOM 6225 C C . HIS B 1 163 ? 10.461 27.844 11.508 1 93.25 163 HIS B C 1
ATOM 6227 O O . HIS B 1 163 ? 9.836 27.531 12.523 1 93.25 163 HIS B O 1
ATOM 6233 N N . ASP B 1 164 ? 11.047 29 11.477 1 91.38 164 ASP B N 1
ATOM 6234 C CA . ASP B 1 164 ? 11.078 29.859 12.656 1 91.38 164 ASP B CA 1
ATOM 6235 C C . ASP B 1 164 ? 10.461 31.234 12.352 1 91.38 164 ASP B C 1
ATOM 6237 O O . ASP B 1 164 ? 10.477 32.125 13.203 1 91.38 164 ASP B O 1
ATOM 6241 N N . ASP B 1 165 ? 9.93 31.516 11.117 1 87.69 165 ASP B N 1
ATOM 6242 C CA . ASP B 1 165 ? 9.18 32.688 10.68 1 87.69 165 A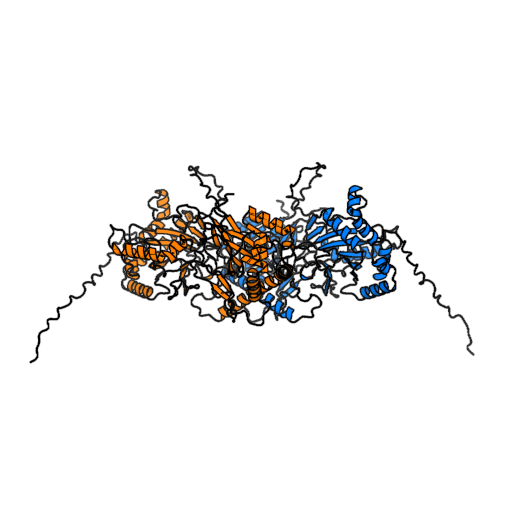SP B CA 1
ATOM 6243 C C . ASP B 1 165 ? 10.086 33.906 10.57 1 87.69 165 ASP B C 1
ATOM 6245 O O . ASP B 1 165 ? 9.602 35.031 10.43 1 87.69 165 ASP B O 1
ATOM 6249 N N . VAL B 1 166 ? 11.336 33.75 10.719 1 83.38 166 VAL B N 1
ATOM 6250 C CA . VAL B 1 166 ? 12.234 34.906 10.688 1 83.38 166 VAL B CA 1
ATOM 6251 C C . VAL B 1 166 ? 12.383 35.406 9.258 1 83.38 166 VAL B C 1
ATOM 6253 O O . VAL B 1 166 ? 13.227 34.906 8.5 1 83.38 166 VAL B O 1
ATOM 6256 N N . ILE B 1 167 ? 11.633 36.438 9 1 74.69 167 ILE B N 1
ATOM 6257 C CA . ILE B 1 167 ? 11.633 37.062 7.688 1 74.69 167 ILE B CA 1
ATOM 6258 C C . ILE B 1 167 ? 11.453 38.562 7.836 1 74.69 167 ILE B C 1
ATOM 6260 O O . ILE B 1 167 ? 10.453 39.031 8.398 1 74.69 167 ILE B O 1
ATOM 6264 N N . GLY B 1 168 ? 12.352 39.281 7.457 1 80.44 168 GLY B N 1
ATOM 6265 C CA . GLY B 1 168 ? 12.227 40.75 7.398 1 80.44 168 GLY B CA 1
ATOM 6266 C C . GLY B 1 168 ? 11.984 41.375 8.758 1 80.44 168 GLY B C 1
ATOM 6267 O O . GLY B 1 168 ? 12.766 41.156 9.688 1 80.44 168 GLY B O 1
ATOM 6268 N N . THR B 1 169 ? 10.789 42.094 8.75 1 84 169 THR B N 1
ATOM 6269 C CA . THR B 1 169 ? 10.5 42.875 9.945 1 84 169 THR B CA 1
ATOM 6270 C C . THR B 1 169 ? 9.453 42.188 10.812 1 84 169 THR B C 1
ATOM 6272 O O . THR B 1 169 ? 8.883 42.812 11.719 1 84 169 THR B O 1
ATOM 6275 N N . ARG B 1 170 ? 9.25 41 10.531 1 89.62 170 ARG B N 1
ATOM 6276 C CA . ARG B 1 170 ? 8.266 40.25 11.32 1 89.62 170 ARG B CA 1
ATOM 6277 C C . ARG B 1 170 ? 8.648 40.25 12.797 1 89.62 170 ARG B C 1
ATOM 6279 O O . ARG B 1 170 ? 9.789 39.938 13.148 1 89.62 170 ARG B O 1
ATOM 6286 N N . ARG B 1 171 ? 7.699 40.594 13.633 1 92.94 171 ARG B N 1
ATOM 6287 C CA . ARG B 1 171 ? 8 40.719 15.055 1 92.94 171 ARG B CA 1
ATOM 6288 C C . ARG B 1 171 ? 7.137 39.75 15.883 1 92.94 171 ARG B C 1
ATOM 6290 O O . ARG B 1 171 ? 7.609 39.156 16.844 1 92.94 171 ARG B O 1
ATOM 6297 N N . VAL B 1 172 ? 5.926 39.719 15.625 1 96.38 172 VAL B N 1
ATOM 6298 C CA . VAL B 1 172 ? 5.008 38.812 16.312 1 96.38 172 VAL B CA 1
ATOM 6299 C C . VAL B 1 172 ? 4.215 38 15.281 1 96.38 172 VAL B C 1
ATOM 6301 O O . VAL B 1 172 ? 3.656 38.562 14.344 1 96.38 172 VAL B O 1
ATOM 6304 N N . SER B 1 173 ? 4.25 36.656 15.445 1 96.81 173 SER B N 1
ATOM 6305 C CA . SER B 1 173 ? 3.418 35.75 14.641 1 96.81 173 SER B CA 1
ATOM 6306 C C . SER B 1 173 ? 2.141 35.375 15.383 1 96.81 173 SER B C 1
ATOM 6308 O O . SER B 1 173 ? 2.143 35.25 16.609 1 96.81 173 SER B O 1
ATOM 6310 N N . TYR B 1 174 ? 1.062 35.281 14.672 1 97.5 174 TYR B N 1
ATOM 6311 C CA . TYR B 1 174 ? -0.168 34.844 15.312 1 97.5 174 TYR B CA 1
ATOM 6312 C C . TYR B 1 174 ? -0.954 33.906 14.391 1 97.5 174 TYR B C 1
ATOM 6314 O O . TYR B 1 174 ? -0.8 33.969 13.164 1 97.5 174 TYR B O 1
ATOM 6322 N N . ILE B 1 175 ? -1.766 33.031 14.953 1 98.38 175 ILE B N 1
ATOM 6323 C CA . ILE B 1 175 ? -2.717 32.156 14.281 1 98.38 175 ILE B CA 1
ATOM 6324 C C . ILE B 1 175 ? -4.059 32.188 15.016 1 98.38 175 ILE B C 1
ATOM 6326 O O . ILE B 1 175 ? -4.133 31.875 16.203 1 98.38 175 ILE B O 1
ATOM 6330 N N . LEU B 1 176 ? -5.078 32.625 14.391 1 98.19 176 LEU B N 1
ATOM 6331 C CA . LEU B 1 176 ? -6.449 32.562 14.883 1 98.19 176 LEU B CA 1
ATOM 6332 C C . LEU B 1 176 ? -7.184 31.375 14.234 1 98.19 176 LEU B C 1
ATOM 6334 O O . LEU B 1 176 ? -7.426 31.391 13.023 1 98.19 176 LEU B O 1
ATOM 6338 N N . TYR B 1 177 ? -7.637 30.453 15.055 1 98.5 177 TYR B N 1
ATOM 6339 C CA . TYR B 1 177 ? -8.203 29.219 14.531 1 98.5 177 TYR B CA 1
ATOM 6340 C C . TYR B 1 177 ? -9.703 29.344 14.32 1 98.5 177 TYR B C 1
ATOM 6342 O O . TYR B 1 177 ? -10.414 29.859 15.18 1 98.5 177 TYR B O 1
ATOM 6350 N N . LEU B 1 178 ? -10.148 28.875 13.141 1 98.19 178 LEU B N 1
ATOM 6351 C CA . LEU B 1 178 ? -11.562 28.938 12.766 1 98.19 178 LEU B CA 1
ATOM 6352 C C . LEU B 1 178 ? -12.062 27.562 12.297 1 98.19 178 LEU B C 1
ATOM 6354 O O . LEU B 1 178 ? -12.695 27.469 11.242 1 98.19 178 LEU B O 1
ATOM 6358 N N . PRO B 1 179 ? -11.703 26.484 13.039 1 97.38 179 PRO B N 1
ATOM 6359 C CA . PRO B 1 179 ? -12.352 25.219 12.656 1 97.38 179 PRO B CA 1
ATOM 6360 C C . PRO B 1 179 ? -13.875 25.281 12.781 1 97.38 179 PRO B C 1
ATOM 6362 O O . PRO B 1 179 ? -14.422 26.281 13.258 1 97.38 179 PRO B O 1
ATOM 6365 N N . ASP B 1 180 ? -14.555 24.281 12.281 1 95.31 180 ASP B N 1
ATOM 6366 C CA . ASP B 1 180 ? -16 24.266 12.391 1 95.31 180 ASP B CA 1
ATOM 6367 C C . ASP B 1 180 ? -16.438 24.297 13.852 1 95.31 180 ASP B C 1
ATOM 6369 O O . ASP B 1 180 ? -16.125 23.391 14.633 1 95.31 180 ASP B O 1
ATOM 6373 N N . PRO B 1 181 ? -17.172 25.359 14.242 1 95 181 PRO B N 1
ATOM 6374 C CA . PRO B 1 181 ? -17.562 25.5 15.641 1 95 181 PRO B CA 1
ATOM 6375 C C . PRO B 1 181 ? -18.531 24.391 16.094 1 95 181 PRO B C 1
ATOM 6377 O O . PRO B 1 181 ? -18.641 24.125 17.281 1 95 181 PRO B O 1
ATOM 6380 N N . ASP B 1 182 ? -19.156 23.734 15.219 1 90.75 182 ASP B N 1
ATOM 6381 C CA . ASP B 1 182 ? -20.156 22.734 15.555 1 90.75 182 ASP B CA 1
ATOM 6382 C C . ASP B 1 182 ? -19.578 21.312 15.453 1 90.75 182 ASP B C 1
ATOM 6384 O O . ASP B 1 182 ? -20.281 20.328 15.688 1 90.75 182 ASP B O 1
ATOM 6388 N N . SER B 1 183 ? -18.422 21.219 15.102 1 91.19 183 SER B N 1
ATOM 6389 C CA . SER B 1 183 ? -17.672 19.969 15.07 1 91.19 183 SER B CA 1
ATOM 6390 C C . SER B 1 183 ? -16.281 20.141 15.664 1 91.19 183 SER B C 1
ATOM 6392 O O . SER B 1 183 ? -15.305 20.328 14.93 1 91.19 183 SER B O 1
ATOM 6394 N N . PRO B 1 184 ? -16.219 20.016 16.891 1 93.12 184 PRO B N 1
ATOM 6395 C CA . PRO B 1 184 ? -14.969 20.344 17.578 1 93.12 184 PRO B CA 1
ATOM 6396 C C . PRO B 1 184 ? -13.773 19.562 17.016 1 93.12 184 PRO B C 1
ATOM 6398 O O . PRO B 1 184 ? -13.906 18.391 16.688 1 93.12 184 PRO B O 1
ATOM 6401 N N . TRP B 1 185 ? -12.688 20.266 16.906 1 96.25 185 TRP B N 1
ATOM 6402 C CA . TRP B 1 185 ? -11.438 19.688 16.422 1 96.25 185 TRP B CA 1
ATOM 6403 C C . TRP B 1 185 ? -10.766 18.859 17.516 1 96.25 185 TRP B C 1
ATOM 6405 O O . TRP B 1 185 ? -10.766 19.234 18.688 1 96.25 185 TRP B O 1
ATOM 6415 N N . THR B 1 186 ? -10.258 17.703 17.172 1 94.81 186 THR B N 1
ATOM 6416 C CA . THR B 1 186 ? -9.578 16.828 18.125 1 94.81 186 THR B CA 1
ATOM 6417 C C . THR B 1 186 ? -8.164 16.516 17.656 1 94.81 186 THR B C 1
ATOM 6419 O O . THR B 1 186 ? -7.828 16.719 16.484 1 94.81 186 THR B O 1
ATOM 6422 N N . PRO B 1 187 ? -7.352 15.992 18.594 1 95 187 PRO B N 1
ATOM 6423 C CA . PRO B 1 187 ? -5.988 15.633 18.203 1 95 187 PRO B CA 1
ATOM 6424 C C . PRO B 1 187 ? -5.957 14.609 17.062 1 95 187 PRO B C 1
ATOM 6426 O O . PRO B 1 187 ? -5.027 14.625 16.25 1 95 187 PRO B O 1
ATOM 6429 N N . ASN B 1 188 ? -6.934 13.805 16.922 1 94.75 188 ASN B N 1
ATOM 6430 C CA . ASN B 1 188 ? -6.957 12.758 15.898 1 94.75 188 ASN B CA 1
ATOM 6431 C C . ASN B 1 188 ? -7.324 13.328 14.523 1 94.75 188 ASN B C 1
ATOM 6433 O O . ASN B 1 188 ? -7.254 12.617 13.516 1 94.75 188 ASN B O 1
ATOM 6437 N N . ASP B 1 189 ? -7.68 14.648 14.508 1 96.75 189 ASP B N 1
ATOM 6438 C CA . ASP B 1 189 ? -7.902 15.328 13.234 1 96.75 189 ASP B CA 1
ATOM 6439 C C . ASP B 1 189 ? -6.586 15.828 12.648 1 96.75 189 ASP B C 1
ATOM 6441 O O . ASP B 1 189 ? -6.523 16.188 11.469 1 96.75 189 ASP B O 1
ATOM 6445 N N . GLY B 1 190 ? -5.562 15.867 13.414 1 97.25 190 GLY B N 1
ATOM 6446 C CA . GLY B 1 190 ? -4.277 16.406 12.984 1 97.25 190 GLY B CA 1
ATOM 6447 C C . GLY B 1 190 ? -4.234 17.922 12.969 1 97.25 190 GLY B C 1
ATOM 6448 O O . GLY B 1 190 ? -5.027 18.578 13.648 1 97.25 190 GLY B O 1
ATOM 6449 N N . GLY B 1 191 ? -3.193 18.469 12.422 1 98.12 191 GLY B N 1
ATOM 6450 C CA . GLY B 1 191 ? -3.109 19.906 12.195 1 98.12 191 GLY B CA 1
ATOM 6451 C C . GLY B 1 191 ? -2.641 20.672 13.422 1 98.12 191 GLY B C 1
ATOM 6452 O O . GLY B 1 191 ? -2.676 21.906 13.438 1 98.12 191 GLY B O 1
ATOM 6453 N N . SER B 1 192 ? -2.197 20.062 14.414 1 98.31 192 SER B N 1
ATOM 6454 C CA . SER B 1 192 ? -1.733 20.75 15.609 1 98.31 192 SER B CA 1
ATOM 6455 C C . SER B 1 192 ? -0.508 21.609 15.312 1 98.31 192 SER B C 1
ATOM 6457 O O . SER B 1 192 ? 0.287 21.281 14.43 1 98.31 192 SER B O 1
ATOM 6459 N N . LEU B 1 193 ? -0.421 22.75 16.016 1 98.5 193 LEU B N 1
ATOM 6460 C CA . LEU B 1 193 ? 0.822 23.516 16.031 1 98.5 193 LEU B CA 1
ATOM 6461 C C . LEU B 1 193 ? 1.878 22.828 16.891 1 98.5 193 LEU B C 1
ATOM 6463 O O . LEU B 1 193 ? 1.62 22.484 18.047 1 98.5 193 LEU B O 1
ATOM 6467 N N . GLU B 1 194 ? 2.973 22.594 16.312 1 98.31 194 GLU B N 1
ATOM 6468 C CA . GLU B 1 194 ? 4.07 21.922 17 1 98.31 194 GLU B CA 1
ATOM 6469 C C . GLU B 1 194 ? 5.199 22.906 17.312 1 98.31 194 GLU B C 1
ATOM 6471 O O . GLU B 1 194 ? 5.746 23.531 16.406 1 98.31 194 GLU B O 1
ATOM 6476 N N . LEU B 1 195 ? 5.543 23.047 18.562 1 98.25 195 LEU B N 1
ATOM 6477 C CA . LEU B 1 195 ? 6.633 23.922 18.984 1 98.25 195 LEU B CA 1
ATOM 6478 C C . LEU B 1 195 ? 7.871 23.109 19.344 1 98.25 195 LEU B C 1
ATOM 6480 O O . LEU B 1 195 ? 7.781 22.125 20.078 1 98.25 195 LEU B O 1
ATOM 6484 N N . TYR B 1 196 ? 8.992 23.516 18.812 1 97.88 196 TYR B N 1
ATOM 6485 C CA . TYR B 1 196 ? 10.211 22.734 18.938 1 97.88 196 TYR B CA 1
ATOM 6486 C C . TYR B 1 196 ? 11.219 23.438 19.844 1 97.88 196 TYR B C 1
ATOM 6488 O O . TYR B 1 196 ? 11.484 24.625 19.672 1 97.88 196 TYR B O 1
ATOM 6496 N N . PRO B 1 197 ? 11.758 22.656 20.812 1 97.25 197 PRO B N 1
ATOM 6497 C CA . PRO B 1 197 ? 12.898 23.203 21.547 1 97.25 197 PRO B CA 1
ATOM 6498 C C . PRO B 1 197 ? 14.18 23.219 20.703 1 97.25 197 PRO B C 1
ATOM 6500 O O . PRO B 1 197 ? 14.242 22.562 19.656 1 97.25 197 PRO B O 1
ATOM 6503 N N . VAL B 1 198 ? 15.109 24.016 21.156 1 95 198 VAL B N 1
ATOM 6504 C CA . VAL B 1 198 ? 16.375 24.141 20.453 1 95 198 VAL B CA 1
ATOM 6505 C C . VAL B 1 198 ? 17.5 23.516 21.281 1 95 198 VAL B C 1
ATOM 6507 O O . VAL B 1 198 ? 17.5 23.609 22.5 1 95 198 VAL B O 1
ATOM 6510 N N . ASP B 1 199 ? 18.359 22.844 20.562 1 92.19 199 ASP B N 1
ATOM 6511 C CA . ASP B 1 199 ? 19.578 22.359 21.203 1 92.19 199 ASP B CA 1
ATOM 6512 C C . ASP B 1 199 ? 20.5 23.516 21.562 1 92.19 199 ASP B C 1
ATOM 6514 O O . ASP B 1 199 ? 20.953 24.25 20.688 1 92.19 199 ASP B O 1
ATOM 6518 N N . PRO B 1 200 ? 20.828 23.609 22.797 1 87.19 200 PRO B N 1
ATOM 6519 C CA . PRO B 1 200 ? 21.625 24.766 23.234 1 87.19 200 PRO B CA 1
ATOM 6520 C C . PRO B 1 200 ? 23.031 24.781 22.609 1 87.19 200 PRO B C 1
ATOM 6522 O O . PRO B 1 200 ? 23.625 25.844 22.438 1 87.19 200 PRO B O 1
ATOM 6525 N N . GLU B 1 201 ? 23.5 23.672 22.281 1 85.56 201 GLU B N 1
ATOM 6526 C CA . GLU B 1 201 ? 24.859 23.578 21.734 1 85.56 201 GLU B CA 1
ATOM 6527 C C . GLU B 1 201 ? 24.875 23.922 20.25 1 85.56 201 GLU B C 1
ATOM 6529 O O . GLU B 1 201 ? 25.688 24.734 19.812 1 85.56 201 GLU B O 1
ATOM 6534 N N . SER B 1 202 ? 23.969 23.453 19.453 1 83 202 SER B N 1
ATOM 6535 C CA . SER B 1 202 ? 23.984 23.609 18 1 83 202 SER B CA 1
ATOM 6536 C C . SER B 1 202 ? 23.062 24.734 17.562 1 83 202 SER B C 1
ATOM 6538 O O . SER B 1 202 ? 23.141 25.219 16.438 1 83 202 SER B O 1
ATOM 6540 N N . ASN B 1 203 ? 22.172 25.172 18.406 1 85 203 ASN B N 1
ATOM 6541 C CA . ASN B 1 203 ? 21.141 26.172 18.109 1 85 203 ASN B CA 1
ATOM 6542 C C . ASN B 1 203 ? 20.188 25.703 17.016 1 85 203 ASN B C 1
ATOM 6544 O O . ASN B 1 203 ? 19.578 26.516 16.328 1 85 203 ASN B O 1
ATOM 6548 N N . HIS B 1 204 ? 20.219 24.406 16.781 1 90.62 204 HIS B N 1
ATOM 6549 C CA . HIS B 1 204 ? 19.266 23.781 15.875 1 90.62 204 HIS B CA 1
ATOM 6550 C C . HIS B 1 204 ? 18.078 23.219 16.641 1 90.62 204 HIS B C 1
ATOM 6552 O O . HIS B 1 204 ? 18.219 22.797 17.797 1 90.62 204 HIS B O 1
ATOM 6558 N N . PRO B 1 205 ? 16.922 23.312 15.992 1 95.5 205 PRO B N 1
ATOM 6559 C CA . PRO B 1 205 ? 15.797 22.672 16.672 1 95.5 205 PRO B CA 1
ATOM 6560 C C . PRO B 1 205 ? 16 21.156 16.859 1 95.5 205 PRO B C 1
ATOM 6562 O O . PRO B 1 205 ? 16.578 20.5 15.984 1 95.5 205 PRO B O 1
ATOM 6565 N N . LEU B 1 206 ? 15.508 20.656 17.984 1 96.12 206 LEU B N 1
ATOM 6566 C CA . LEU B 1 206 ? 15.469 19.219 18.172 1 96.12 206 LEU B CA 1
ATOM 6567 C C . LEU B 1 206 ? 14.516 18.562 17.188 1 96.12 206 LEU B C 1
ATOM 6569 O O . LEU B 1 206 ? 13.664 19.234 16.609 1 96.12 206 LEU B O 1
ATOM 6573 N N . THR B 1 207 ? 14.672 17.281 17.016 1 96.06 207 THR B N 1
ATOM 6574 C CA . THR B 1 207 ? 13.922 16.578 15.977 1 96.06 207 THR B CA 1
ATOM 6575 C C . THR B 1 207 ? 12.516 16.25 16.453 1 96.06 207 THR B C 1
ATOM 6577 O O . THR B 1 207 ? 11.672 15.805 15.672 1 96.06 207 THR B O 1
ATOM 6580 N N . LYS B 1 208 ? 12.242 16.453 17.703 1 95.62 208 LYS B N 1
ATOM 6581 C CA . LYS B 1 208 ? 10.938 16.203 18.312 1 95.62 208 LYS B CA 1
ATOM 6582 C C . LYS B 1 208 ? 10.406 17.453 19 1 95.62 208 LYS B C 1
ATOM 6584 O O . LYS B 1 208 ? 11.117 18.094 19.766 1 95.62 208 LYS B O 1
ATOM 6589 N N . PRO B 1 209 ? 9.172 17.828 18.672 1 97.25 209 PRO B N 1
ATOM 6590 C CA . PRO B 1 209 ? 8.586 18.953 19.422 1 97.25 209 PRO B CA 1
ATOM 6591 C C . PRO B 1 209 ? 8.328 18.609 20.875 1 97.25 209 PRO B C 1
ATOM 6593 O O . PRO B 1 209 ? 8.203 17.422 21.234 1 97.25 209 PRO B O 1
ATOM 6596 N N . SER B 1 210 ? 8.258 19.594 21.734 1 96.19 210 SER B N 1
ATOM 6597 C CA . SER B 1 210 ? 7.965 19.375 23.141 1 96.19 210 SER B CA 1
ATOM 6598 C C . SER B 1 210 ? 6.555 19.828 23.484 1 96.19 210 SER B C 1
ATOM 6600 O O . SER B 1 210 ? 6.062 19.562 24.594 1 96.19 210 SER B O 1
ATOM 6602 N N . LYS B 1 211 ? 5.914 20.531 22.547 1 96.31 211 LYS B N 1
ATOM 6603 C CA . LYS B 1 211 ? 4.547 21 22.781 1 96.31 211 LYS B CA 1
ATOM 6604 C C . LYS B 1 211 ? 3.711 20.922 21.5 1 96.31 211 LYS B C 1
ATOM 6606 O O . LYS B 1 211 ? 4.191 21.25 20.422 1 96.31 211 LYS B O 1
ATOM 6611 N N . LYS B 1 212 ? 2.469 20.422 21.641 1 96.81 212 LYS B N 1
ATOM 6612 C CA . LYS B 1 212 ? 1.466 20.422 20.578 1 96.81 212 LYS B CA 1
ATOM 6613 C C . LYS B 1 212 ? 0.212 21.188 21 1 96.81 212 LYS B C 1
ATOM 6615 O O . LYS B 1 212 ? -0.29 20.984 22.109 1 96.81 212 LYS B O 1
ATOM 6620 N N . ILE B 1 213 ? -0.221 22.094 20.219 1 97.56 213 ILE B N 1
ATOM 6621 C CA . ILE B 1 213 ? -1.437 22.844 20.484 1 97.56 213 ILE B CA 1
ATOM 6622 C C . ILE B 1 213 ? -2.508 22.484 19.453 1 97.56 213 ILE B C 1
ATOM 6624 O O . ILE B 1 213 ? -2.393 22.828 18.281 1 97.56 213 ILE B O 1
ATOM 6628 N N . THR B 1 214 ? -3.562 21.844 19.922 1 97.19 214 THR B N 1
ATOM 6629 C CA . THR B 1 214 ? -4.664 21.438 19.047 1 97.19 214 THR B CA 1
ATOM 6630 C C . THR B 1 214 ? -5.547 22.625 18.703 1 97.19 214 THR B C 1
ATOM 6632 O O . THR B 1 214 ? -5.93 23.406 19.578 1 97.19 214 THR B O 1
ATOM 6635 N N . PRO B 1 215 ? -5.879 22.797 17.406 1 97.94 215 PRO B N 1
ATOM 6636 C CA . PRO B 1 215 ? -6.75 23.922 17.031 1 97.94 215 PRO B CA 1
ATOM 6637 C C . PRO B 1 215 ? -8.109 23.875 17.719 1 97.94 215 PRO B C 1
ATOM 6639 O O . PRO B 1 215 ? -8.68 22.781 17.891 1 97.94 215 PRO B O 1
ATOM 6642 N N . LYS B 1 216 ? -8.578 25.031 18.156 1 97.62 216 LYS B N 1
ATOM 6643 C CA . LYS B 1 216 ? -9.914 25.203 18.719 1 97.62 216 LYS B CA 1
ATOM 6644 C C . LYS B 1 216 ? -10.594 26.438 18.141 1 97.62 216 LYS B C 1
ATOM 6646 O O . LYS B 1 216 ? -9.938 27.453 17.875 1 97.62 216 LYS B O 1
ATOM 6651 N N . TRP B 1 217 ? -11.906 26.359 18.031 1 97.69 217 TRP B N 1
ATOM 6652 C CA . TRP B 1 217 ? -12.688 27.5 17.562 1 97.69 217 TRP B CA 1
ATOM 6653 C C . TRP B 1 217 ? -12.422 28.734 18.422 1 97.69 217 TRP B C 1
ATOM 6655 O O . TRP B 1 217 ? -12.484 28.656 19.656 1 97.69 217 TRP B O 1
ATOM 6665 N N . ASN B 1 218 ? -12.016 29.891 17.766 1 97.38 218 ASN B N 1
ATOM 6666 C CA . ASN B 1 218 ? -11.891 31.188 18.406 1 97.38 218 ASN B CA 1
ATOM 6667 C C . ASN B 1 218 ? -10.688 31.234 19.344 1 97.38 218 ASN B C 1
ATOM 6669 O O . ASN B 1 218 ? -10.688 31.984 20.312 1 97.38 218 ASN B O 1
ATOM 6673 N N . GLN B 1 219 ? -9.773 30.359 19.078 1 97.25 219 GLN B N 1
ATOM 6674 C CA . GLN B 1 219 ? -8.5 30.328 19.781 1 97.25 219 GLN B CA 1
ATOM 6675 C C . GLN B 1 219 ? -7.418 31.062 19 1 97.25 219 GLN B C 1
ATOM 6677 O O . GLN B 1 219 ? -7.328 30.922 17.781 1 97.25 219 GLN B O 1
ATOM 6682 N N . ILE B 1 220 ? -6.629 31.906 19.672 1 97.56 220 ILE B N 1
ATOM 6683 C CA . ILE B 1 220 ? -5.5 32.562 19.016 1 97.56 220 ILE B CA 1
ATOM 6684 C C . ILE B 1 220 ? -4.199 32.156 19.719 1 97.56 220 ILE B C 1
ATOM 6686 O O . ILE B 1 220 ? -4.16 32.031 20.953 1 97.56 220 ILE B O 1
ATOM 6690 N N . VAL B 1 221 ? -3.229 31.859 18.984 1 98.31 221 VAL B N 1
ATOM 6691 C CA . VAL B 1 221 ? -1.874 31.609 19.469 1 98.31 221 VAL B CA 1
ATOM 6692 C C . VAL B 1 221 ? -0.924 32.656 18.906 1 98.31 221 VAL B C 1
ATOM 6694 O O . VAL B 1 221 ? -0.994 33 17.719 1 98.31 221 VAL B O 1
ATOM 6697 N N . PHE B 1 222 ? -0.082 33.25 19.719 1 98.12 222 PHE B N 1
ATOM 6698 C CA . PHE B 1 222 ? 0.906 34.188 19.219 1 98.12 222 PHE B CA 1
ATOM 6699 C C . PHE B 1 222 ? 2.211 34.094 20 1 98.12 222 PHE B C 1
ATOM 6701 O O . PHE B 1 222 ? 2.225 33.594 21.125 1 98.12 222 PHE B O 1
ATOM 6708 N N . PHE B 1 223 ? 3.234 34.469 19.422 1 98 223 PHE B N 1
ATOM 6709 C CA . PHE B 1 223 ? 4.574 34.5 20 1 98 223 PHE B CA 1
ATOM 6710 C C . PHE B 1 223 ? 5.465 35.5 19.281 1 98 223 PHE B C 1
ATOM 6712 O O . PHE B 1 223 ? 5.207 35.875 18.141 1 98 223 PHE B O 1
ATOM 6719 N N . VAL B 1 224 ? 6.469 35.906 19.969 1 96.69 224 VAL B N 1
ATOM 6720 C CA . VAL B 1 224 ? 7.469 36.781 19.359 1 96.69 224 VAL B CA 1
ATOM 6721 C C . VAL B 1 224 ? 8.406 35.969 18.469 1 96.69 224 VAL B C 1
ATOM 6723 O O . VAL B 1 224 ? 8.883 34.906 18.875 1 96.69 224 VAL B O 1
ATOM 6726 N N . VAL B 1 225 ? 8.602 36.5 17.266 1 94.38 225 VAL B N 1
ATOM 6727 C CA . VAL B 1 225 ? 9.492 35.844 16.297 1 94.38 225 VAL B CA 1
ATOM 6728 C C . VAL B 1 225 ? 10.945 36.031 16.734 1 94.38 225 VAL B C 1
ATOM 6730 O O . VAL B 1 225 ? 11.43 37.156 16.891 1 94.38 225 VAL B O 1
ATOM 6733 N N . GLN B 1 226 ? 11.562 34.906 17 1 89.44 226 GLN B N 1
ATOM 6734 C CA . GLN B 1 226 ? 12.953 34.906 17.438 1 89.44 226 GLN B CA 1
ATOM 6735 C C . GLN B 1 226 ? 13.82 34.031 16.547 1 89.44 226 GLN B C 1
ATOM 6737 O O . GLN B 1 226 ? 13.602 32.844 16.438 1 89.44 226 GLN B O 1
ATOM 6742 N N . PRO B 1 227 ? 14.812 34.656 15.969 1 85.94 227 PRO B N 1
ATOM 6743 C CA . PRO B 1 227 ? 15.703 33.844 15.102 1 85.94 227 PRO B CA 1
ATOM 6744 C C . PRO B 1 227 ? 16.344 32.688 15.828 1 85.94 227 PRO B C 1
ATOM 6746 O O . PRO B 1 227 ? 16.922 32.844 16.906 1 85.94 227 PRO B O 1
ATOM 6749 N N . GLY B 1 228 ? 16.156 31.531 15.234 1 86.69 228 GLY B N 1
ATOM 6750 C CA . GLY B 1 228 ? 16.797 30.344 15.766 1 86.69 228 GLY B CA 1
ATOM 6751 C C . GLY B 1 228 ? 16.125 29.797 17.016 1 86.69 228 GLY B C 1
ATOM 6752 O O . GLY B 1 228 ? 16.672 28.953 17.703 1 86.69 228 GLY B O 1
ATOM 6753 N N . ARG B 1 229 ? 15.008 30.281 17.312 1 91.19 229 ARG B N 1
ATOM 6754 C CA . ARG B 1 229 ? 14.367 29.844 18.547 1 91.19 229 ARG B CA 1
ATOM 6755 C C . ARG B 1 229 ? 12.898 29.516 18.312 1 91.19 229 ARG B C 1
ATOM 6757 O O . ARG B 1 229 ? 12.406 28.469 18.781 1 91.19 229 ARG B O 1
ATOM 6764 N N . SER B 1 230 ? 12.227 30.328 17.656 1 95.56 230 SER B N 1
ATOM 6765 C CA . SER B 1 230 ? 10.773 30.188 17.531 1 95.56 230 SER B CA 1
ATOM 6766 C C . SER B 1 230 ? 10.406 29.125 16.484 1 95.56 230 SER B C 1
ATOM 6768 O O . SER B 1 230 ? 9.523 29.359 15.656 1 95.56 230 SER B O 1
ATOM 6770 N N . PHE B 1 231 ? 11.062 27.953 16.516 1 96.5 231 PHE B N 1
ATOM 6771 C CA . PHE B 1 231 ? 10.82 26.875 15.555 1 96.5 231 PHE B CA 1
ATOM 6772 C C . PHE B 1 231 ? 9.469 26.219 15.805 1 96.5 231 PHE B C 1
ATOM 6774 O O . PHE B 1 231 ? 9.156 25.844 16.938 1 96.5 231 PHE B O 1
ATOM 6781 N N . HIS B 1 232 ? 8.703 26.078 14.734 1 97.75 232 HIS B N 1
ATOM 6782 C CA . HIS B 1 232 ? 7.398 25.453 14.828 1 97.75 232 HIS B CA 1
ATOM 6783 C C . HIS B 1 232 ? 6.988 24.828 13.5 1 97.75 232 HIS B C 1
ATOM 6785 O O . HIS B 1 232 ? 7.613 25.094 12.469 1 97.75 232 HIS B O 1
ATOM 6791 N N . SER B 1 233 ? 6.066 23.953 13.508 1 98.12 233 SER B N 1
ATOM 6792 C CA . SER B 1 233 ? 5.477 23.312 12.344 1 98.12 233 SER B CA 1
ATOM 6793 C C . SER B 1 233 ? 3.971 23.141 12.508 1 98.12 233 SER B C 1
ATOM 6795 O O . SER B 1 233 ? 3.436 23.344 13.602 1 98.12 233 SER B O 1
ATOM 6797 N N . VAL B 1 234 ? 3.307 22.969 11.398 1 98.5 234 VAL B N 1
ATOM 6798 C CA . VAL B 1 234 ? 1.909 22.547 11.414 1 98.5 234 VAL B CA 1
ATOM 6799 C C . VAL B 1 234 ? 1.809 21.062 11.047 1 98.5 234 VAL B C 1
ATOM 6801 O O . VAL B 1 234 ? 2.164 20.672 9.938 1 98.5 234 VAL B O 1
ATOM 6804 N N . GLU B 1 235 ? 1.343 20.328 12 1 98.25 235 GLU B N 1
ATOM 6805 C CA . GLU B 1 235 ? 1.117 18.891 11.812 1 98.25 235 GLU B CA 1
ATOM 6806 C C . GLU B 1 235 ? 0.178 18.625 10.641 1 98.25 235 GLU B C 1
ATOM 6808 O O . GLU B 1 235 ? -0.736 19.406 10.383 1 98.25 235 GLU B O 1
ATOM 6813 N N . GLU B 1 236 ? 0.391 17.516 9.984 1 98.38 236 GLU B N 1
ATOM 6814 C CA . GLU B 1 236 ? -0.495 17.109 8.898 1 98.38 236 GLU B CA 1
ATOM 6815 C C . GLU B 1 236 ? -1.931 16.953 9.383 1 98.38 236 GLU B C 1
ATOM 6817 O O . GLU B 1 236 ? -2.162 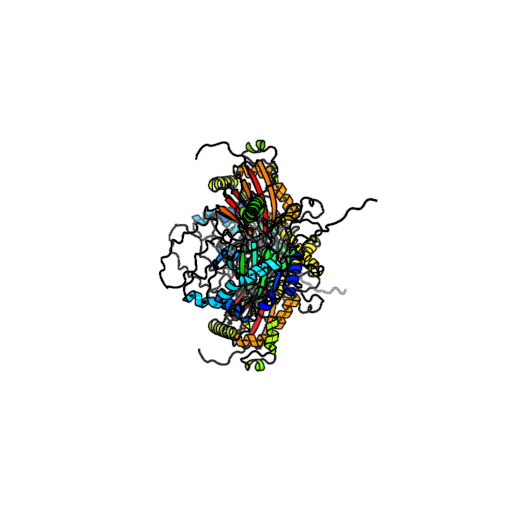16.438 10.484 1 98.38 236 GLU B O 1
ATOM 6822 N N . VAL B 1 237 ? -2.848 17.406 8.539 1 98.19 237 VAL B N 1
ATOM 6823 C CA . VAL B 1 237 ? -4.254 17.141 8.812 1 98.19 237 VAL B CA 1
ATOM 6824 C C . VAL B 1 237 ? -4.609 15.734 8.352 1 98.19 237 VAL B C 1
ATOM 6826 O O . VAL B 1 237 ? -4.293 15.344 7.219 1 98.19 237 VAL B O 1
ATOM 6829 N N . PHE B 1 238 ? -5.309 14.977 9.234 1 96.06 238 PHE B N 1
ATOM 6830 C CA . PHE B 1 238 ? -5.566 13.57 8.969 1 96.06 238 PHE B CA 1
ATOM 6831 C C . PHE B 1 238 ? -6.992 13.359 8.477 1 96.06 238 PHE B C 1
ATOM 6833 O O . PHE B 1 238 ? -7.242 12.492 7.637 1 96.06 238 PHE B O 1
ATOM 6840 N N . ASN B 1 239 ? -7.906 14.086 9 1 94.81 239 ASN B N 1
ATOM 6841 C CA . ASN B 1 239 ? -9.328 13.859 8.766 1 94.81 239 ASN B CA 1
ATOM 6842 C C . ASN B 1 239 ? -9.773 14.438 7.426 1 94.81 239 ASN B C 1
ATOM 6844 O O . ASN B 1 239 ? -9.734 15.656 7.223 1 94.81 239 ASN B O 1
ATOM 6848 N N . PRO B 1 240 ? -10.25 13.617 6.5 1 92.88 240 PRO B N 1
ATOM 6849 C CA . PRO B 1 240 ? -10.641 14.125 5.18 1 92.88 240 PRO B CA 1
ATOM 6850 C C . PRO B 1 240 ? -11.953 14.898 5.207 1 92.88 240 PRO B C 1
ATOM 6852 O O . PRO B 1 240 ? -12.297 15.57 4.23 1 92.88 240 PRO B O 1
ATOM 6855 N N . LYS B 1 241 ? -12.672 14.836 6.277 1 92.12 241 LYS B N 1
ATOM 6856 C CA . LYS B 1 241 ? -13.984 15.461 6.332 1 92.12 241 LYS B CA 1
ATOM 6857 C C . LYS B 1 241 ? -13.906 16.828 7 1 92.12 241 LYS B C 1
ATOM 6859 O O . LYS B 1 241 ? -14.906 17.562 7.059 1 92.12 241 LYS B O 1
ATOM 6864 N N . LYS B 1 242 ? -12.742 17.141 7.508 1 94.56 242 LYS B N 1
ATOM 6865 C CA . LYS B 1 242 ? -12.578 18.406 8.203 1 94.56 242 LYS B CA 1
ATOM 6866 C C . LYS B 1 242 ? -11.445 19.234 7.594 1 94.56 242 LYS B C 1
ATOM 6868 O O . LYS B 1 242 ? -10.562 18.672 6.922 1 94.56 242 LYS B O 1
ATOM 6873 N N . SER B 1 243 ? -11.562 20.531 7.785 1 95.31 243 SER B N 1
ATOM 6874 C CA . SER B 1 243 ? -10.508 21.438 7.332 1 95.31 243 SER B CA 1
ATOM 6875 C C . SER B 1 243 ? -10.086 22.406 8.438 1 95.31 243 SER B C 1
ATOM 6877 O O . SER B 1 243 ? -10.93 22.891 9.188 1 95.31 243 SER B O 1
ATOM 6879 N N . ARG B 1 244 ? -8.852 22.547 8.57 1 97.88 244 ARG B N 1
ATOM 6880 C CA . ARG B 1 244 ? -8.266 23.469 9.547 1 97.88 244 ARG B CA 1
ATOM 6881 C C . ARG B 1 244 ? -8.188 24.875 8.992 1 97.88 244 ARG B C 1
ATOM 6883 O O . ARG B 1 244 ? -7.133 25.312 8.523 1 97.88 244 ARG B O 1
ATOM 6890 N N . LEU B 1 245 ? -9.281 25.594 9.125 1 97.81 245 LEU B N 1
ATOM 6891 C CA . LEU B 1 245 ? -9.344 26.984 8.688 1 97.81 245 LEU B CA 1
ATOM 6892 C C . LEU B 1 245 ? -8.75 27.906 9.742 1 97.81 245 LEU B C 1
ATOM 6894 O O . LEU B 1 245 ? -8.992 27.75 10.938 1 97.81 245 LEU B O 1
ATOM 6898 N N . SER B 1 246 ? -7.887 28.828 9.32 1 97.94 246 SER B N 1
ATOM 6899 C CA . SER B 1 246 ? -7.277 29.766 10.258 1 97.94 246 SER B CA 1
ATOM 6900 C C . SER B 1 246 ? -6.93 31.094 9.57 1 97.94 246 SER B C 1
ATOM 6902 O O . SER B 1 246 ? -6.781 31.141 8.352 1 97.94 246 SER B O 1
ATOM 6904 N N . ILE B 1 247 ? -6.93 32.125 10.297 1 96.5 247 ILE B N 1
ATOM 6905 C CA . ILE B 1 247 ? -6.336 33.406 9.922 1 96.5 247 ILE B CA 1
ATOM 6906 C C . ILE B 1 247 ? -4.949 33.562 10.547 1 96.5 247 ILE B C 1
ATOM 6908 O O . ILE B 1 247 ? -4.797 33.406 11.766 1 96.5 247 ILE B O 1
ATOM 6912 N N . SER B 1 248 ? -4.008 33.688 9.781 1 95.5 248 SER B N 1
ATOM 6913 C CA . SER B 1 248 ? -2.648 33.844 10.289 1 95.5 248 SER B CA 1
ATOM 6914 C C . SER B 1 248 ? -1.975 35.094 9.719 1 95.5 248 SER B C 1
ATOM 6916 O O . SER B 1 248 ? -2.346 35.562 8.641 1 95.5 248 SER B O 1
ATOM 6918 N N . GLY B 1 249 ? -1.015 35.625 10.5 1 94.31 249 GLY B N 1
ATOM 6919 C CA . GLY B 1 249 ? -0.298 36.812 10.062 1 94.31 249 GLY B CA 1
ATOM 6920 C C . GLY B 1 249 ? 0.844 37.188 10.984 1 94.31 249 GLY B C 1
ATOM 6921 O O . GLY B 1 249 ? 1.236 36.406 11.852 1 94.31 249 GLY B O 1
ATOM 6922 N N . TRP B 1 250 ? 1.343 38.406 10.609 1 94.62 250 TRP B N 1
ATOM 6923 C CA . TRP B 1 250 ? 2.479 38.906 11.367 1 94.62 250 TRP B CA 1
ATOM 6924 C C . TRP B 1 250 ? 2.316 40.406 11.664 1 94.62 250 TRP B C 1
ATOM 6926 O O . TRP B 1 250 ? 1.729 41.156 10.867 1 94.62 250 TRP B O 1
ATOM 6936 N N . PHE B 1 251 ? 2.744 40.719 12.836 1 95.25 251 PHE B N 1
ATOM 6937 C CA . PHE B 1 251 ? 2.998 42.125 13.156 1 95.25 251 PHE B CA 1
ATOM 6938 C C . PHE B 1 251 ? 4.457 42.5 12.906 1 95.25 251 PHE B C 1
ATOM 6940 O O . PHE B 1 251 ? 5.344 41.656 13.062 1 95.25 251 PHE B O 1
ATOM 6947 N N . HIS B 1 252 ? 4.664 43.688 12.57 1 92.62 252 HIS B N 1
ATOM 6948 C CA . HIS B 1 252 ? 6 44.094 12.156 1 92.62 252 HIS B CA 1
ATOM 6949 C C . HIS B 1 252 ? 6.539 45.219 13.07 1 92.62 252 HIS B C 1
ATOM 6951 O O . HIS B 1 252 ? 5.773 45.875 13.75 1 92.62 252 HIS B O 1
ATOM 6957 N N . LEU B 1 253 ? 7.805 45.375 12.961 1 90.44 253 LEU B N 1
ATOM 6958 C CA . LEU B 1 253 ? 8.453 46.5 13.617 1 90.44 253 LEU B CA 1
ATOM 6959 C C . LEU B 1 253 ? 7.992 47.812 13 1 90.44 253 LEU B C 1
ATOM 6961 O O . LEU B 1 253 ? 7.688 47.875 11.805 1 90.44 253 LEU B O 1
ATOM 6965 N N . PRO B 1 254 ? 8.023 48.812 13.875 1 90.5 254 PRO B N 1
ATOM 6966 C CA . PRO B 1 254 ? 7.574 50.125 13.367 1 90.5 254 PRO B CA 1
ATOM 6967 C C . PRO B 1 254 ? 8.469 50.656 12.25 1 90.5 254 PRO B C 1
ATOM 6969 O O . PRO B 1 254 ? 9.688 50.5 12.297 1 90.5 254 PRO B O 1
ATOM 6972 N N . HIS B 1 255 ? 7.793 51.312 11.367 1 86.88 255 HIS B N 1
ATOM 6973 C CA . HIS B 1 255 ? 8.516 52.031 10.312 1 86.88 255 HIS B CA 1
ATOM 6974 C C . HIS B 1 255 ? 9.117 53.344 10.836 1 86.88 255 HIS B C 1
ATOM 6976 O O . HIS B 1 255 ? 8.805 53.75 11.945 1 86.88 255 HIS B O 1
ATOM 6982 N N . VAL B 1 256 ? 9.945 53.969 10.016 1 82.75 256 VAL B N 1
ATOM 6983 C CA . VAL B 1 256 ? 10.703 55.156 10.391 1 82.75 256 VAL B CA 1
ATOM 6984 C C . VAL B 1 256 ? 9.758 56.25 10.82 1 82.75 256 VAL B C 1
ATOM 6986 O O . VAL B 1 256 ? 10.062 57.031 11.742 1 82.75 256 VAL B O 1
ATOM 6989 N N . ASP B 1 257 ? 8.633 56.375 10.281 1 86.81 257 ASP B N 1
ATOM 6990 C CA . ASP B 1 257 ? 7.691 57.469 10.547 1 86.81 257 ASP B CA 1
ATOM 6991 C C . ASP B 1 257 ? 6.676 57.062 11.609 1 86.81 257 ASP B C 1
ATOM 6993 O O . ASP B 1 257 ? 5.715 57.781 11.859 1 86.81 257 ASP B O 1
ATOM 6997 N N . GLU B 1 258 ? 6.887 55.938 12.219 1 89.44 258 GLU B N 1
ATOM 6998 C CA . GLU B 1 258 ? 5.941 55.469 13.219 1 89.44 258 GLU B CA 1
ATOM 6999 C C . GLU B 1 258 ? 6.531 55.562 14.625 1 89.44 258 GLU B C 1
ATOM 7001 O O . GLU B 1 258 ? 7.75 55.562 14.797 1 89.44 258 GLU B O 1
ATOM 7006 N N . ASP B 1 259 ? 5.656 55.719 15.523 1 82.56 259 ASP B N 1
ATOM 7007 C CA . ASP B 1 259 ? 6.082 55.781 16.906 1 82.56 259 ASP B CA 1
ATOM 7008 C C . ASP B 1 259 ? 6.785 54.5 17.344 1 82.56 259 ASP B C 1
ATOM 7010 O O . ASP B 1 259 ? 6.336 53.406 17 1 82.56 259 ASP B O 1
ATOM 7014 N N . GLY B 1 260 ? 7.852 54.688 18.031 1 79.81 260 GLY B N 1
ATOM 7015 C CA . GLY B 1 260 ? 8.57 53.531 18.562 1 79.81 260 GLY B CA 1
ATOM 7016 C C . GLY B 1 260 ? 9.688 53.062 17.641 1 79.81 260 GLY B C 1
ATOM 7017 O O . GLY B 1 260 ? 10.391 52.125 17.969 1 79.81 260 GLY B O 1
ATOM 7018 N N . TYR B 1 261 ? 9.797 53.781 16.469 1 81.81 261 TYR B N 1
ATOM 7019 C CA . TYR B 1 261 ? 10.883 53.406 15.578 1 81.81 261 TYR B CA 1
ATOM 7020 C C . TYR B 1 261 ? 12.234 53.688 16.219 1 81.81 261 TYR B C 1
ATOM 7022 O O . TYR B 1 261 ? 12.469 54.75 16.766 1 81.81 261 TYR B O 1
ATOM 7030 N N . GLU B 1 262 ? 13.016 52.719 16.422 1 69.31 262 GLU B N 1
ATOM 7031 C CA . GLU B 1 262 ? 14.406 52.906 16.828 1 69.31 262 GLU B CA 1
ATOM 7032 C C . GLU B 1 262 ? 15.367 52.438 15.742 1 69.31 262 GLU B C 1
ATOM 7034 O O . GLU B 1 262 ? 15.312 51.281 15.289 1 69.31 262 GLU B O 1
ATOM 7039 N N . GLU B 1 263 ? 16.094 53.344 15.102 1 58.94 263 GLU B N 1
ATOM 7040 C CA . GLU B 1 263 ? 17.016 53.031 14.008 1 58.94 263 GLU B CA 1
ATOM 7041 C C . GLU B 1 263 ? 17.828 51.781 14.297 1 58.94 263 GLU B C 1
ATOM 7043 O O . GLU B 1 263 ? 18.047 50.969 13.406 1 58.94 263 GLU B O 1
ATOM 7048 N N . GLY B 1 264 ? 18.453 51.594 15.367 1 50.16 264 GLY B N 1
ATOM 7049 C CA . GLY B 1 264 ? 19.344 50.5 15.75 1 50.16 264 GLY B CA 1
ATOM 7050 C C . GLY B 1 264 ? 18.641 49.188 15.883 1 50.16 264 GLY B C 1
ATOM 7051 O O . GLY B 1 264 ? 19.25 48.125 15.719 1 50.16 264 GLY B O 1
ATOM 7052 N N . GLN B 1 265 ? 17.562 49.188 16.219 1 54.59 265 GLN B N 1
ATOM 7053 C CA . GLN B 1 265 ? 16.875 47.906 16.484 1 54.59 265 GLN B CA 1
ATOM 7054 C C . GLN B 1 265 ? 16.531 47.188 15.195 1 54.59 265 GLN B C 1
ATOM 7056 O O . GLN B 1 265 ? 16.641 45.969 15.117 1 54.59 265 GLN B O 1
ATOM 7061 N N . ARG B 1 266 ? 16.156 47.938 14.211 1 52.34 266 ARG B N 1
ATOM 7062 C CA . ARG B 1 266 ? 15.891 47.281 12.93 1 52.34 266 ARG B CA 1
ATOM 7063 C C . ARG B 1 266 ? 17.156 46.688 12.344 1 52.34 266 ARG B C 1
ATOM 7065 O O . ARG B 1 266 ? 17.125 45.562 11.781 1 52.34 266 ARG B O 1
ATOM 7072 N N . ILE B 1 267 ? 18.188 47.5 12.43 1 47.12 267 ILE B N 1
ATOM 7073 C CA . ILE B 1 267 ? 19.453 47.031 11.875 1 47.12 267 ILE B CA 1
ATOM 7074 C C . ILE B 1 267 ? 19.906 45.75 12.602 1 47.12 267 ILE B C 1
ATOM 7076 O O . ILE B 1 267 ? 20.344 44.781 11.969 1 47.12 267 ILE B O 1
ATOM 7080 N N . LYS B 1 268 ? 19.938 45.781 13.812 1 48.59 268 LYS B N 1
ATOM 7081 C CA . LYS B 1 268 ? 20.406 44.656 14.594 1 48.59 268 LYS B CA 1
ATOM 7082 C C . LYS B 1 268 ? 19.547 43.406 14.344 1 48.59 268 LYS B C 1
ATOM 7084 O O . LYS B 1 268 ? 20.078 42.312 14.188 1 48.59 268 LYS B O 1
ATOM 7089 N N . LEU B 1 269 ? 18.328 43.719 14.336 1 52.09 269 LEU B N 1
ATOM 7090 C CA . LEU B 1 269 ? 17.422 42.594 14.094 1 52.09 269 LEU B CA 1
ATOM 7091 C C . LEU B 1 269 ? 17.578 42.094 12.664 1 52.09 269 LEU B C 1
ATOM 7093 O O . LEU B 1 269 ? 17.562 40.875 12.445 1 52.09 269 LEU B O 1
ATOM 7097 N N . GLU B 1 270 ? 17.812 43.125 11.805 1 50.84 270 GLU B N 1
ATOM 7098 C CA . GLU B 1 270 ? 18.047 42.75 10.414 1 50.84 270 GLU B CA 1
ATOM 7099 C C . GLU B 1 270 ? 19.406 42.031 10.258 1 50.84 270 GLU B C 1
ATOM 7101 O O . GLU B 1 270 ? 19.531 41.094 9.492 1 50.84 270 GLU B O 1
ATOM 7106 N N . SER B 1 271 ? 20.422 42.688 10.852 1 47.34 271 SER B N 1
ATOM 7107 C CA . SER B 1 271 ? 21.75 42.062 10.805 1 47.34 271 SER B CA 1
ATOM 7108 C C . SER B 1 271 ? 21.781 40.719 11.5 1 47.34 271 SER B C 1
ATOM 7110 O O . SER B 1 271 ? 22.438 39.781 11.039 1 47.34 271 SER B O 1
ATOM 7112 N N . GLU B 1 272 ? 21.219 40.656 12.594 1 50.12 272 GLU B N 1
ATOM 7113 C CA . GLU B 1 272 ? 21.078 39.406 13.305 1 50.12 272 GLU B CA 1
ATOM 7114 C C . GLU B 1 272 ? 20.266 38.406 12.5 1 50.12 272 GLU B C 1
ATOM 7116 O O . GLU B 1 272 ? 20.578 37.188 12.477 1 50.12 272 GLU B O 1
ATOM 7121 N N . LYS B 1 273 ? 19.281 38.938 11.945 1 50.72 273 LYS B N 1
ATOM 7122 C CA . LYS B 1 273 ? 18.484 38.156 10.984 1 50.72 273 LYS B CA 1
ATOM 7123 C C . LYS B 1 273 ? 19.344 37.719 9.797 1 50.72 273 LYS B C 1
ATOM 7125 O O . LYS B 1 273 ? 19.203 36.625 9.305 1 50.72 273 LYS B O 1
ATOM 7130 N N . LYS B 1 274 ? 20.172 38.781 9.305 1 46.5 274 LYS B N 1
ATOM 7131 C CA . LYS B 1 274 ? 21.094 38.469 8.219 1 46.5 274 LYS B CA 1
ATOM 7132 C C . LYS B 1 274 ? 22.109 37.406 8.648 1 46.5 274 LYS B C 1
ATOM 7134 O O . LYS B 1 274 ? 22.438 36.5 7.867 1 46.5 274 LYS B O 1
ATOM 7139 N N . LEU B 1 275 ? 22.797 37.625 9.641 1 43.19 275 LEU B N 1
ATOM 7140 C CA . LEU B 1 275 ? 23.797 36.656 10.102 1 43.19 275 LEU B CA 1
ATOM 7141 C C . LEU B 1 275 ? 23.172 35.312 10.383 1 43.19 275 LEU B C 1
ATOM 7143 O O . LEU B 1 275 ? 23.734 34.281 10.023 1 43.19 275 LEU B O 1
ATOM 7147 N N . LYS B 1 276 ? 22.156 35.312 11.18 1 44.19 276 LYS B N 1
ATOM 7148 C CA . LYS B 1 276 ? 21.453 34.125 11.602 1 44.19 276 LYS B CA 1
ATOM 7149 C C . LYS B 1 276 ? 20.688 33.469 10.438 1 44.19 276 LYS B C 1
ATOM 7151 O O . LYS B 1 276 ? 20.391 32.281 10.461 1 44.19 276 LYS B O 1
ATOM 7156 N N . SER B 1 277 ? 20.156 34.312 9.578 1 39.59 277 SER B N 1
ATOM 7157 C CA . SER B 1 277 ? 19.594 33.719 8.375 1 39.59 277 SER B CA 1
ATOM 7158 C C . SER B 1 277 ? 20.641 32.938 7.582 1 39.59 277 SER B C 1
ATOM 7160 O O . SER B 1 277 ? 20.328 32.312 6.562 1 39.59 277 SER B O 1
ATOM 7162 N N . LEU B 1 278 ? 21.828 33.406 7.609 1 34.94 278 LEU B N 1
ATOM 7163 C CA . LEU B 1 278 ? 22.969 32.719 7 1 34.94 278 LEU B CA 1
ATOM 7164 C C . LEU B 1 278 ? 23.016 31.25 7.445 1 34.94 278 LEU B C 1
ATOM 7166 O O . LEU B 1 278 ? 23.734 30.453 6.852 1 34.94 278 LEU B O 1
ATOM 7170 N N . GLY B 1 279 ? 22.016 30.844 8.383 1 35.97 279 GLY B N 1
ATOM 7171 C CA . GLY B 1 279 ? 21.75 29.422 8.625 1 35.97 279 GLY B CA 1
ATOM 7172 C C . GLY B 1 279 ? 20.281 29.094 8.633 1 35.97 279 GLY B C 1
ATOM 7173 O O . GLY B 1 279 ? 19.891 27.938 8.438 1 35.97 279 GLY B O 1
ATOM 7174 N N . ALA B 1 280 ? 19.344 29.766 9.406 1 35.97 280 ALA B N 1
ATOM 7175 C CA . ALA B 1 280 ? 17.984 29.297 9.672 1 35.97 280 ALA B CA 1
ATOM 7176 C C . ALA B 1 280 ? 17.094 29.531 8.461 1 35.97 280 ALA B C 1
ATOM 7178 O O . ALA B 1 280 ? 16.781 28.578 7.73 1 35.97 280 ALA B O 1
ATOM 7179 N N . SER B 1 281 ? 16.094 30.656 8.461 1 38.19 281 SER B N 1
ATOM 7180 C CA . SER B 1 281 ? 14.883 30.594 7.645 1 38.19 281 SER B CA 1
ATOM 7181 C C . SER B 1 281 ? 15.195 30.859 6.172 1 38.19 281 SER B C 1
ATOM 7183 O O . SER B 1 281 ? 14.75 30.125 5.297 1 38.19 281 SER B O 1
ATOM 7185 N N . LEU B 1 282 ? 15.664 32.156 5.848 1 33.44 282 LEU B N 1
ATOM 7186 C CA . LEU B 1 282 ? 15.734 32.531 4.441 1 33.44 282 LEU B CA 1
ATOM 7187 C C . LEU B 1 282 ? 16.828 31.75 3.723 1 33.44 282 LEU B C 1
ATOM 7189 O O . LEU B 1 282 ? 16.625 31.297 2.594 1 33.44 282 LEU B O 1
ATOM 7193 N N . ASP B 1 283 ? 17.938 31.719 4.242 1 34.25 283 ASP B N 1
ATOM 7194 C CA . ASP B 1 283 ? 18.969 30.891 3.623 1 34.25 283 ASP B CA 1
ATOM 7195 C C . ASP B 1 283 ? 18.547 29.422 3.594 1 34.25 283 ASP B C 1
ATOM 7197 O O . ASP B 1 283 ? 18.922 28.672 2.68 1 34.25 283 ASP B O 1
ATOM 7201 N N . GLN B 1 284 ? 17.891 29 4.539 1 36.88 284 GLN B N 1
ATOM 7202 C CA . GLN B 1 284 ? 17.266 27.672 4.605 1 36.88 284 GLN B CA 1
ATOM 7203 C C . GLN B 1 284 ? 16.172 27.531 3.553 1 36.88 284 GLN B C 1
ATOM 7205 O O . GLN B 1 284 ? 15.961 26.453 3.01 1 36.88 284 GLN B O 1
ATOM 7210 N N . LEU B 1 285 ? 15.336 28.625 3.406 1 37.03 285 LEU B N 1
ATOM 7211 C CA . LEU B 1 285 ? 14.344 28.719 2.336 1 37.03 285 LEU B CA 1
ATOM 7212 C C . LEU B 1 285 ? 15.016 29.016 1.001 1 37.03 285 LEU B C 1
ATOM 7214 O O . LEU B 1 285 ? 14.562 28.547 -0.046 1 37.03 285 LEU B O 1
ATOM 7218 N N . VAL B 1 286 ? 15.859 30.172 1.064 1 34.97 286 VAL B N 1
ATOM 7219 C CA . VAL B 1 286 ? 16.562 30.531 -0.161 1 34.97 286 VAL B CA 1
ATOM 7220 C C . VAL B 1 286 ? 17.812 29.672 -0.303 1 34.97 286 VAL B C 1
ATOM 7222 O O . VAL B 1 286 ? 18.188 29.281 -1.414 1 34.97 286 VAL B O 1
ATOM 7225 N N . ARG B 1 287 ? 18.734 29.797 0.749 1 36.34 287 ARG B N 1
ATOM 7226 C CA . ARG B 1 287 ? 20.031 29.219 0.455 1 36.34 287 ARG B CA 1
ATOM 7227 C C . ARG B 1 287 ? 19.969 27.703 0.444 1 36.34 287 ARG B C 1
ATOM 7229 O O . ARG B 1 287 ? 19.547 27.078 1.429 1 36.34 287 ARG B O 1
ATOM 7236 N N . LYS B 1 288 ? 19.938 27.125 -0.649 1 44.56 288 LYS B N 1
ATOM 7237 C CA . LYS B 1 288 ? 20.453 25.859 -1.159 1 44.56 288 LYS B CA 1
ATOM 7238 C C . LYS B 1 288 ? 21.562 25.312 -0.265 1 44.56 288 LYS B C 1
ATOM 7240 O O . LYS B 1 288 ? 22.719 25.688 -0.406 1 44.56 288 LYS B O 1
ATOM 7245 N N . GLY B 1 289 ? 21.188 25.344 1.037 1 44.28 289 GLY B N 1
ATOM 7246 C CA . GLY B 1 289 ? 22.266 24.844 1.881 1 44.28 289 GLY B CA 1
ATOM 7247 C C . GLY B 1 289 ? 22.984 23.641 1.286 1 44.28 289 GLY B C 1
ATOM 7248 O O . GLY B 1 289 ? 22.406 22.906 0.468 1 44.28 289 GLY B O 1
ATOM 7249 N N . ASN B 1 290 ? 24.219 23.797 1.158 1 46.22 290 ASN B N 1
ATOM 7250 C CA . ASN B 1 290 ? 25.062 22.672 0.732 1 46.22 290 ASN B CA 1
ATOM 7251 C C . ASN B 1 290 ? 24.844 21.438 1.61 1 46.22 290 ASN B C 1
ATOM 7253 O O . ASN B 1 290 ? 24.734 21.562 2.832 1 46.22 290 ASN B O 1
ATOM 7257 N N . GLN B 1 291 ? 24.203 20.516 1.115 1 57.41 291 GLN B N 1
ATOM 7258 C CA . GLN B 1 291 ? 24.125 19.234 1.816 1 57.41 291 GLN B CA 1
ATOM 7259 C C . GLN B 1 291 ? 25.484 18.844 2.41 1 57.41 291 GLN B C 1
ATOM 7261 O O . GLN B 1 291 ? 26.5 18.938 1.733 1 57.41 291 GLN B O 1
ATOM 7266 N N . ASP B 1 292 ? 25.547 18.812 3.756 1 66.5 292 ASP B N 1
ATOM 7267 C CA . ASP B 1 292 ? 26.797 18.391 4.402 1 66.5 292 ASP B CA 1
ATOM 7268 C C . ASP B 1 292 ? 27.016 16.891 4.27 1 66.5 292 ASP B C 1
ATOM 7270 O O . ASP B 1 292 ? 26.359 16.109 4.957 1 66.5 292 ASP B O 1
ATOM 7274 N N . TYR B 1 293 ? 27.656 16.594 3.162 1 72.69 293 TYR B N 1
ATOM 7275 C CA . TYR B 1 293 ? 28.047 15.195 3.045 1 72.69 293 TYR B CA 1
ATOM 7276 C C . TYR B 1 293 ? 29.344 14.922 3.777 1 72.69 293 TYR B C 1
ATOM 7278 O O . TYR B 1 293 ? 30.234 15.781 3.832 1 72.69 293 TYR B O 1
ATOM 7286 N N . PHE B 1 294 ? 29.359 13.82 4.402 1 78.62 294 PHE B N 1
ATOM 7287 C CA . PHE B 1 294 ? 30.609 13.32 4.957 1 78.62 294 PHE B CA 1
ATOM 7288 C C . PHE B 1 294 ? 31.234 12.281 4.035 1 78.62 294 PHE B C 1
ATOM 7290 O O . PHE B 1 294 ? 30.953 11.086 4.156 1 78.62 294 PHE B O 1
ATOM 7297 N N . PHE B 1 295 ? 32.156 12.75 3.203 1 86.56 295 PHE B N 1
ATOM 7298 C CA . PHE B 1 295 ? 32.719 11.867 2.189 1 86.56 295 PHE B CA 1
ATOM 7299 C C . PHE B 1 295 ? 33.875 11.07 2.756 1 86.56 295 PHE B C 1
ATOM 7301 O O . PHE B 1 295 ? 34.812 11.641 3.338 1 86.56 295 PHE B O 1
ATOM 7308 N N . LYS B 1 296 ? 33.812 9.82 2.613 1 89.19 296 LYS B N 1
ATOM 7309 C CA . LYS B 1 296 ? 34.969 8.953 2.84 1 89.19 296 LYS B CA 1
ATOM 7310 C C . LYS B 1 296 ? 35.781 8.773 1.562 1 89.19 296 LYS B C 1
ATOM 7312 O O . LYS B 1 296 ? 35.219 8.414 0.517 1 89.19 296 LYS B O 1
ATOM 7317 N N . PRO B 1 297 ? 37.031 8.992 1.662 1 90.25 297 PRO B N 1
ATOM 7318 C CA . PRO B 1 297 ? 37.844 8.883 0.448 1 90.25 297 PRO B CA 1
ATOM 7319 C C . PRO B 1 297 ? 37.969 7.449 -0.051 1 90.25 297 PRO B C 1
ATOM 7321 O O . PRO B 1 297 ? 38 6.512 0.75 1 90.25 297 PRO B O 1
ATOM 7324 N N . ILE B 1 298 ? 38 7.277 -1.284 1 87.25 298 ILE B N 1
ATOM 7325 C CA . ILE B 1 298 ? 38.25 5.984 -1.915 1 87.25 298 ILE B CA 1
ATOM 7326 C C . ILE B 1 298 ? 39.75 5.816 -2.176 1 87.25 298 ILE B C 1
ATOM 7328 O O . ILE B 1 298 ? 40.375 6.613 -2.898 1 87.25 298 ILE B O 1
ATOM 7332 N N . GLU B 1 299 ? 40.219 4.715 -1.467 1 74.5 299 GLU B N 1
ATOM 7333 C CA . GLU B 1 299 ? 41.656 4.449 -1.625 1 74.5 299 GLU B CA 1
ATOM 7334 C C . GLU B 1 299 ? 41.969 3.873 -3.004 1 74.5 299 GLU B C 1
ATOM 7336 O O . GLU B 1 299 ? 41.156 3.119 -3.559 1 74.5 299 GLU B O 1
ATOM 7341 N N . ASP B 1 300 ? 43 4.324 -3.666 1 65.19 300 ASP B N 1
ATOM 7342 C CA . ASP B 1 300 ? 43.562 3.766 -4.891 1 65.19 300 ASP B CA 1
ATOM 7343 C C . ASP B 1 300 ? 42.688 4.066 -6.094 1 65.19 300 ASP B C 1
ATOM 7345 O O . ASP B 1 300 ? 42.562 3.252 -7.012 1 65.19 300 ASP B O 1
ATOM 7349 N N . SER B 1 301 ? 41.938 5.027 -6.074 1 58.72 301 SER B N 1
ATOM 7350 C CA . SER B 1 301 ? 41.094 5.438 -7.188 1 58.72 301 SER B CA 1
ATOM 7351 C C . SER B 1 301 ? 41.844 5.367 -8.508 1 58.72 301 SER B C 1
ATOM 7353 O O . SER B 1 301 ? 41.281 5.016 -9.539 1 58.72 301 SER B O 1
ATOM 7355 N N . ASP B 1 302 ? 43.062 5.516 -8.438 1 55.62 302 ASP B N 1
ATOM 7356 C CA . ASP B 1 302 ? 43.906 5.52 -9.641 1 55.62 302 ASP B CA 1
ATOM 7357 C C . ASP B 1 302 ? 44.062 4.109 -10.203 1 55.62 302 ASP B C 1
ATOM 7359 O O . ASP B 1 302 ? 44.188 3.932 -11.414 1 55.62 302 ASP B O 1
ATOM 7363 N N . GLN B 1 303 ? 44 3.156 -9.43 1 53.88 303 GLN B N 1
ATOM 7364 C CA . GLN B 1 303 ? 44.219 1.789 -9.898 1 53.88 303 GLN B CA 1
ATOM 7365 C C . GLN B 1 303 ? 42.938 1.248 -10.555 1 53.88 303 GLN B C 1
ATOM 7367 O O . GLN B 1 303 ? 43 0.354 -11.398 1 53.88 303 GLN B O 1
ATOM 7372 N N . LEU B 1 304 ? 41.781 1.701 -10.211 1 57.19 304 LEU B N 1
ATOM 7373 C CA . LEU B 1 304 ? 40.5 1.26 -10.789 1 57.19 304 LEU B CA 1
ATOM 7374 C C . LEU B 1 304 ? 40.375 1.726 -12.242 1 57.19 304 LEU B C 1
ATOM 7376 O O . LEU B 1 304 ? 39.688 1.089 -13.047 1 57.19 304 LEU B O 1
ATOM 7380 N N . SER B 1 305 ? 41.094 2.889 -12.688 1 55.78 305 SER B N 1
ATOM 7381 C CA . SER B 1 305 ? 40.906 3.643 -13.922 1 55.78 305 SER B CA 1
ATOM 7382 C C . SER B 1 305 ? 41.344 2.836 -15.141 1 55.78 305 SER B C 1
ATOM 7384 O O . SER B 1 305 ? 40.906 3.092 -16.25 1 55.78 305 SER B O 1
ATOM 7386 N N . SER B 1 306 ? 42.125 1.707 -14.953 1 56.19 306 SER B N 1
ATOM 7387 C CA . SER B 1 306 ? 42.75 1.211 -16.172 1 56.19 306 SER B CA 1
ATOM 7388 C C . SER B 1 306 ? 42.062 -0.043 -16.688 1 56.19 306 SER B C 1
ATOM 7390 O O . SER B 1 306 ? 42.312 -0.501 -17.797 1 56.19 306 SER B O 1
ATOM 7392 N N . THR B 1 307 ? 41 -0.545 -15.984 1 61.53 307 THR B N 1
ATOM 7393 C CA . THR B 1 307 ? 40.562 -1.854 -16.438 1 61.53 307 THR B CA 1
ATOM 7394 C C . THR B 1 307 ? 39.156 -1.763 -17.062 1 61.53 307 THR B C 1
ATOM 7396 O O . THR B 1 307 ? 38.25 -1.2 -16.453 1 61.53 307 THR B O 1
ATOM 7399 N N . GLU B 1 308 ? 38.969 -2.014 -18.359 1 68.75 308 GLU B N 1
ATOM 7400 C CA . GLU B 1 308 ? 37.719 -1.987 -19.109 1 68.75 308 GLU B CA 1
ATOM 7401 C C . GLU B 1 308 ? 36.875 -3.217 -18.797 1 68.75 308 GLU B C 1
ATOM 7403 O O . GLU B 1 308 ? 35.688 -3.268 -19.141 1 68.75 308 GLU B O 1
ATOM 7408 N N . GLU B 1 309 ? 37.469 -4.105 -18.031 1 79.56 309 GLU B N 1
ATOM 7409 C CA . GLU B 1 309 ? 36.75 -5.348 -17.812 1 79.56 309 GLU B CA 1
ATOM 7410 C C . GLU B 1 309 ? 36.625 -5.664 -16.328 1 79.56 309 GLU B C 1
ATOM 7412 O O . GLU B 1 309 ? 37.469 -5.25 -15.531 1 79.56 309 GLU B O 1
ATOM 7417 N N . ILE B 1 310 ? 35.562 -6.258 -15.938 1 88.19 310 ILE B N 1
ATOM 7418 C CA . ILE B 1 310 ? 35.344 -6.699 -14.57 1 88.19 310 ILE B CA 1
ATOM 7419 C C . ILE B 1 310 ? 36.125 -7.973 -14.297 1 88.19 310 ILE B C 1
ATOM 7421 O O . ILE B 1 310 ? 36.031 -8.945 -15.047 1 88.19 310 ILE B O 1
ATOM 7425 N N . SER B 1 311 ? 36.969 -7.969 -13.281 1 89.31 311 SER B N 1
ATOM 7426 C CA . SER B 1 311 ? 37.75 -9.148 -12.922 1 89.31 311 SER B CA 1
ATOM 7427 C C . SER B 1 311 ? 36.844 -10.289 -12.453 1 89.31 311 SER B C 1
ATOM 7429 O O . SER B 1 311 ? 35.688 -10.055 -12.086 1 89.31 311 SER B O 1
ATOM 7431 N N . LYS B 1 312 ? 37.375 -11.508 -12.469 1 90.75 312 LYS B N 1
ATOM 7432 C CA . LYS B 1 312 ? 36.625 -12.672 -12.008 1 90.75 312 LYS B CA 1
ATOM 7433 C C . LYS B 1 312 ? 36.25 -12.555 -10.531 1 90.75 312 LYS B C 1
ATOM 7435 O O . LYS B 1 312 ? 35.188 -12.961 -10.117 1 90.75 312 LYS B O 1
ATOM 7440 N N . GLU B 1 313 ? 37.188 -12.023 -9.852 1 91.44 313 GLU B N 1
ATOM 7441 C CA . GLU B 1 313 ? 36.969 -11.836 -8.422 1 91.44 313 GLU B CA 1
ATOM 7442 C C . GLU B 1 313 ? 35.875 -10.805 -8.172 1 91.44 313 GLU B C 1
ATOM 7444 O O . GLU B 1 313 ? 35 -11.016 -7.32 1 91.44 313 GLU B O 1
ATOM 7449 N N . ASP B 1 314 ? 35.938 -9.75 -8.898 1 92.62 314 ASP B N 1
ATOM 7450 C CA . ASP B 1 314 ? 34.906 -8.711 -8.781 1 92.62 314 ASP B CA 1
ATOM 7451 C C . ASP B 1 314 ? 33.531 -9.227 -9.203 1 92.62 314 ASP B C 1
ATOM 7453 O O . ASP B 1 314 ? 32.531 -8.914 -8.578 1 92.62 314 ASP B O 1
ATOM 7457 N N . LEU B 1 315 ? 33.594 -10.023 -10.203 1 94.38 315 LEU B N 1
ATOM 7458 C CA . LEU B 1 315 ? 32.344 -10.57 -10.711 1 94.38 315 LEU B CA 1
ATOM 7459 C C . LEU B 1 315 ? 31.672 -11.477 -9.68 1 94.38 315 LEU B C 1
ATOM 7461 O O . LEU B 1 315 ? 30.453 -11.453 -9.516 1 94.38 315 LEU B O 1
ATOM 7465 N N . ALA B 1 316 ? 32.469 -12.242 -9.031 1 94.44 316 ALA B N 1
ATOM 7466 C CA . ALA B 1 316 ? 31.953 -13.125 -7.988 1 94.44 316 ALA B CA 1
ATOM 7467 C C . ALA B 1 316 ? 31.344 -12.328 -6.84 1 94.44 316 ALA B C 1
ATOM 7469 O O . ALA B 1 316 ? 30.312 -12.719 -6.297 1 94.44 316 ALA B O 1
ATOM 7470 N N . HIS B 1 317 ? 32 -11.281 -6.5 1 95.62 317 HIS B N 1
ATOM 7471 C CA . HIS B 1 317 ? 31.5 -10.422 -5.434 1 95.62 317 HIS B CA 1
ATOM 7472 C C . HIS B 1 317 ? 30.203 -9.719 -5.848 1 95.62 317 HIS B C 1
ATOM 7474 O O . HIS B 1 317 ? 29.266 -9.617 -5.051 1 95.62 317 HIS B O 1
ATOM 7480 N N . LEU B 1 318 ? 30.172 -9.234 -7.062 1 97.31 318 LEU B N 1
ATOM 7481 C CA . LEU B 1 318 ? 29 -8.523 -7.582 1 97.31 318 LEU B CA 1
ATOM 7482 C C . LEU B 1 318 ? 27.797 -9.453 -7.676 1 97.31 318 LEU B C 1
ATOM 7484 O O . LEU B 1 318 ? 26.672 -9.047 -7.379 1 97.31 318 LEU B O 1
ATOM 7488 N N . LYS B 1 319 ? 28 -10.68 -8.008 1 95.12 319 LYS B N 1
ATOM 7489 C CA . LYS B 1 319 ? 26.938 -11.656 -8.234 1 95.12 319 LYS B CA 1
ATOM 7490 C C . LYS B 1 319 ? 26.203 -11.977 -6.934 1 95.12 319 LYS B C 1
ATOM 7492 O O . LYS B 1 319 ? 25.062 -12.461 -6.957 1 95.12 319 LYS B O 1
ATOM 7497 N N . LYS B 1 320 ? 26.812 -11.664 -5.863 1 95.19 320 LYS B N 1
ATOM 7498 C CA . LYS B 1 320 ? 26.172 -11.906 -4.57 1 95.19 320 LYS B CA 1
ATOM 7499 C C . LYS B 1 320 ? 25.016 -10.953 -4.332 1 95.19 320 LYS B C 1
ATOM 7501 O O . LYS B 1 320 ? 24.109 -11.258 -3.557 1 95.19 320 LYS B O 1
ATOM 7506 N N . PHE B 1 321 ? 25.078 -9.805 -5.039 1 97.38 321 PHE B N 1
ATOM 7507 C CA . PHE B 1 321 ? 24.109 -8.766 -4.695 1 97.38 321 PHE B CA 1
ATOM 7508 C C . PHE B 1 321 ? 23.312 -8.336 -5.926 1 97.38 321 PHE B C 1
ATOM 7510 O O . PHE B 1 321 ? 22.141 -7.969 -5.82 1 97.38 321 PHE B O 1
ATOM 7517 N N . ILE B 1 322 ? 23.938 -8.398 -7.059 1 97.44 322 ILE B N 1
ATOM 7518 C CA . ILE B 1 322 ? 23.359 -7.805 -8.258 1 97.44 322 ILE B CA 1
ATOM 7519 C C . ILE B 1 322 ? 22.781 -8.906 -9.148 1 97.44 322 ILE B C 1
ATOM 7521 O O . ILE B 1 322 ? 23.375 -9.977 -9.281 1 97.44 322 ILE B O 1
ATOM 7525 N N . ASP B 1 323 ? 21.641 -8.578 -9.711 1 95.25 323 ASP B N 1
ATOM 7526 C CA . ASP B 1 323 ? 21.078 -9.484 -10.711 1 95.25 323 ASP B CA 1
ATOM 7527 C C . ASP B 1 323 ? 22.062 -9.695 -11.867 1 95.25 323 ASP B C 1
ATOM 7529 O O . ASP B 1 323 ? 22.609 -8.734 -12.398 1 95.25 323 ASP B O 1
ATOM 7533 N N . PRO B 1 324 ? 22.219 -10.875 -12.344 1 92.06 324 PRO B N 1
ATOM 7534 C CA . PRO B 1 324 ? 23.219 -11.195 -13.367 1 92.06 324 PRO B CA 1
ATOM 7535 C C . PRO B 1 324 ? 22.969 -10.445 -14.68 1 92.06 324 PRO B C 1
ATOM 7537 O O . PRO B 1 324 ? 23.906 -10.234 -15.453 1 92.06 324 PRO B O 1
ATOM 7540 N N . SER B 1 325 ? 21.781 -10.07 -14.938 1 92.31 325 SER B N 1
ATOM 7541 C CA . SER B 1 325 ? 21.484 -9.359 -16.188 1 92.31 325 SER B CA 1
ATOM 7542 C C . SER B 1 325 ? 22.266 -8.055 -16.281 1 92.31 325 SER B C 1
ATOM 7544 O O . SER B 1 325 ? 22.562 -7.59 -17.375 1 92.31 325 SER B O 1
ATOM 7546 N N . PHE B 1 326 ? 22.656 -7.473 -15.164 1 96.31 326 PHE B N 1
ATOM 7547 C CA . PHE B 1 326 ? 23.344 -6.191 -15.164 1 96.31 326 PHE B CA 1
ATOM 7548 C C . PHE B 1 326 ? 24.859 -6.395 -15.18 1 96.31 326 PHE B C 1
ATOM 7550 O O . PHE B 1 326 ? 25.609 -5.422 -15.141 1 96.31 326 PHE B O 1
ATOM 7557 N N . LEU B 1 327 ? 25.266 -7.645 -15.25 1 95.06 327 LEU B N 1
ATOM 7558 C CA . LEU B 1 327 ? 26.688 -7.965 -15.258 1 95.06 327 LEU B CA 1
ATOM 7559 C C . LEU B 1 327 ? 27.125 -8.492 -16.625 1 95.06 327 LEU B C 1
ATOM 7561 O O . LEU B 1 327 ? 28.312 -8.664 -16.875 1 95.06 327 LEU B O 1
ATOM 7565 N N . ALA B 1 328 ? 26.141 -8.742 -17.469 1 92.38 328 ALA B N 1
ATOM 7566 C CA . ALA B 1 328 ? 26.422 -9.188 -18.828 1 92.38 328 ALA B CA 1
ATOM 7567 C C . ALA B 1 328 ? 27.031 -8.055 -19.656 1 92.38 328 ALA B C 1
ATOM 7569 O O . ALA B 1 328 ? 26.516 -6.938 -19.656 1 92.38 328 ALA B O 1
ATOM 7570 N N . PRO B 1 329 ? 28.078 -8.336 -20.375 1 93 329 PRO B N 1
ATOM 7571 C CA . PRO B 1 329 ? 28.781 -7.293 -21.125 1 93 329 PRO B CA 1
ATOM 7572 C C . PRO B 1 329 ? 27.859 -6.547 -22.094 1 93 329 PRO B C 1
ATOM 7574 O O . PRO B 1 329 ? 27.938 -5.324 -22.219 1 93 329 PRO B O 1
ATOM 7577 N N . LYS B 1 330 ? 27 -7.266 -22.719 1 93.56 330 LYS B N 1
ATOM 7578 C CA . LYS B 1 330 ? 26.078 -6.645 -23.672 1 93.56 330 LYS B CA 1
ATOM 7579 C C . LYS B 1 330 ? 25.188 -5.621 -22.984 1 93.56 330 LYS B C 1
ATOM 7581 O O . LYS B 1 330 ? 24.969 -4.52 -23.5 1 93.56 330 LYS B O 1
ATOM 7586 N N . ASN B 1 331 ? 24.672 -5.969 -21.891 1 94.69 331 ASN B N 1
ATOM 7587 C CA . ASN B 1 331 ? 23.781 -5.082 -21.156 1 94.69 331 ASN B CA 1
ATOM 7588 C C . ASN B 1 331 ? 24.547 -3.896 -20.562 1 94.69 331 ASN B C 1
ATOM 7590 O O . ASN B 1 331 ? 24.016 -2.783 -20.516 1 94.69 331 ASN B O 1
ATOM 7594 N N . ILE B 1 332 ? 25.75 -4.098 -20.156 1 95.31 332 ILE B N 1
ATOM 7595 C CA . ILE B 1 332 ? 26.578 -3.037 -19.594 1 95.31 332 ILE B CA 1
ATOM 7596 C C . ILE B 1 332 ? 26.844 -1.968 -20.641 1 95.31 332 ILE B C 1
ATOM 7598 O O . ILE B 1 332 ? 26.766 -0.771 -20.359 1 95.31 332 ILE B O 1
ATOM 7602 N N . SER B 1 333 ? 27.125 -2.438 -21.812 1 94.94 333 SER B N 1
ATOM 7603 C CA . SER B 1 333 ? 27.375 -1.503 -22.906 1 94.94 333 SER B CA 1
ATOM 7604 C C . SER B 1 333 ? 26.141 -0.649 -23.203 1 94.94 333 SER B C 1
ATOM 7606 O O . SER B 1 333 ? 26.25 0.554 -23.453 1 94.94 333 SER B O 1
ATOM 7608 N N . LYS B 1 334 ? 25.062 -1.277 -23.188 1 96.69 334 LYS B N 1
ATOM 7609 C CA . LYS B 1 334 ? 23.812 -0.556 -23.422 1 96.69 334 LYS B CA 1
ATOM 7610 C C . LYS B 1 334 ? 23.547 0.473 -22.328 1 96.69 334 LYS B C 1
ATOM 7612 O O . LYS B 1 334 ? 23.125 1.595 -22.609 1 96.69 334 LYS B O 1
ATOM 7617 N N . LEU B 1 335 ? 23.766 0.11 -21.141 1 96.88 335 LEU B N 1
ATOM 7618 C CA . LEU B 1 335 ? 23.578 1.002 -20 1 96.88 335 LEU B CA 1
ATOM 7619 C C . LEU B 1 335 ? 24.516 2.195 -20.078 1 96.88 335 LEU B C 1
ATOM 7621 O O . LEU B 1 335 ? 24.125 3.33 -19.812 1 96.88 335 LEU B O 1
ATOM 7625 N N . ARG B 1 336 ? 25.719 1.903 -20.422 1 95.94 336 ARG B N 1
ATOM 7626 C CA . ARG B 1 336 ? 26.719 2.957 -20.562 1 95.94 336 ARG B CA 1
ATOM 7627 C C . ARG B 1 336 ? 26.281 3.98 -21.609 1 95.94 336 ARG B C 1
ATOM 7629 O O . ARG B 1 336 ? 26.375 5.188 -21.375 1 95.94 336 ARG B O 1
ATOM 7636 N N . GLU B 1 337 ? 25.859 3.451 -22.703 1 96.81 337 GLU B N 1
ATOM 7637 C CA . GLU B 1 337 ? 25.406 4.332 -23.781 1 96.81 337 GLU B CA 1
ATOM 7638 C C . GLU B 1 337 ? 24.234 5.203 -23.312 1 96.81 337 GLU B C 1
ATOM 7640 O O . GLU B 1 337 ? 24.203 6.402 -23.594 1 96.81 337 GLU B O 1
ATOM 7645 N N . GLN B 1 338 ? 23.375 4.59 -22.672 1 97 338 GLN B N 1
ATOM 7646 C CA . GLN B 1 338 ? 22.219 5.324 -22.156 1 97 338 GLN B CA 1
ATOM 7647 C C . GLN B 1 338 ? 22.641 6.395 -21.156 1 97 338 GLN B C 1
ATOM 7649 O O . GLN B 1 338 ? 22.141 7.523 -21.203 1 97 338 GLN B O 1
ATOM 7654 N N . PHE B 1 339 ? 23.516 6.078 -20.297 1 96.88 339 PHE B N 1
ATOM 7655 C CA . PHE B 1 339 ? 23.938 7.012 -19.266 1 96.88 339 PHE B CA 1
ATOM 7656 C C . PHE B 1 339 ? 24.688 8.195 -19.859 1 96.88 339 PHE B C 1
ATOM 7658 O O . PHE B 1 339 ? 24.484 9.336 -19.453 1 96.88 339 PHE B O 1
ATOM 7665 N N . VAL B 1 340 ? 25.5 7.926 -20.781 1 95.06 340 VAL B N 1
ATOM 7666 C CA . VAL B 1 340 ? 26.281 8.984 -21.422 1 95.06 340 VAL B CA 1
ATOM 7667 C C . VAL B 1 340 ? 25.328 9.961 -22.125 1 95.06 340 VAL B C 1
ATOM 7669 O O . VAL B 1 340 ? 25.562 11.172 -22.125 1 95.06 340 VAL B O 1
ATOM 7672 N N . ASN B 1 341 ? 24.266 9.406 -22.625 1 95.38 341 ASN B N 1
ATOM 7673 C CA . ASN B 1 341 ? 23.344 10.234 -23.391 1 95.38 341 ASN B CA 1
ATOM 7674 C C . ASN B 1 341 ? 22.359 10.969 -22.469 1 95.38 341 ASN B C 1
ATOM 7676 O O . ASN B 1 341 ? 21.984 12.109 -22.75 1 95.38 341 ASN B O 1
ATOM 7680 N N . GLU B 1 342 ? 21.953 10.328 -21.359 1 95.06 342 GLU B N 1
ATOM 7681 C CA . GLU B 1 342 ? 20.844 10.859 -20.594 1 95.06 342 GLU B CA 1
ATOM 7682 C C . GLU B 1 342 ? 21.297 11.328 -19.219 1 95.06 342 GLU B C 1
ATOM 7684 O O . GLU B 1 342 ? 20.547 12.023 -18.516 1 95.06 342 GLU B O 1
ATOM 7689 N N . SER B 1 343 ? 22.469 10.992 -18.781 1 94.81 343 SER B N 1
ATOM 7690 C CA . SER B 1 343 ? 23.031 11.32 -17.484 1 94.81 343 SER B CA 1
ATOM 7691 C C . SER B 1 343 ? 22.188 10.727 -16.359 1 94.81 343 SER B C 1
ATOM 7693 O O . SER B 1 343 ? 22.234 11.211 -15.219 1 94.81 343 SER B O 1
ATOM 7695 N N . GLN B 1 344 ? 21.328 9.859 -16.719 1 96.38 344 GLN B N 1
ATOM 7696 C CA . GLN B 1 344 ? 20.469 9.156 -15.758 1 96.38 344 GLN B CA 1
ATOM 7697 C C . GLN B 1 344 ? 20.047 7.789 -16.297 1 96.38 344 GLN B C 1
ATOM 7699 O O . GLN B 1 344 ? 19.781 7.641 -17.484 1 96.38 344 GLN B O 1
ATOM 7704 N N . ILE B 1 345 ? 20 6.824 -15.445 1 97.44 345 ILE B N 1
ATOM 7705 C CA . ILE B 1 345 ? 19.5 5.508 -15.82 1 97.44 345 ILE B CA 1
ATOM 7706 C C . ILE B 1 345 ? 18.734 4.898 -14.648 1 97.44 345 ILE B C 1
ATOM 7708 O O . ILE B 1 345 ? 19 5.199 -13.492 1 97.44 345 ILE B O 1
ATOM 7712 N N . SER B 1 346 ? 17.719 4.164 -14.93 1 97.56 346 SER B N 1
ATOM 7713 C CA . SER B 1 346 ? 16.891 3.436 -13.969 1 97.56 346 SER B CA 1
ATOM 7714 C C . SER B 1 346 ? 17.031 1.928 -14.156 1 97.56 346 SER B C 1
ATOM 7716 O O . SER B 1 346 ? 16.766 1.4 -15.242 1 97.56 346 SER B O 1
ATOM 7718 N N . LEU B 1 347 ? 17.484 1.27 -13.164 1 98.06 347 LEU B N 1
ATOM 7719 C CA . LEU B 1 347 ? 17.672 -0.177 -13.203 1 98.06 347 LEU B CA 1
ATOM 7720 C C . LEU B 1 347 ? 16.641 -0.885 -12.336 1 98.06 347 LEU B C 1
ATOM 7722 O O . LEU B 1 347 ? 16.797 -0.979 -11.117 1 98.06 347 LEU B O 1
ATOM 7726 N N . THR B 1 348 ? 15.609 -1.482 -12.914 1 96.94 348 THR B N 1
ATOM 7727 C CA . THR B 1 348 ? 14.562 -2.207 -12.195 1 96.94 348 THR B CA 1
ATOM 7728 C C . THR B 1 348 ? 15.008 -3.637 -11.891 1 96.94 348 THR B C 1
ATOM 7730 O O . THR B 1 348 ? 15.633 -4.285 -12.734 1 96.94 348 THR B O 1
ATOM 7733 N N . GLU B 1 349 ? 14.695 -4.094 -10.734 1 96.19 349 GLU B N 1
ATOM 7734 C CA . GLU B 1 349 ? 15.109 -5.418 -10.281 1 96.19 349 GLU B CA 1
ATOM 7735 C C . GLU B 1 349 ? 16.625 -5.555 -10.312 1 96.19 349 GLU B C 1
ATOM 7737 O O . GLU B 1 349 ? 17.156 -6.484 -10.914 1 96.19 349 GLU B O 1
ATOM 7742 N N . PHE B 1 350 ? 17.25 -4.656 -9.664 1 98 350 PHE B N 1
ATOM 7743 C CA . PHE B 1 350 ? 18.703 -4.535 -9.68 1 98 350 PHE B CA 1
ATOM 7744 C C . PHE B 1 350 ? 19.344 -5.637 -8.852 1 98 350 PHE B C 1
ATOM 7746 O O . PHE B 1 350 ? 20.328 -6.25 -9.273 1 98 350 PHE B O 1
ATOM 7753 N N . LEU B 1 351 ? 18.828 -5.844 -7.672 1 98.12 351 LEU B N 1
ATOM 7754 C CA . LEU B 1 351 ? 19.391 -6.828 -6.758 1 98.12 351 LEU B CA 1
ATOM 7755 C C . LEU B 1 351 ? 19.016 -8.242 -7.18 1 98.12 351 LEU B C 1
ATOM 7757 O O . LEU B 1 351 ? 17.984 -8.445 -7.824 1 98.12 351 LEU B O 1
ATOM 7761 N N . ASP B 1 352 ? 19.875 -9.086 -6.766 1 95.44 352 ASP B N 1
ATOM 7762 C CA . ASP B 1 352 ? 19.547 -10.5 -6.906 1 95.44 352 ASP B CA 1
ATOM 7763 C C . ASP B 1 352 ? 18.203 -10.828 -6.289 1 95.44 352 ASP B C 1
ATOM 7765 O O . ASP B 1 352 ? 17.844 -10.305 -5.23 1 95.44 352 ASP B O 1
ATOM 7769 N N . HIS B 1 353 ? 17.484 -11.727 -6.949 1 92.88 353 HIS B N 1
ATOM 7770 C CA . HIS B 1 353 ? 16.094 -11.977 -6.566 1 92.88 353 HIS B CA 1
ATOM 7771 C C . HIS B 1 353 ? 16 -12.523 -5.148 1 92.88 353 HIS B C 1
ATOM 7773 O O . HIS B 1 353 ? 15.219 -12.031 -4.332 1 92.88 353 HIS B O 1
ATOM 7779 N N . GLU B 1 354 ? 16.688 -13.562 -4.863 1 91.75 354 GLU B N 1
ATOM 7780 C CA . GLU B 1 354 ? 16.594 -14.172 -3.539 1 91.75 354 GLU B CA 1
ATOM 7781 C C . GLU B 1 354 ? 17.062 -13.195 -2.459 1 91.75 354 GLU B C 1
ATOM 7783 O O . GLU B 1 354 ? 16.453 -13.109 -1.392 1 91.75 354 GLU B O 1
ATOM 7788 N N . TYR B 1 355 ? 18.203 -12.492 -2.746 1 94.62 355 TYR B N 1
ATOM 7789 C CA . TYR B 1 355 ? 18.672 -11.469 -1.815 1 94.62 355 TYR B CA 1
ATOM 7790 C C . TYR B 1 355 ? 17.609 -10.406 -1.575 1 94.62 355 TYR B C 1
ATOM 7792 O O . TYR B 1 355 ? 17.375 -10.016 -0.433 1 94.62 355 TYR B O 1
ATOM 7800 N N . SER B 1 356 ? 17 -9.977 -2.672 1 96 356 SER B N 1
ATOM 7801 C CA . SER B 1 356 ? 15.984 -8.938 -2.572 1 96 356 SER B CA 1
ATOM 7802 C C . SER B 1 356 ? 14.781 -9.414 -1.769 1 96 356 SER B C 1
ATOM 7804 O O . SER B 1 356 ? 14.164 -8.641 -1.032 1 96 356 SER B O 1
ATOM 7806 N N . CYS B 1 357 ? 14.367 -10.688 -1.874 1 93.75 357 CYS B N 1
ATOM 7807 C CA . CYS B 1 357 ? 13.258 -11.25 -1.112 1 93.75 357 CYS B CA 1
ATOM 7808 C C . CYS B 1 357 ? 13.57 -11.25 0.381 1 93.75 357 CYS B C 1
ATOM 7810 O O . CYS B 1 357 ? 12.711 -10.898 1.194 1 93.75 357 CYS B O 1
ATOM 7812 N N . ARG B 1 358 ? 14.758 -11.633 0.703 1 94.12 358 ARG B N 1
ATOM 7813 C CA . ARG B 1 358 ? 15.172 -11.641 2.102 1 94.12 358 ARG B CA 1
ATOM 7814 C C . ARG B 1 358 ? 15.164 -10.227 2.684 1 94.12 358 ARG B C 1
ATOM 7816 O O . ARG B 1 358 ? 14.688 -10.016 3.801 1 94.12 358 ARG B O 1
ATOM 7823 N N . LEU B 1 359 ? 15.719 -9.328 1.931 1 96.56 359 LEU B N 1
ATOM 7824 C CA . LEU B 1 359 ? 15.75 -7.93 2.357 1 96.56 359 LEU B CA 1
ATOM 7825 C C . LEU B 1 359 ? 14.336 -7.383 2.541 1 96.56 359 LEU B C 1
ATOM 7827 O O . LEU B 1 359 ? 14.039 -6.746 3.555 1 96.56 359 LEU B O 1
ATOM 7831 N N . LYS B 1 360 ? 13.492 -7.613 1.595 1 96.62 360 LYS B N 1
ATOM 7832 C CA . LYS B 1 360 ? 12.109 -7.156 1.636 1 96.62 360 LYS B CA 1
ATOM 7833 C C . LYS B 1 360 ? 11.391 -7.668 2.883 1 96.62 360 LYS B C 1
ATOM 7835 O O . LYS B 1 360 ? 10.75 -6.898 3.598 1 96.62 360 LYS B O 1
ATOM 7840 N N . GLN B 1 361 ? 11.484 -8.938 3.127 1 94.19 361 GLN B N 1
ATOM 7841 C CA . GLN B 1 361 ? 10.836 -9.547 4.285 1 94.19 361 GLN B CA 1
ATOM 7842 C C . GLN B 1 361 ? 11.383 -8.969 5.586 1 94.19 361 GLN B C 1
ATOM 7844 O O . GLN B 1 361 ? 10.625 -8.727 6.531 1 94.19 361 GLN B O 1
ATOM 7849 N N . SER B 1 362 ? 12.695 -8.75 5.645 1 94.69 362 SER B N 1
ATOM 7850 C CA . SER B 1 362 ? 13.305 -8.211 6.852 1 94.69 362 SER B CA 1
ATOM 7851 C C . SER B 1 362 ? 12.797 -6.805 7.152 1 94.69 362 SER B C 1
ATOM 7853 O O . SER B 1 362 ? 12.609 -6.441 8.312 1 94.69 362 SER B O 1
ATOM 7855 N N . ILE B 1 363 ? 12.57 -6.031 6.117 1 96.44 363 ILE B N 1
ATOM 7856 C CA . ILE B 1 363 ? 12.07 -4.672 6.281 1 96.44 363 ILE B CA 1
ATOM 7857 C C . ILE B 1 363 ? 10.625 -4.715 6.793 1 96.44 363 ILE B C 1
ATOM 7859 O O . ILE B 1 363 ? 10.281 -4.008 7.742 1 96.44 363 ILE B O 1
ATOM 7863 N N . ILE B 1 364 ? 9.797 -5.535 6.191 1 96.19 364 ILE B N 1
ATOM 7864 C CA . ILE B 1 364 ? 8.398 -5.652 6.582 1 96.19 364 ILE B CA 1
ATOM 7865 C C . ILE B 1 364 ? 8.305 -6.125 8.031 1 96.19 364 ILE B C 1
ATOM 7867 O O . ILE B 1 364 ? 7.484 -5.621 8.797 1 96.19 364 ILE B O 1
ATOM 7871 N N . LEU B 1 365 ? 9.172 -7.039 8.398 1 93.94 365 LEU B N 1
ATOM 7872 C CA . LEU B 1 365 ? 9.188 -7.551 9.766 1 93.94 365 LEU B CA 1
ATOM 7873 C C . LEU B 1 365 ? 9.625 -6.469 10.742 1 93.94 365 LEU B C 1
ATOM 7875 O O . LEU B 1 365 ? 9.078 -6.371 11.852 1 93.94 365 LEU B O 1
ATOM 7879 N N . GLN B 1 366 ? 10.586 -5.711 10.352 1 93.75 366 GLN B N 1
ATOM 7880 C CA . GLN B 1 366 ? 11.031 -4.609 11.195 1 93.75 366 GLN B CA 1
ATOM 7881 C C . GLN B 1 366 ? 9.906 -3.611 11.438 1 93.75 366 GLN B C 1
ATOM 7883 O O . GLN B 1 366 ? 9.711 -3.143 12.562 1 93.75 366 GLN B O 1
ATOM 7888 N N . GLU B 1 367 ? 9.18 -3.254 10.445 1 95 367 GLU B N 1
ATOM 7889 C CA . GLU B 1 367 ? 8.055 -2.334 10.586 1 95 367 GLU B CA 1
ATOM 7890 C C . GLU B 1 367 ? 6.996 -2.904 11.523 1 95 367 GLU B C 1
ATOM 7892 O O . GLU B 1 367 ? 6.43 -2.178 12.344 1 95 367 GLU B O 1
ATOM 7897 N N . ALA B 1 368 ? 6.727 -4.195 11.367 1 94.44 368 ALA B N 1
ATOM 7898 C CA . ALA B 1 368 ? 5.758 -4.859 12.242 1 94.44 368 ALA B CA 1
ATOM 7899 C C . ALA B 1 368 ? 6.203 -4.789 13.703 1 94.44 368 ALA B C 1
ATOM 7901 O O . ALA B 1 368 ? 5.406 -4.457 14.586 1 94.44 368 ALA B O 1
ATOM 7902 N N . ARG B 1 369 ? 7.438 -5.07 13.953 1 93.5 369 ARG B N 1
ATOM 7903 C CA . ARG B 1 369 ? 7.973 -5.027 15.312 1 93.5 369 ARG B CA 1
ATOM 7904 C C . ARG B 1 369 ? 7.91 -3.615 15.883 1 93.5 369 ARG B C 1
ATOM 7906 O O . ARG B 1 369 ? 7.555 -3.426 17.047 1 93.5 369 ARG B O 1
ATOM 7913 N N . ASP B 1 370 ? 8.266 -2.701 15.07 1 94.06 370 ASP B N 1
ATOM 7914 C CA . ASP B 1 370 ? 8.242 -1.31 15.508 1 94.06 370 ASP B CA 1
ATOM 7915 C C . ASP B 1 370 ? 6.832 -0.875 15.883 1 94.06 370 ASP B C 1
ATOM 7917 O O . ASP B 1 370 ? 6.641 -0.125 16.844 1 94.06 370 ASP B O 1
ATOM 7921 N N . LEU B 1 371 ? 5.863 -1.261 15.117 1 93.75 371 LEU B N 1
ATOM 7922 C CA . LEU B 1 371 ? 4.477 -0.907 15.391 1 93.75 371 LEU B CA 1
ATOM 7923 C C . LEU B 1 371 ? 4.012 -1.51 16.703 1 93.75 371 LEU B C 1
ATOM 7925 O O . LEU B 1 371 ? 3.359 -0.835 17.516 1 93.75 371 LEU B O 1
ATOM 7929 N N . ILE B 1 372 ? 4.332 -2.746 16.938 1 91.94 372 ILE B N 1
ATOM 7930 C CA . ILE B 1 372 ? 3.941 -3.422 18.172 1 91.94 372 ILE B CA 1
ATOM 7931 C C . ILE B 1 372 ? 4.629 -2.758 19.359 1 91.94 372 ILE B C 1
ATOM 7933 O O . ILE B 1 372 ? 3.994 -2.508 20.391 1 91.94 372 ILE B O 1
ATOM 7937 N N . ASN B 1 373 ? 5.906 -2.465 19.156 1 90.5 373 ASN B N 1
ATOM 7938 C CA . ASN B 1 373 ? 6.645 -1.776 20.203 1 90.5 373 ASN B CA 1
ATOM 7939 C C . ASN B 1 373 ? 6.035 -0.414 20.531 1 90.5 373 ASN B C 1
ATOM 7941 O O . ASN B 1 373 ? 5.941 -0.024 21.688 1 90.5 373 ASN B O 1
ATOM 7945 N N . LEU B 1 374 ? 5.664 0.26 19.5 1 89.88 374 LEU B N 1
ATOM 7946 C CA . LEU B 1 374 ? 5.051 1.574 19.672 1 89.88 374 LEU B CA 1
ATOM 7947 C C . LEU B 1 374 ? 3.758 1.471 20.484 1 89.88 374 LEU B C 1
ATOM 7949 O O . LEU B 1 374 ? 3.504 2.291 21.359 1 89.88 374 LEU B O 1
ATOM 7953 N N . LYS B 1 375 ? 2.941 0.53 20.156 1 87.31 375 LYS B N 1
ATOM 7954 C CA . LYS B 1 375 ? 1.667 0.343 20.828 1 87.31 375 LYS B CA 1
ATOM 7955 C C . LYS B 1 375 ? 1.881 -0.03 22.297 1 87.31 375 LYS B C 1
ATOM 7957 O O . LYS B 1 375 ? 1.155 0.441 23.172 1 87.31 375 LYS B O 1
ATOM 7962 N N . GLU B 1 376 ? 2.83 -0.812 22.547 1 84.44 376 GLU B N 1
ATOM 7963 C CA . GLU B 1 376 ? 3.131 -1.221 23.906 1 84.44 376 GLU B CA 1
ATOM 7964 C C . GLU B 1 376 ? 3.66 -0.049 24.734 1 84.44 376 GLU B C 1
ATOM 7966 O O . GLU B 1 376 ? 3.348 0.075 25.922 1 84.44 376 GLU B O 1
ATOM 7971 N N . MET B 1 377 ? 4.371 0.762 24.109 1 79.69 377 MET B N 1
ATOM 7972 C CA . MET B 1 377 ? 4.91 1.938 24.797 1 79.69 377 MET B CA 1
ATOM 7973 C C . MET B 1 377 ? 3.809 2.955 25.078 1 79.69 377 MET B C 1
ATOM 7975 O O . MET B 1 377 ? 3.793 3.582 26.141 1 79.69 377 MET B O 1
ATOM 7979 N N . SER B 1 378 ? 3 3.135 24.125 1 74.31 378 SER B N 1
ATOM 7980 C CA . SER B 1 378 ? 1.914 4.102 24.25 1 74.31 378 SER B CA 1
ATOM 7981 C C . SER B 1 378 ? 0.99 3.734 25.406 1 74.31 378 SER B C 1
ATOM 7983 O O . SER B 1 378 ? 0.39 4.613 26.031 1 74.31 378 SER B O 1
ATOM 7985 N N . LEU B 1 379 ? 0.839 2.516 25.688 1 64.25 379 LEU B N 1
ATOM 7986 C CA . LEU B 1 379 ? -0.006 2.057 26.781 1 64.25 379 LEU B CA 1
ATOM 7987 C C . LEU B 1 379 ? 0.652 2.338 28.125 1 64.25 379 LEU B C 1
ATOM 7989 O O . LEU B 1 379 ? -0.037 2.533 29.125 1 64.25 379 LEU B O 1
ATOM 7993 N N . LYS B 1 380 ? 1.958 2.305 28.078 1 63.69 380 LYS B N 1
ATOM 7994 C CA . LYS B 1 380 ? 2.678 2.527 29.328 1 63.69 380 LYS B CA 1
ATOM 7995 C C . LYS B 1 380 ? 2.812 4.016 29.625 1 63.69 380 LYS B C 1
ATOM 7997 O O . LYS B 1 380 ? 2.818 4.422 30.781 1 63.69 380 LYS B O 1
ATOM 8002 N N . ASP B 1 381 ? 3.016 4.77 28.625 1 57.69 381 ASP B N 1
ATOM 8003 C CA . ASP B 1 381 ? 3.395 6.164 28.828 1 57.69 381 ASP B CA 1
ATOM 8004 C C . ASP B 1 381 ? 2.166 7.066 28.875 1 57.69 381 ASP B C 1
ATOM 8006 O O . ASP B 1 381 ? 1.805 7.68 27.859 1 57.69 381 ASP B O 1
ATOM 8010 N N . ASP B 1 382 ? 1.032 6.598 29.562 1 52.12 382 ASP B N 1
ATOM 8011 C CA . ASP B 1 382 ? -0.1 7.48 29.828 1 52.12 382 ASP B CA 1
ATOM 8012 C C . ASP B 1 382 ? 0.347 8.938 29.906 1 52.12 382 ASP B C 1
ATOM 8014 O O . ASP B 1 382 ? -0.442 9.852 29.641 1 52.12 382 ASP B O 1
ATOM 8018 N N . GLU B 1 383 ? 1.645 9.188 30.266 1 49.47 383 GLU B N 1
ATOM 8019 C CA . GLU B 1 383 ? 1.987 10.5 30.812 1 49.47 383 GLU B CA 1
ATOM 8020 C C . GLU B 1 383 ? 2.719 11.352 29.781 1 49.47 383 GLU B C 1
ATOM 8022 O O . GLU B 1 383 ? 3.225 12.43 30.094 1 49.47 383 GLU B O 1
ATOM 8027 N N . GLU B 1 384 ? 2.879 10.75 28.484 1 57.66 384 GLU B N 1
ATOM 8028 C CA . GLU B 1 384 ? 3.719 11.695 27.75 1 57.66 384 GLU B CA 1
ATOM 8029 C C . GLU B 1 384 ? 2.92 12.914 27.297 1 57.66 384 GLU B C 1
ATOM 8031 O O . GLU B 1 384 ? 1.848 12.773 26.719 1 57.66 384 GLU B O 1
ATOM 8036 N N . GLN B 1 385 ? 3.307 14.055 27.781 1 72.31 385 GLN B N 1
ATOM 8037 C CA . GLN B 1 385 ? 2.744 15.398 27.719 1 72.31 385 GLN B CA 1
ATOM 8038 C C . GLN B 1 385 ? 2.545 15.859 26.281 1 72.31 385 GLN B C 1
ATOM 8040 O O . GLN B 1 385 ? 1.767 16.781 26.016 1 72.31 385 GLN B O 1
ATOM 8045 N N . LEU B 1 386 ? 3.068 14.977 25.25 1 89 386 LEU B N 1
ATOM 8046 C CA . LEU B 1 386 ? 2.992 15.516 23.906 1 89 386 LEU B CA 1
ATOM 8047 C C . LEU B 1 386 ? 1.729 15.031 23.188 1 89 386 LEU B C 1
ATOM 8049 O O . LEU B 1 386 ? 1.164 15.742 22.359 1 89 386 LEU B O 1
ATOM 8053 N N . TYR B 1 387 ? 1.234 13.852 23.625 1 90.81 387 TYR B N 1
ATOM 8054 C CA . TYR B 1 387 ? 0.081 13.258 22.953 1 90.81 387 TYR B CA 1
ATOM 8055 C C . TYR B 1 387 ? -1.117 13.188 23.891 1 90.81 387 TYR B C 1
ATOM 8057 O O . TYR B 1 387 ? -0.974 12.859 25.078 1 90.81 387 TYR B O 1
ATOM 8065 N N . SER B 1 388 ? -2.277 13.562 23.344 1 87.62 388 SER B N 1
ATOM 8066 C CA . SER B 1 388 ? -3.506 13.383 24.109 1 87.62 388 SER B CA 1
ATOM 8067 C C . SER B 1 388 ? -3.863 11.914 24.266 1 87.62 388 SER B C 1
ATOM 8069 O O . SER B 1 388 ? -3.402 11.078 23.484 1 87.62 388 SER B O 1
ATOM 8071 N N . LYS B 1 389 ? -4.652 11.633 25.312 1 83.88 389 LYS B N 1
ATOM 8072 C CA . LYS B 1 389 ? -5.141 10.266 25.484 1 83.88 389 LYS B CA 1
ATOM 8073 C C . LYS B 1 389 ? -5.941 9.805 24.266 1 83.88 389 LYS B C 1
ATOM 8075 O O . LYS B 1 389 ? -6.801 10.539 23.781 1 83.88 389 LYS B O 1
ATOM 8080 N N . GLY B 1 390 ? -5.543 8.68 23.781 1 84.19 390 GLY B N 1
ATOM 8081 C CA . GLY B 1 390 ? -6.289 8.125 22.656 1 84.19 390 GLY B CA 1
ATOM 8082 C C . GLY B 1 390 ? -5.793 8.617 21.312 1 84.19 390 GLY B C 1
ATOM 8083 O O . GLY B 1 390 ? -6.43 8.375 20.281 1 84.19 390 GLY B O 1
ATOM 8084 N N . PHE B 1 391 ? -4.656 9.281 21.344 1 91.69 391 PHE B N 1
ATOM 8085 C CA . PHE B 1 391 ? -4.102 9.789 20.094 1 91.69 391 PHE B CA 1
ATOM 8086 C C . PHE B 1 391 ? -3.73 8.641 19.156 1 91.69 391 PHE B C 1
ATOM 8088 O O . PHE B 1 391 ? -3.055 7.691 19.578 1 91.69 391 PHE B O 1
ATOM 8095 N N . LEU B 1 392 ? -4.141 8.766 17.938 1 90.94 392 LEU B N 1
ATOM 8096 C CA . LEU B 1 392 ? -3.953 7.676 16.984 1 90.94 392 LEU B CA 1
ATOM 8097 C C . LEU B 1 392 ? -3.123 8.133 15.789 1 90.94 392 LEU B C 1
ATOM 8099 O O . LEU B 1 392 ? -3.023 7.422 14.781 1 90.94 392 LEU B O 1
ATOM 8103 N N . GLY B 1 393 ? -2.553 9.312 15.836 1 93 393 GLY B N 1
ATOM 8104 C CA . GLY B 1 393 ? -1.732 9.844 14.758 1 93 393 GLY B CA 1
ATOM 8105 C C . GLY B 1 393 ? -0.28 9.414 14.852 1 93 393 GLY B C 1
ATOM 8106 O O . GLY B 1 393 ? 0.055 8.492 15.586 1 93 393 GLY B O 1
ATOM 8107 N N . PRO B 1 394 ? 0.601 9.984 14.047 1 95.31 394 PRO B N 1
ATOM 8108 C CA . PRO B 1 394 ? 2.023 9.633 14.039 1 95.31 394 PRO B CA 1
ATOM 8109 C C . PRO B 1 394 ? 2.73 10 15.344 1 95.31 394 PRO B C 1
ATOM 8111 O O . PRO B 1 394 ? 2.488 11.07 15.898 1 95.31 394 PRO B O 1
ATOM 8114 N N . ARG B 1 395 ? 3.502 9.125 15.773 1 93.56 395 ARG B N 1
ATOM 8115 C CA . ARG B 1 395 ? 4.301 9.352 16.984 1 93.56 395 ARG B CA 1
ATOM 8116 C C . ARG B 1 395 ? 5.785 9.43 16.641 1 93.56 395 ARG B C 1
ATOM 8118 O O . ARG B 1 395 ? 6.289 8.633 15.852 1 93.56 395 ARG B O 1
ATOM 8125 N N . PHE B 1 396 ? 6.461 10.328 17.25 1 94.81 396 PHE B N 1
ATOM 8126 C CA . PHE B 1 396 ? 7.855 10.602 16.938 1 94.81 396 PHE B CA 1
ATOM 8127 C C . PHE B 1 396 ? 8.75 9.445 17.375 1 94.81 396 PHE B C 1
ATOM 8129 O O . PHE B 1 396 ? 9.883 9.328 16.906 1 94.81 396 PHE B O 1
ATOM 8136 N N . GLU B 1 397 ? 8.266 8.539 18.219 1 91.69 397 GLU B N 1
ATOM 8137 C CA . GLU B 1 397 ? 9.023 7.422 18.766 1 91.69 397 GLU B CA 1
ATOM 8138 C C . GLU B 1 397 ? 9.023 6.234 17.797 1 91.69 397 GLU B C 1
ATOM 8140 O O . GLU B 1 397 ? 9.797 5.289 17.969 1 91.69 397 GLU B O 1
ATOM 8145 N N . PHE B 1 398 ? 8.156 6.27 16.828 1 93.94 398 PHE B N 1
ATOM 8146 C CA . PHE B 1 398 ? 8.016 5.152 15.898 1 93.94 398 PHE B CA 1
ATOM 8147 C C . PHE B 1 398 ? 9.352 4.824 15.242 1 93.94 398 PHE B C 1
ATOM 8149 O O . PHE B 1 398 ? 10 5.703 14.664 1 93.94 398 PHE B O 1
ATOM 8156 N N . GLY B 1 399 ? 9.805 3.627 15.352 1 93.12 399 GLY B N 1
ATOM 8157 C CA . GLY B 1 399 ? 11.016 3.145 14.711 1 93.12 399 GLY B CA 1
ATOM 8158 C C . GLY B 1 399 ? 12.25 3.291 15.586 1 93.12 399 GLY B C 1
ATOM 8159 O O . GLY B 1 399 ? 13.344 2.867 15.203 1 93.12 399 GLY B O 1
ATOM 8160 N N . LEU B 1 400 ? 12.141 3.879 16.75 1 90.81 400 LEU B N 1
ATOM 8161 C CA . LEU B 1 400 ? 13.32 4.188 17.562 1 90.81 400 LEU B CA 1
ATOM 8162 C C . LEU B 1 400 ? 13.398 3.268 18.766 1 90.81 400 LEU B C 1
ATOM 8164 O O . LEU B 1 400 ? 14.422 3.219 19.453 1 90.81 400 LEU B O 1
ATOM 8168 N N . TYR B 1 401 ? 12.352 2.531 19.094 1 74.75 401 TYR B N 1
ATOM 8169 C CA . TYR B 1 401 ? 12.359 1.771 20.344 1 74.75 401 TYR B CA 1
ATOM 8170 C C . TYR B 1 401 ? 12.531 0.281 20.078 1 74.75 401 TYR B C 1
ATOM 8172 O O . TYR B 1 401 ? 11.555 -0.464 20.016 1 74.75 401 TYR B O 1
ATOM 8180 N N . ASP B 1 402 ? 13.594 -0.122 19.578 1 64.44 402 ASP B N 1
ATOM 8181 C CA . ASP B 1 402 ? 13.773 -1.555 19.375 1 64.44 402 ASP B CA 1
ATOM 8182 C C . ASP B 1 402 ? 14.648 -2.16 20.469 1 64.44 402 ASP B C 1
ATOM 8184 O O . ASP B 1 402 ? 15.102 -3.301 20.344 1 64.44 402 ASP B O 1
ATOM 8188 N N . GLY B 1 403 ? 14.688 -1.433 21.625 1 59.72 403 GLY B N 1
ATOM 8189 C CA . GLY B 1 403 ? 15.5 -1.941 22.719 1 59.72 403 GLY B CA 1
ATOM 8190 C C . GLY B 1 403 ? 16.984 -1.774 22.469 1 59.72 403 GLY B C 1
ATOM 8191 O O . GLY B 1 403 ? 17.766 -1.608 23.422 1 59.72 403 GLY B O 1
ATOM 8192 N N . ASN B 1 404 ? 17.406 -1.82 21.25 1 65.5 404 ASN B N 1
ATOM 8193 C CA . ASN B 1 404 ? 18.828 -1.839 20.906 1 65.5 404 ASN B CA 1
ATOM 8194 C C . ASN B 1 404 ? 19.281 -0.515 20.297 1 65.5 404 ASN B C 1
ATOM 8196 O O . ASN B 1 404 ? 20.453 -0.348 19.953 1 65.5 404 ASN B O 1
ATOM 8200 N N . LYS B 1 405 ? 18.516 0.493 20.266 1 76.75 405 LYS B N 1
ATOM 8201 C CA . LYS B 1 405 ? 18.844 1.772 19.656 1 76.75 405 LYS B CA 1
ATOM 8202 C C . LYS B 1 405 ? 19.438 1.571 18.266 1 76.75 405 LYS B C 1
ATOM 8204 O O . LYS B 1 405 ? 20.484 2.143 17.953 1 76.75 405 LYS B O 1
ATOM 8209 N N . SER B 1 406 ? 18.906 0.749 17.531 1 86.62 406 SER B N 1
ATOM 8210 C CA . SER B 1 406 ? 19.422 0.357 16.219 1 86.62 406 SER B CA 1
ATOM 8211 C C . SER B 1 406 ? 19.234 1.475 15.195 1 86.62 406 SER B C 1
ATOM 8213 O O . SER B 1 406 ? 19.891 1.481 14.148 1 86.62 406 SER B O 1
ATOM 8215 N N . TRP B 1 407 ? 18.406 2.422 15.523 1 92.31 407 TRP B N 1
ATOM 8216 C CA . TRP B 1 407 ? 18.125 3.512 14.594 1 92.31 407 TRP B CA 1
ATOM 8217 C C . TRP B 1 407 ? 18.312 4.867 15.266 1 92.31 407 TRP B C 1
ATOM 8219 O O . TRP B 1 407 ? 18.109 5 16.469 1 92.31 407 TRP B O 1
ATOM 8229 N N . GLU B 1 408 ? 18.734 5.785 14.562 1 92.62 408 GLU B N 1
ATOM 8230 C CA . GLU B 1 408 ? 18.844 7.16 15.047 1 92.62 408 GLU B CA 1
ATOM 8231 C C . GLU B 1 408 ? 18.172 8.141 14.086 1 92.62 408 GLU B C 1
ATOM 8233 O O . GLU B 1 408 ? 18.047 7.855 12.898 1 92.62 408 GLU B O 1
ATOM 8238 N N . VAL B 1 409 ? 17.75 9.258 14.625 1 95.06 409 VAL B N 1
ATOM 8239 C CA . VAL B 1 409 ? 17.109 10.289 13.812 1 95.06 409 VAL B CA 1
ATOM 8240 C C . VAL B 1 409 ? 18.156 11.281 13.305 1 95.06 409 VAL B C 1
ATOM 8242 O O . VAL B 1 409 ? 19 11.758 14.078 1 95.06 409 VAL B O 1
ATOM 8245 N N . VAL B 1 410 ? 18.094 11.5 12.047 1 94.81 410 VAL B N 1
ATOM 8246 C CA . VAL B 1 410 ? 18.953 12.508 11.438 1 94.81 410 VAL B CA 1
ATOM 8247 C C . VAL B 1 410 ? 18.188 13.82 11.281 1 94.81 410 VAL B C 1
ATOM 8249 O O . VAL B 1 410 ? 17.094 13.836 10.719 1 94.81 410 VAL B O 1
ATOM 8252 N N . GLY B 1 411 ? 18.625 14.922 11.859 1 93.56 411 GLY B N 1
ATOM 8253 C CA . GLY B 1 411 ? 18.109 16.281 11.742 1 93.56 411 GLY B CA 1
ATOM 8254 C C . GLY B 1 411 ? 19.141 17.266 11.219 1 93.56 411 GLY B C 1
ATOM 8255 O O . GLY B 1 411 ? 20.156 16.875 10.641 1 93.56 411 GLY B O 1
ATOM 8256 N N . PRO B 1 412 ? 18.891 18.531 11.32 1 93.75 412 PRO B N 1
ATOM 8257 C CA . PRO B 1 412 ? 17.766 19.172 12.016 1 93.75 412 PRO B CA 1
ATOM 8258 C C . PRO B 1 412 ? 16.484 19.219 11.172 1 93.75 412 PRO B C 1
ATOM 8260 O O . PRO B 1 412 ? 16.562 19.125 9.945 1 93.75 412 PRO B O 1
ATOM 8263 N N . PRO B 1 413 ? 15.344 19.375 11.789 1 96.06 413 PRO B N 1
ATOM 8264 C CA . PRO B 1 413 ? 14.078 19.25 11.062 1 96.06 413 PRO B CA 1
ATOM 8265 C C . PRO B 1 413 ? 13.805 20.406 10.125 1 96.06 413 PRO B C 1
ATOM 8267 O O . PRO B 1 413 ? 12.945 20.312 9.25 1 96.06 413 PRO B O 1
ATOM 8270 N N . HIS B 1 414 ? 14.453 21.547 10.258 1 92.94 414 HIS B N 1
ATOM 8271 C CA . HIS B 1 414 ? 14.25 22.625 9.297 1 92.94 414 HIS B CA 1
ATOM 8272 C C . HIS B 1 414 ? 14.984 22.359 7.992 1 92.94 414 HIS B C 1
ATOM 8274 O O . HIS B 1 414 ? 14.828 23.094 7.02 1 92.94 414 HIS B O 1
ATOM 8280 N N . LYS B 1 415 ? 15.773 21.25 7.949 1 92.38 415 LYS B N 1
ATOM 8281 C CA . LYS B 1 415 ? 16.453 20.812 6.727 1 92.38 415 LYS B CA 1
ATOM 8282 C C . LYS B 1 415 ? 16 19.422 6.32 1 92.38 415 LYS B C 1
ATOM 8284 O O . LYS B 1 415 ? 15.82 19.141 5.133 1 92.38 415 LYS B O 1
ATOM 8289 N N . GLN B 1 416 ? 15.977 18.609 7.305 1 95.44 416 GLN B N 1
ATOM 8290 C CA . GLN B 1 416 ? 15.688 17.203 7.039 1 95.44 416 GLN B CA 1
ATOM 8291 C C . GLN B 1 416 ? 15.312 16.469 8.32 1 95.44 416 GLN B C 1
ATOM 8293 O O . GLN B 1 416 ? 15.641 16.922 9.422 1 95.44 416 GLN B O 1
ATOM 8298 N N . ARG B 1 417 ? 14.672 15.383 8.164 1 97.81 417 ARG B N 1
ATOM 8299 C CA . ARG B 1 417 ? 14.391 14.422 9.227 1 97.81 417 ARG B CA 1
ATOM 8300 C C . ARG B 1 417 ? 14.156 13.023 8.648 1 97.81 417 ARG B C 1
ATOM 8302 O O . ARG B 1 417 ? 13.297 12.844 7.781 1 97.81 417 ARG B O 1
ATOM 8309 N N . TYR B 1 418 ? 14.867 12.055 9.016 1 98 418 TYR B N 1
ATOM 8310 C CA . TYR B 1 418 ? 14.695 10.656 8.656 1 98 418 TYR B CA 1
ATOM 8311 C C . TYR B 1 418 ? 15.492 9.75 9.586 1 98 418 TYR B C 1
ATOM 8313 O O . TYR B 1 418 ? 16.266 10.227 10.414 1 98 418 TYR B O 1
ATOM 8321 N N . LEU B 1 419 ? 15.305 8.492 9.555 1 97.12 419 LEU B N 1
ATOM 8322 C CA . LEU B 1 419 ? 16.047 7.531 10.367 1 97.12 419 LEU B CA 1
ATOM 8323 C C . LEU B 1 419 ? 17.188 6.91 9.562 1 97.12 419 LEU B C 1
ATOM 8325 O O . LEU B 1 419 ? 17.062 6.734 8.344 1 97.12 419 LEU B O 1
ATOM 8329 N N . THR B 1 420 ? 18.25 6.609 10.18 1 95.94 420 THR B N 1
ATOM 8330 C CA . THR B 1 420 ? 19.375 5.828 9.648 1 95.94 420 THR B CA 1
ATOM 8331 C C . THR B 1 420 ? 19.891 4.848 10.695 1 95.94 420 THR B C 1
ATOM 8333 O O . THR B 1 420 ? 19.75 5.078 11.891 1 95.94 420 THR B O 1
ATOM 8336 N N . PRO B 1 421 ? 20.344 3.635 10.234 1 92.06 421 PRO B N 1
ATOM 8337 C CA . PRO B 1 421 ? 20.891 2.699 11.227 1 92.06 421 PRO B CA 1
ATOM 8338 C C . PRO B 1 421 ? 22.078 3.273 11.984 1 92.06 421 PRO B C 1
ATOM 8340 O O . PRO B 1 421 ? 22.906 3.996 11.406 1 92.06 421 PRO B O 1
ATOM 8343 N N . ASN B 1 422 ? 22.047 2.85 13.273 1 85.69 422 ASN B N 1
ATOM 8344 C CA . ASN B 1 422 ? 23.219 3.188 14.078 1 85.69 422 ASN B CA 1
ATOM 8345 C C . ASN B 1 422 ? 24.391 2.244 13.789 1 85.69 422 ASN B C 1
ATOM 8347 O O . ASN B 1 422 ? 24.234 1.022 13.82 1 85.69 422 ASN B O 1
ATOM 8351 N N . LEU B 1 423 ? 25.547 2.668 13.422 1 71.25 423 LEU B N 1
ATOM 8352 C CA . LEU B 1 423 ? 26.703 1.898 12.969 1 71.25 423 LEU B CA 1
ATOM 8353 C C . LEU B 1 423 ? 27.234 1.009 14.086 1 71.25 423 LEU B C 1
ATOM 8355 O O . LEU B 1 423 ? 27.859 -0.017 13.82 1 71.25 423 LEU B O 1
ATOM 8359 N N . TRP B 1 424 ? 27.062 1.405 15.25 1 61.69 424 TRP B N 1
ATOM 8360 C CA . TRP B 1 424 ? 27.641 0.648 16.359 1 61.69 424 TRP B CA 1
ATOM 8361 C C . TRP B 1 424 ? 26.922 -0.684 16.531 1 61.69 424 TRP B C 1
ATOM 8363 O O . TRP B 1 424 ? 27.391 -1.564 17.25 1 61.69 424 TRP B O 1
ATOM 8373 N N . PHE B 1 425 ? 25.844 -0.838 15.898 1 57.78 425 PHE B N 1
ATOM 8374 C CA . PHE B 1 425 ? 25.031 -2.018 16.141 1 57.78 425 PHE B CA 1
ATOM 8375 C C . PHE B 1 425 ? 25.438 -3.162 15.219 1 57.78 425 PHE B C 1
ATOM 8377 O O . PHE B 1 425 ? 24.703 -4.129 15.055 1 57.78 425 PHE B O 1
ATOM 8384 N N . GLU B 1 426 ? 26.656 -3.092 14.664 1 52.31 426 GLU B N 1
ATOM 8385 C CA . GLU B 1 426 ? 27.031 -4.234 13.836 1 52.31 426 GLU B CA 1
ATOM 8386 C C . GLU B 1 426 ? 26.859 -5.547 14.602 1 52.31 426 GLU B C 1
ATOM 8388 O O . GLU B 1 426 ? 26.953 -6.629 14.016 1 52.31 426 GLU B O 1
ATOM 8393 N N . ASN B 1 427 ? 26.922 -5.473 15.867 1 47.28 427 ASN B N 1
ATOM 8394 C CA . ASN B 1 427 ? 27.344 -6.711 16.516 1 47.28 427 ASN B CA 1
ATOM 8395 C C . ASN B 1 427 ? 26.297 -7.809 16.359 1 47.28 427 ASN B C 1
ATOM 8397 O O . ASN B 1 427 ? 26.625 -8.992 16.297 1 47.28 427 ASN B O 1
ATOM 8401 N N . GLN B 1 428 ? 25.156 -7.699 17.188 1 47.19 428 GLN B N 1
ATOM 8402 C CA . GLN B 1 428 ? 24.688 -8.977 17.734 1 47.19 428 GLN B CA 1
ATOM 8403 C C . GLN B 1 428 ? 24.109 -9.859 16.625 1 47.19 428 GLN B C 1
ATOM 8405 O O . GLN B 1 428 ? 23.938 -9.414 15.492 1 47.19 428 GLN B O 1
ATOM 8410 N N . ASP B 1 429 ? 23.422 -11.062 17.094 1 47.12 429 ASP B N 1
ATOM 8411 C CA . ASP B 1 429 ? 23.016 -12.398 16.672 1 47.12 429 ASP B CA 1
ATOM 8412 C C . ASP B 1 429 ? 22.016 -12.328 15.523 1 47.12 429 ASP B C 1
ATOM 8414 O O . ASP B 1 429 ? 21.484 -13.352 15.086 1 47.12 429 ASP B O 1
ATOM 8418 N N . HIS B 1 430 ? 21.547 -11.078 15 1 58.91 430 HIS B N 1
ATOM 8419 C CA . HIS B 1 430 ? 20.422 -11.43 14.156 1 58.91 430 HIS B CA 1
ATOM 8420 C C . HIS B 1 430 ? 20.719 -11.164 12.68 1 58.91 430 HIS B C 1
ATOM 8422 O O . HIS B 1 430 ? 20.266 -10.172 12.117 1 58.91 430 HIS B O 1
ATOM 8428 N N . ARG B 1 431 ? 21.562 -12.047 12.109 1 58.12 431 ARG B N 1
ATOM 8429 C CA . ARG B 1 431 ? 22.094 -12.078 10.758 1 58.12 431 ARG B CA 1
ATOM 8430 C C . ARG B 1 431 ? 21.016 -11.773 9.727 1 58.12 431 ARG B C 1
ATOM 8432 O O . ARG B 1 431 ? 21.328 -11.422 8.578 1 58.12 431 ARG B O 1
ATOM 8439 N N . GLN B 1 432 ? 19.828 -11.719 10.133 1 69.19 432 GLN B N 1
ATOM 8440 C CA . GLN B 1 432 ? 18.828 -11.57 9.086 1 69.19 432 GLN B CA 1
ATOM 8441 C C . GLN B 1 432 ? 17.922 -10.359 9.359 1 69.19 432 GLN B C 1
ATOM 8443 O O . GLN B 1 432 ? 16.844 -10.242 8.773 1 69.19 432 GLN B O 1
ATOM 8448 N N . SER B 1 433 ? 18.562 -9.422 10.109 1 85.62 433 SER B N 1
ATOM 8449 C CA . SER B 1 433 ? 17.75 -8.227 10.375 1 85.62 433 SER B CA 1
ATOM 8450 C C . SER B 1 433 ? 17.875 -7.223 9.234 1 85.62 433 SER B C 1
ATOM 8452 O O . SER B 1 433 ? 18.812 -7.293 8.438 1 85.62 433 SER B O 1
ATOM 8454 N N . SER B 1 434 ? 16.875 -6.309 9.156 1 91.44 434 SER B N 1
ATOM 8455 C CA . SER B 1 434 ? 16.891 -5.27 8.125 1 91.44 434 SER B CA 1
ATOM 8456 C C . SER B 1 434 ? 18.109 -4.375 8.266 1 91.44 434 SER B C 1
ATOM 8458 O O . SER B 1 434 ? 18.734 -4.012 7.266 1 91.44 434 SER B O 1
ATOM 8460 N N . VAL B 1 435 ? 18.531 -4.047 9.492 1 91.69 435 VAL B N 1
ATOM 8461 C CA . VAL B 1 435 ? 19.688 -3.195 9.742 1 91.69 435 VAL B CA 1
ATOM 8462 C C . VAL B 1 435 ? 20.938 -3.869 9.211 1 91.69 435 VAL B C 1
ATOM 8464 O O . VAL B 1 435 ? 21.75 -3.238 8.523 1 91.69 435 VAL B O 1
ATOM 8467 N N . THR B 1 436 ? 21.094 -5.141 9.508 1 91.44 436 THR B N 1
ATOM 8468 C CA . THR B 1 436 ? 22.266 -5.883 9.062 1 91.44 436 THR B CA 1
ATOM 8469 C C . THR B 1 436 ? 22.344 -5.902 7.543 1 91.44 436 THR B C 1
ATOM 8471 O O . THR B 1 436 ? 23.406 -5.676 6.969 1 91.44 436 THR B O 1
ATOM 8474 N N . LEU B 1 437 ? 21.266 -6.203 6.926 1 94.56 437 LEU B N 1
ATOM 8475 C CA . LEU B 1 437 ? 21.25 -6.289 5.469 1 94.56 437 LEU B CA 1
ATOM 8476 C C . LEU B 1 437 ? 21.484 -4.922 4.84 1 94.56 437 LEU B C 1
ATOM 8478 O O . LEU B 1 437 ? 22.172 -4.812 3.822 1 94.56 437 LEU B O 1
ATOM 8482 N N . LEU B 1 438 ? 20.953 -3.844 5.418 1 95.94 438 LEU B N 1
ATOM 8483 C CA . LEU B 1 438 ? 21.156 -2.49 4.914 1 95.94 438 LEU B CA 1
ATOM 8484 C C . LEU B 1 438 ? 22.625 -2.08 5.043 1 95.94 438 LEU B C 1
ATOM 8486 O O . LEU B 1 438 ? 23.172 -1.468 4.129 1 95.94 438 LEU B O 1
ATOM 8490 N N . LEU B 1 439 ? 23.219 -2.418 6.137 1 93.56 439 LEU B N 1
ATOM 8491 C CA . LEU B 1 439 ? 24.625 -2.094 6.336 1 93.56 439 LEU B CA 1
ATOM 8492 C C . LEU B 1 439 ? 25.5 -2.916 5.402 1 93.56 439 LEU B C 1
ATOM 8494 O O . LEU B 1 439 ? 26.547 -2.439 4.945 1 93.56 439 LEU B O 1
ATOM 8498 N N . GLU B 1 440 ? 25.078 -4.16 5.176 1 94.25 440 GLU B N 1
ATOM 8499 C CA . GLU B 1 440 ? 25.781 -4.973 4.184 1 94.25 440 GLU B CA 1
ATOM 8500 C C . GLU B 1 440 ? 25.75 -4.309 2.811 1 94.25 440 GLU B C 1
ATOM 8502 O O . GLU B 1 440 ? 26.766 -4.277 2.113 1 94.25 440 GLU B O 1
ATOM 8507 N N . LEU B 1 441 ? 24.656 -3.781 2.416 1 96.81 441 LEU B N 1
ATOM 8508 C CA . LEU B 1 441 ? 24.547 -3.088 1.137 1 96.81 441 LEU B CA 1
ATOM 8509 C C . LEU B 1 441 ? 25.359 -1.802 1.138 1 96.81 441 LEU B C 1
ATOM 8511 O O . LEU B 1 441 ? 25.969 -1.443 0.124 1 96.81 441 LEU B O 1
ATOM 8515 N N . GLN B 1 442 ? 25.312 -1.106 2.236 1 95.69 442 GLN B N 1
ATOM 8516 C CA . GLN B 1 442 ? 26.141 0.091 2.359 1 95.69 442 GLN B CA 1
ATOM 8517 C C . GLN B 1 442 ? 27.609 -0.221 2.082 1 95.69 442 GLN B C 1
ATOM 8519 O O . GLN B 1 442 ? 28.266 0.503 1.339 1 95.69 442 GLN B O 1
ATOM 8524 N N . ARG B 1 443 ? 28.094 -1.309 2.654 1 94.38 443 ARG B N 1
ATOM 8525 C CA . ARG B 1 443 ? 29.469 -1.743 2.424 1 94.38 443 ARG B CA 1
ATOM 8526 C C . ARG B 1 443 ? 29.672 -2.168 0.974 1 94.38 443 ARG B C 1
ATOM 8528 O O . ARG B 1 443 ? 30.719 -1.875 0.377 1 94.38 443 ARG B O 1
ATOM 8535 N N . PHE B 1 444 ? 28.766 -2.783 0.512 1 97.12 444 PHE B N 1
ATOM 8536 C CA . PHE B 1 444 ? 28.844 -3.244 -0.869 1 97.12 444 PHE B CA 1
ATOM 8537 C C . PHE B 1 444 ? 28.984 -2.068 -1.825 1 97.12 444 PHE B C 1
ATOM 8539 O O . PHE B 1 444 ? 29.828 -2.1 -2.732 1 97.12 444 PHE B O 1
ATOM 8546 N N . PHE B 1 445 ? 28.203 -0.973 -1.636 1 97.31 445 PHE B N 1
ATOM 8547 C CA . PHE B 1 445 ? 28.188 0.164 -2.547 1 97.31 445 PHE B CA 1
ATOM 8548 C C . PHE B 1 445 ? 29.469 0.989 -2.402 1 97.31 445 PHE B C 1
ATOM 8550 O O . PHE B 1 445 ? 29.75 1.859 -3.23 1 97.31 445 PHE B O 1
ATOM 8557 N N . SER B 1 446 ? 30.234 0.673 -1.376 1 94.38 446 SER B N 1
ATOM 8558 C CA . SER B 1 446 ? 31.531 1.322 -1.213 1 94.38 446 SER B CA 1
ATOM 8559 C C . SER B 1 446 ? 32.656 0.376 -1.571 1 94.38 446 SER B C 1
ATOM 8561 O O . SER B 1 446 ? 33.844 0.737 -1.453 1 94.38 446 SER B O 1
ATOM 8563 N N . SER B 1 447 ? 32.375 -0.8 -1.969 1 94.69 447 SER B N 1
ATOM 8564 C CA . SER B 1 447 ? 33.375 -1.805 -2.268 1 94.69 447 SER B CA 1
ATOM 8565 C C . SER B 1 447 ? 34.094 -1.502 -3.584 1 94.69 447 SER B C 1
ATOM 8567 O O . SER B 1 447 ? 33.531 -0.826 -4.453 1 94.69 447 SER B O 1
ATOM 8569 N N . ARG B 1 448 ? 35.25 -2.045 -3.717 1 92.25 448 ARG B N 1
ATOM 8570 C CA . ARG B 1 448 ? 36.062 -1.863 -4.93 1 92.25 448 ARG B CA 1
ATOM 8571 C C . ARG B 1 448 ? 35.344 -2.453 -6.141 1 92.25 448 ARG B C 1
ATOM 8573 O O . ARG B 1 448 ? 35.312 -1.842 -7.211 1 92.25 448 ARG B O 1
ATOM 8580 N N . ALA B 1 449 ? 34.781 -3.619 -5.938 1 94.62 449 ALA B N 1
ATOM 8581 C CA . ALA B 1 449 ? 34.094 -4.301 -7.039 1 94.62 449 ALA B CA 1
ATOM 8582 C C . ALA B 1 449 ? 32.938 -3.461 -7.578 1 94.62 449 ALA B C 1
ATOM 8584 O O . ALA B 1 449 ? 32.812 -3.299 -8.789 1 94.62 449 ALA B O 1
ATOM 8585 N N . PHE B 1 450 ? 32.188 -2.881 -6.754 1 96.88 450 PHE B N 1
ATOM 8586 C CA . PHE B 1 450 ? 31.047 -2.09 -7.18 1 96.88 450 PHE B CA 1
ATOM 8587 C C . PHE B 1 450 ? 31.5 -0.782 -7.82 1 96.88 450 PHE B C 1
ATOM 8589 O O . PHE B 1 450 ? 30.938 -0.349 -8.828 1 96.88 450 PHE B O 1
ATOM 8596 N N . LEU B 1 451 ? 32.438 -0.153 -7.207 1 94.69 451 LEU B N 1
ATOM 8597 C CA . LEU B 1 451 ? 32.938 1.109 -7.734 1 94.69 451 LEU B CA 1
ATOM 8598 C C . LEU B 1 451 ? 33.5 0.925 -9.141 1 94.69 451 LEU B C 1
ATOM 8600 O O . LEU B 1 451 ? 33.344 1.806 -9.992 1 94.69 451 LEU B O 1
ATOM 8604 N N . ASN B 1 452 ? 34.094 -0.19 -9.336 1 93.5 452 ASN B N 1
ATOM 8605 C CA . ASN B 1 452 ? 34.562 -0.494 -10.68 1 93.5 452 ASN B CA 1
ATOM 8606 C C . ASN B 1 452 ? 33.406 -0.683 -11.656 1 93.5 452 ASN B C 1
ATOM 8608 O O . ASN B 1 452 ? 33.469 -0.17 -12.781 1 93.5 452 ASN B O 1
ATOM 8612 N N . TRP B 1 453 ? 32.469 -1.458 -11.227 1 95.88 453 TRP B N 1
ATOM 8613 C CA . TRP B 1 453 ? 31.266 -1.635 -12.047 1 95.88 453 TRP B CA 1
ATOM 8614 C C . TRP B 1 453 ? 30.625 -0.29 -12.367 1 95.88 453 TRP B C 1
ATOM 8616 O O . TRP B 1 453 ? 30.25 -0.029 -13.516 1 95.88 453 TRP B O 1
ATOM 8626 N N . LEU B 1 454 ? 30.516 0.585 -11.359 1 96 454 LEU B N 1
ATOM 8627 C CA . LEU B 1 454 ? 29.922 1.909 -11.5 1 96 454 LEU B CA 1
ATOM 8628 C C . LEU B 1 454 ? 30.703 2.754 -12.5 1 96 454 LEU B C 1
ATOM 8630 O O . LEU B 1 454 ? 30.109 3.434 -13.344 1 96 454 LEU B O 1
ATOM 8634 N N . ARG B 1 455 ? 31.953 2.686 -12.453 1 94 455 ARG B N 1
ATOM 8635 C CA . ARG B 1 455 ? 32.812 3.42 -13.375 1 94 455 ARG B CA 1
ATOM 8636 C C . ARG B 1 455 ? 32.594 2.953 -14.812 1 94 455 ARG B C 1
ATOM 8638 O O . ARG B 1 455 ? 32.531 3.771 -15.727 1 94 455 ARG B O 1
ATOM 8645 N N . ILE B 1 456 ? 32.531 1.685 -14.945 1 94.12 456 ILE B N 1
ATOM 8646 C CA . ILE B 1 456 ? 32.375 1.111 -16.281 1 94.12 456 ILE B CA 1
ATOM 8647 C C . ILE B 1 456 ? 31.031 1.521 -16.859 1 94.12 456 ILE B C 1
ATOM 8649 O O . ILE B 1 456 ? 30.938 1.872 -18.047 1 94.12 456 ILE B O 1
ATOM 8653 N N . VAL B 1 457 ? 30 1.525 -16.078 1 95.56 457 VAL B N 1
ATOM 8654 C CA . VAL B 1 457 ? 28.641 1.802 -16.531 1 95.56 457 VAL B CA 1
ATOM 8655 C C . VAL B 1 457 ? 28.484 3.299 -16.781 1 95.56 457 VAL B C 1
ATOM 8657 O O . VAL B 1 457 ? 27.828 3.703 -17.75 1 95.56 457 VAL B O 1
ATOM 8660 N N . THR B 1 458 ? 29.109 4.172 -15.953 1 95.44 458 THR B N 1
ATOM 8661 C CA . THR B 1 458 ? 28.828 5.602 -16.016 1 95.44 458 THR B CA 1
ATOM 8662 C C . THR B 1 458 ? 29.984 6.344 -16.688 1 95.44 458 THR B C 1
ATOM 8664 O O . THR B 1 458 ? 29.828 7.504 -17.078 1 95.44 458 THR B O 1
ATOM 8667 N N . THR B 1 459 ? 31.141 5.762 -16.75 1 92 459 THR B N 1
ATOM 8668 C CA . THR B 1 459 ? 32.375 6.352 -17.25 1 92 459 THR B CA 1
ATOM 8669 C C . THR B 1 459 ? 32.875 7.434 -16.297 1 92 459 THR B C 1
ATOM 8671 O O . THR B 1 459 ? 33.781 8.195 -16.641 1 92 459 THR B O 1
ATOM 8674 N N . VAL B 1 460 ? 32.312 7.535 -15.125 1 91.88 460 VAL B N 1
ATOM 8675 C CA . VAL B 1 460 ? 32.656 8.539 -14.133 1 91.88 460 VAL B CA 1
ATOM 8676 C C . VAL B 1 460 ? 33.5 7.902 -13.031 1 91.88 460 VAL B C 1
ATOM 8678 O O . VAL B 1 460 ? 33.188 6.82 -12.539 1 91.88 460 VAL B O 1
ATOM 8681 N N . GLU B 1 461 ? 34.531 8.594 -12.664 1 90.31 461 GLU B N 1
ATOM 8682 C CA . GLU B 1 461 ? 35.406 8.086 -11.602 1 90.31 461 GLU B CA 1
ATOM 8683 C C . GLU B 1 461 ? 35.062 8.742 -10.266 1 90.31 461 GLU B C 1
ATOM 8685 O O . GLU B 1 461 ? 35.156 9.961 -10.125 1 90.31 461 GLU B O 1
ATOM 8690 N N . ALA B 1 462 ? 34.844 7.906 -9.289 1 92.12 462 ALA B N 1
ATOM 8691 C CA . ALA B 1 462 ? 34.5 8.383 -7.949 1 92.12 462 ALA B CA 1
ATOM 8692 C C . ALA B 1 462 ? 35.75 8.547 -7.09 1 92.12 462 ALA B C 1
ATOM 8694 O O . ALA B 1 462 ? 36.656 7.695 -7.109 1 92.12 462 ALA B O 1
ATOM 8695 N N . THR B 1 463 ? 35.812 9.656 -6.336 1 92.06 463 THR B N 1
ATOM 8696 C CA . THR B 1 463 ? 36.969 9.93 -5.477 1 92.06 463 THR B CA 1
ATOM 8697 C C . THR B 1 463 ? 36.562 9.844 -4.008 1 92.06 463 THR B C 1
ATOM 8699 O O . THR B 1 463 ? 37.438 9.742 -3.133 1 92.06 463 THR B O 1
ATOM 8702 N N . GLY B 1 464 ? 35.375 9.898 -3.713 1 93.5 464 GLY B N 1
ATOM 8703 C CA . GLY B 1 464 ? 34.812 9.797 -2.375 1 93.5 464 GLY B CA 1
ATOM 8704 C C . GLY B 1 464 ? 33.344 9.375 -2.371 1 93.5 464 GLY B C 1
ATOM 8705 O O . GLY B 1 464 ? 32.688 9.43 -3.404 1 93.5 464 GLY B O 1
ATOM 8706 N N . HIS B 1 465 ? 32.938 8.859 -1.236 1 94.5 465 HIS B N 1
ATOM 8707 C CA . HIS B 1 465 ? 31.547 8.422 -1.203 1 94.5 465 HIS B CA 1
ATOM 8708 C C . HIS B 1 465 ? 30.906 8.719 0.15 1 94.5 465 HIS B C 1
ATOM 8710 O O . HIS B 1 465 ? 31.609 8.844 1.157 1 94.5 465 HIS B O 1
ATOM 8716 N N . ASP B 1 466 ? 29.672 9.008 0.205 1 94.94 466 ASP B N 1
ATOM 8717 C CA . ASP B 1 466 ? 28.781 9.07 1.357 1 94.94 466 ASP B CA 1
ATOM 8718 C C . ASP B 1 466 ? 27.5 8.266 1.108 1 94.94 466 ASP B C 1
ATOM 8720 O O . ASP B 1 466 ? 26.641 8.688 0.346 1 94.94 466 ASP B O 1
ATOM 8724 N N . ILE B 1 467 ? 27.469 7.086 1.717 1 96.06 467 ILE B N 1
ATOM 8725 C CA . ILE B 1 467 ? 26.344 6.176 1.491 1 96.06 467 ILE B CA 1
ATOM 8726 C C . ILE B 1 467 ? 25.531 6.035 2.771 1 96.06 467 ILE B C 1
ATOM 8728 O O . ILE B 1 467 ? 26.062 5.691 3.828 1 96.06 467 ILE B O 1
ATOM 8732 N N . LYS B 1 468 ? 24.172 6.227 2.658 1 95 468 LYS B N 1
ATOM 8733 C CA . LYS B 1 468 ? 23.328 6.23 3.848 1 95 468 LYS B CA 1
ATOM 8734 C C . LYS B 1 468 ? 22.031 5.465 3.604 1 95 468 LYS B C 1
ATOM 8736 O O . LYS B 1 468 ? 21.25 5.824 2.721 1 95 468 LYS B O 1
ATOM 8741 N N . PRO B 1 469 ? 21.844 4.332 4.34 1 97.12 469 PRO B N 1
ATOM 8742 C CA . PRO B 1 469 ? 20.484 3.812 4.398 1 97.12 469 PRO B CA 1
ATOM 8743 C C . PRO B 1 469 ? 19.516 4.77 5.098 1 97.12 469 PRO B C 1
ATOM 8745 O O . PRO B 1 469 ? 19.859 5.359 6.125 1 97.12 469 PRO B O 1
ATOM 8748 N N . ARG B 1 470 ? 18.344 4.957 4.504 1 98.19 470 ARG B N 1
ATOM 8749 C CA . ARG B 1 470 ? 17.391 5.91 5.074 1 98.19 470 ARG B CA 1
ATOM 8750 C C . ARG B 1 470 ? 16 5.289 5.207 1 98.19 470 ARG B C 1
ATOM 8752 O O . ARG B 1 470 ? 15.578 4.512 4.352 1 98.19 470 ARG B O 1
ATOM 8759 N N . ARG B 1 471 ? 15.359 5.578 6.301 1 98.38 471 ARG B N 1
ATOM 8760 C CA . ARG B 1 471 ? 13.961 5.25 6.543 1 98.38 471 ARG B CA 1
ATOM 8761 C C . ARG B 1 471 ? 13.148 6.508 6.84 1 98.38 471 ARG B C 1
ATOM 8763 O O . ARG B 1 471 ? 13.461 7.25 7.773 1 98.38 471 ARG B O 1
ATOM 8770 N N . PHE B 1 472 ? 12.141 6.832 5.996 1 98.69 472 PHE B N 1
ATOM 8771 C CA . PHE B 1 472 ? 11.266 7.984 6.176 1 98.69 472 PHE B CA 1
ATOM 8772 C C . PHE B 1 472 ? 9.922 7.555 6.746 1 98.69 472 PHE B C 1
ATOM 8774 O O . PHE B 1 472 ? 9.141 6.879 6.066 1 98.69 472 PHE B O 1
ATOM 8781 N N . ARG B 1 473 ? 9.641 7.969 7.922 1 98 473 ARG B N 1
ATOM 8782 C CA . ARG B 1 473 ? 8.422 7.57 8.625 1 98 473 ARG B CA 1
ATOM 8783 C C . ARG B 1 473 ? 7.227 8.383 8.148 1 98 473 ARG B C 1
ATOM 8785 O O . ARG B 1 473 ? 7.34 9.586 7.906 1 98 473 ARG B O 1
ATOM 8792 N N . PRO B 1 474 ? 6.031 7.727 8.055 1 97.75 474 PRO B N 1
ATOM 8793 C CA . PRO B 1 474 ? 4.828 8.453 7.641 1 97.75 474 PRO B CA 1
ATOM 8794 C C . PRO B 1 474 ? 4.398 9.508 8.656 1 97.75 474 PRO B C 1
ATOM 8796 O O . PRO B 1 474 ? 4.328 9.227 9.852 1 97.75 474 PRO B O 1
ATOM 8799 N N . GLY B 1 475 ? 4.082 10.703 8.133 1 97.88 475 GLY B N 1
ATOM 8800 C CA . GLY B 1 475 ? 3.6 11.781 8.977 1 97.88 475 GLY B CA 1
ATOM 8801 C C . GLY B 1 475 ? 4.715 12.516 9.695 1 97.88 475 GLY B C 1
ATOM 8802 O O . GLY B 1 475 ? 4.453 13.352 10.57 1 97.88 475 GLY B O 1
ATOM 8803 N N . LEU B 1 476 ? 6.016 12.18 9.398 1 98.19 476 LEU B N 1
ATOM 8804 C CA . LEU B 1 476 ? 7.074 12.734 10.227 1 98.19 476 LEU B CA 1
ATOM 8805 C C . LEU B 1 476 ? 8.25 13.211 9.375 1 98.19 476 LEU B C 1
ATOM 8807 O O . LEU B 1 476 ? 8.875 14.219 9.688 1 98.19 476 LEU B O 1
ATOM 8811 N N . ASP B 1 477 ? 8.555 12.5 8.273 1 98.56 477 ASP B N 1
ATOM 8812 C CA . ASP B 1 477 ? 9.93 12.633 7.793 1 98.56 477 ASP B CA 1
ATOM 8813 C C . ASP B 1 477 ? 9.961 13.172 6.363 1 98.56 477 ASP B C 1
ATOM 8815 O O . ASP B 1 477 ? 8.961 13.102 5.645 1 98.56 477 ASP B O 1
ATOM 8819 N N . TYR B 1 478 ? 11.164 13.727 5.91 1 98.19 478 TYR B N 1
ATOM 8820 C CA . TYR B 1 478 ? 11.383 14.445 4.66 1 98.19 478 TYR B CA 1
ATOM 8821 C C . TYR B 1 478 ? 12.828 14.906 4.535 1 98.19 478 TYR B C 1
ATOM 8823 O O . TYR B 1 478 ? 13.617 14.758 5.473 1 98.19 478 TYR B O 1
ATOM 8831 N N . THR B 1 479 ? 13.234 15.32 3.418 1 96.62 479 THR B N 1
ATOM 8832 C CA . THR B 1 479 ? 14.367 16.203 3.211 1 96.62 479 THR B CA 1
ATOM 8833 C C . THR B 1 479 ? 13.961 17.422 2.383 1 96.62 479 THR B C 1
ATOM 8835 O O . THR B 1 479 ? 13.125 17.312 1.482 1 96.62 479 THR B O 1
ATOM 8838 N N . LEU B 1 480 ? 14.531 18.484 2.689 1 94 480 LEU B N 1
ATOM 8839 C CA . LEU B 1 480 ? 14.203 19.703 1.954 1 94 480 LEU B CA 1
ATOM 8840 C C . LEU B 1 480 ? 15.211 19.938 0.837 1 94 480 LEU B C 1
ATOM 8842 O O . LEU B 1 480 ? 16.281 19.328 0.818 1 94 480 LEU B O 1
ATOM 8846 N N . ALA B 1 481 ? 14.789 20.766 -0.056 1 89.75 481 ALA B N 1
ATOM 8847 C CA . ALA B 1 481 ? 15.578 21 -1.261 1 89.75 481 ALA B CA 1
ATOM 8848 C C . ALA B 1 481 ? 16.938 21.625 -0.915 1 89.75 481 ALA B C 1
ATOM 8850 O O . ALA B 1 481 ? 17 22.594 -0.156 1 89.75 481 ALA B O 1
ATOM 8851 N N . CYS B 1 482 ? 17.922 20.984 -1.443 1 85.5 482 CYS B N 1
ATOM 8852 C CA . CYS B 1 482 ? 19.281 21.469 -1.271 1 85.5 482 CYS B CA 1
ATOM 8853 C C . CYS B 1 482 ? 20.062 21.391 -2.582 1 85.5 482 CYS B C 1
ATOM 8855 O O . CYS B 1 482 ? 19.766 20.547 -3.426 1 85.5 482 CYS B O 1
ATOM 8857 N N . SER B 1 483 ? 20.953 22.328 -2.73 1 82.12 483 SER B N 1
ATOM 8858 C CA . SER B 1 483 ? 21.844 22.312 -3.885 1 82.12 483 SER B CA 1
ATOM 8859 C C . SER B 1 483 ? 23.25 21.859 -3.492 1 82.12 483 SER B C 1
ATOM 8861 O O . SER B 1 483 ? 23.516 21.609 -2.316 1 82.12 483 SER B O 1
ATOM 8863 N N . ASN B 1 484 ? 23.969 21.5 -4.504 1 81.62 484 ASN B N 1
ATOM 8864 C CA . ASN B 1 484 ? 25.359 21.094 -4.289 1 81.62 484 ASN B CA 1
ATOM 8865 C C . ASN B 1 484 ? 26.328 22.016 -5.016 1 81.62 484 ASN B C 1
ATOM 8867 O O . ASN B 1 484 ? 26.016 22.562 -6.078 1 81.62 484 ASN B O 1
ATOM 8871 N N . LYS B 1 485 ? 27.5 22.156 -4.48 1 79.81 485 LYS B N 1
ATOM 8872 C CA . LYS B 1 485 ? 28.516 23.016 -5.074 1 79.81 485 LYS B CA 1
ATOM 8873 C C . LYS B 1 485 ? 29.172 22.344 -6.277 1 79.81 485 LYS B C 1
ATOM 8875 O O . LYS B 1 485 ? 29.422 23 -7.297 1 79.81 485 LYS B O 1
ATOM 8880 N N . ASP B 1 486 ? 29.453 21.062 -6.09 1 86.56 486 ASP B N 1
ATOM 8881 C CA . ASP B 1 486 ? 30.125 20.297 -7.141 1 86.56 486 ASP B CA 1
ATOM 8882 C C . ASP B 1 486 ? 29.188 19.297 -7.781 1 86.56 486 ASP B C 1
ATOM 8884 O O . ASP B 1 486 ? 28.141 18.969 -7.211 1 86.56 486 ASP B O 1
ATOM 8888 N N . ARG B 1 487 ? 29.641 18.984 -8.992 1 91.75 487 ARG B N 1
ATOM 8889 C CA . ARG B 1 487 ? 28.906 17.906 -9.641 1 91.75 487 ARG B CA 1
ATOM 8890 C C . ARG B 1 487 ? 29.062 16.594 -8.875 1 91.75 487 ARG B C 1
ATOM 8892 O O . ARG B 1 487 ? 30.172 16.281 -8.414 1 91.75 487 ARG B O 1
ATOM 8899 N N . LEU B 1 488 ? 27.953 15.875 -8.766 1 94.31 488 LEU B N 1
ATOM 8900 C CA . LEU B 1 488 ? 27.953 14.641 -7.98 1 94.31 488 LEU B CA 1
ATOM 8901 C C . LEU B 1 488 ? 27.328 13.492 -8.758 1 94.31 488 LEU B C 1
ATOM 8903 O O . LEU B 1 488 ? 26.438 13.719 -9.586 1 94.31 488 LEU B O 1
ATOM 8907 N N . LEU B 1 489 ? 27.875 12.312 -8.578 1 96.38 489 LEU B N 1
ATOM 8908 C CA . LEU B 1 489 ? 27.188 11.094 -9 1 96.38 489 LEU B CA 1
ATOM 8909 C C . LEU B 1 489 ? 26.359 10.516 -7.855 1 96.38 489 LEU B C 1
ATOM 8911 O O . LEU B 1 489 ? 26.891 10.227 -6.781 1 96.38 489 LEU B O 1
ATOM 8915 N N . GLU B 1 490 ? 25.094 10.391 -8.102 1 96.75 490 GLU B N 1
ATOM 8916 C CA . GLU B 1 490 ? 24.203 9.961 -7.027 1 96.75 490 GLU B CA 1
ATOM 8917 C C . GLU B 1 490 ? 23.531 8.625 -7.359 1 96.75 490 GLU B C 1
ATOM 8919 O O . GLU B 1 490 ? 23.188 8.367 -8.516 1 96.75 490 GLU B O 1
ATOM 8924 N N . LEU B 1 491 ? 23.438 7.809 -6.305 1 97.25 491 LEU B N 1
ATOM 8925 C CA . LEU B 1 491 ? 22.75 6.527 -6.355 1 97.25 491 LEU B CA 1
ATOM 8926 C C . LEU B 1 491 ? 21.578 6.508 -5.391 1 97.25 491 LEU B C 1
ATOM 8928 O O . LEU B 1 491 ? 21.688 6.977 -4.254 1 97.25 491 LEU B O 1
ATOM 8932 N N . ASN B 1 492 ? 20.422 6.113 -5.887 1 98.06 492 ASN B N 1
ATOM 8933 C CA . ASN B 1 492 ? 19.25 5.891 -5.047 1 98.06 492 ASN B CA 1
ATOM 8934 C C . ASN B 1 492 ? 18.672 4.496 -5.254 1 98.06 492 ASN B C 1
ATOM 8936 O O . ASN B 1 492 ? 18.047 4.227 -6.277 1 98.06 492 ASN B O 1
ATOM 8940 N N . LEU B 1 493 ? 18.906 3.637 -4.312 1 98.75 493 LEU B N 1
ATOM 8941 C CA . LEU B 1 493 ? 18.266 2.328 -4.348 1 98.75 493 LEU B CA 1
ATOM 8942 C C . LEU B 1 493 ? 16.953 2.344 -3.566 1 98.75 493 LEU B C 1
ATOM 8944 O O . LEU B 1 493 ? 16.953 2.436 -2.336 1 98.75 493 LEU B O 1
ATOM 8948 N N . SER B 1 494 ? 15.82 2.23 -4.289 1 98.62 494 SER B N 1
ATOM 8949 C CA . SER B 1 494 ? 14.508 2.188 -3.662 1 98.62 494 SER B CA 1
ATOM 8950 C C . SER B 1 494 ? 14.25 0.833 -3.006 1 98.62 494 SER B C 1
ATOM 8952 O O . SER B 1 494 ? 14.375 -0.208 -3.652 1 98.62 494 SER B O 1
ATOM 8954 N N . LEU B 1 495 ? 13.891 0.849 -1.756 1 98.62 495 LEU B N 1
ATOM 8955 C CA . LEU B 1 495 ? 13.703 -0.386 -1.002 1 98.62 495 LEU B CA 1
ATOM 8956 C C . LEU B 1 495 ? 12.383 -0.372 -0.25 1 98.62 495 LEU B C 1
ATOM 8958 O O . LEU B 1 495 ? 12.273 -0.942 0.838 1 98.62 495 LEU B O 1
ATOM 8962 N N . THR B 1 496 ? 11.398 0.305 -0.741 1 98.12 496 THR B N 1
ATOM 8963 C CA . THR B 1 496 ? 10.094 0.424 -0.092 1 98.12 496 THR B CA 1
ATOM 8964 C C . THR B 1 496 ? 9.18 -0.728 -0.501 1 98.12 496 THR B C 1
ATOM 8966 O O . THR B 1 496 ? 8.734 -0.795 -1.648 1 98.12 496 THR B O 1
ATOM 8969 N N . PRO B 1 497 ? 8.789 -1.558 0.433 1 96.19 497 PRO B N 1
ATOM 8970 C CA . PRO B 1 497 ? 8.016 -2.74 0.051 1 96.19 497 PRO B CA 1
ATOM 8971 C C . PRO B 1 497 ? 6.539 -2.428 -0.18 1 96.19 497 PRO B C 1
ATOM 8973 O O . PRO B 1 497 ? 5.871 -3.129 -0.941 1 96.19 497 PRO B O 1
ATOM 8976 N N . SER B 1 498 ? 5.992 -1.478 0.523 1 94.56 498 SER B N 1
ATOM 8977 C CA . SER B 1 498 ? 4.566 -1.169 0.443 1 94.56 498 SER B CA 1
ATOM 8978 C C . SER B 1 498 ? 4.207 -0.578 -0.916 1 94.56 498 SER B C 1
ATOM 8980 O O . SER B 1 498 ? 5.062 -0.016 -1.603 1 94.56 498 SER B O 1
ATOM 8982 N N . SER B 1 499 ? 2.934 -0.649 -1.27 1 91.62 499 SER B N 1
ATOM 8983 C CA . SER B 1 499 ? 2.445 -0.151 -2.551 1 91.62 499 SER B CA 1
ATOM 8984 C C . SER B 1 499 ? 1.693 1.165 -2.383 1 91.62 499 SER B C 1
ATOM 8986 O O . SER B 1 499 ? 1.527 1.652 -1.264 1 91.62 499 SER B O 1
ATOM 8988 N N . GLY B 1 500 ? 1.365 1.812 -3.514 1 90.31 500 GLY B N 1
ATOM 8989 C CA . GLY B 1 500 ? 0.501 2.982 -3.488 1 90.31 500 GLY B CA 1
ATOM 8990 C C . GLY B 1 500 ? 1.26 4.289 -3.637 1 90.31 500 GLY B C 1
ATOM 8991 O O . GLY B 1 500 ? 0.701 5.363 -3.416 1 90.31 500 GLY B O 1
ATOM 8992 N N . TRP B 1 501 ? 2.436 4.254 -4.078 1 94 501 TRP B N 1
ATOM 8993 C CA . TRP B 1 501 ? 3.289 5.438 -4.086 1 94 501 TRP B CA 1
ATOM 8994 C C . TRP B 1 501 ? 3.254 6.121 -5.449 1 94 501 TRP B C 1
ATOM 8996 O O . TRP B 1 501 ? 3.674 7.273 -5.582 1 94 501 TRP B O 1
ATOM 9006 N N . SER B 1 502 ? 2.652 5.543 -6.438 1 88.38 502 SER B N 1
ATOM 9007 C CA . SER B 1 502 ? 2.885 5.922 -7.828 1 88.38 502 SER B CA 1
ATOM 9008 C C . SER B 1 502 ? 2.137 7.203 -8.18 1 88.38 502 SER B C 1
ATOM 9010 O O . SER B 1 502 ? 2.525 7.918 -9.109 1 88.38 502 SER B O 1
ATOM 9012 N N . ASP B 1 503 ? 1.104 7.531 -7.512 1 88.06 503 ASP B N 1
ATOM 9013 C CA . ASP B 1 503 ? 0.352 8.734 -7.855 1 88.06 503 ASP B CA 1
ATOM 9014 C C . ASP B 1 503 ? 0.929 9.961 -7.156 1 88.06 503 ASP B C 1
ATOM 9016 O O . ASP B 1 503 ? 0.489 11.086 -7.398 1 88.06 503 ASP B O 1
ATOM 9020 N N . GLY B 1 504 ? 1.812 9.727 -6.234 1 91.62 504 GLY B N 1
ATOM 9021 C CA . GLY B 1 504 ? 2.537 10.82 -5.609 1 91.62 504 GLY B CA 1
ATOM 9022 C C . GLY B 1 504 ? 1.793 11.438 -4.441 1 91.62 504 GLY B C 1
ATOM 9023 O O . GLY B 1 504 ? 2.334 12.297 -3.738 1 91.62 504 GLY B O 1
ATOM 9024 N N . GLU B 1 505 ? 0.62 10.992 -4.105 1 90 505 GLU B N 1
ATOM 9025 C CA . GLU B 1 505 ? -0.219 11.625 -3.096 1 90 505 GLU B CA 1
ATOM 9026 C C . GLU B 1 505 ? 0.313 11.359 -1.689 1 90 505 GLU B C 1
ATOM 9028 O O . GLU B 1 505 ? 0.156 12.195 -0.793 1 90 505 GLU B O 1
ATOM 9033 N N . ILE B 1 506 ? 0.974 10.266 -1.567 1 94.94 506 ILE B N 1
ATOM 9034 C CA . ILE B 1 506 ? 1.514 9.883 -0.267 1 94.94 506 ILE B CA 1
ATOM 9035 C C . ILE B 1 506 ? 2.822 10.625 -0.013 1 94.94 506 ILE B C 1
ATOM 9037 O O . ILE B 1 506 ? 3.277 10.719 1.13 1 94.94 506 ILE B O 1
ATOM 9041 N N . GLY B 1 507 ? 3.402 11.133 -1.034 1 96.5 507 GLY B N 1
ATOM 9042 C CA . GLY B 1 507 ? 4.703 11.766 -0.899 1 96.5 507 GLY B CA 1
ATOM 9043 C C . GLY B 1 507 ? 5.855 10.781 -0.956 1 96.5 507 GLY B C 1
ATOM 9044 O O . GLY B 1 507 ? 5.793 9.781 -1.68 1 96.5 507 GLY B O 1
ATOM 9045 N N . GLY B 1 508 ? 6.977 11.125 -0.404 1 97.38 508 GLY B N 1
ATOM 9046 C CA . GLY B 1 508 ? 8.141 10.258 -0.319 1 97.38 508 GLY B CA 1
ATOM 9047 C C . GLY B 1 508 ? 8.961 10.234 -1.594 1 97.38 508 GLY B C 1
ATOM 9048 O O . GLY B 1 508 ? 10.039 9.633 -1.635 1 97.38 508 GLY B O 1
ATOM 9049 N N . TRP B 1 509 ? 8.484 10.797 -2.641 1 97.12 509 TRP B N 1
ATOM 9050 C CA . TRP B 1 509 ? 9.234 10.766 -3.891 1 97.12 509 TRP B CA 1
ATOM 9051 C C . TRP B 1 509 ? 10.422 11.719 -3.84 1 97.12 509 TRP B C 1
ATOM 9053 O O . TRP B 1 509 ? 10.367 12.75 -3.162 1 97.12 509 TRP B O 1
ATOM 9063 N N . ASP B 1 510 ? 11.484 11.32 -4.469 1 96.56 510 ASP B N 1
ATOM 9064 C CA . ASP B 1 510 ? 12.656 12.164 -4.652 1 96.56 510 ASP B CA 1
ATOM 9065 C C . ASP B 1 510 ? 12.523 13.031 -5.906 1 96.56 510 ASP B C 1
ATOM 9067 O O . ASP B 1 510 ? 12.18 12.531 -6.977 1 96.56 510 ASP B O 1
ATOM 9071 N N . CYS B 1 511 ? 12.852 14.266 -5.715 1 94.38 511 CYS B N 1
ATOM 9072 C CA . CYS B 1 511 ? 12.688 15.203 -6.824 1 94.38 511 CYS B CA 1
ATOM 9073 C C . CYS B 1 511 ? 13.992 15.922 -7.137 1 94.38 511 CYS B C 1
ATOM 9075 O O . CYS B 1 511 ? 14.727 16.312 -6.23 1 94.38 511 CYS B O 1
ATOM 9077 N N . TYR B 1 512 ? 14.32 15.93 -8.461 1 93.31 512 TYR B N 1
ATOM 9078 C CA . TYR B 1 512 ? 15.383 16.766 -9 1 93.31 512 TYR B CA 1
ATOM 9079 C C . TYR B 1 512 ? 14.812 17.922 -9.805 1 93.31 512 TYR B C 1
ATOM 9081 O O . TYR B 1 512 ? 14.07 17.719 -10.766 1 93.31 512 TYR B O 1
ATOM 9089 N N . MET B 1 513 ? 15.148 19.094 -9.422 1 89.94 513 MET B N 1
ATOM 9090 C CA . MET B 1 513 ? 14.547 20.234 -10.109 1 89.94 513 MET B CA 1
ATOM 9091 C C . MET B 1 513 ? 15.555 21.375 -10.258 1 89.94 513 MET B C 1
ATOM 9093 O O . MET B 1 513 ? 16.516 21.469 -9.5 1 89.94 513 MET B O 1
ATOM 9097 N N . VAL B 1 514 ? 15.32 22.203 -11.359 1 85.44 514 VAL B N 1
ATOM 9098 C CA . VAL B 1 514 ? 16.156 23.375 -11.578 1 85.44 514 VAL B CA 1
ATOM 9099 C C . VAL B 1 514 ? 15.641 24.547 -10.75 1 85.44 514 VAL B C 1
ATOM 9101 O O . VAL B 1 514 ? 14.43 24.719 -10.602 1 85.44 514 VAL B O 1
ATOM 9104 N N . SER B 1 515 ? 16.609 25.234 -10.227 1 70.25 515 SER B N 1
ATOM 9105 C CA . SER B 1 515 ? 16.219 26.391 -9.43 1 70.25 515 SER B CA 1
ATOM 9106 C C . SER B 1 515 ? 15.648 27.5 -10.312 1 70.25 515 SER B C 1
ATOM 9108 O O . SER B 1 515 ? 16.219 27.812 -11.367 1 70.25 515 SER B O 1
ATOM 9110 N N . GLY B 1 516 ? 14.453 27.703 -10.711 1 54.72 516 GLY B N 1
ATOM 9111 C CA . GLY B 1 516 ? 13.969 28.812 -11.5 1 54.72 516 GLY B CA 1
ATOM 9112 C C . GLY B 1 516 ? 14.352 30.172 -10.922 1 54.72 516 GLY B C 1
ATOM 9113 O O . GLY B 1 516 ? 14.586 30.281 -9.711 1 54.72 516 GLY B O 1
ATOM 9114 N N . GLU B 1 517 ? 15.094 31.078 -11.773 1 45 517 GLU B N 1
ATOM 9115 C CA . GLU B 1 517 ? 15.406 32.469 -11.445 1 45 517 GLU B CA 1
ATOM 9116 C C . GLU B 1 517 ? 14.219 33.156 -10.773 1 45 517 GLU B C 1
ATOM 9118 O O . GLU B 1 517 ? 14.281 34.344 -10.469 1 45 517 GLU B O 1
ATOM 9123 N N . GLU B 1 518 ? 12.984 32.75 -11.047 1 41.47 518 GLU B N 1
ATOM 9124 C CA . GLU B 1 518 ? 11.914 33.688 -10.688 1 41.47 518 GLU B CA 1
ATOM 9125 C C . GLU B 1 518 ? 12.016 34.094 -9.227 1 41.47 518 GLU B C 1
ATOM 9127 O O . GLU B 1 518 ? 12.523 33.344 -8.391 1 41.47 518 GLU B O 1
ATOM 9132 N N . ASP B 1 519 ? 11.82 35.469 -9.062 1 37.03 519 ASP B N 1
ATOM 9133 C CA . ASP B 1 519 ? 11.633 36.219 -7.824 1 37.03 519 ASP B CA 1
ATOM 9134 C C . ASP B 1 519 ? 10.891 35.406 -6.781 1 37.03 519 ASP B C 1
ATOM 9136 O O . ASP B 1 519 ? 9.688 35.188 -6.906 1 37.03 519 ASP B O 1
ATOM 9140 N N . GLN B 1 520 ? 11.414 34.375 -6.453 1 39.38 520 GLN B N 1
ATOM 9141 C CA . GLN B 1 520 ? 10.859 33.594 -5.371 1 39.38 520 GLN B CA 1
ATOM 9142 C C . GLN B 1 520 ? 10.359 34.469 -4.234 1 39.38 520 GLN B C 1
ATOM 9144 O O . GLN B 1 520 ? 11.102 34.75 -3.295 1 39.38 520 GLN B O 1
ATOM 9149 N N . SER B 1 521 ? 9.453 35.469 -4.578 1 35.56 521 SER B N 1
ATOM 9150 C CA . SER B 1 521 ? 8.789 36.125 -3.449 1 35.56 521 SER B CA 1
ATOM 9151 C C . SER B 1 521 ? 8.539 35.125 -2.32 1 35.56 521 SER B C 1
ATOM 9153 O O . SER B 1 521 ? 9.102 34.031 -2.311 1 35.56 521 SER B O 1
ATOM 9155 N N . ASP B 1 522 ? 7.18 35.188 -1.793 1 35.22 522 ASP B N 1
ATOM 9156 C CA . ASP B 1 522 ? 6.797 34.5 -0.556 1 35.22 522 ASP B CA 1
ATOM 9157 C C . ASP B 1 522 ? 6.996 33 -0.669 1 35.22 522 ASP B C 1
ATOM 9159 O O . ASP B 1 522 ? 6.348 32.344 -1.486 1 35.22 522 ASP B O 1
ATOM 9163 N N . PRO B 1 523 ? 8.203 32.5 -0.402 1 36.16 523 PRO B N 1
ATOM 9164 C CA . PRO B 1 523 ? 8.562 31.078 -0.383 1 36.16 523 PRO B CA 1
ATOM 9165 C C . PRO B 1 523 ? 7.371 30.172 -0.083 1 36.16 523 PRO B C 1
ATOM 9167 O O . PRO B 1 523 ? 7.496 28.953 -0.145 1 36.16 523 PRO B O 1
ATOM 9170 N N . ALA B 1 524 ? 6.406 30.656 0.622 1 32.19 524 ALA B N 1
ATOM 9171 C CA . ALA B 1 524 ? 5.191 29.875 0.855 1 32.19 524 ALA B CA 1
ATOM 9172 C C . ALA B 1 524 ? 4.441 29.625 -0.449 1 32.19 524 ALA B C 1
ATOM 9174 O O . ALA B 1 524 ? 3.449 28.906 -0.471 1 32.19 524 ALA B O 1
ATOM 9175 N N . VAL B 1 525 ? 4.723 30.359 -1.536 1 31.06 525 VAL B N 1
ATOM 9176 C CA . VAL B 1 525 ? 3.869 30.219 -2.713 1 31.06 525 VAL B CA 1
ATOM 9177 C C . VAL B 1 525 ? 4.602 29.422 -3.791 1 31.06 525 VAL B C 1
ATOM 9179 O O . VAL B 1 525 ? 5.523 29.938 -4.43 1 31.06 525 VAL B O 1
ATOM 9182 N N . TYR B 1 526 ? 5.059 28.219 -3.605 1 29.67 526 TYR B N 1
ATOM 9183 C CA . TYR B 1 526 ? 5.543 27.484 -4.77 1 29.67 526 TYR B CA 1
ATOM 9184 C C . TYR B 1 526 ? 4.418 27.25 -5.77 1 29.67 526 TYR B C 1
ATOM 9186 O O . TYR B 1 526 ? 3.309 26.859 -5.391 1 29.67 526 TYR B O 1
ATOM 9194 N N . LYS B 1 527 ? 4.383 27.875 -6.961 1 30.45 527 LYS B N 1
ATOM 9195 C CA . LYS B 1 527 ? 3.387 27.625 -8 1 30.45 527 LYS B CA 1
ATOM 9196 C C . LYS B 1 527 ? 3.381 26.156 -8.422 1 30.45 527 LYS B C 1
ATOM 9198 O O . LYS B 1 527 ? 4.406 25.625 -8.859 1 30.45 527 LYS B O 1
ATOM 9203 N N . SER B 1 528 ? 2.49 25.406 -7.867 1 29.06 528 SER B N 1
ATOM 9204 C CA . SER B 1 528 ? 2.238 24.031 -8.281 1 29.06 528 SER B CA 1
ATOM 9205 C C . SER B 1 528 ? 1.845 23.953 -9.75 1 29.06 528 SER B C 1
ATOM 9207 O O . SER B 1 528 ? 0.987 24.719 -10.211 1 29.06 528 SER B O 1
ATOM 9209 N N . SER B 1 529 ? 2.656 23.594 -10.656 1 27.52 529 SER B N 1
ATOM 9210 C CA . SER B 1 529 ? 2.363 23.375 -12.07 1 27.52 529 SER B CA 1
ATOM 9211 C C . SER B 1 529 ? 1.113 22.516 -12.25 1 27.52 529 SER B C 1
ATOM 9213 O O . SER B 1 529 ? 0.727 22.203 -13.375 1 27.52 529 SER B O 1
ATOM 9215 N N . SER B 1 530 ? 0.5 22.062 -11.227 1 28.73 530 SER B N 1
ATOM 9216 C CA . SER B 1 530 ? -0.489 21.078 -11.641 1 28.73 530 SER B CA 1
ATOM 9217 C C . SER B 1 530 ? -1.819 21.734 -11.984 1 28.73 530 SER B C 1
ATOM 9219 O O . SER B 1 530 ? -2.879 21.125 -11.82 1 28.73 530 SER B O 1
ATOM 9221 N N . SER B 1 531 ? -1.907 22.984 -12.523 1 27.61 531 SER B N 1
ATOM 9222 C CA . SER B 1 531 ? -3.266 23.484 -12.664 1 27.61 531 SER B CA 1
ATOM 9223 C C . SER B 1 531 ? -4.039 22.719 -13.727 1 27.61 531 SER B C 1
ATOM 9225 O O . SER B 1 531 ? -5.02 23.219 -14.281 1 27.61 531 SER B O 1
ATOM 9227 N N . LYS B 1 532 ? -3.732 21.641 -14.336 1 28.09 532 LYS B N 1
ATOM 9228 C CA . LYS B 1 532 ? -4.605 21.406 -15.484 1 28.09 532 LYS B CA 1
ATOM 9229 C C . LYS B 1 532 ? -6.062 21.281 -15.047 1 28.09 532 LYS B C 1
ATOM 9231 O O . LYS B 1 532 ? -6.977 21.547 -15.828 1 28.09 532 LYS B O 1
ATOM 9236 N N . LYS B 1 533 ? -6.527 20.469 -14.266 1 25.5 533 LYS B N 1
ATOM 9237 C CA . LYS B 1 533 ? -7.727 19.828 -14.805 1 25.5 533 LYS B CA 1
ATOM 9238 C C . LYS B 1 533 ? -8.922 20.781 -14.75 1 25.5 533 LYS B C 1
ATOM 9240 O O . LYS B 1 533 ? -9.805 20.719 -15.602 1 25.5 533 LYS B O 1
ATOM 9245 N N . GLN B 1 534 ? -9.539 21.375 -13.609 1 21.94 534 GLN B N 1
ATOM 9246 C CA . GLN B 1 534 ? -10.961 21.047 -13.562 1 21.94 534 GLN B CA 1
ATOM 9247 C C . GLN B 1 534 ? -11.789 22.125 -14.273 1 21.94 534 GLN B C 1
ATOM 9249 O O . GLN B 1 534 ? -12.969 21.906 -14.57 1 21.94 534 GLN B O 1
ATOM 9254 N N . ASN B 1 535 ? -11.555 23.5 -14.234 1 23.55 535 ASN B N 1
ATOM 9255 C CA . ASN B 1 535 ? -12.812 24.219 -14.125 1 23.55 535 ASN B CA 1
ATOM 9256 C C . ASN B 1 535 ? -13.477 24.391 -15.492 1 23.55 535 ASN B C 1
ATOM 9258 O O . ASN B 1 535 ? -12.859 24.922 -16.422 1 23.55 535 ASN B O 1
ATOM 9262 N N . GLY B 1 536 ? -14.523 23.625 -15.836 1 22.55 536 GLY B N 1
ATOM 9263 C CA . GLY B 1 536 ? -15.453 23.797 -16.938 1 22.55 536 GLY B CA 1
ATOM 9264 C C . GLY B 1 536 ? -16.125 25.156 -16.953 1 22.55 536 GLY B C 1
ATOM 9265 O O . GLY B 1 536 ? -16.906 25.453 -17.859 1 22.55 536 GLY B O 1
ATOM 9266 N N . SER B 1 537 ? -16.5 25.828 -15.812 1 22.62 537 SER B N 1
ATOM 9267 C CA . SER B 1 537 ? -17.719 26.609 -16.109 1 22.62 537 SER B CA 1
ATOM 9268 C C . SER B 1 537 ? -17.406 27.781 -17.016 1 22.62 537 SER B C 1
ATOM 9270 O O . SER B 1 537 ? -16.266 28.25 -17.078 1 22.62 537 SER B O 1
ATOM 9272 N N . GLY B 1 538 ? -18.328 28.359 -17.844 1 24.09 538 GLY B N 1
ATOM 9273 C CA . GLY B 1 538 ? -18.609 29.266 -18.953 1 24.09 538 GLY B CA 1
ATOM 9274 C C . GLY B 1 538 ? -18.156 30.688 -18.688 1 24.09 538 GLY B C 1
ATOM 9275 O O . GLY B 1 538 ? -18.266 31.547 -19.562 1 24.09 538 GLY B O 1
ATOM 9276 N N . ASP B 1 539 ? -18.312 31.297 -17.484 1 23.38 539 ASP B N 1
ATOM 9277 C CA . ASP B 1 539 ? -18.656 32.719 -17.625 1 23.38 539 ASP B CA 1
ATOM 9278 C C . ASP B 1 539 ? -17.531 33.5 -18.297 1 23.38 539 ASP B C 1
ATOM 9280 O O . ASP B 1 539 ? -16.422 32.969 -18.438 1 23.38 539 ASP B O 1
ATOM 9284 N N . ILE B 1 540 ? -17.438 34.844 -17.906 1 27.42 540 ILE B N 1
ATOM 9285 C CA . ILE B 1 540 ? -16.984 36.062 -18.578 1 27.42 540 ILE B CA 1
ATOM 9286 C C . ILE B 1 540 ? -15.484 36 -18.812 1 27.42 540 ILE B C 1
ATOM 9288 O O . ILE B 1 540 ? -14.727 35.562 -17.938 1 27.42 540 ILE B O 1
ATOM 9292 N N . ASP B 1 541 ? -15.07 36.25 -20.047 1 26.53 541 ASP B N 1
ATOM 9293 C CA . ASP B 1 541 ? -13.828 36.219 -20.812 1 26.53 541 ASP B CA 1
ATOM 9294 C C . ASP B 1 541 ? -12.789 37.156 -20.203 1 26.53 541 ASP B C 1
ATOM 9296 O O . ASP B 1 541 ? -12.742 38.344 -20.547 1 26.53 541 ASP B O 1
ATOM 9300 N N . VAL B 1 542 ? -12.836 37.531 -18.875 1 25.98 542 VAL B N 1
ATOM 9301 C CA . VAL B 1 542 ? -11.75 38.469 -18.641 1 25.98 542 VAL B CA 1
ATOM 9302 C C . VAL B 1 542 ? -10.469 37.969 -19.297 1 25.98 542 VAL B C 1
ATOM 9304 O O . VAL B 1 542 ? -10.234 36.75 -19.359 1 25.98 542 VAL B O 1
ATOM 9307 N N . GLU B 1 543 ? -9.961 38.875 -20.141 1 27.44 543 GLU B N 1
ATOM 9308 C CA . GLU B 1 543 ? -8.688 38.812 -20.844 1 27.44 543 GLU B CA 1
ATOM 9309 C C . GLU B 1 543 ? -7.633 38.094 -20 1 27.44 543 GLU B C 1
ATOM 9311 O O . GLU B 1 543 ? -7.352 38.469 -18.875 1 27.44 543 GLU B O 1
ATOM 9316 N N . ASN B 1 544 ? -7.621 36.812 -20.156 1 29.84 544 ASN B N 1
ATOM 9317 C CA . ASN B 1 544 ? -6.828 35.688 -19.656 1 29.84 544 ASN B CA 1
ATOM 9318 C C . ASN B 1 544 ? -5.336 36 -19.719 1 29.84 544 ASN B C 1
ATOM 9320 O O . ASN B 1 544 ? -4.77 36.125 -20.797 1 29.84 544 ASN B O 1
ATOM 9324 N N . GLY B 1 545 ? -4.945 37.062 -18.875 1 27.72 545 GLY B N 1
ATOM 9325 C CA . GLY B 1 545 ? -3.5 37.25 -18.844 1 27.72 545 GLY B CA 1
ATOM 9326 C C . GLY B 1 545 ? -2.736 35.969 -19.094 1 27.72 545 GLY B C 1
ATOM 9327 O O . GLY B 1 545 ? -3.289 34.875 -18.953 1 27.72 545 GLY B O 1
ATOM 9328 N N . ASP B 1 546 ? -1.651 36.188 -19.922 1 29.47 546 ASP B N 1
ATOM 9329 C CA . ASP B 1 546 ? -0.728 35.156 -20.359 1 29.47 546 ASP B CA 1
ATOM 9330 C C . ASP B 1 546 ? -0.461 34.156 -19.266 1 29.47 546 ASP B C 1
ATOM 9332 O O . ASP B 1 546 ? -0.07 34.5 -18.156 1 29.47 546 ASP B O 1
ATOM 9336 N N . GLU B 1 547 ? -1.266 33.156 -19.172 1 33.78 547 GLU B N 1
ATOM 9337 C CA . GLU B 1 547 ? -0.988 31.906 -18.469 1 33.78 547 GLU B CA 1
ATOM 9338 C C . GLU B 1 547 ? 0.468 31.5 -18.641 1 33.78 547 GLU B C 1
ATOM 9340 O O . GLU B 1 547 ? 0.845 30.969 -19.703 1 33.78 547 GLU B O 1
ATOM 9345 N N . GLU B 1 548 ? 1.354 32.406 -18.297 1 32.94 548 GLU B N 1
ATOM 9346 C CA . GLU B 1 548 ? 2.73 31.906 -18.344 1 32.94 548 GLU B CA 1
ATOM 9347 C C . GLU B 1 548 ? 2.818 30.453 -17.891 1 32.94 54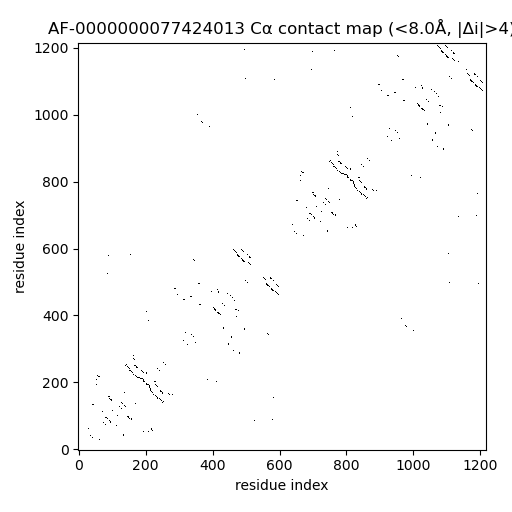8 GLU B C 1
ATOM 9349 O O . GLU B 1 548 ? 2.354 30.109 -16.812 1 32.94 548 GLU B O 1
ATOM 9354 N N . GLU B 1 549 ? 2.754 29.547 -18.797 1 36.66 549 GLU B N 1
ATOM 9355 C CA . GLU B 1 549 ? 3.154 28.156 -18.672 1 36.66 549 GLU B CA 1
ATOM 9356 C C . GLU B 1 549 ? 4.297 28 -17.672 1 36.66 549 GLU B C 1
ATOM 9358 O O . GLU B 1 549 ? 5.418 28.438 -17.938 1 36.66 549 GLU B O 1
ATOM 9363 N N . GLU B 1 550 ? 4.078 28.203 -16.438 1 40.19 550 GLU B N 1
ATOM 9364 C CA . GLU B 1 550 ? 5.117 27.828 -15.469 1 40.19 550 GLU B CA 1
ATOM 9365 C C . GLU B 1 550 ? 5.875 26.594 -15.922 1 40.19 550 GLU B C 1
ATOM 9367 O O . GLU B 1 550 ? 5.277 25.531 -16.141 1 40.19 550 GLU B O 1
ATOM 9372 N N . GLU B 1 551 ? 6.848 26.656 -16.75 1 46.75 551 GLU B N 1
ATOM 9373 C CA . GLU B 1 551 ? 7.781 25.625 -17.188 1 46.75 551 GLU B CA 1
ATOM 9374 C C . GLU B 1 551 ? 8.078 24.625 -16.078 1 46.75 551 GLU B C 1
ATOM 9376 O O . GLU B 1 551 ? 8.406 25.016 -14.961 1 46.75 551 GLU B O 1
ATOM 9381 N N . ASP B 1 552 ? 7.531 23.469 -16.047 1 60.94 552 ASP B N 1
ATOM 9382 C CA . ASP B 1 552 ? 7.785 22.297 -15.203 1 60.94 552 ASP B CA 1
ATOM 9383 C C . ASP B 1 552 ? 9.281 22.125 -14.945 1 60.94 552 ASP B C 1
ATOM 9385 O O . ASP B 1 552 ? 10.039 21.797 -15.867 1 60.94 552 ASP B O 1
ATOM 9389 N N . SER B 1 553 ? 9.844 22.812 -13.898 1 79.38 553 SER B N 1
ATOM 9390 C CA . SER B 1 553 ? 11.242 22.828 -13.484 1 79.38 553 SER B CA 1
ATOM 9391 C C . SER B 1 553 ? 11.695 21.469 -12.977 1 79.38 553 SER B C 1
ATOM 9393 O O . SER B 1 553 ? 12.875 21.266 -12.688 1 79.38 553 SER B O 1
ATOM 9395 N N . THR B 1 554 ? 10.805 20.562 -13.047 1 85.56 554 THR B N 1
ATOM 9396 C CA . THR B 1 554 ? 11.164 19.234 -12.539 1 85.56 554 THR B CA 1
ATOM 9397 C C . THR B 1 554 ? 11.891 18.422 -13.609 1 85.56 554 THR B C 1
ATOM 9399 O O . THR B 1 554 ? 11.414 18.312 -14.734 1 85.56 554 THR B O 1
ATOM 9402 N N . LEU B 1 555 ? 12.992 17.969 -13.234 1 89.75 555 LEU B N 1
ATOM 9403 C CA . LEU B 1 555 ? 13.812 17.203 -14.164 1 89.75 555 LEU B CA 1
ATOM 9404 C C . LEU B 1 555 ? 13.555 15.711 -14.008 1 89.75 555 LEU B C 1
ATOM 9406 O O . LEU B 1 555 ? 13.5 14.984 -15.008 1 89.75 555 LEU B O 1
ATOM 9410 N N . LEU B 1 556 ? 13.469 15.336 -12.773 1 94.12 556 LEU B N 1
ATOM 9411 C CA . LEU B 1 556 ? 13.328 13.906 -12.492 1 94.12 556 LEU B CA 1
ATOM 9412 C C . LEU B 1 556 ? 12.586 13.688 -11.172 1 94.12 556 LEU B C 1
ATOM 9414 O O . LEU B 1 556 ? 12.828 14.398 -10.195 1 94.12 556 LEU B O 1
ATOM 9418 N N . THR B 1 557 ? 11.609 12.82 -11.188 1 95.38 557 THR B N 1
ATOM 9419 C CA . THR B 1 557 ? 10.914 12.383 -9.977 1 95.38 557 THR B CA 1
ATOM 9420 C C . THR B 1 557 ? 11.047 10.875 -9.805 1 95.38 557 THR B C 1
ATOM 9422 O O . THR B 1 557 ? 10.75 10.109 -10.727 1 95.38 557 THR B O 1
ATOM 9425 N N . ILE B 1 558 ? 11.539 10.477 -8.727 1 97 558 ILE B N 1
ATOM 9426 C CA . ILE B 1 558 ? 11.68 9.062 -8.398 1 97 558 ILE B CA 1
ATOM 9427 C C . ILE B 1 558 ? 10.68 8.688 -7.312 1 97 558 ILE B C 1
ATOM 9429 O O . ILE B 1 558 ? 10.812 9.102 -6.16 1 97 558 ILE B O 1
ATOM 9433 N N . TYR B 1 559 ? 9.703 7.871 -7.668 1 97.31 559 TYR B N 1
ATOM 9434 C CA . TYR B 1 559 ? 8.703 7.426 -6.703 1 97.31 559 TYR B CA 1
ATOM 9435 C C . TYR B 1 559 ? 9.211 6.23 -5.906 1 97.31 559 TYR B C 1
ATOM 9437 O O . TYR B 1 559 ? 9.961 5.406 -6.426 1 97.31 559 TYR B O 1
ATOM 9445 N N . PRO B 1 560 ? 8.805 6.125 -4.613 1 97.5 560 PRO B N 1
ATOM 9446 C CA . PRO B 1 560 ? 9.195 4.953 -3.83 1 97.5 560 PRO B CA 1
ATOM 9447 C C . PRO B 1 560 ? 8.766 3.639 -4.48 1 97.5 560 PRO B C 1
ATOM 9449 O O . PRO B 1 560 ? 7.676 3.557 -5.055 1 97.5 560 PRO B O 1
ATOM 9452 N N . SER B 1 561 ? 9.594 2.758 -4.512 1 96.75 561 SER B N 1
ATOM 9453 C CA . SER B 1 561 ? 9.406 1.41 -5.039 1 96.75 561 SER B CA 1
ATOM 9454 C C . SER B 1 561 ? 10.352 0.418 -4.363 1 96.75 561 SER B C 1
ATOM 9456 O O . SER B 1 561 ? 11.023 0.757 -3.387 1 96.75 561 SER B O 1
ATOM 9458 N N . PHE B 1 562 ? 10.273 -0.763 -4.82 1 97.06 562 PHE B N 1
ATOM 9459 C CA . PHE B 1 562 ? 11.18 -1.751 -4.25 1 97.06 562 PHE B CA 1
ATOM 9460 C C . PHE B 1 562 ? 12.117 -2.297 -5.32 1 97.06 562 PHE B C 1
ATOM 9462 O O . PHE B 1 562 ? 11.68 -2.676 -6.406 1 97.06 562 PHE B O 1
ATOM 9469 N N . ASN B 1 563 ? 13.406 -2.273 -5.027 1 97.88 563 ASN B N 1
ATOM 9470 C CA . ASN B 1 563 ? 14.469 -2.908 -5.801 1 97.88 563 ASN B CA 1
ATOM 9471 C C . ASN B 1 563 ? 14.68 -2.211 -7.145 1 97.88 563 ASN B C 1
ATOM 9473 O O . ASN B 1 563 ? 14.758 -2.869 -8.18 1 97.88 563 ASN B O 1
ATOM 9477 N N . THR B 1 564 ? 14.664 -0.998 -7.129 1 98 564 THR B N 1
ATOM 9478 C CA . THR B 1 564 ? 14.977 -0.167 -8.289 1 98 564 THR B CA 1
ATOM 9479 C C . THR B 1 564 ? 16.125 0.79 -7.969 1 98 564 THR B C 1
ATOM 9481 O O . THR B 1 564 ? 16.062 1.526 -6.984 1 98 564 THR B O 1
ATOM 9484 N N . MET B 1 565 ? 17.141 0.744 -8.781 1 98.19 565 MET B N 1
ATOM 9485 C CA . MET B 1 565 ? 18.297 1.615 -8.602 1 98.19 565 MET B CA 1
ATOM 9486 C C . MET B 1 565 ? 18.297 2.75 -9.617 1 98.19 565 MET B C 1
ATOM 9488 O O . MET B 1 565 ? 18.156 2.512 -10.82 1 98.19 565 MET B O 1
ATOM 9492 N N . GLU B 1 566 ? 18.375 3.959 -9.141 1 98.19 566 GLU B N 1
ATOM 9493 C CA . GLU B 1 566 ? 18.562 5.141 -9.977 1 98.19 566 GLU B CA 1
ATOM 9494 C C . GLU B 1 566 ? 19.969 5.688 -9.867 1 98.19 566 GLU B C 1
ATOM 9496 O O . GLU B 1 566 ? 20.5 5.863 -8.766 1 98.19 566 GLU B O 1
ATOM 9501 N N . ILE B 1 567 ? 20.609 5.828 -10.961 1 98.19 567 ILE B N 1
ATOM 9502 C CA . ILE B 1 567 ? 21.906 6.484 -11.023 1 98.19 567 ILE B CA 1
ATOM 9503 C C . ILE B 1 567 ? 21.781 7.812 -11.766 1 98.19 567 ILE B C 1
ATOM 9505 O O . ILE B 1 567 ? 21.297 7.855 -12.898 1 98.19 567 ILE B O 1
ATOM 9509 N N . VAL B 1 568 ? 22.188 8.898 -11.117 1 97.38 568 VAL B N 1
ATOM 9510 C CA . VAL B 1 568 ? 21.969 10.234 -11.656 1 97.38 568 VAL B CA 1
ATOM 9511 C C . VAL B 1 568 ? 23.25 11.055 -11.539 1 97.38 568 VAL B C 1
ATOM 9513 O O . VAL B 1 568 ? 23.891 11.086 -10.484 1 97.38 568 VAL B O 1
ATOM 9516 N N . LEU B 1 569 ? 23.641 11.609 -12.617 1 96.19 569 LEU B N 1
ATOM 9517 C CA . LEU B 1 569 ? 24.672 12.641 -12.578 1 96.19 569 LEU B CA 1
ATOM 9518 C C . LEU B 1 569 ? 24.062 14.016 -12.32 1 96.19 569 LEU B C 1
ATOM 9520 O O . LEU B 1 569 ? 23.422 14.586 -13.203 1 96.19 569 LEU B O 1
ATOM 9524 N N . ARG B 1 570 ? 24.297 14.555 -11.133 1 93.75 570 ARG B N 1
ATOM 9525 C CA . ARG B 1 570 ? 23.609 15.781 -10.719 1 93.75 570 ARG B CA 1
ATOM 9526 C C . ARG B 1 570 ? 24.531 16.984 -10.852 1 93.75 570 ARG B C 1
ATOM 9528 O O . ARG B 1 570 ? 25.594 17.031 -10.219 1 93.75 570 ARG B O 1
ATOM 9535 N N . ASP B 1 571 ? 24.031 17.938 -11.539 1 90.62 571 ASP B N 1
ATOM 9536 C CA . ASP B 1 571 ? 24.781 19.188 -11.703 1 90.62 571 ASP B CA 1
ATOM 9537 C C . ASP B 1 571 ? 24.609 20.094 -10.484 1 90.62 571 ASP B C 1
ATOM 9539 O O . ASP B 1 571 ? 23.719 19.859 -9.656 1 90.62 571 ASP B O 1
ATOM 9543 N N . CYS B 1 572 ? 25.375 21.172 -10.336 1 85.12 572 CYS B N 1
ATOM 9544 C CA . CYS B 1 572 ? 25.422 22.062 -9.18 1 85.12 572 CYS B CA 1
ATOM 9545 C C . CYS B 1 572 ? 24.125 22.828 -9.023 1 85.12 572 CYS B C 1
ATOM 9547 O O . CYS B 1 572 ? 23.719 23.141 -7.902 1 85.12 572 CYS B O 1
ATOM 9549 N N . GLU B 1 573 ? 23.422 23.094 -9.992 1 82.31 573 GLU B N 1
ATOM 9550 C CA . GLU B 1 573 ? 22.25 23.953 -9.906 1 82.31 573 GLU B CA 1
ATOM 9551 C C . GLU B 1 573 ? 20.984 23.125 -9.727 1 82.31 573 GLU B C 1
ATOM 9553 O O . GLU B 1 573 ? 19.891 23.688 -9.547 1 82.31 573 GLU B O 1
ATOM 9558 N N . VAL B 1 574 ? 21.203 21.891 -9.68 1 88.88 574 VAL B N 1
ATOM 9559 C CA . VAL B 1 574 ? 20.016 21.031 -9.594 1 88.88 574 VAL B CA 1
ATOM 9560 C C . VAL B 1 574 ? 19.703 20.734 -8.133 1 88.88 574 VAL B C 1
ATOM 9562 O O . VAL B 1 574 ? 20.547 20.219 -7.395 1 88.88 574 VAL B O 1
ATOM 9565 N N . LEU B 1 575 ? 18.5 21.078 -7.672 1 89.81 575 LEU B N 1
ATOM 9566 C CA . LEU B 1 575 ? 18.047 20.812 -6.312 1 89.81 575 LEU B CA 1
ATOM 9567 C C . LEU B 1 575 ? 17.547 19.375 -6.168 1 89.81 575 LEU B C 1
ATOM 9569 O O . LEU B 1 575 ? 17.062 18.781 -7.133 1 89.81 575 LEU B O 1
ATOM 9573 N N . ASN B 1 576 ? 17.75 18.891 -5 1 92.69 576 ASN B N 1
ATOM 9574 C CA . ASN B 1 576 ? 17.234 17.562 -4.691 1 92.69 576 ASN B CA 1
ATOM 9575 C C . ASN B 1 576 ? 16.594 17.516 -3.311 1 92.69 576 ASN B C 1
ATOM 9577 O O . ASN B 1 576 ? 17.094 18.109 -2.363 1 92.69 576 ASN B O 1
ATOM 9581 N N . PHE B 1 577 ? 15.461 16.891 -3.197 1 94.25 577 PHE B N 1
ATOM 9582 C CA . PHE B 1 577 ? 14.828 16.672 -1.903 1 94.25 577 PHE B CA 1
ATOM 9583 C C . PHE B 1 577 ? 13.922 15.445 -1.943 1 94.25 577 PHE B C 1
ATOM 9585 O O . PHE B 1 577 ? 13.641 14.906 -3.018 1 94.25 577 PHE B O 1
ATOM 9592 N N . THR B 1 578 ? 13.602 14.93 -0.802 1 97.56 578 THR B N 1
ATOM 9593 C CA . THR B 1 578 ? 12.578 13.906 -0.612 1 97.56 578 THR B CA 1
ATOM 9594 C C . THR B 1 578 ? 11.312 14.516 -0.011 1 97.56 578 THR B C 1
ATOM 9596 O O . THR B 1 578 ? 11.344 15.07 1.088 1 97.56 578 THR B O 1
ATOM 9599 N N . LYS B 1 579 ? 10.258 14.375 -0.731 1 97.69 579 LYS B N 1
ATOM 9600 C CA . LYS B 1 579 ? 8.992 14.961 -0.304 1 97.69 579 LYS B CA 1
ATOM 9601 C C . LYS B 1 579 ? 8.508 14.344 1.006 1 97.69 579 LYS B C 1
ATOM 9603 O O . LYS B 1 579 ? 8.727 13.156 1.252 1 97.69 579 LYS B O 1
ATOM 9608 N N . TYR B 1 580 ? 7.898 15.156 1.8 1 98.06 580 TYR B N 1
ATOM 9609 C CA . TYR B 1 580 ? 7.258 14.742 3.043 1 98.06 580 TYR B CA 1
ATOM 9610 C C . TYR B 1 580 ? 6.402 13.5 2.826 1 98.06 580 TYR B C 1
ATOM 9612 O O . TYR B 1 580 ? 5.629 13.43 1.865 1 98.06 580 TYR B O 1
ATOM 9620 N N . VAL B 1 581 ? 6.57 12.484 3.752 1 98.19 581 VAL B N 1
ATOM 9621 C CA . VAL B 1 581 ? 5.777 11.258 3.68 1 98.19 581 VAL B CA 1
ATOM 9622 C C . VAL B 1 581 ? 4.496 11.43 4.496 1 98.19 581 VAL B C 1
ATOM 9624 O O . VAL B 1 581 ? 4.543 11.5 5.727 1 98.19 581 VAL B O 1
ATOM 9627 N N . SER B 1 582 ? 3.402 11.344 3.846 1 97.44 582 SER B N 1
ATOM 9628 C CA . SER B 1 582 ? 2.107 11.57 4.477 1 97.44 582 SER B CA 1
ATOM 9629 C C . SER B 1 582 ? 1.704 10.398 5.359 1 97.44 582 SER B C 1
ATOM 9631 O O . SER B 1 582 ? 2.021 9.242 5.051 1 97.44 582 SER B O 1
ATOM 9633 N N . PHE B 1 583 ? 0.979 10.664 6.406 1 96.75 583 PHE B N 1
ATOM 9634 C CA . PHE B 1 583 ? 0.467 9.641 7.309 1 96.75 583 PHE B CA 1
ATOM 9635 C C . PHE B 1 583 ? -0.667 8.859 6.652 1 96.75 583 PHE B C 1
ATOM 9637 O O . PHE B 1 583 ? -1.147 7.867 7.211 1 96.75 583 PHE B O 1
ATOM 9644 N N . ARG B 1 584 ? -1.037 9.195 5.469 1 90.88 584 ARG B N 1
ATOM 9645 C CA . ARG B 1 584 ? -2.049 8.453 4.719 1 90.88 584 ARG B CA 1
ATOM 9646 C C . ARG B 1 584 ? -1.633 7.004 4.516 1 90.88 584 ARG B C 1
ATOM 9648 O O . ARG B 1 584 ? -2.48 6.133 4.309 1 90.88 584 ARG B O 1
ATOM 9655 N N . ASN B 1 585 ? -0.376 6.797 4.574 1 89.5 585 ASN B N 1
ATOM 9656 C CA . ASN B 1 585 ? 0.135 5.441 4.41 1 89.5 585 ASN B CA 1
ATOM 9657 C C . ASN B 1 585 ? 0.293 4.734 5.758 1 89.5 585 ASN B C 1
ATOM 9659 O O . ASN B 1 585 ? 0.958 3.701 5.844 1 89.5 585 ASN B O 1
ATOM 9663 N N . ASN B 1 586 ? -0.256 5.352 6.762 1 90.56 586 ASN B N 1
ATOM 9664 C CA . ASN B 1 586 ? -0.303 4.805 8.117 1 90.56 586 ASN B CA 1
ATOM 9665 C C . ASN B 1 586 ? 1.097 4.527 8.656 1 90.56 586 ASN B C 1
ATOM 9667 O O . ASN B 1 586 ? 1.88 5.457 8.859 1 90.56 586 ASN B O 1
ATOM 9671 N N . TYR B 1 587 ? 1.516 3.223 8.688 1 90 587 TYR B N 1
ATOM 9672 C CA . TYR B 1 587 ? 2.775 2.912 9.352 1 90 587 TYR B CA 1
ATOM 9673 C C . TYR B 1 587 ? 3.777 2.311 8.375 1 90 587 TYR B C 1
ATOM 9675 O O . TYR B 1 587 ? 4.766 1.699 8.789 1 90 587 TYR B O 1
ATOM 9683 N N . SER B 1 588 ? 3.518 2.52 7.137 1 94.5 588 SER B N 1
ATOM 9684 C CA . SER B 1 588 ? 4.438 2.064 6.102 1 94.5 588 SER B CA 1
ATOM 9685 C C . SER B 1 588 ? 5.426 3.162 5.715 1 94.5 588 SER B C 1
ATOM 9687 O O . SER B 1 588 ? 5.039 4.168 5.117 1 94.5 588 SER B O 1
ATOM 9689 N N . SER B 1 589 ? 6.629 2.938 5.961 1 97.94 589 SER B N 1
ATOM 9690 C CA . SER B 1 589 ? 7.676 3.928 5.73 1 97.94 589 SER B CA 1
ATOM 9691 C C . SER B 1 589 ? 8.242 3.818 4.316 1 97.94 589 SER B C 1
ATOM 9693 O O . SER B 1 589 ? 8.016 2.818 3.629 1 97.94 589 SER B O 1
ATOM 9695 N N . LYS B 1 590 ? 8.852 4.887 3.879 1 98.44 590 LYS B N 1
ATOM 9696 C CA . LYS B 1 590 ? 9.734 4.832 2.717 1 98.44 590 LYS B CA 1
ATOM 9697 C C . LYS B 1 590 ? 11.141 4.387 3.111 1 98.44 590 LYS B C 1
ATOM 9699 O O . LYS B 1 590 ? 11.68 4.844 4.121 1 98.44 590 LYS B O 1
ATOM 9704 N N . TRP B 1 591 ? 11.688 3.451 2.357 1 98.69 591 TRP B N 1
ATOM 9705 C CA . TRP B 1 591 ? 13.039 2.938 2.594 1 98.69 591 TRP B CA 1
ATOM 9706 C C . TRP B 1 591 ? 13.914 3.111 1.356 1 98.69 591 TRP B C 1
ATOM 9708 O O . TRP B 1 591 ? 13.484 2.818 0.238 1 98.69 591 TRP B O 1
ATOM 9718 N N . ASP B 1 592 ? 15.109 3.613 1.569 1 98.69 592 ASP B N 1
ATOM 9719 C CA . ASP B 1 592 ? 16.047 3.654 0.448 1 98.69 592 ASP B CA 1
ATOM 9720 C C . ASP B 1 592 ? 17.484 3.705 0.938 1 98.69 592 ASP B C 1
ATOM 9722 O O . ASP B 1 592 ? 17.734 3.742 2.145 1 98.69 592 ASP B O 1
ATOM 9726 N N . ILE B 1 593 ? 18.422 3.492 0.103 1 98.44 593 ILE B N 1
ATOM 9727 C CA . ILE B 1 593 ? 19.844 3.791 0.304 1 98.44 593 ILE B CA 1
ATOM 9728 C C . ILE B 1 593 ? 20.281 4.891 -0.659 1 98.44 593 ILE B C 1
ATOM 9730 O O . ILE B 1 593 ? 20.156 4.742 -1.878 1 98.44 593 ILE B O 1
ATOM 9734 N N . LYS B 1 594 ? 20.688 5.965 -0.12 1 97.5 594 LYS B N 1
ATOM 9735 C CA . LYS B 1 594 ? 21.203 7.078 -0.909 1 97.5 594 LYS B CA 1
ATOM 9736 C C . LYS B 1 594 ? 22.734 7.098 -0.892 1 97.5 594 LYS B C 1
ATOM 9738 O O . LYS B 1 594 ? 23.344 7.125 0.178 1 97.5 594 LYS B O 1
ATOM 9743 N N . GLY B 1 595 ? 23.328 6.949 -2.037 1 96.88 595 GLY B N 1
ATOM 9744 C CA . GLY B 1 595 ? 24.766 7.098 -2.199 1 96.88 595 GLY B CA 1
ATOM 9745 C C . GLY B 1 595 ? 25.156 8.336 -2.988 1 96.88 595 GLY B C 1
ATOM 9746 O O . GLY B 1 595 ? 24.547 8.633 -4.02 1 96.88 595 GLY B O 1
ATOM 9747 N N . VAL B 1 596 ? 26.062 9.078 -2.447 1 95.81 596 VAL B N 1
ATOM 9748 C CA . VAL B 1 596 ? 26.594 10.25 -3.127 1 95.81 596 VAL B CA 1
ATOM 9749 C C . VAL B 1 596 ? 28.109 10.094 -3.314 1 95.81 596 VAL B C 1
ATOM 9751 O O . VAL B 1 596 ? 28.828 9.805 -2.359 1 95.81 596 VAL B O 1
ATOM 9754 N N . TYR B 1 597 ? 28.547 10.242 -4.586 1 95.44 597 TYR B N 1
ATOM 9755 C CA . TYR B 1 597 ? 29.953 10.078 -4.918 1 95.44 597 TYR B CA 1
ATOM 9756 C C . TYR B 1 597 ? 30.547 11.375 -5.461 1 95.44 597 TYR B C 1
ATOM 9758 O O . TYR B 1 597 ? 29.953 12.008 -6.348 1 95.44 597 TYR B O 1
ATOM 9766 N N . GLN B 1 598 ? 31.641 11.75 -4.918 1 93.44 598 GLN B N 1
ATOM 9767 C CA . GLN B 1 598 ? 32.406 12.82 -5.52 1 93.44 598 GLN B CA 1
ATOM 9768 C C . GLN B 1 598 ? 33.125 12.352 -6.793 1 93.44 598 GLN B C 1
ATOM 9770 O O . GLN B 1 598 ? 33.562 11.203 -6.871 1 93.44 598 GLN B O 1
ATOM 9775 N N . ILE B 1 599 ? 33.156 13.25 -7.766 1 92.06 599 ILE B N 1
ATOM 9776 C CA . ILE B 1 599 ? 33.688 12.805 -9.047 1 92.06 599 ILE B CA 1
ATOM 9777 C C . ILE B 1 599 ? 34.969 13.57 -9.359 1 92.06 599 ILE B C 1
ATOM 9779 O O . ILE B 1 599 ? 35.125 14.719 -8.945 1 92.06 599 ILE B O 1
ATOM 9783 N N . LYS B 1 600 ? 35.875 12.898 -10.102 1 85.81 600 LYS B N 1
ATOM 9784 C CA . LYS B 1 600 ? 37.125 13.516 -10.578 1 85.81 600 LYS B CA 1
ATOM 9785 C C . LYS B 1 600 ? 36.844 14.477 -11.727 1 85.81 600 LYS B C 1
ATOM 9787 O O . LYS B 1 600 ? 36.125 14.141 -12.672 1 85.81 600 LYS B O 1
ATOM 9792 N N . GLU B 1 601 ? 37.094 15.766 -11.578 1 74.38 601 GLU B N 1
ATOM 9793 C CA . GLU B 1 601 ? 36.875 16.75 -12.633 1 74.38 601 GLU B CA 1
ATOM 9794 C C . GLU B 1 601 ? 37.812 16.5 -13.812 1 74.38 601 GLU B C 1
ATOM 9796 O O . GLU B 1 601 ? 39 16.188 -13.625 1 74.38 601 GLU B O 1
ATOM 9801 N N . SER B 1 602 ? 37.312 15.938 -14.852 1 59.12 602 SER B N 1
ATOM 9802 C CA . SER B 1 602 ? 38.188 15.82 -16.016 1 59.12 602 SER B CA 1
ATOM 9803 C C . SER B 1 602 ? 38.75 17.172 -16.422 1 59.12 602 SER B C 1
ATOM 9805 O O . SER B 1 602 ? 38.031 18.188 -16.438 1 59.12 602 SER B O 1
ATOM 9807 N N . ASP B 1 603 ? 39.938 17.375 -16.328 1 47.97 603 ASP B N 1
ATOM 9808 C CA . ASP B 1 603 ? 40.625 18.531 -16.906 1 47.97 603 ASP B CA 1
ATOM 9809 C C . ASP B 1 603 ? 40.125 18.828 -18.312 1 47.97 603 ASP B C 1
ATOM 9811 O O . ASP B 1 603 ? 40.719 19.641 -19.031 1 47.97 603 ASP B O 1
ATOM 9815 N N . GLU B 1 604 ? 39.562 17.906 -19.047 1 40.91 604 GLU B N 1
ATOM 9816 C CA . GLU B 1 604 ? 39.438 18.297 -20.438 1 40.91 604 GLU B CA 1
ATOM 9817 C C . GLU B 1 604 ? 38.375 19.391 -20.609 1 40.91 604 GLU B C 1
ATOM 9819 O O . GLU B 1 604 ? 37.188 19.172 -20.312 1 40.91 604 GLU B O 1
ATOM 9824 N N . GLU B 1 605 ? 38.594 20.656 -20.578 1 36.56 605 GLU B N 1
ATOM 9825 C CA . GLU B 1 605 ? 38.031 21.781 -21.328 1 36.56 605 GLU B CA 1
ATOM 9826 C C . GLU B 1 605 ? 37.531 21.328 -22.703 1 36.56 605 GLU B C 1
ATOM 9828 O O . GLU B 1 605 ? 37.188 22.156 -23.531 1 36.56 605 GLU B O 1
ATOM 9833 N N . GLY B 1 606 ? 37.875 20.188 -23.375 1 31.92 606 GLY B N 1
ATOM 9834 C CA . GLY B 1 606 ? 37.406 20.188 -24.75 1 31.92 606 GLY B CA 1
ATOM 9835 C C . GLY B 1 606 ? 35.906 20.094 -24.875 1 31.92 606 GLY B C 1
ATOM 9836 O O . GLY B 1 606 ? 35.25 19.375 -24.109 1 31.92 606 GLY B O 1
ATOM 9837 N N . GLY B 1 607 ? 35.156 21.094 -25.359 1 28.25 607 GLY B N 1
ATOM 9838 C CA . GLY B 1 607 ? 33.875 21.375 -25.953 1 28.25 607 GLY B CA 1
ATOM 9839 C C . GLY B 1 607 ? 33.312 20.203 -26.719 1 28.25 607 GLY B C 1
ATOM 9840 O O . GLY B 1 607 ? 33.906 19.734 -27.688 1 28.25 607 GLY B O 1
ATOM 9841 N N . LEU B 1 608 ? 32.688 19.094 -26.203 1 22.95 608 LEU B N 1
ATOM 9842 C CA . LEU B 1 608 ? 31.578 18.781 -27.109 1 22.95 608 LEU B CA 1
ATOM 9843 C C . LEU B 1 608 ? 30.469 19.828 -26.984 1 22.95 608 LEU B C 1
ATOM 9845 O O . LEU B 1 608 ? 30.156 20.266 -25.875 1 22.95 608 LEU B O 1
#

InterPro domains:
  IPR005123 Oxoglutarate/iron-dependent dioxygenase domain [PS51471] (145-253)
  IPR006620 Prolyl 4-hydroxylase, alpha subunit [SM00702] (39-252)
  IPR019601 Oxoglutarate/iron-dependent oxygenase, C-terminal degradation domain [PF10637] (314-605)
  IPR039558 Prolyl 3,4-dihydroxylase TPA1/OFD1, N-terminal domain [PF13661] (149-252)
  IPR043044 TPA1/Ofd1, C-terminal [G3DSA:3.60.130.20] (257-602)
  IPR051842 Ribosomal subunit uS12 prolyl hydroxylase [PTHR12117] (15-600)